Protein AF-A0A1Y2K8N9-F1 (afdb_monomer)

Secondary structure (DSSP, 8-state):
--GGG-EE-TTEEEEE--TT-SEEEEEEEEEEEEEEEEEEEEE--TT-EEEEEEEEEEEEES-TTS--EEEEEEE-TT--EEEEEEPPPPPGGG-SSEEEEEEEEEPPTT-SEEEEEEEEEEEEEEEEEEEEEEEEEEEESSSPPPPPPP----HHHHHHHT-PSP-SS--HHHHHHHHHHTTSTTHHHHHHHHHHHHHHHHHSPPPS-STT--TTGGGGGTTHHHHHHHHHHHH--HHHHHHHHHHHHHHHH-S-STTSSSHHHHHHHHHHHHHHHHTGGGS-HHHHHHHHHHHHHHHHHHHHHHHTT-SGGGG-TTSHHHHHHHHHHHHHHHHTTTTSTTHHHHHHHHHHHHHHHHHHS-TTS--TT-HHHHHHHHHHHHHHHHHHHHHH-SHHHHT-HHHHHHHHHHHHTBPTTSS-B---SS--SS-SS-SHHHHHHHHHHHT-HHHHHHHHHHHHHHHHSPPTT--SS---HHHHHH--TTS-----TTS-SEEEEGGGTEEEEES-SSTT--EEEEE-S-TT-HHHHHTT----BS--S-TT-EEEEETTEEEE---BSBSS--GGGSSSEEETTB--TT-SSSSB-HHHHHHTT---EEEEEEEETTEEEEEEE-GGGS-GGG-EEEEEEEEEEEGGGTEEEEEEEEEEEEEE-EEEEEEE-TT-EEEETTEEEEETTEEEEEEEESPEEEEEEEEEE--GGGB-TT--B--EEEEEEEEE-SEEEEEEEEEEEESS------PPPPPPPP------------------------------TTSSSSSSSSSSSSSS-----------------------

Radius of gyration: 31.59 Å; Cα contacts (8 Å, |Δi|>4): 1784; chains: 1; bounding box: 95×84×77 Å

Nearest PDB structures (foldseek):
  6hzn-assembly1_A  TM=8.379E-01  e=2.922E-31  Homo sapiens
  3a0o-assembly1_A  TM=6.855E-01  e=1.652E-31  Agrobacterium fabrum str. C58
  3afl-assembly1_A  TM=6.905E-01  e=3.369E-31  Agrobacterium fabrum str. C58
  8khv-assembly1_A  TM=7.867E-01  e=1.667E-25  Spirosoma fluviale
  8khw-assembly1_A  TM=7.413E-01  e=1.977E-22  Bacteroides intestinalis

Organism: NCBI:txid1434232

InterPro domains:
  IPR008929 Chondroitin AC/alginate lyase [G3DSA:1.50.10.100] (158-493)
  IPR008929 Chondroitin AC/alginate lyase [SSF48230] (215-419)
  IPR012480 Heparinase II/III-like, C-terminal [PF07940] (499-672)
  IPR032518 Dermatan-sulfate epimerase-like, N-terminal [PF16332] (227-460)
  IPR052447 Dermatan-Sulfate Isomerase [PTHR15532] (165-645)

Solvent-accessible surface area (backbone atoms only — not comparable to full-atom values): 43826 Å² total; per-residue (Å²): 136,59,28,88,63,38,44,46,22,74,55,38,41,54,36,69,50,54,94,91,27,44,25,32,40,36,41,50,26,70,74,41,40,53,56,25,39,56,34,86,70,41,83,38,63,50,57,36,17,34,41,41,37,29,36,39,25,53,80,43,67,74,54,82,92,48,64,75,27,48,30,36,39,26,11,28,92,86,66,48,78,71,56,73,53,56,27,51,88,63,74,70,72,61,58,83,38,80,36,68,37,44,37,76,48,66,39,52,75,64,23,44,28,25,29,32,29,36,28,37,88,59,74,46,65,39,44,39,30,36,26,36,45,78,72,46,77,45,81,34,98,49,81,74,78,76,86,80,44,75,57,92,67,56,69,72,36,54,54,43,50,57,47,74,69,28,47,66,59,42,40,59,68,52,49,57,53,49,57,74,39,39,86,36,92,68,36,35,60,37,44,52,49,30,51,54,47,17,50,59,51,43,70,51,78,76,68,98,62,44,86,87,33,50,48,73,64,41,30,74,79,25,70,34,31,48,27,15,34,48,47,21,68,61,72,66,44,67,66,34,50,54,33,37,49,55,48,53,52,46,64,49,65,35,92,53,48,46,78,41,71,47,44,15,31,15,47,33,37,31,22,52,25,49,29,49,34,58,42,47,89,77,44,53,75,69,50,45,52,50,50,50,52,41,49,50,53,49,35,52,43,39,44,44,32,44,77,67,52,73,42,84,41,48,80,33,68,81,39,56,55,28,40,34,31,36,25,12,29,23,46,32,10,51,55,31,33,88,77,40,96,59,15,48,22,34,30,26,50,26,54,56,49,50,56,52,24,69,71,48,50,44,60,62,22,55,52,62,33,19,53,44,46,35,51,59,33,50,45,27,51,48,52,36,48,48,28,46,23,79,37,72,47,55,61,76,53,71,75,28,48,28,66,70,24,32,53,59,36,56,58,64,39,36,40,61,54,40,51,34,34,56,31,48,31,52,2,36,45,54,62,87,59,38,61,33,38,58,26,22,36,50,11,51,74,68,66,34,21,45,28,32,29,51,22,54,45,29,28,54,31,15,58,77,56,53,58,92,94,50,96,34,45,34,82,52,64,54,35,63,70,35,54,43,92,87,51,56,66,33,76,69,78,91,53,78,50,56,48,76,35,69,53,48,17,34,40,30,40,27,66,48,92,48,56,72,30,40,37,42,41,38,30,22,20,21,79,53,13,55,62,21,45,77,64,76,42,68,55,49,49,38,37,58,30,42,66,53,24,51,35,32,35,40,90,78,40,59,49,27,43,60,34,30,20,53,29,54,32,40,16,86,56,32,34,30,62,28,28,72,86,36,46,31,40,23,41,79,34,70,40,28,34,33,66,54,17,61,76,59,58,40,29,29,36,63,78,42,76,48,78,58,79,71,16,40,36,38,29,24,44,39,30,42,31,37,42,77,89,49,34,59,66,38,31,40,41,35,41,40,39,34,56,95,74,31,30,37,38,42,36,35,48,35,34,34,78,50,69,36,35,43,38,41,37,44,37,25,40,71,71,37,40,67,48,48,100,51,29,31,17,37,33,64,37,17,36,34,39,59,46,56,46,62,69,62,69,47,74,45,79,44,79,50,65,61,52,77,92,38,45,38,94,84,67,51,33,48,50,59,28,24,34,41,43,39,27,43,44,76,36,41,56,44,36,40,38,40,38,37,42,45,88,47,83,34,76,46,68,92,67,83,77,75,78,80,77,83,81,89,67,82,84,77,77,73,85,74,78,82,85,84,78,87,84,84,88,84,81,89,83,86,91,84,82,93,86,70,93,80,71,76,79,75,77,73,79,76,79,83,82,82,84,85,86,86,88,85,86,88,86,81,92,79,90,82,87,88,83,90,84,86,82,88,85,85,134

Mean predicted aligned error: 10.66 Å

Foldseek 3Di:
DQQVQKAADPQWDWDQDDPVFRIKIFGKDAWDWFRIWNAAKDFDAAQWKKKWKWKKAWPDKDDPLWDKWKKKFFAAPVRDTDDIFTWDDWFCLCPNDITMTIDIDTHHNRGGIIIITTGTDHTHIMGTIMGIDDTDMDTDRDGDAFDFDFQPDDPLLLVLLVDAFPNFLDDPVLLVVLLVCCVDPPNVVLLVVLVVLLCVLLVDQQDQEQAVDALVRLLSLQQNQLSLLSNCSNPVDVSSVVSNLRSLVSLLPYPDQHVLAWLSVLSNLLSLLNSCRSCVVVDDPVSNVSSLVSSVVSLSNNLCCLRNVVDPLSPQLQDLRVLSSLLSSLSSLSSCSVPDPRSSRSNNSSVVSVVVSLQQPQLQQDRLLDDQVSLSRLVSVLSSQSRSCSSPNCVSLLPRSNLLNNLVNLLLQAAQQLQFGAQAFQRFRHYDQQCLLVLLLSCQSVVDLQSNQSSVSNQVSQQVPPDVPDPGSNRDNSCSSRHDPVRHHDHCPPPAQWDASFQQRKIKGWLDNHNQIKIKIFTFWFNSGPSNVVSVRQDKFRHALAHGAMWIDHPNGTLFGFQGNWQFGFNQRGQDKAAQNFGFFQGGGSMRPSVRCVVQVATKGFPDWDDPDSKIKTKIWHQSRTHVVSQWPTWIWIWIGDVVQQKIKIKIKTFGNFFTKMKGKTWAAAQKDDADPQKIARHQFKIKGKDKPPDFPDKDKDKFFADPVGGDPVNRTNGIGIMIITMHDRDRIMMMMMMMGGRHGDDHDDDDDDDDDDDPDDPPPDPDDDDDDDDDDDDDDDDDDDDDPPPPVPPPVPPPPPPPDDDDDDDDDDDDDDDDDDDDDDD

pLDDT: mean 86.76, std 19.82, range [20.67, 98.88]

Sequence (827 aa):
MTAESVRPGDGMTAQAGDAACPIRIRGQQSDGKELATLWRAVELQPGAHYRLQGWVKLNAYDDRRFPPRLALSARNAAGKSLKNYDTETYDMADWPGWSRLLVDFQADPAAQSGKLLLKHKKKLPIAADICLKEITLQRFDAPPPPLRLSLDVSEAVKQRLGGPRPRLFVTAQRVQALRKSLDTVPFDRFWRTVQARAHKEGSAAPPASATRYDSDAIRGLGEGLPYLALAYLMRGQDNDLAMARRWMDALASYPDWADNSDIGAALLLMDMSIAYDWLHDQWSPAERERYRAKIALQAERLYKVLINHEMWWSNDYLQNHNYTSVMGLGLAGYALYGEDPNAASWLAAAERNFTRVLRVLSPDGASHEGINYWGFGIESLLRYHLGVAPAMGLERVKSNPYMQHAAKYRLHAALPGYRDNVDYADAPRFEWHGPGYILRALARIYQDGVAQWLADSIEAARARDPAPGSDGAGLSWEDLLWYDPAVGAVEPDGLPTNALFDNLGLMMARDGWGDDAAWVFFKGGSPGGDHARKHGMYPGSHIHPDAGQVMLWADGRWLLNDDGYVLLKRAANHNVITINGVGQLGEGEKWFDWKAARNGDAHARIIRAESLGQGYLTEAELAGAYPARAGLASWRRTVRFEPEQHSMQVEDAITLSRAGTIRYLMHMDRAAAQAGEMTYCLSSNARATLEAKPALARTHFDGYAIAPKERKREDNGNYRGMRLSAESERVEKQHFVWRVTWGEPCQAAAAESPPEPEDASPALRRVGGASTDGSGDLRDVSAESGAAIRSRVRSRMEGVRAEREHKRAPRARRTRQGYSLFPSVNP

Structure (mmCIF, N/CA/C/O backbone):
data_AF-A0A1Y2K8N9-F1
#
_entry.id   AF-A0A1Y2K8N9-F1
#
loop_
_atom_site.group_PDB
_atom_site.id
_atom_site.type_symbol
_atom_site.label_atom_id
_atom_site.label_alt_id
_atom_site.label_comp_id
_atom_site.label_asym_id
_atom_site.label_entity_id
_atom_site.label_seq_id
_atom_site.pdbx_PDB_ins_code
_atom_site.Cartn_x
_atom_site.Cartn_y
_atom_site.Cartn_z
_atom_site.occupancy
_atom_site.B_iso_or_equiv
_atom_site.auth_seq_id
_atom_site.auth_comp_id
_atom_site.auth_asym_id
_atom_site.auth_atom_id
_atom_site.pdbx_PDB_model_num
ATOM 1 N N . MET A 1 1 ? 43.520 5.646 6.186 1.00 71.44 1 MET A N 1
ATOM 2 C CA . MET A 1 1 ? 43.406 6.108 7.590 1.00 71.44 1 MET A CA 1
ATOM 3 C C . MET A 1 1 ? 43.810 4.960 8.502 1.00 71.44 1 MET A C 1
ATOM 5 O O . MET A 1 1 ? 43.366 3.851 8.239 1.00 71.44 1 MET A O 1
ATOM 9 N N . THR A 1 2 ? 44.641 5.198 9.519 1.00 69.56 2 THR A N 1
ATOM 10 C CA . THR A 1 2 ? 45.027 4.195 10.534 1.00 69.56 2 THR A CA 1
ATOM 11 C C . THR A 1 2 ? 44.334 4.509 11.864 1.00 69.56 2 THR A C 1
ATOM 13 O O . THR A 1 2 ? 43.991 5.667 12.119 1.00 69.56 2 THR A O 1
ATOM 16 N N . ALA A 1 3 ? 44.108 3.515 12.728 1.00 69.56 3 ALA A N 1
ATOM 17 C CA . ALA A 1 3 ? 43.441 3.748 14.016 1.00 69.56 3 ALA A CA 1
ATOM 18 C C . ALA A 1 3 ? 44.204 4.715 14.943 1.00 69.56 3 ALA A C 1
ATOM 20 O O . ALA A 1 3 ? 43.579 5.445 15.701 1.00 69.56 3 ALA A O 1
ATOM 21 N N . GLU A 1 4 ? 45.530 4.800 14.820 1.00 72.25 4 GLU A N 1
ATOM 22 C CA . GLU A 1 4 ? 46.379 5.743 15.567 1.00 72.25 4 GLU A CA 1
ATOM 23 C C . GLU A 1 4 ? 46.050 7.216 15.272 1.00 72.25 4 GLU A C 1
ATOM 25 O O . GLU A 1 4 ? 46.288 8.097 16.096 1.00 72.25 4 GLU A O 1
ATOM 30 N N . SER A 1 5 ? 45.463 7.500 14.104 1.00 81.56 5 SER A N 1
ATOM 31 C CA . SER A 1 5 ? 45.043 8.859 13.743 1.00 81.56 5 SER A CA 1
ATOM 32 C C . SER A 1 5 ? 43.691 9.264 14.355 1.00 81.56 5 SER A C 1
ATOM 34 O O . SER A 1 5 ? 43.349 10.452 14.360 1.00 81.56 5 SER A O 1
ATOM 36 N N . VAL A 1 6 ? 42.945 8.304 14.918 1.00 90.50 6 VAL A N 1
ATOM 37 C CA . VAL A 1 6 ? 41.613 8.509 15.495 1.00 90.50 6 VAL A CA 1
ATOM 38 C C . VAL A 1 6 ? 41.727 8.980 16.942 1.00 90.50 6 VAL A C 1
ATOM 40 O O . VAL A 1 6 ? 42.330 8.325 17.786 1.00 90.50 6 VAL A O 1
ATOM 43 N N . ARG A 1 7 ? 41.093 10.113 17.259 1.00 93.12 7 ARG A N 1
ATOM 44 C CA . ARG A 1 7 ? 40.901 10.545 18.650 1.00 93.12 7 ARG A CA 1
ATOM 45 C C . ARG A 1 7 ? 39.539 10.064 19.147 1.00 93.12 7 ARG A C 1
ATOM 47 O O . ARG A 1 7 ? 38.538 10.549 18.613 1.00 93.12 7 ARG A O 1
ATOM 54 N N . PRO A 1 8 ? 39.465 9.157 20.132 1.00 92.12 8 PRO A N 1
ATOM 55 C CA . PRO A 1 8 ? 38.183 8.762 20.698 1.00 92.12 8 PRO A CA 1
ATOM 56 C C . PRO A 1 8 ? 37.515 9.944 21.414 1.00 92.12 8 PRO A C 1
ATOM 58 O O . PRO A 1 8 ? 38.195 10.848 21.902 1.00 92.12 8 PRO A O 1
ATOM 61 N N . GLY A 1 9 ? 36.182 9.954 21.428 1.00 90.75 9 GLY A N 1
ATOM 62 C CA . GLY A 1 9 ? 35.401 10.858 22.269 1.00 90.75 9 GLY A CA 1
ATOM 63 C C . GLY A 1 9 ? 35.424 10.432 23.738 1.00 90.75 9 GLY A C 1
ATOM 64 O O . GLY A 1 9 ? 35.944 9.370 24.084 1.00 90.75 9 GLY A O 1
ATOM 65 N N . ASP A 1 10 ? 34.832 11.249 24.605 1.00 91.00 10 ASP A N 1
ATOM 66 C CA . ASP A 1 10 ? 34.810 10.980 26.045 1.00 91.00 10 ASP A CA 1
ATOM 67 C C . ASP A 1 10 ? 34.139 9.631 26.346 1.00 91.00 10 ASP A C 1
ATOM 69 O O . ASP A 1 10 ? 33.035 9.355 25.863 1.00 91.00 10 ASP A O 1
ATOM 73 N N . GLY A 1 11 ? 34.830 8.788 27.122 1.00 90.75 11 GLY A N 1
ATOM 74 C CA . GLY A 1 11 ? 34.388 7.432 27.470 1.00 90.75 11 GLY A CA 1
ATOM 75 C C . GLY A 1 11 ? 34.583 6.374 26.374 1.00 90.75 11 GLY A C 1
ATOM 76 O O . GLY A 1 11 ? 34.230 5.212 26.575 1.00 90.75 11 GLY A O 1
ATOM 77 N N . MET A 1 12 ? 35.161 6.745 25.226 1.00 94.12 12 MET A N 1
ATOM 78 C CA . MET A 1 12 ? 35.453 5.842 24.110 1.00 94.12 12 MET A CA 1
ATOM 79 C C . MET A 1 12 ? 36.948 5.503 24.032 1.00 94.12 12 MET A C 1
ATOM 81 O O . MET A 1 12 ? 37.815 6.221 24.524 1.00 94.12 12 MET A O 1
ATOM 85 N N . THR A 1 13 ? 37.262 4.410 23.345 1.00 93.56 13 THR A N 1
ATOM 86 C CA . THR A 1 13 ? 38.622 3.993 22.986 1.00 93.56 13 THR A CA 1
ATOM 87 C C . THR A 1 13 ? 38.677 3.688 21.494 1.00 93.56 13 THR A C 1
ATOM 89 O O . THR A 1 13 ? 37.697 3.199 20.936 1.00 93.56 13 THR A O 1
ATOM 92 N N . ALA A 1 14 ? 39.802 3.986 20.841 1.00 92.44 14 ALA A N 1
ATOM 93 C CA . ALA A 1 14 ? 40.044 3.659 19.437 1.00 92.44 14 ALA A CA 1
ATOM 94 C C . ALA A 1 14 ? 41.234 2.697 19.336 1.00 92.44 14 ALA A C 1
ATOM 96 O O . ALA A 1 14 ? 42.259 2.918 19.978 1.00 92.44 14 ALA A O 1
ATOM 97 N N . GLN A 1 15 ? 41.091 1.622 18.564 1.00 91.25 15 GLN A N 1
ATOM 98 C CA . GLN A 1 15 ? 42.110 0.583 18.404 1.00 91.25 15 GLN A CA 1
ATOM 99 C C . GLN A 1 15 ? 42.212 0.160 16.937 1.00 91.25 15 GLN A C 1
ATOM 101 O O . GLN A 1 15 ? 41.209 0.141 16.217 1.00 91.25 15 GLN A O 1
ATOM 106 N N . ALA A 1 16 ? 43.424 -0.184 16.497 1.00 85.38 16 ALA A N 1
ATOM 107 C CA . ALA A 1 16 ? 43.612 -0.902 15.240 1.00 85.38 16 ALA A CA 1
ATOM 108 C C . ALA A 1 16 ? 43.095 -2.329 15.434 1.00 85.38 16 ALA A C 1
ATOM 110 O O . ALA A 1 16 ? 43.435 -2.966 16.431 1.00 85.38 16 ALA A O 1
ATOM 111 N N . GLY A 1 17 ? 42.246 -2.801 14.525 1.00 76.38 17 GLY A N 1
ATOM 112 C CA . GLY A 1 17 ? 41.781 -4.186 14.538 1.00 76.38 17 GLY A CA 1
ATOM 113 C C . GLY A 1 17 ? 42.329 -4.989 13.363 1.00 76.38 17 GLY A C 1
ATOM 114 O O . GLY A 1 17 ? 43.295 -4.595 12.711 1.00 76.38 17 GLY A O 1
ATOM 115 N N . ASP A 1 18 ? 41.716 -6.141 13.118 1.00 83.81 18 ASP A N 1
ATOM 116 C CA . ASP A 1 18 ? 42.045 -7.038 12.013 1.00 83.81 18 ASP A CA 1
ATOM 117 C C . ASP A 1 18 ? 41.311 -6.645 10.714 1.00 83.81 18 ASP A C 1
ATOM 119 O O . ASP A 1 18 ? 40.626 -5.621 10.632 1.00 83.81 18 ASP A O 1
ATOM 123 N N . ALA A 1 19 ? 41.417 -7.483 9.679 1.00 77.06 19 ALA A N 1
ATOM 124 C CA . ALA A 1 19 ? 40.696 -7.283 8.421 1.00 77.06 19 ALA A CA 1
ATOM 125 C C . ALA A 1 19 ? 39.162 -7.246 8.595 1.00 77.06 19 ALA A C 1
ATOM 127 O O . ALA A 1 19 ? 38.466 -6.628 7.785 1.00 77.06 19 ALA A O 1
ATOM 128 N N . ALA A 1 20 ? 38.622 -7.871 9.647 1.00 82.00 20 ALA A N 1
ATOM 129 C CA . ALA A 1 20 ? 37.192 -7.875 9.934 1.00 82.00 20 ALA A CA 1
ATOM 130 C C . ALA A 1 20 ? 36.724 -6.583 10.628 1.00 82.00 20 ALA A C 1
ATOM 132 O O . ALA A 1 20 ? 35.542 -6.240 10.528 1.00 82.00 20 ALA A O 1
ATOM 133 N N . CYS A 1 21 ? 37.623 -5.851 11.293 1.00 90.19 21 CYS A N 1
ATOM 134 C CA . CYS A 1 21 ? 37.345 -4.582 11.962 1.00 90.19 21 CYS A CA 1
ATOM 135 C C . CYS A 1 21 ? 38.561 -3.630 11.928 1.00 90.19 21 CYS A C 1
ATOM 137 O O . CYS A 1 21 ? 39.186 -3.409 12.965 1.00 90.19 21 CYS A O 1
ATOM 139 N N . PRO A 1 22 ? 38.899 -3.018 10.775 1.00 91.50 22 PRO A N 1
ATOM 140 C CA . PRO A 1 22 ? 40.162 -2.284 10.625 1.00 91.50 22 PRO A CA 1
ATOM 141 C C . PRO A 1 22 ? 40.362 -1.145 11.635 1.00 91.50 22 PRO A C 1
ATOM 143 O O . PRO A 1 22 ? 41.469 -0.914 12.123 1.00 91.50 22 PRO A O 1
ATOM 146 N N . ILE A 1 23 ? 39.284 -0.433 11.971 1.00 93.94 23 ILE A N 1
ATOM 147 C CA . ILE A 1 23 ? 39.275 0.607 13.001 1.00 93.94 23 ILE A CA 1
ATOM 148 C C . ILE A 1 23 ? 38.133 0.303 13.956 1.00 93.94 23 ILE A C 1
ATOM 150 O O . ILE A 1 23 ? 36.975 0.361 13.546 1.00 93.94 23 ILE A O 1
ATOM 154 N N . ARG A 1 24 ? 38.450 0.015 15.219 1.00 94.31 24 ARG A N 1
ATOM 155 C CA . ARG A 1 24 ? 37.459 -0.280 16.257 1.00 94.31 24 ARG A CA 1
ATOM 156 C C . ARG A 1 24 ? 37.333 0.889 17.223 1.00 94.31 24 ARG A C 1
ATOM 158 O O . ARG A 1 24 ? 38.329 1.309 17.806 1.00 94.31 24 ARG A O 1
ATOM 165 N N . ILE A 1 25 ? 36.119 1.398 17.407 1.00 94.62 25 ILE A N 1
ATOM 166 C CA . ILE A 1 25 ? 35.766 2.411 18.404 1.00 94.62 25 ILE A CA 1
ATOM 167 C C . ILE A 1 25 ? 34.817 1.756 19.400 1.00 94.62 25 ILE A C 1
ATOM 169 O O . ILE A 1 25 ? 33.734 1.326 19.009 1.00 94.62 25 ILE A O 1
ATOM 173 N N . ARG A 1 26 ? 35.214 1.667 20.671 1.00 94.88 26 ARG A N 1
ATOM 174 C CA . ARG A 1 26 ? 34.396 1.024 21.706 1.00 94.88 26 ARG A CA 1
ATOM 175 C C . ARG A 1 26 ? 34.451 1.739 23.046 1.00 94.88 26 ARG A C 1
ATOM 177 O O . ARG A 1 26 ? 35.505 2.262 23.414 1.00 94.88 26 ARG A O 1
ATOM 184 N N . GLY A 1 27 ? 33.359 1.699 23.795 1.00 93.94 27 GLY A N 1
ATOM 185 C CA . GLY A 1 27 ? 33.285 2.260 25.140 1.00 93.94 27 GLY A CA 1
ATOM 186 C C . GLY A 1 27 ? 31.878 2.700 25.512 1.00 93.94 27 GLY A C 1
ATOM 187 O O . GLY A 1 27 ? 30.910 2.336 24.843 1.00 93.94 27 GLY A O 1
ATOM 188 N N . GLN A 1 28 ? 31.784 3.486 26.580 1.00 92.81 28 GLN A N 1
ATOM 189 C CA . GLN A 1 28 ? 30.532 4.014 27.102 1.00 92.81 28 GLN A CA 1
ATOM 190 C C . GLN A 1 28 ? 30.661 5.521 27.290 1.00 92.81 28 GLN A C 1
ATOM 192 O O . GLN A 1 28 ? 31.433 6.001 28.115 1.00 92.81 28 GLN A O 1
ATOM 197 N N . GLN A 1 29 ? 29.891 6.267 26.510 1.00 88.88 29 GLN A N 1
ATOM 198 C CA . GLN A 1 29 ? 29.812 7.718 26.594 1.00 88.88 29 GLN A CA 1
ATOM 199 C C . GLN A 1 29 ? 28.625 8.091 27.483 1.00 88.88 29 GLN A C 1
ATOM 201 O O . GLN A 1 29 ? 27.557 7.504 27.348 1.00 88.88 29 GLN A O 1
ATOM 206 N N . SER A 1 30 ? 28.804 9.042 28.401 1.00 82.88 30 SER A N 1
ATOM 207 C CA . SER A 1 30 ? 27.784 9.431 29.387 1.00 82.88 30 SER A CA 1
ATOM 208 C C . SER A 1 30 ? 26.862 10.558 28.906 1.00 82.88 30 SER A C 1
ATOM 210 O O . SER A 1 30 ? 25.656 10.469 29.102 1.00 82.88 30 SER A O 1
ATOM 212 N N . ASP A 1 31 ? 27.401 11.603 28.266 1.00 78.44 31 ASP A N 1
ATOM 213 C CA . ASP A 1 31 ? 26.617 12.745 27.757 1.00 78.44 31 ASP A CA 1
ATOM 214 C C . ASP A 1 31 ? 27.332 13.479 26.601 1.00 78.44 31 ASP A C 1
ATOM 216 O O . ASP A 1 31 ? 27.753 14.635 26.702 1.00 78.44 31 ASP A O 1
ATOM 220 N N . GLY A 1 32 ? 27.515 12.789 25.472 1.00 81.31 32 GLY A N 1
ATOM 221 C CA . GLY A 1 32 ? 28.225 13.319 24.304 1.00 81.31 32 GLY A CA 1
ATOM 222 C C . GLY A 1 32 ? 27.450 13.166 22.999 1.00 81.31 32 GLY A C 1
ATOM 223 O O . GLY A 1 32 ? 26.361 12.605 22.961 1.00 81.31 32 GLY A O 1
ATOM 224 N N . LYS A 1 33 ? 27.990 13.754 21.924 1.00 86.38 33 LYS A N 1
ATOM 225 C CA . LYS A 1 33 ? 27.560 13.489 20.535 1.00 86.38 33 LYS A CA 1
ATOM 226 C C . LYS A 1 33 ? 28.675 12.870 19.702 1.00 86.38 33 LYS A C 1
ATOM 228 O O . LYS A 1 33 ? 28.389 12.152 18.749 1.00 86.38 33 LYS A O 1
ATOM 233 N N . GLU A 1 34 ? 29.925 13.240 19.980 1.00 92.19 34 GLU A N 1
ATOM 234 C CA . GLU A 1 34 ? 31.105 12.827 19.220 1.00 92.19 34 GLU A CA 1
ATOM 235 C C . GLU A 1 34 ? 31.634 11.513 19.800 1.00 92.19 34 GLU A C 1
ATOM 237 O O . GLU A 1 34 ? 32.118 11.481 20.929 1.00 92.19 34 GLU A O 1
ATOM 242 N N . LEU A 1 35 ? 31.547 10.434 19.022 1.00 93.19 35 LEU A N 1
ATOM 243 C CA . LEU A 1 35 ? 32.096 9.124 19.383 1.00 93.19 35 LEU A CA 1
ATOM 244 C C . LEU A 1 35 ? 33.596 9.065 19.081 1.00 93.19 35 LEU A C 1
ATOM 246 O O . LEU A 1 35 ? 34.360 8.449 19.819 1.00 93.19 35 LEU A O 1
ATOM 250 N N . ALA A 1 36 ? 34.022 9.724 17.999 1.00 94.88 36 ALA A N 1
ATOM 251 C CA . ALA A 1 36 ? 35.428 9.906 17.660 1.00 94.88 36 ALA A CA 1
ATOM 252 C C . ALA A 1 36 ? 35.639 11.080 16.692 1.00 94.88 36 ALA A C 1
ATOM 254 O O . ALA A 1 36 ? 34.788 11.391 15.859 1.00 94.88 36 ALA A O 1
ATOM 255 N N . THR A 1 37 ? 36.820 11.693 16.740 1.00 94.88 37 THR A N 1
ATOM 256 C CA . THR A 1 37 ? 37.350 12.537 15.662 1.00 94.88 37 THR A CA 1
ATOM 257 C C . THR A 1 37 ? 38.250 11.687 14.769 1.00 94.88 37 THR A C 1
ATOM 259 O O . THR A 1 37 ? 39.287 11.205 15.223 1.00 94.88 37 THR A O 1
ATOM 262 N N . LEU A 1 38 ? 37.860 11.531 13.502 1.00 93.81 38 LEU A N 1
ATOM 263 C CA . LEU A 1 38 ? 38.567 10.715 12.511 1.00 93.81 38 LEU A CA 1
ATOM 264 C C . LEU A 1 38 ? 39.676 11.511 11.814 1.00 93.81 38 LEU A C 1
ATOM 266 O O . LEU A 1 38 ? 40.814 11.061 11.760 1.00 93.81 38 LEU A O 1
ATOM 270 N N . TRP A 1 39 ? 39.370 12.730 11.357 1.00 91.69 39 TRP A N 1
ATOM 271 C CA . TRP A 1 39 ? 40.361 13.670 10.820 1.00 91.69 39 TRP A CA 1
ATOM 272 C C . TRP A 1 39 ? 40.237 15.019 11.517 1.00 91.69 39 TRP A C 1
ATOM 274 O O . TRP A 1 39 ? 39.153 15.602 11.581 1.00 91.69 39 TRP A O 1
ATOM 284 N N . ARG A 1 40 ? 41.352 15.529 12.048 1.00 86.38 40 ARG A N 1
ATOM 285 C CA . ARG A 1 40 ? 41.370 16.810 12.776 1.00 86.38 40 ARG A CA 1
ATOM 286 C C . ARG A 1 40 ? 41.303 18.018 11.847 1.00 86.38 40 ARG A C 1
ATOM 288 O O . ARG A 1 40 ? 40.702 19.019 12.222 1.00 86.38 40 ARG A O 1
ATOM 295 N N . ALA A 1 41 ? 41.922 17.895 10.679 1.00 86.50 41 ALA A N 1
ATOM 296 C CA . ALA A 1 41 ? 41.923 18.880 9.614 1.00 86.50 41 ALA A CA 1
ATOM 297 C C . ALA A 1 41 ? 42.002 18.146 8.270 1.00 86.50 41 ALA A C 1
ATOM 299 O O . ALA A 1 41 ? 42.796 17.220 8.116 1.00 86.50 41 ALA A O 1
ATOM 300 N N . VAL A 1 42 ? 41.168 18.558 7.327 1.00 91.38 42 VAL A N 1
ATOM 301 C CA . VAL A 1 42 ? 41.189 18.152 5.920 1.00 91.38 42 VAL A CA 1
ATOM 302 C C . VAL A 1 42 ? 41.067 19.426 5.110 1.00 91.38 42 VAL A C 1
ATOM 304 O O . VAL A 1 42 ? 40.214 20.245 5.441 1.00 91.38 42 VAL A O 1
ATOM 307 N N . GLU A 1 43 ? 41.904 19.629 4.103 1.00 94.44 43 GLU A N 1
ATOM 308 C CA . GLU A 1 43 ? 41.791 20.805 3.241 1.00 94.44 43 GLU A CA 1
ATOM 309 C C . GLU A 1 43 ? 40.525 20.713 2.384 1.00 94.44 43 GLU A C 1
ATOM 311 O O . GLU A 1 43 ? 40.187 19.643 1.873 1.00 94.44 43 GLU A O 1
ATOM 316 N N . LEU A 1 44 ? 39.811 21.830 2.255 1.00 94.56 44 LEU A N 1
ATOM 317 C CA . LEU A 1 44 ? 38.640 21.941 1.396 1.00 94.56 44 LEU A CA 1
ATOM 318 C C . LEU A 1 44 ? 38.833 23.116 0.449 1.00 94.56 44 LEU A C 1
ATOM 320 O O . LEU A 1 44 ? 39.048 24.241 0.883 1.00 94.56 44 LEU A O 1
ATOM 324 N N . GLN A 1 45 ? 38.701 22.853 -0.844 1.00 94.75 45 GLN A N 1
ATOM 325 C CA . GLN A 1 45 ? 38.588 23.896 -1.853 1.00 94.75 45 GLN A CA 1
ATOM 326 C C . GLN A 1 45 ? 37.188 24.539 -1.805 1.00 94.75 45 GLN A C 1
ATOM 328 O O . GLN A 1 45 ? 36.195 23.808 -1.926 1.00 94.75 45 GLN A O 1
ATOM 333 N N . PRO A 1 46 ? 37.098 25.877 -1.689 1.00 94.25 46 PRO A N 1
ATOM 334 C CA . PRO A 1 46 ? 35.848 26.625 -1.767 1.00 94.25 46 PRO A CA 1
ATOM 335 C C . PRO A 1 46 ? 34.978 26.248 -2.967 1.00 94.25 46 PRO A C 1
ATOM 337 O O . PRO A 1 46 ? 35.463 26.211 -4.097 1.00 94.25 46 PRO A O 1
ATOM 340 N N . GLY A 1 47 ? 33.691 25.979 -2.734 1.00 92.31 47 GLY A N 1
ATOM 341 C CA . GLY A 1 47 ? 32.707 25.731 -3.795 1.00 92.31 47 GLY A CA 1
ATOM 342 C C . GLY A 1 47 ? 32.873 24.423 -4.582 1.00 92.31 47 GLY A C 1
ATOM 343 O O . GLY A 1 47 ? 32.010 24.119 -5.404 1.00 92.31 47 GLY A O 1
ATOM 344 N N . ALA A 1 48 ? 33.928 23.639 -4.336 1.00 95.31 48 ALA A N 1
ATOM 345 C CA . ALA A 1 48 ? 34.132 22.349 -4.988 1.00 95.31 48 ALA A CA 1
ATOM 346 C C . ALA A 1 48 ? 33.160 21.285 -4.455 1.00 95.31 48 ALA A C 1
ATOM 348 O O . ALA A 1 48 ? 32.668 21.371 -3.325 1.00 95.31 48 ALA A O 1
ATOM 349 N N . HIS A 1 49 ? 32.903 20.261 -5.264 1.00 95.50 49 HIS A N 1
ATOM 350 C CA . HIS A 1 49 ? 32.035 19.152 -4.895 1.00 95.50 49 HIS A CA 1
ATOM 351 C C . HIS A 1 49 ? 32.840 18.019 -4.264 1.00 95.50 49 HIS A C 1
ATOM 353 O O . HIS A 1 49 ? 33.981 17.762 -4.643 1.00 95.50 49 HIS A O 1
ATOM 359 N N . TYR A 1 50 ? 32.248 17.327 -3.297 1.00 94.88 50 TYR A N 1
ATOM 360 C CA . TYR A 1 50 ? 32.891 16.238 -2.578 1.00 94.88 50 TYR A CA 1
ATOM 361 C C . TYR A 1 50 ? 31.937 15.072 -2.356 1.00 94.88 50 TYR A C 1
ATOM 363 O O . TYR A 1 50 ? 30.746 15.276 -2.131 1.00 94.88 50 TYR A O 1
ATOM 371 N N . ARG A 1 51 ? 32.503 13.862 -2.328 1.00 93.06 51 ARG A N 1
ATOM 372 C CA . ARG A 1 51 ? 31.876 12.660 -1.770 1.00 93.06 51 ARG A CA 1
ATOM 373 C C . ARG A 1 51 ? 32.621 12.243 -0.516 1.00 93.06 51 ARG A C 1
ATOM 375 O O . ARG A 1 51 ? 33.806 11.915 -0.584 1.00 93.06 51 ARG A O 1
ATOM 382 N N . LEU A 1 52 ? 31.921 12.224 0.613 1.00 93.31 52 LEU A N 1
ATOM 383 C CA . LEU A 1 52 ? 32.377 11.581 1.841 1.00 93.31 52 LEU A CA 1
ATOM 384 C C . LEU A 1 52 ? 31.698 10.220 1.950 1.00 93.31 52 LEU A C 1
ATOM 386 O O . LEU A 1 52 ? 30.471 10.139 1.999 1.00 93.31 52 LEU A O 1
ATOM 390 N N . GLN A 1 53 ? 32.495 9.158 2.028 1.00 91.44 53 GLN A N 1
ATOM 391 C CA . GLN A 1 53 ? 31.967 7.807 2.163 1.00 91.44 53 GLN A CA 1
ATOM 392 C C . GLN A 1 53 ? 32.825 6.917 3.052 1.00 91.44 53 GLN A C 1
ATOM 394 O O . GLN A 1 53 ? 33.990 7.211 3.315 1.00 91.44 53 GLN A O 1
ATOM 399 N N . GLY A 1 54 ? 32.237 5.812 3.488 1.00 91.69 54 GLY A N 1
ATOM 400 C CA . GLY A 1 54 ? 32.936 4.736 4.170 1.00 91.69 54 GLY A CA 1
ATOM 401 C C . GLY A 1 54 ? 31.977 3.652 4.627 1.00 91.69 54 GLY A C 1
ATOM 402 O O . GLY A 1 54 ? 30.786 3.704 4.322 1.00 91.69 54 GLY A O 1
ATOM 403 N N . TRP A 1 55 ? 32.475 2.681 5.379 1.00 90.81 55 TRP A N 1
ATOM 404 C CA . TRP A 1 55 ? 31.641 1.621 5.932 1.00 90.81 55 TRP A CA 1
ATOM 405 C C . TRP A 1 55 ? 31.680 1.622 7.447 1.00 90.81 55 TRP A C 1
ATOM 407 O O . TRP A 1 55 ? 32.716 1.892 8.057 1.00 90.81 55 TRP A O 1
ATOM 417 N N . VAL 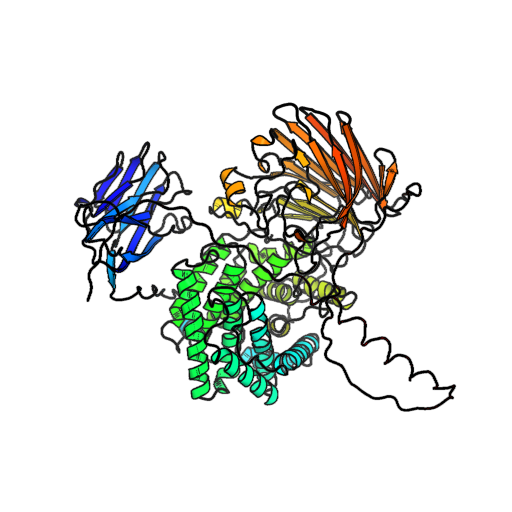A 1 56 ? 30.546 1.262 8.031 1.00 92.00 56 VAL A N 1
ATOM 418 C CA . VAL A 1 56 ? 30.365 1.064 9.460 1.00 92.00 56 VAL A CA 1
ATOM 419 C C . VAL A 1 56 ? 29.738 -0.293 9.718 1.00 92.00 56 VAL A C 1
ATOM 421 O O . VAL A 1 56 ? 28.782 -0.684 9.057 1.00 92.00 56 VAL A O 1
ATOM 424 N N . LYS A 1 57 ? 30.280 -1.029 10.677 1.00 91.56 57 LYS A N 1
ATOM 425 C CA . LYS A 1 57 ? 29.658 -2.225 11.230 1.00 91.56 57 LYS A CA 1
ATOM 426 C C . LYS A 1 57 ? 29.531 -2.005 12.719 1.00 91.56 57 LYS A C 1
ATOM 428 O O . LYS A 1 57 ? 30.515 -1.729 13.395 1.00 91.56 57 LYS A O 1
ATOM 433 N N . LEU A 1 58 ? 28.317 -2.104 13.227 1.00 90.19 58 LEU A N 1
ATOM 434 C CA . LEU A 1 58 ? 28.085 -2.072 14.660 1.00 90.19 58 LEU A CA 1
ATOM 435 C C . LEU A 1 58 ? 28.233 -3.508 15.162 1.00 90.19 58 LEU A C 1
ATOM 437 O O . LEU A 1 58 ? 27.729 -4.435 14.539 1.00 90.19 58 LEU A O 1
ATOM 441 N N . ASN A 1 59 ? 28.962 -3.725 16.244 1.00 88.69 59 ASN A N 1
ATOM 442 C CA . ASN A 1 59 ? 29.017 -5.011 16.940 1.00 88.69 59 ASN A CA 1
ATOM 443 C C . ASN A 1 59 ? 28.117 -4.969 18.183 1.00 88.69 59 ASN A C 1
ATOM 445 O O . ASN A 1 59 ? 27.453 -5.954 18.482 1.00 88.69 59 ASN A O 1
ATOM 449 N N . ALA A 1 60 ? 28.035 -3.809 18.844 1.00 87.50 60 ALA A N 1
ATOM 450 C CA . ALA A 1 60 ? 27.096 -3.496 19.921 1.00 87.50 60 ALA A CA 1
ATOM 451 C C . ALA A 1 60 ? 26.726 -2.001 19.871 1.00 87.50 60 ALA A C 1
ATOM 453 O O . ALA A 1 60 ? 27.594 -1.169 19.601 1.00 87.50 60 ALA A O 1
ATOM 454 N N . TYR A 1 61 ? 25.454 -1.650 20.087 1.00 87.00 61 TYR A N 1
ATOM 455 C CA . TYR A 1 61 ? 24.995 -0.254 20.110 1.00 87.00 61 TYR A CA 1
ATOM 456 C C . TYR A 1 61 ? 23.670 -0.115 20.873 1.00 87.00 61 TYR A C 1
ATOM 458 O O . TYR A 1 61 ? 22.681 -0.735 20.478 1.00 87.00 61 TYR A O 1
ATOM 466 N N . ASP A 1 62 ? 23.641 0.699 21.932 1.00 82.00 62 ASP A N 1
ATOM 467 C CA . ASP A 1 62 ? 22.500 0.740 22.867 1.00 82.00 62 ASP A CA 1
ATOM 468 C C . ASP A 1 62 ? 21.228 1.394 22.305 1.00 82.00 62 ASP A C 1
ATOM 470 O O . ASP A 1 62 ? 20.123 1.022 22.697 1.00 82.00 62 ASP A O 1
ATOM 474 N N . ASP A 1 63 ? 21.341 2.367 21.391 1.00 74.25 63 ASP A N 1
ATOM 475 C CA . ASP A 1 63 ? 20.178 3.123 20.908 1.00 74.25 63 ASP A CA 1
ATOM 476 C C . ASP A 1 63 ? 20.095 3.178 19.379 1.00 74.25 63 ASP A C 1
ATOM 478 O O . ASP A 1 63 ? 20.636 4.063 18.710 1.00 74.25 63 ASP A O 1
ATOM 482 N N . ARG A 1 64 ? 19.327 2.243 18.812 1.00 73.25 64 ARG A N 1
ATOM 483 C CA . ARG A 1 64 ? 19.074 2.160 17.365 1.00 73.25 64 ARG A CA 1
ATOM 484 C C . ARG A 1 64 ? 18.343 3.382 16.794 1.00 73.25 64 ARG A C 1
ATOM 486 O O . ARG A 1 64 ? 18.359 3.566 15.580 1.00 73.25 64 ARG A O 1
ATOM 493 N N . ARG A 1 65 ? 17.720 4.234 17.620 1.00 69.12 65 ARG A N 1
ATOM 494 C CA . ARG A 1 65 ? 16.991 5.430 17.151 1.00 69.12 65 ARG A CA 1
ATOM 495 C C . ARG A 1 65 ? 17.934 6.526 16.651 1.00 69.12 65 ARG A C 1
ATOM 497 O O . ARG A 1 65 ? 17.498 7.417 15.919 1.00 69.12 65 ARG A O 1
ATOM 504 N N . PHE A 1 66 ? 19.210 6.486 17.041 1.00 78.88 66 PHE A N 1
ATOM 505 C CA . PHE A 1 66 ? 20.207 7.497 16.689 1.00 78.88 66 PHE A CA 1
ATOM 506 C C . PHE A 1 66 ? 21.500 6.864 16.154 1.00 78.88 66 PHE A C 1
ATOM 508 O O . PHE A 1 66 ? 22.542 7.012 16.790 1.00 78.88 66 PHE A O 1
ATOM 515 N N . PRO A 1 67 ? 21.469 6.203 14.980 1.00 85.69 67 PRO A N 1
ATOM 516 C CA . PRO A 1 67 ? 22.643 5.526 14.441 1.00 85.69 67 PRO A CA 1
ATOM 517 C C . PRO A 1 67 ? 23.825 6.495 14.232 1.00 85.69 67 PRO A C 1
ATOM 519 O O . PRO A 1 67 ? 23.621 7.672 13.890 1.00 85.69 67 PRO A O 1
ATOM 522 N N . PRO A 1 68 ? 25.070 6.027 14.433 1.00 90.88 68 PRO A N 1
ATOM 523 C CA . PRO A 1 68 ? 26.258 6.860 14.332 1.00 90.88 68 PRO A CA 1
ATOM 524 C C . PRO A 1 68 ? 26.600 7.118 12.868 1.00 90.88 68 PRO A C 1
ATOM 526 O O . PRO A 1 68 ? 26.597 6.197 12.064 1.00 90.88 68 PRO A O 1
ATOM 529 N N . ARG A 1 69 ? 26.952 8.352 12.527 1.00 92.50 69 ARG A N 1
ATOM 530 C CA . ARG A 1 69 ? 27.190 8.826 11.155 1.00 92.50 69 ARG A CA 1
ATOM 531 C C . ARG A 1 69 ? 28.517 9.562 11.049 1.00 92.50 69 ARG A C 1
ATOM 533 O O . ARG A 1 69 ? 29.011 10.085 12.054 1.00 92.50 69 ARG A O 1
ATOM 540 N N . LEU A 1 70 ? 29.073 9.638 9.841 1.00 94.56 70 LEU A N 1
ATOM 541 C CA . LEU A 1 70 ? 30.198 10.535 9.601 1.00 94.56 70 LEU A CA 1
ATOM 542 C C . LEU A 1 70 ? 29.681 11.965 9.490 1.00 94.56 70 LEU A C 1
ATOM 544 O O . LEU A 1 70 ? 28.576 12.207 9.014 1.00 94.56 70 LEU A O 1
ATOM 548 N N . ALA A 1 71 ? 30.480 12.923 9.930 1.00 94.50 71 ALA A N 1
ATOM 549 C CA . ALA A 1 71 ? 30.152 14.329 9.818 1.00 94.50 71 ALA A CA 1
ATOM 550 C C . ALA A 1 71 ? 31.394 15.159 9.555 1.00 94.50 71 ALA A C 1
ATOM 552 O O . ALA A 1 71 ? 32.290 15.215 10.399 1.00 94.50 71 ALA A O 1
ATOM 553 N N . LEU A 1 72 ? 31.426 15.833 8.411 1.00 95.94 72 LEU A N 1
ATOM 554 C CA . LEU A 1 72 ? 32.472 16.785 8.083 1.00 95.94 72 LEU A CA 1
ATOM 555 C C . LEU A 1 72 ? 32.033 18.193 8.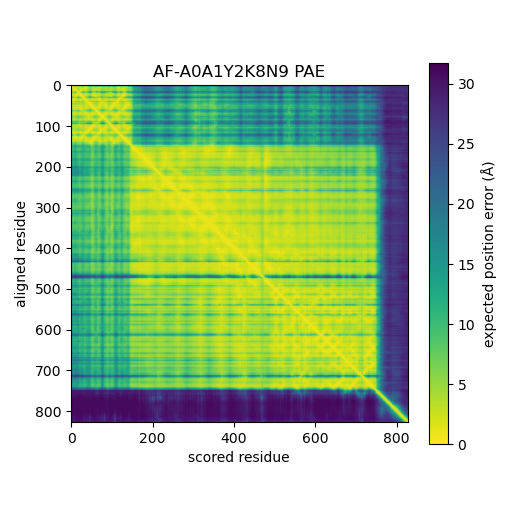486 1.00 95.94 72 LEU A C 1
ATOM 557 O O . LEU A 1 72 ? 31.143 18.781 7.879 1.00 95.94 72 LEU A O 1
ATOM 561 N N . SER A 1 73 ? 32.671 18.735 9.516 1.00 95.06 73 SER A N 1
ATOM 562 C CA . SER A 1 73 ? 32.472 20.109 9.972 1.00 95.06 73 SER A CA 1
ATOM 563 C C . SER A 1 73 ? 33.418 21.045 9.229 1.00 95.06 73 SER A C 1
ATOM 565 O O . SER A 1 73 ? 34.607 21.079 9.550 1.00 95.06 73 SER A O 1
ATOM 567 N N . ALA A 1 74 ? 32.913 21.766 8.225 1.00 95.88 74 ALA A N 1
ATOM 568 C CA . ALA A 1 74 ? 33.703 22.707 7.433 1.00 95.88 74 ALA A CA 1
ATOM 569 C C . ALA A 1 74 ? 34.013 23.989 8.213 1.00 95.88 74 ALA A C 1
ATOM 571 O O . ALA A 1 74 ? 33.226 24.436 9.050 1.00 95.88 74 ALA A O 1
ATOM 572 N N . ARG A 1 75 ? 35.175 24.581 7.940 1.00 95.38 75 ARG A N 1
ATOM 573 C CA . ARG A 1 75 ? 35.746 25.721 8.656 1.00 95.38 75 ARG A CA 1
ATOM 574 C C . ARG A 1 75 ? 36.387 26.712 7.694 1.00 95.38 75 ARG A C 1
ATOM 576 O O . ARG A 1 75 ? 36.957 26.320 6.676 1.00 95.38 75 ARG A O 1
ATOM 583 N N . ASN A 1 76 ? 36.315 27.991 8.047 1.00 94.56 76 ASN A N 1
ATOM 584 C CA . ASN A 1 76 ? 37.003 29.055 7.315 1.00 94.56 76 ASN A CA 1
ATOM 585 C C . ASN A 1 76 ? 38.486 29.178 7.716 1.00 94.56 76 ASN A C 1
ATOM 587 O O . ASN A 1 76 ? 38.961 28.452 8.592 1.00 94.56 76 ASN A O 1
ATOM 591 N N . ALA A 1 77 ? 39.193 30.138 7.111 1.00 90.62 77 ALA A N 1
ATOM 592 C CA . ALA A 1 77 ? 40.601 30.449 7.390 1.00 90.62 77 ALA A CA 1
ATOM 593 C C . ALA A 1 77 ? 40.905 30.689 8.881 1.00 90.62 77 ALA A C 1
ATOM 595 O O . ALA A 1 77 ? 41.954 30.302 9.382 1.00 90.62 77 ALA A O 1
ATOM 596 N N . ALA A 1 78 ? 39.961 31.298 9.609 1.00 91.12 78 ALA A N 1
ATOM 597 C CA . ALA A 1 78 ? 40.081 31.591 11.038 1.00 91.12 78 ALA A CA 1
ATOM 598 C C . ALA A 1 78 ? 39.717 30.390 11.939 1.00 91.12 78 ALA A C 1
ATOM 600 O O . ALA A 1 78 ? 39.608 30.533 13.155 1.00 91.12 78 ALA A O 1
ATOM 601 N N . GLY A 1 79 ? 39.456 29.212 11.361 1.00 87.38 79 GLY A N 1
ATOM 602 C CA . GLY A 1 79 ? 39.077 28.001 12.091 1.00 87.38 79 GLY A CA 1
ATOM 603 C C . GLY A 1 79 ? 37.636 27.989 12.619 1.00 87.38 79 GLY A C 1
ATOM 604 O O . GLY A 1 79 ? 37.252 27.038 13.313 1.00 87.38 79 GLY A O 1
ATOM 605 N N . LYS A 1 80 ? 36.815 28.997 12.286 1.00 92.31 80 LYS A N 1
ATOM 606 C CA . LYS A 1 80 ? 35.400 29.083 12.683 1.00 92.31 80 LYS A CA 1
ATOM 607 C C . LYS A 1 80 ? 34.576 28.064 11.898 1.00 92.31 80 LYS A C 1
ATOM 609 O O . LYS A 1 80 ? 34.703 27.975 10.680 1.00 92.31 80 LYS A O 1
ATOM 614 N N . SER A 1 81 ? 33.711 27.325 12.597 1.00 91.56 81 SER A N 1
ATOM 615 C CA . SER A 1 81 ? 32.773 26.380 11.978 1.00 91.56 81 SER A CA 1
ATOM 616 C C . SER A 1 81 ? 31.789 27.104 11.059 1.00 91.56 81 SER A C 1
ATOM 618 O O . SER A 1 81 ? 31.216 28.125 11.439 1.00 91.56 81 SER A O 1
ATOM 620 N N . LEU A 1 82 ? 31.578 26.530 9.880 1.00 93.25 82 LEU A N 1
ATOM 621 C CA . LEU A 1 82 ? 30.617 26.957 8.871 1.00 93.25 82 LEU A CA 1
ATOM 622 C C . LEU A 1 82 ? 29.435 25.977 8.878 1.00 93.25 82 LEU A C 1
ATOM 624 O O . LEU A 1 82 ? 28.600 26.011 9.782 1.00 93.25 82 LEU A O 1
ATOM 628 N N . LYS A 1 83 ? 29.409 25.050 7.917 1.00 92.69 83 LYS A N 1
ATOM 629 C CA . LYS A 1 83 ? 28.373 24.033 7.728 1.00 92.69 83 LYS A CA 1
ATOM 630 C C . LYS A 1 83 ? 28.897 22.636 8.072 1.00 92.69 83 LYS A C 1
ATOM 632 O O . LYS A 1 83 ? 30.071 22.332 7.864 1.00 92.69 83 LYS A O 1
ATOM 637 N N . ASN A 1 84 ? 28.013 21.784 8.588 1.00 91.88 84 ASN A N 1
ATOM 638 C CA . ASN A 1 84 ? 28.284 20.357 8.745 1.00 91.88 84 ASN A CA 1
ATOM 639 C C . ASN A 1 84 ? 27.661 19.583 7.582 1.00 91.88 84 ASN A C 1
ATOM 641 O O . ASN A 1 84 ? 26.489 19.789 7.266 1.00 91.88 84 ASN A O 1
ATOM 645 N N . TYR A 1 85 ? 28.433 18.667 7.011 1.00 93.50 85 TYR A N 1
ATOM 646 C CA . TYR A 1 85 ? 27.992 17.702 6.012 1.00 93.50 85 TYR A CA 1
ATOM 647 C C . TYR A 1 85 ? 27.955 16.331 6.681 1.00 93.50 85 TYR A C 1
ATOM 649 O O . TYR A 1 85 ? 28.994 15.709 6.908 1.00 93.50 85 TYR A O 1
ATOM 657 N N . ASP A 1 86 ? 26.763 15.919 7.102 1.00 91.62 86 ASP A N 1
ATOM 658 C CA . ASP A 1 86 ? 26.544 14.664 7.816 1.00 91.62 86 ASP A CA 1
ATOM 659 C C . ASP A 1 86 ? 26.163 13.573 6.804 1.00 91.62 86 ASP A C 1
ATOM 661 O O . ASP A 1 86 ? 25.320 13.822 5.945 1.00 91.62 86 ASP A O 1
ATOM 665 N N . THR A 1 87 ? 26.730 12.368 6.928 1.00 87.62 87 THR A N 1
ATOM 666 C CA . THR A 1 87 ? 26.248 11.211 6.167 1.00 87.62 87 THR A CA 1
ATOM 667 C C . THR A 1 87 ? 24.823 10.888 6.554 1.00 87.62 87 THR A C 1
ATOM 669 O O . THR A 1 87 ? 24.408 11.078 7.708 1.00 87.62 87 THR A O 1
ATOM 672 N N . GLU A 1 88 ? 24.089 10.365 5.586 1.00 73.62 88 GLU A N 1
ATOM 673 C CA . GLU A 1 88 ? 22.725 9.926 5.804 1.00 73.62 88 GLU A CA 1
ATOM 674 C C . GLU A 1 88 ? 22.671 8.782 6.814 1.00 73.62 88 GLU A C 1
ATOM 676 O O . GLU A 1 88 ? 23.657 8.086 7.092 1.00 73.62 88 GLU A O 1
ATOM 681 N N . THR A 1 89 ? 21.502 8.627 7.426 1.00 68.25 89 THR A N 1
ATOM 682 C CA . THR A 1 89 ? 21.225 7.456 8.247 1.00 68.25 89 THR A CA 1
ATOM 683 C C . THR A 1 89 ? 21.146 6.236 7.343 1.00 68.25 89 THR A C 1
ATOM 685 O O . THR A 1 89 ? 20.485 6.269 6.312 1.00 68.25 89 THR A O 1
ATOM 688 N N . TYR A 1 90 ? 21.798 5.159 7.748 1.00 69.12 90 TYR A N 1
ATOM 689 C CA . TYR A 1 90 ? 21.759 3.873 7.066 1.00 69.12 90 TYR A CA 1
ATOM 690 C C . TYR A 1 90 ? 20.813 2.932 7.797 1.00 69.12 90 TYR A C 1
ATOM 692 O O . TYR A 1 90 ? 20.470 3.131 8.965 1.00 69.12 90 TYR A O 1
ATOM 700 N N . ASP A 1 91 ? 20.405 1.895 7.078 1.00 63.19 91 ASP A N 1
ATOM 701 C CA . ASP A 1 91 ? 19.532 0.863 7.604 1.00 63.19 91 ASP A CA 1
ATOM 702 C C . ASP A 1 91 ? 20.268 0.005 8.644 1.00 63.19 91 ASP A C 1
ATOM 704 O O . ASP A 1 91 ? 21.268 -0.648 8.351 1.00 63.19 91 ASP A O 1
ATOM 708 N N . MET A 1 92 ? 19.751 0.013 9.868 1.00 67.12 92 MET A N 1
ATOM 709 C CA . MET A 1 92 ? 20.271 -0.756 10.997 1.00 67.12 92 MET A CA 1
ATOM 710 C C . MET A 1 92 ? 19.763 -2.203 11.012 1.00 67.12 92 MET A C 1
ATOM 712 O O . MET A 1 92 ? 20.184 -2.975 11.867 1.00 67.12 92 MET A O 1
ATOM 716 N N . ALA A 1 93 ? 18.860 -2.593 10.108 1.00 59.44 93 ALA A N 1
ATOM 717 C CA . ALA A 1 93 ? 18.358 -3.962 10.021 1.00 59.44 93 ALA A CA 1
ATOM 718 C C . ALA A 1 93 ? 19.363 -4.937 9.382 1.00 59.44 93 ALA A C 1
ATOM 720 O O . ALA A 1 93 ? 19.239 -6.143 9.574 1.00 59.44 93 ALA A O 1
ATOM 721 N N . ASP A 1 94 ? 20.387 -4.429 8.688 1.00 57.44 94 ASP A N 1
ATOM 722 C CA . ASP A 1 94 ? 21.507 -5.225 8.167 1.00 57.44 94 ASP A CA 1
ATOM 723 C C . ASP A 1 94 ? 22.568 -5.503 9.272 1.00 57.44 94 ASP A C 1
ATOM 725 O O . ASP A 1 94 ? 23.679 -5.944 8.990 1.00 57.44 94 ASP A O 1
ATOM 729 N N . TRP A 1 95 ? 22.241 -5.227 10.547 1.00 67.56 95 TRP A N 1
ATOM 730 C CA . TRP A 1 95 ? 23.070 -5.456 11.738 1.00 67.56 95 TRP A CA 1
ATOM 731 C C . TRP A 1 95 ? 22.864 -6.878 12.324 1.00 67.56 95 TRP A C 1
ATOM 733 O O . TRP A 1 95 ? 21.715 -7.242 12.577 1.00 67.56 95 TRP A O 1
ATOM 743 N N . PRO A 1 96 ? 23.925 -7.665 12.628 1.00 66.88 96 PRO A N 1
ATOM 744 C CA . PRO A 1 96 ? 25.346 -7.359 12.465 1.00 66.88 96 PRO A CA 1
ATOM 745 C C . PRO A 1 96 ? 25.842 -7.534 11.024 1.00 66.88 96 PRO A C 1
ATOM 747 O O . PRO A 1 96 ? 25.943 -8.640 10.507 1.00 66.88 96 PRO A O 1
ATOM 750 N N . GLY A 1 97 ? 26.258 -6.427 10.410 1.00 81.88 97 GLY A N 1
ATOM 751 C CA . GLY A 1 97 ? 26.749 -6.374 9.036 1.00 81.88 97 GLY A CA 1
ATOM 752 C C . GLY A 1 97 ? 27.306 -4.992 8.699 1.00 81.88 97 GLY A C 1
ATOM 753 O O . GLY A 1 97 ? 27.193 -4.048 9.486 1.00 81.88 97 GLY A O 1
ATOM 754 N N . TRP A 1 98 ? 27.981 -4.890 7.555 1.00 86.56 98 TRP A N 1
ATOM 755 C CA . TRP A 1 98 ? 28.557 -3.632 7.085 1.00 86.56 98 TRP A CA 1
ATOM 756 C C . TRP A 1 98 ? 27.497 -2.782 6.387 1.00 86.56 98 TRP A C 1
ATOM 758 O O . TRP A 1 98 ? 26.885 -3.200 5.409 1.00 86.56 98 TRP A O 1
ATOM 768 N N . SER A 1 99 ? 27.344 -1.551 6.855 1.00 85.00 99 SER A N 1
ATOM 769 C CA . SER A 1 99 ? 26.506 -0.521 6.257 1.00 85.00 99 SER A CA 1
ATOM 770 C C . SER A 1 99 ? 27.364 0.583 5.661 1.00 85.00 99 SER A C 1
ATOM 772 O O . SER A 1 99 ? 28.398 0.953 6.217 1.00 85.00 99 SER A O 1
ATOM 774 N N . ARG A 1 100 ? 26.944 1.118 4.515 1.00 84.56 100 ARG A N 1
ATOM 775 C CA . ARG A 1 100 ? 27.649 2.216 3.853 1.00 84.56 100 ARG A CA 1
ATOM 776 C C . ARG A 1 100 ? 27.179 3.556 4.413 1.00 84.56 100 ARG A C 1
ATOM 778 O O . ARG A 1 100 ? 25.983 3.785 4.545 1.00 84.56 100 ARG A O 1
ATOM 785 N N . LEU A 1 101 ? 28.133 4.435 4.686 1.00 88.19 101 LEU A N 1
ATOM 786 C CA . LEU A 1 101 ? 27.943 5.838 5.030 1.00 88.19 101 LEU A CA 1
ATOM 787 C C . LEU A 1 101 ? 28.238 6.679 3.794 1.00 88.19 101 LEU A C 1
ATOM 789 O O . LEU A 1 101 ? 29.267 6.460 3.153 1.00 88.19 101 LEU A O 1
ATOM 793 N N . LEU A 1 102 ? 27.354 7.622 3.468 1.00 86.94 102 LEU A N 1
ATOM 794 C CA . LEU A 1 102 ? 27.497 8.485 2.300 1.00 86.94 102 LEU A CA 1
ATOM 795 C C . LEU A 1 102 ? 26.941 9.890 2.538 1.00 86.94 102 LEU A C 1
ATOM 797 O O . LEU A 1 102 ? 25.883 10.036 3.145 1.00 86.94 102 LEU A O 1
ATOM 801 N N . VAL A 1 103 ? 27.645 10.902 2.035 1.00 88.25 103 VAL A N 1
ATOM 802 C CA . VAL A 1 103 ? 27.079 12.208 1.687 1.00 88.25 103 VAL A CA 1
ATOM 803 C C . VAL A 1 103 ? 27.859 12.814 0.528 1.00 88.25 103 VAL A C 1
ATOM 805 O O . VAL A 1 103 ? 29.093 12.863 0.556 1.00 88.25 103 VAL A O 1
ATOM 808 N N . ASP A 1 104 ? 27.123 13.321 -0.454 1.00 89.62 104 ASP A N 1
ATOM 809 C CA . ASP A 1 104 ? 27.650 14.212 -1.479 1.00 89.62 104 ASP A CA 1
ATOM 810 C C . ASP A 1 104 ? 27.320 15.657 -1.096 1.00 89.62 104 ASP A C 1
ATOM 812 O O . ASP A 1 104 ? 26.219 15.959 -0.634 1.00 89.62 104 ASP A O 1
ATOM 816 N N . PHE A 1 105 ? 28.279 16.568 -1.242 1.00 91.25 105 PHE A N 1
ATOM 817 C CA . PHE A 1 105 ? 28.069 17.968 -0.884 1.00 91.25 105 PHE A CA 1
ATOM 818 C C . PHE A 1 105 ? 28.924 18.922 -1.711 1.00 91.25 105 PHE A C 1
ATOM 820 O O . PHE A 1 105 ? 30.010 18.579 -2.169 1.00 91.25 105 PHE A O 1
ATOM 827 N N . GLN A 1 106 ? 28.445 20.155 -1.862 1.00 94.81 106 GLN A N 1
ATOM 828 C CA . GLN A 1 106 ? 29.265 21.278 -2.304 1.00 94.81 106 GLN A CA 1
ATOM 829 C C . GLN A 1 106 ? 29.849 21.973 -1.073 1.00 94.81 106 GLN A C 1
ATOM 831 O O . GLN A 1 106 ? 29.109 22.298 -0.140 1.00 94.81 106 GLN A O 1
ATOM 836 N N . ALA A 1 107 ? 31.168 22.166 -1.045 1.00 93.94 107 ALA A N 1
ATOM 837 C CA . ALA A 1 107 ? 31.835 22.871 0.040 1.00 93.94 107 ALA A CA 1
ATOM 838 C C . ALA A 1 107 ? 31.373 24.334 0.102 1.00 93.94 107 ALA A C 1
ATOM 840 O O . ALA A 1 107 ? 31.100 24.966 -0.917 1.00 93.94 107 ALA A O 1
ATOM 841 N N . ASP A 1 108 ? 31.312 24.878 1.318 1.00 94.94 108 ASP A N 1
ATOM 842 C CA . ASP A 1 108 ? 30.924 26.272 1.535 1.00 94.94 108 ASP A CA 1
ATOM 843 C C . ASP A 1 108 ? 31.940 27.191 0.821 1.00 94.94 108 ASP A C 1
ATOM 845 O O . ASP A 1 108 ? 33.138 26.895 0.877 1.00 94.94 108 ASP A O 1
ATOM 849 N N . PRO A 1 109 ? 31.526 28.284 0.154 1.00 95.31 109 PRO A N 1
ATOM 850 C CA . PRO A 1 109 ? 32.457 29.196 -0.518 1.00 95.31 109 PRO A CA 1
ATOM 851 C C . PRO A 1 109 ? 33.516 29.824 0.405 1.00 95.31 109 PRO A C 1
ATOM 853 O O . PRO A 1 109 ? 34.526 30.326 -0.076 1.00 95.31 109 PRO A O 1
ATOM 856 N N . ALA A 1 110 ? 33.313 29.807 1.725 1.00 95.38 110 ALA A N 1
ATOM 857 C CA . ALA A 1 110 ? 34.303 30.250 2.704 1.00 95.38 110 ALA A CA 1
ATOM 858 C C . ALA A 1 110 ? 35.102 29.095 3.341 1.00 95.38 110 ALA A C 1
ATOM 860 O O . ALA A 1 110 ? 35.963 29.352 4.188 1.00 95.38 110 ALA A O 1
ATOM 861 N N . ALA A 1 111 ? 34.818 27.832 2.998 1.00 94.88 111 ALA A N 1
ATOM 862 C CA . ALA A 1 111 ? 35.505 26.679 3.572 1.00 94.88 111 ALA A CA 1
ATOM 863 C C . ALA A 1 111 ? 36.931 26.554 3.029 1.00 94.88 111 ALA A C 1
ATOM 865 O O . ALA A 1 111 ? 37.136 26.506 1.824 1.00 94.88 111 ALA A O 1
ATOM 866 N N . GLN A 1 112 ? 37.899 26.450 3.940 1.00 94.75 112 GLN A N 1
ATOM 867 C CA . GLN A 1 112 ? 39.303 26.149 3.630 1.00 94.75 112 GLN A CA 1
ATOM 868 C C . GLN A 1 112 ? 39.770 24.849 4.291 1.00 94.75 112 GLN A C 1
ATOM 870 O O . GLN A 1 112 ? 40.731 24.222 3.856 1.00 94.75 112 GLN A O 1
ATOM 875 N N . SER A 1 113 ? 39.088 24.419 5.356 1.00 95.50 113 SER A N 1
ATOM 876 C CA . SER A 1 113 ? 39.380 23.154 6.024 1.00 95.50 113 SER A CA 1
ATOM 877 C C . SER A 1 113 ? 38.122 22.494 6.585 1.00 95.50 113 SER A C 1
ATOM 879 O O . SER A 1 113 ? 37.051 23.097 6.621 1.00 95.50 113 SER A O 1
ATOM 881 N N . GLY A 1 114 ? 38.229 21.251 7.044 1.00 94.44 114 GLY A N 1
ATOM 882 C CA . GLY A 1 114 ? 37.160 20.534 7.728 1.00 94.44 114 GLY A CA 1
ATOM 883 C C . GLY A 1 114 ? 37.666 19.586 8.814 1.00 94.44 114 GLY A C 1
ATOM 884 O O . GLY A 1 114 ? 38.805 19.134 8.777 1.00 94.44 114 GLY A O 1
ATOM 885 N N . LYS A 1 115 ? 36.810 19.273 9.791 1.00 94.56 115 LYS A N 1
ATOM 886 C CA . LYS A 1 115 ? 37.035 18.245 10.826 1.00 94.56 115 LYS A CA 1
ATOM 887 C C . LYS A 1 115 ? 36.068 17.086 10.583 1.00 94.56 115 LYS A C 1
ATOM 889 O O . LYS A 1 115 ? 34.860 17.316 10.604 1.00 94.56 115 LYS A O 1
ATOM 894 N N . LEU A 1 116 ? 36.569 15.867 10.375 1.00 95.44 116 LEU A N 1
ATOM 895 C CA . LEU A 1 116 ? 35.734 14.674 10.197 1.00 95.44 116 LEU A CA 1
ATOM 896 C C . LEU A 1 116 ? 35.495 13.970 11.535 1.00 95.44 116 LEU A C 1
ATOM 898 O O . LEU A 1 116 ? 36.437 13.631 12.253 1.00 95.44 116 LEU A O 1
ATOM 902 N N . LEU A 1 117 ? 34.228 13.716 11.840 1.00 95.25 117 LEU A N 1
ATOM 903 C CA . LEU A 1 117 ? 33.749 13.127 13.086 1.00 95.25 117 LEU A CA 1
ATOM 904 C C . LEU A 1 117 ? 32.952 11.852 12.810 1.00 95.25 117 LEU A C 1
ATOM 906 O O . LEU A 1 117 ? 32.230 11.794 11.820 1.00 95.25 117 LEU A O 1
ATOM 910 N N . LEU A 1 118 ? 33.000 10.891 13.730 1.00 94.50 118 LEU A N 1
ATOM 911 C CA . LEU A 1 118 ? 31.935 9.912 13.933 1.00 94.50 118 LEU A CA 1
ATOM 912 C C . LEU A 1 118 ? 31.058 10.422 15.084 1.00 94.50 118 LEU A C 1
ATOM 914 O O . LEU A 1 118 ? 31.559 10.630 16.191 1.00 94.50 118 LEU A O 1
ATOM 918 N N . LYS A 1 119 ? 29.766 10.655 14.839 1.00 92.62 119 LYS A N 1
ATOM 919 C CA . LYS A 1 119 ? 28.856 11.240 15.839 1.00 92.62 119 LYS A CA 1
ATOM 920 C C . LYS A 1 119 ? 27.430 10.705 15.725 1.00 92.62 119 LYS A C 1
ATOM 922 O O . LYS A 1 119 ? 27.037 10.237 14.662 1.00 92.62 119 LYS A O 1
ATOM 927 N N . HIS A 1 120 ? 26.620 10.866 16.766 1.00 86.81 120 HIS A N 1
ATOM 928 C CA . HIS A 1 120 ? 25.161 10.684 16.708 1.00 86.81 120 HIS A CA 1
ATOM 929 C C . HIS A 1 120 ? 24.425 12.035 16.826 1.00 86.81 120 HIS A C 1
ATOM 931 O O . HIS A 1 120 ? 25.023 13.100 17.006 1.00 86.81 120 HIS A O 1
ATOM 937 N N . LYS A 1 121 ? 23.104 12.043 16.597 1.00 81.56 121 LYS A N 1
ATOM 938 C CA . LYS A 1 121 ? 22.319 13.285 16.408 1.00 81.56 121 LYS A CA 1
ATOM 939 C C . LYS A 1 121 ? 22.012 14.039 17.713 1.00 81.56 121 LYS A C 1
ATOM 941 O O . LYS A 1 121 ? 21.934 15.273 17.717 1.00 81.56 121 LYS A O 1
ATOM 946 N N . LYS A 1 122 ? 21.819 13.318 18.813 1.00 80.06 122 LYS A N 1
ATOM 947 C CA . LYS A 1 122 ? 21.353 13.824 20.118 1.00 80.06 122 LYS A CA 1
ATOM 948 C C . LYS A 1 122 ? 22.421 13.578 21.184 1.00 80.06 122 LYS A C 1
ATOM 950 O O . LYS A 1 122 ? 23.223 12.686 20.992 1.00 80.06 122 LYS A O 1
ATOM 955 N N . LYS A 1 123 ? 22.450 14.361 22.265 1.00 84.00 123 LYS A N 1
ATOM 956 C CA . LYS A 1 123 ? 23.285 14.033 23.431 1.00 84.00 123 LYS A CA 1
ATOM 957 C C . LYS A 1 123 ? 22.568 12.965 24.254 1.00 84.00 123 LYS A C 1
ATOM 959 O O . LYS A 1 123 ? 21.404 13.187 24.584 1.00 84.00 123 LYS A O 1
ATOM 964 N N . LEU A 1 124 ? 23.193 11.814 24.470 1.00 78.00 124 LEU A N 1
ATOM 965 C CA . LEU A 1 124 ? 22.639 10.728 25.282 1.00 78.00 124 LEU A CA 1
ATOM 966 C C . LEU A 1 124 ? 23.756 9.782 25.745 1.00 78.00 124 LEU A C 1
ATOM 968 O O . LEU A 1 124 ? 24.767 9.676 25.044 1.00 78.00 124 LEU A O 1
ATOM 972 N N . PRO A 1 125 ? 23.559 9.081 26.876 1.00 84.94 125 PRO A N 1
ATOM 973 C CA . PRO A 1 125 ? 24.409 7.966 27.255 1.00 84.94 125 PRO A CA 1
ATOM 974 C C . PRO A 1 125 ? 24.347 6.865 26.195 1.00 84.94 125 PRO A C 1
ATOM 976 O O . PRO A 1 125 ? 23.255 6.519 25.739 1.00 84.94 125 PRO A O 1
ATOM 979 N N . ILE A 1 126 ? 25.495 6.318 25.796 1.00 87.81 126 ILE A N 1
ATOM 980 C CA . ILE A 1 126 ? 25.551 5.245 24.803 1.00 87.81 126 ILE A CA 1
ATOM 981 C C . ILE A 1 126 ? 26.771 4.343 24.993 1.00 87.81 126 ILE A C 1
ATOM 983 O O . ILE A 1 126 ? 27.910 4.818 24.985 1.00 87.81 126 ILE A O 1
ATOM 987 N N . ALA A 1 127 ? 26.544 3.036 25.136 1.00 91.88 127 ALA A N 1
ATOM 988 C CA . ALA A 1 127 ? 27.569 2.030 24.915 1.00 91.88 127 ALA A CA 1
ATOM 989 C C . ALA A 1 127 ? 27.603 1.641 23.434 1.00 91.88 127 ALA A C 1
ATOM 991 O O . ALA A 1 127 ? 26.574 1.471 22.770 1.00 91.88 127 ALA A O 1
ATOM 992 N N . ALA A 1 128 ? 28.816 1.547 22.899 1.00 92.50 128 ALA A N 1
ATOM 993 C CA . ALA A 1 128 ? 29.039 1.260 21.495 1.00 92.50 128 ALA A CA 1
ATOM 994 C C . ALA A 1 128 ? 30.281 0.390 21.296 1.00 92.50 128 ALA A C 1
ATOM 996 O O . ALA A 1 128 ? 31.279 0.537 21.999 1.00 92.50 128 ALA A O 1
ATOM 997 N N . ASP A 1 129 ? 30.226 -0.473 20.289 1.00 93.19 129 ASP A N 1
ATOM 998 C CA . ASP A 1 129 ? 31.356 -1.175 19.693 1.00 93.19 129 ASP A CA 1
ATOM 999 C C . ASP A 1 129 ? 31.191 -1.123 18.173 1.00 93.19 129 ASP A C 1
ATOM 1001 O O . ASP A 1 129 ? 30.262 -1.710 17.615 1.00 93.19 129 ASP A O 1
ATOM 1005 N N . ILE A 1 130 ? 32.047 -0.346 17.515 1.00 93.44 130 ILE A N 1
ATOM 1006 C CA . ILE A 1 130 ? 31.885 0.100 16.133 1.00 93.44 130 ILE A CA 1
ATOM 1007 C C . ILE A 1 130 ? 33.153 -0.209 15.353 1.00 93.44 130 ILE A C 1
ATOM 1009 O O . ILE A 1 130 ? 34.241 0.212 15.731 1.00 93.44 130 ILE A O 1
ATOM 1013 N N . CYS A 1 131 ? 32.997 -0.861 14.212 1.00 93.81 131 CYS A N 1
ATOM 1014 C CA . CYS A 1 131 ? 34.031 -1.040 13.209 1.00 93.81 131 CYS A CA 1
ATOM 1015 C C . CYS A 1 131 ? 33.844 -0.035 12.074 1.00 93.81 131 CYS A C 1
ATOM 1017 O O . CYS A 1 131 ? 32.732 0.140 11.576 1.00 93.81 131 CYS A O 1
ATOM 1019 N N . LEU A 1 132 ? 34.934 0.583 11.624 1.00 94.12 132 LEU A N 1
ATOM 1020 C CA . LEU A 1 132 ? 34.980 1.435 10.440 1.00 94.12 132 LEU A CA 1
ATOM 1021 C C . LEU A 1 132 ? 36.001 0.899 9.435 1.00 94.12 132 LEU A C 1
ATOM 1023 O O . LEU A 1 132 ? 37.059 0.399 9.823 1.00 94.12 132 LEU A O 1
ATOM 1027 N N . LYS A 1 133 ? 35.712 1.053 8.139 1.00 92.75 133 LYS A N 1
ATOM 1028 C CA . LYS A 1 133 ? 36.685 0.812 7.063 1.00 92.75 133 LYS A CA 1
ATOM 1029 C C . LYS A 1 133 ? 36.447 1.718 5.859 1.00 92.75 133 LYS A C 1
ATOM 1031 O O . LYS A 1 133 ? 35.351 2.242 5.680 1.00 92.75 133 LYS A O 1
ATOM 1036 N N . GLU A 1 134 ? 37.494 1.875 5.045 1.00 91.69 134 GLU A N 1
ATOM 1037 C CA . GLU A 1 134 ? 37.454 2.561 3.741 1.00 91.69 134 GLU A CA 1
ATOM 1038 C C . GLU A 1 134 ? 36.847 3.979 3.809 1.00 91.69 134 GLU A C 1
ATOM 1040 O O . GLU A 1 134 ? 36.088 4.390 2.938 1.00 91.69 134 GLU A O 1
ATOM 1045 N N . ILE A 1 135 ? 37.168 4.742 4.862 1.00 92.50 135 ILE A N 1
ATOM 1046 C CA . ILE A 1 135 ? 36.730 6.139 4.972 1.00 92.50 135 ILE A CA 1
ATOM 1047 C C . ILE A 1 135 ? 37.500 6.991 3.954 1.00 92.50 135 ILE A C 1
ATOM 1049 O O . ILE A 1 135 ? 38.724 7.115 4.049 1.00 92.50 135 ILE A O 1
ATOM 1053 N N . THR A 1 136 ? 36.785 7.597 3.007 1.00 93.00 136 THR A N 1
ATOM 1054 C CA . THR A 1 136 ? 37.350 8.422 1.928 1.00 93.00 136 THR A CA 1
ATOM 1055 C C . THR A 1 136 ? 36.600 9.740 1.780 1.00 93.00 136 THR A C 1
ATOM 1057 O O . THR A 1 136 ? 35.379 9.783 1.933 1.00 93.00 136 THR A O 1
ATOM 1060 N N . LEU A 1 137 ? 37.333 10.800 1.440 1.00 94.31 137 LEU A N 1
ATOM 1061 C CA . LEU A 1 137 ? 36.793 12.076 0.983 1.00 94.31 137 LEU A CA 1
ATOM 1062 C C . LEU A 1 137 ? 37.416 12.380 -0.375 1.00 94.31 137 LEU A C 1
ATOM 1064 O O . LEU A 1 137 ? 38.629 12.549 -0.471 1.00 94.31 137 LEU A O 1
ATOM 1068 N N . GLN A 1 138 ? 36.591 12.421 -1.412 1.00 94.81 138 GLN A N 1
ATOM 1069 C CA . GLN A 1 138 ? 37.031 12.631 -2.787 1.00 94.81 138 GLN A CA 1
ATOM 1070 C C . GLN A 1 138 ? 36.466 13.946 -3.316 1.00 94.81 138 GLN A C 1
ATOM 1072 O O . GLN A 1 138 ? 35.278 14.204 -3.139 1.00 94.81 138 GLN A O 1
ATOM 1077 N N . ARG A 1 139 ? 37.311 14.761 -3.961 1.00 94.69 139 ARG A N 1
ATOM 1078 C CA . ARG A 1 139 ? 36.918 16.002 -4.644 1.00 94.69 139 ARG A CA 1
ATOM 1079 C C . ARG A 1 139 ? 36.475 15.712 -6.080 1.00 94.69 139 ARG A C 1
ATOM 1081 O O . ARG A 1 139 ? 37.060 14.856 -6.740 1.00 94.69 139 ARG A O 1
ATOM 1088 N N . PHE A 1 140 ? 35.497 16.473 -6.554 1.00 91.94 140 PHE A N 1
ATOM 1089 C CA . PHE A 1 140 ? 34.967 16.467 -7.911 1.00 91.94 140 PHE A CA 1
ATOM 1090 C C . PHE A 1 140 ? 34.839 17.905 -8.427 1.00 91.94 140 PHE A C 1
ATOM 1092 O O . PHE A 1 140 ? 34.532 18.824 -7.662 1.00 91.94 140 PHE A O 1
ATOM 1099 N N . ASP A 1 141 ? 35.031 18.081 -9.733 1.00 85.00 141 ASP A N 1
ATOM 1100 C CA . ASP A 1 141 ? 34.896 19.384 -10.402 1.00 85.00 141 ASP A CA 1
ATOM 1101 C C . ASP A 1 141 ? 33.422 19.778 -10.640 1.00 85.00 141 ASP A C 1
ATOM 1103 O O . ASP A 1 141 ? 33.111 20.937 -10.896 1.00 85.00 141 ASP A O 1
ATOM 1107 N N . ALA A 1 142 ? 32.503 18.818 -10.510 1.00 87.50 142 ALA A N 1
ATOM 1108 C CA . ALA A 1 142 ? 31.051 18.951 -10.646 1.00 87.50 142 ALA A CA 1
ATOM 1109 C C . ALA A 1 142 ? 30.352 18.025 -9.620 1.00 87.50 142 ALA A C 1
ATOM 1111 O O . ALA A 1 142 ? 31.049 17.235 -8.973 1.00 87.50 142 ALA A O 1
ATOM 1112 N N . PRO A 1 143 ? 29.013 18.076 -9.437 1.00 85.06 143 PRO A N 1
ATOM 1113 C CA . PRO A 1 143 ? 28.313 17.157 -8.538 1.00 85.06 143 PRO A CA 1
ATOM 1114 C C . PRO A 1 143 ? 28.728 15.688 -8.765 1.00 85.06 143 PRO A C 1
ATOM 1116 O O . PRO A 1 143 ? 28.800 15.269 -9.926 1.00 85.06 143 PRO A O 1
ATOM 1119 N N . PRO A 1 144 ? 29.023 14.903 -7.705 1.00 84.19 144 PRO A N 1
ATOM 1120 C CA . PRO A 1 144 ? 29.570 13.559 -7.874 1.00 84.19 144 PRO A CA 1
ATOM 1121 C C . PRO A 1 144 ? 28.622 12.646 -8.673 1.00 84.19 144 PRO A C 1
ATOM 1123 O O . PRO A 1 144 ? 27.405 12.696 -8.472 1.00 84.19 144 PRO A O 1
ATOM 1126 N N . PRO A 1 145 ? 29.138 11.770 -9.557 1.00 80.12 145 PRO A N 1
ATOM 1127 C CA . PRO A 1 145 ? 28.297 10.825 -10.284 1.00 80.12 145 PRO A CA 1
ATOM 1128 C C . PRO A 1 145 ? 27.688 9.803 -9.314 1.00 80.12 145 PRO A C 1
ATOM 1130 O O . PRO A 1 145 ? 28.373 9.399 -8.367 1.00 80.12 145 PRO A O 1
ATOM 1133 N N . PRO A 1 146 ? 26.450 9.327 -9.524 1.00 76.69 146 PRO A N 1
ATOM 1134 C CA . PRO A 1 146 ? 25.799 8.394 -8.606 1.00 76.69 146 PRO A CA 1
ATOM 1135 C C . PRO A 1 146 ? 26.614 7.120 -8.436 1.00 76.69 146 PRO A C 1
ATOM 1137 O O . PRO A 1 146 ? 27.240 6.626 -9.375 1.00 76.69 146 PRO A O 1
ATOM 1140 N N . LEU A 1 147 ? 26.601 6.561 -7.231 1.00 80.44 147 LEU A N 1
ATOM 1141 C CA . LEU A 1 147 ? 27.282 5.294 -6.987 1.00 80.44 147 LEU A CA 1
ATOM 1142 C C . LEU A 1 147 ? 26.592 4.198 -7.767 1.00 80.44 147 LEU A C 1
ATOM 1144 O O . LEU A 1 147 ? 25.400 3.995 -7.575 1.00 80.44 147 LEU A O 1
ATOM 1148 N N . ARG A 1 148 ? 27.339 3.465 -8.586 1.00 87.75 148 ARG A N 1
ATOM 1149 C CA . ARG A 1 148 ? 26.832 2.309 -9.323 1.00 87.75 148 ARG A CA 1
ATOM 1150 C C . ARG A 1 148 ? 26.801 1.075 -8.433 1.00 87.75 148 ARG A C 1
ATOM 1152 O O . ARG A 1 148 ? 27.790 0.740 -7.785 1.00 87.75 148 ARG A O 1
ATOM 1159 N N . LEU A 1 149 ? 25.645 0.424 -8.378 1.00 86.56 149 LEU A N 1
ATOM 1160 C CA . LEU A 1 149 ? 25.478 -0.860 -7.712 1.00 86.56 149 LEU A CA 1
ATOM 1161 C C . LEU A 1 149 ? 25.796 -1.997 -8.683 1.00 86.56 149 LEU A C 1
ATOM 1163 O O . LEU A 1 149 ? 25.507 -1.909 -9.875 1.00 86.56 149 LEU A O 1
ATOM 1167 N N . SER A 1 150 ? 26.397 -3.063 -8.163 1.00 84.06 150 SER A N 1
ATOM 1168 C CA . SER A 1 150 ? 26.586 -4.305 -8.913 1.00 84.06 150 SER A CA 1
ATOM 1169 C C . SER A 1 150 ? 25.381 -5.213 -8.703 1.00 84.06 150 SER A C 1
ATOM 1171 O O . SER A 1 150 ? 24.903 -5.347 -7.577 1.00 84.06 150 SER A O 1
ATOM 1173 N N . LEU A 1 151 ? 24.897 -5.826 -9.783 1.00 89.44 151 LEU A N 1
ATOM 1174 C CA . LEU A 1 151 ? 23.833 -6.822 -9.719 1.00 89.44 151 LEU A CA 1
ATOM 1175 C C . LEU A 1 151 ? 24.424 -8.173 -9.307 1.00 89.44 151 LEU A C 1
ATOM 1177 O O . LEU A 1 151 ? 25.144 -8.800 -10.087 1.00 89.44 151 LEU A O 1
ATOM 1181 N N . ASP A 1 152 ? 24.119 -8.597 -8.084 1.00 87.12 152 ASP A N 1
ATOM 1182 C CA . ASP A 1 152 ? 24.607 -9.848 -7.505 1.00 87.12 152 ASP A CA 1
ATOM 1183 C C . ASP A 1 152 ? 23.643 -11.002 -7.811 1.00 87.12 152 ASP A C 1
ATOM 1185 O O . ASP A 1 152 ? 22.741 -11.323 -7.039 1.00 87.12 152 ASP A O 1
ATOM 1189 N N . VAL A 1 153 ? 23.786 -11.574 -9.007 1.00 90.50 153 VAL A N 1
ATOM 1190 C CA . VAL A 1 153 ? 23.011 -12.728 -9.482 1.00 90.50 153 VAL A CA 1
ATOM 1191 C C . VAL A 1 153 ? 23.926 -13.709 -10.213 1.00 90.50 153 VAL A C 1
ATOM 1193 O O . VAL A 1 153 ? 24.984 -13.327 -10.721 1.00 90.50 153 VAL A O 1
ATOM 1196 N N . SER A 1 154 ? 23.515 -14.976 -10.301 1.00 94.25 154 SER A N 1
ATOM 1197 C CA . SER A 1 154 ? 24.296 -16.005 -10.997 1.00 94.25 154 SER A CA 1
ATOM 1198 C C . SER A 1 154 ? 24.458 -15.700 -12.490 1.00 94.25 154 SER A C 1
ATOM 1200 O O . SER A 1 154 ? 23.611 -15.049 -13.105 1.00 94.25 154 SER A O 1
ATOM 1202 N N . GLU A 1 155 ? 25.514 -16.229 -13.112 1.00 94.44 155 GLU A N 1
ATOM 1203 C CA . GLU A 1 155 ? 25.737 -16.071 -14.558 1.00 94.44 155 GLU A CA 1
ATOM 1204 C C . GLU A 1 155 ? 24.561 -16.593 -15.398 1.00 94.44 155 GLU A C 1
ATOM 1206 O O . GLU A 1 155 ? 24.179 -15.971 -16.385 1.00 94.44 155 GLU A O 1
ATOM 1211 N N . ALA A 1 156 ? 23.900 -17.670 -14.962 1.00 96.50 156 ALA A N 1
ATOM 1212 C CA . ALA A 1 156 ? 22.695 -18.177 -15.618 1.00 96.50 156 ALA A CA 1
ATOM 1213 C C . ALA A 1 156 ? 21.521 -17.179 -15.565 1.00 96.50 156 ALA A C 1
ATOM 1215 O O . ALA A 1 156 ? 20.708 -17.117 -16.487 1.00 96.50 156 ALA A O 1
ATOM 1216 N N . VAL A 1 157 ? 21.403 -16.381 -14.497 1.00 96.62 157 VAL A N 1
ATOM 1217 C CA . VAL A 1 157 ? 20.428 -15.280 -14.442 1.00 96.62 157 VAL A CA 1
ATOM 1218 C C . VAL A 1 157 ? 20.859 -14.150 -15.375 1.00 96.62 157 VAL A C 1
ATOM 1220 O O . VAL A 1 157 ? 20.027 -13.685 -16.145 1.00 96.62 157 VAL A O 1
ATOM 1223 N N . LYS A 1 158 ? 22.139 -13.752 -15.391 1.00 95.88 158 LYS A N 1
ATOM 1224 C CA . LYS A 1 158 ? 22.643 -12.705 -16.307 1.00 95.88 158 LYS A CA 1
ATOM 1225 C C . LYS A 1 158 ? 22.410 -13.051 -17.779 1.00 95.88 158 LYS A C 1
ATOM 1227 O O . LYS A 1 158 ? 21.959 -12.202 -18.542 1.00 95.88 158 LYS A O 1
ATOM 1232 N N . GLN A 1 159 ? 22.643 -14.306 -18.164 1.00 95.69 159 GLN A N 1
ATOM 1233 C CA . GLN A 1 159 ? 22.360 -14.797 -19.515 1.00 95.69 159 GLN A CA 1
ATOM 1234 C C . GLN A 1 159 ? 20.871 -14.697 -19.860 1.00 95.69 159 GLN A C 1
ATOM 1236 O O . GLN A 1 159 ? 20.527 -14.223 -20.939 1.00 95.69 159 GLN A O 1
ATOM 1241 N N . ARG A 1 160 ? 19.977 -15.079 -18.937 1.00 96.75 160 ARG A N 1
ATOM 1242 C CA . ARG A 1 160 ? 18.526 -14.922 -19.132 1.00 96.75 160 ARG A CA 1
ATOM 1243 C C . ARG A 1 160 ? 18.097 -13.455 -19.183 1.00 96.75 160 ARG A C 1
ATOM 1245 O O . ARG A 1 160 ? 17.235 -13.120 -19.986 1.00 96.75 160 ARG A O 1
ATOM 1252 N N . LEU A 1 161 ? 18.718 -12.582 -18.385 1.00 96.81 161 LEU A N 1
ATOM 1253 C CA . LEU A 1 161 ? 18.463 -11.139 -18.417 1.00 96.81 161 LEU A CA 1
ATOM 1254 C C . LEU A 1 161 ? 18.816 -10.531 -19.783 1.00 96.81 161 LEU A C 1
ATOM 1256 O O . LEU A 1 161 ? 18.092 -9.676 -20.280 1.00 96.81 161 LEU A O 1
ATOM 1260 N N . GLY A 1 162 ? 19.902 -10.996 -20.404 1.00 94.62 162 GLY A N 1
ATOM 1261 C CA . GLY A 1 162 ? 20.295 -10.642 -21.772 1.00 94.62 162 GLY A CA 1
ATOM 1262 C C . GLY A 1 162 ? 19.574 -11.431 -22.872 1.00 94.62 162 GLY A C 1
ATOM 1263 O O . GLY A 1 162 ? 19.978 -11.348 -24.028 1.00 94.62 162 GLY A O 1
ATOM 1264 N N . GLY A 1 163 ? 18.548 -12.215 -22.527 1.00 94.00 163 GLY A N 1
ATOM 1265 C CA . GLY A 1 163 ? 17.836 -13.097 -23.449 1.00 94.00 163 GLY A CA 1
ATOM 1266 C C . GLY A 1 163 ? 16.984 -12.369 -24.501 1.00 94.00 163 GLY A C 1
ATOM 1267 O O . GLY A 1 163 ? 16.857 -11.138 -24.466 1.00 94.00 163 GLY A O 1
ATOM 1268 N N . PRO A 1 164 ? 16.387 -13.133 -25.440 1.00 95.62 164 PRO A N 1
ATOM 1269 C CA . PRO A 1 164 ? 15.569 -12.592 -26.522 1.00 95.62 164 PRO A CA 1
ATOM 1270 C C . PRO A 1 164 ? 14.291 -11.936 -25.994 1.00 95.62 164 PRO A C 1
ATOM 1272 O O . PRO A 1 164 ? 13.769 -12.328 -24.951 1.00 95.62 164 PRO A O 1
ATOM 1275 N N . ARG A 1 165 ? 13.769 -10.968 -26.751 1.00 96.38 165 ARG A N 1
ATOM 1276 C CA . ARG A 1 165 ? 12.535 -10.240 -26.435 1.00 96.38 165 ARG A CA 1
ATOM 1277 C C . ARG A 1 165 ? 11.297 -10.893 -27.087 1.00 96.38 165 ARG A C 1
ATOM 1279 O O . ARG A 1 165 ? 11.453 -11.596 -28.087 1.00 96.38 165 ARG A O 1
ATOM 1286 N N . PRO A 1 166 ? 10.075 -10.676 -26.561 1.00 97.69 166 PRO A N 1
ATOM 1287 C CA . PRO A 1 166 ? 9.781 -10.004 -25.292 1.00 97.69 166 PRO A CA 1
ATOM 1288 C C . PRO A 1 166 ? 10.348 -10.793 -24.110 1.00 97.69 166 PRO A C 1
ATOM 1290 O O . PRO A 1 166 ? 10.406 -12.026 -24.152 1.00 97.69 166 PRO A O 1
ATOM 1293 N N . ARG A 1 167 ? 10.796 -10.068 -23.083 1.00 97.19 167 ARG A N 1
ATOM 1294 C CA . ARG A 1 167 ? 11.396 -10.643 -21.870 1.00 97.19 167 ARG A CA 1
ATOM 1295 C C . ARG A 1 167 ? 10.852 -10.048 -20.571 1.00 97.19 167 ARG A C 1
ATOM 1297 O O . ARG A 1 167 ? 11.044 -10.664 -19.521 1.00 97.19 167 ARG A O 1
ATOM 1304 N N . LEU A 1 168 ? 10.163 -8.904 -20.627 1.00 98.06 168 LEU A N 1
ATOM 1305 C CA . LEU A 1 168 ? 9.358 -8.377 -19.524 1.00 98.06 168 LEU A CA 1
ATOM 1306 C C . LEU A 1 168 ? 8.001 -9.081 -19.477 1.00 98.06 168 LEU A C 1
ATOM 1308 O O . LEU A 1 168 ? 7.282 -9.088 -20.475 1.00 98.06 168 LEU A O 1
ATOM 1312 N N . PHE A 1 169 ? 7.630 -9.619 -18.310 1.00 98.00 169 PHE A N 1
ATOM 1313 C CA . PHE A 1 169 ? 6.371 -10.334 -18.003 1.00 98.00 169 PHE A CA 1
ATOM 1314 C C . PHE A 1 169 ? 6.124 -11.641 -18.774 1.00 98.00 169 PHE A C 1
ATOM 1316 O O . PHE A 1 169 ? 5.656 -12.626 -18.201 1.00 98.00 169 PHE A O 1
ATOM 1323 N N . VAL A 1 170 ? 6.416 -11.667 -20.072 1.00 97.06 170 VAL A N 1
ATOM 1324 C CA . VAL A 1 170 ? 6.152 -12.770 -20.994 1.00 97.06 170 VAL A CA 1
ATOM 1325 C C . VAL A 1 170 ? 7.382 -13.078 -21.833 1.00 97.06 170 VAL A C 1
ATOM 1327 O O . VAL A 1 170 ? 8.224 -12.222 -22.073 1.00 97.06 170 VAL A O 1
ATOM 1330 N N . THR A 1 171 ? 7.456 -14.321 -22.301 1.00 97.06 171 THR A N 1
ATOM 1331 C CA . THR A 1 171 ? 8.418 -14.774 -23.310 1.00 97.06 171 THR A CA 1
ATOM 1332 C C . THR A 1 171 ? 7.716 -14.967 -24.651 1.00 97.06 171 THR A C 1
ATOM 1334 O O . THR A 1 171 ? 6.489 -15.102 -24.700 1.00 97.06 171 THR A O 1
ATOM 1337 N N . ALA A 1 172 ? 8.475 -15.093 -25.742 1.00 96.19 172 ALA A N 1
ATOM 1338 C CA . ALA A 1 172 ? 7.921 -15.449 -27.053 1.00 96.19 172 ALA A CA 1
ATOM 1339 C C . ALA A 1 172 ? 7.058 -16.732 -27.014 1.00 96.19 172 ALA A C 1
ATOM 1341 O O . ALA A 1 172 ? 5.999 -16.795 -27.640 1.00 96.19 172 ALA A O 1
ATOM 1342 N N . GLN A 1 173 ? 7.456 -17.735 -26.222 1.00 96.50 173 GLN A N 1
ATOM 1343 C CA . GLN A 1 173 ? 6.673 -18.959 -26.029 1.00 96.50 173 GLN A CA 1
ATOM 1344 C C . GLN A 1 173 ? 5.326 -18.675 -25.350 1.00 96.50 173 GLN A C 1
ATOM 1346 O O . GLN A 1 173 ? 4.292 -19.182 -25.789 1.00 96.50 173 GLN A O 1
ATOM 1351 N N . ARG A 1 174 ? 5.311 -17.844 -24.298 1.00 96.25 174 ARG A N 1
ATOM 1352 C CA . ARG A 1 174 ? 4.065 -17.464 -23.617 1.00 96.25 174 ARG A CA 1
ATOM 1353 C C . ARG A 1 174 ? 3.153 -16.651 -24.533 1.00 96.25 174 ARG A C 1
ATOM 1355 O O . ARG A 1 174 ? 1.953 -16.893 -24.521 1.00 96.25 174 ARG A O 1
ATOM 1362 N N . VAL A 1 175 ? 3.702 -15.766 -25.366 1.00 97.81 175 VAL A N 1
ATOM 1363 C CA . VAL A 1 175 ? 2.931 -15.037 -26.389 1.00 97.81 175 VAL A CA 1
ATOM 1364 C C . VAL A 1 175 ? 2.237 -16.005 -27.347 1.00 97.81 175 VAL A C 1
ATOM 1366 O O . VAL A 1 175 ? 1.038 -15.883 -27.577 1.00 97.81 175 VAL A O 1
ATOM 1369 N N . GLN A 1 176 ? 2.952 -17.008 -27.867 1.00 97.56 176 GLN A N 1
ATOM 1370 C CA . GLN A 1 176 ? 2.350 -18.018 -28.745 1.00 97.56 176 GLN A CA 1
ATOM 1371 C C . GLN A 1 176 ? 1.250 -18.826 -28.048 1.00 97.56 176 GLN A C 1
ATOM 1373 O O . GLN A 1 176 ? 0.251 -19.156 -28.683 1.00 97.56 176 GLN A O 1
ATOM 1378 N N . ALA A 1 177 ? 1.419 -19.142 -26.761 1.00 96.69 177 ALA A N 1
ATOM 1379 C CA . ALA A 1 177 ? 0.389 -19.815 -25.978 1.00 96.69 177 ALA A CA 1
ATOM 1380 C C . ALA A 1 177 ? -0.857 -18.930 -25.809 1.00 96.69 177 ALA A C 1
ATOM 1382 O O . ALA A 1 177 ? -1.956 -19.380 -26.110 1.00 96.69 177 ALA A O 1
ATOM 1383 N N . LEU A 1 178 ? -0.683 -17.662 -25.418 1.00 97.38 178 LEU A N 1
ATOM 1384 C CA . LEU A 1 178 ? -1.789 -16.715 -25.241 1.00 97.38 178 LEU A CA 1
ATOM 1385 C C . LEU A 1 178 ? -2.577 -16.508 -26.534 1.00 97.38 178 LEU A C 1
ATOM 1387 O O . LEU A 1 178 ? -3.800 -16.587 -26.507 1.00 97.38 178 LEU A O 1
ATOM 1391 N N . ARG A 1 179 ? -1.893 -16.348 -27.676 1.00 97.88 179 ARG A N 1
ATOM 1392 C CA . ARG A 1 179 ? -2.531 -16.206 -28.998 1.00 97.88 179 ARG A CA 1
ATOM 1393 C C . ARG A 1 179 ? -3.502 -17.340 -29.330 1.00 97.88 179 ARG A C 1
ATOM 1395 O O . ARG A 1 179 ? -4.502 -17.092 -29.991 1.00 97.88 179 ARG A O 1
ATOM 1402 N N . LYS A 1 180 ? -3.211 -18.568 -28.888 1.00 97.31 180 LYS A N 1
ATOM 1403 C CA . LYS A 1 180 ? -4.076 -19.739 -29.109 1.00 97.31 180 LYS A CA 1
ATOM 1404 C C . LYS A 1 180 ? -5.305 -19.752 -28.19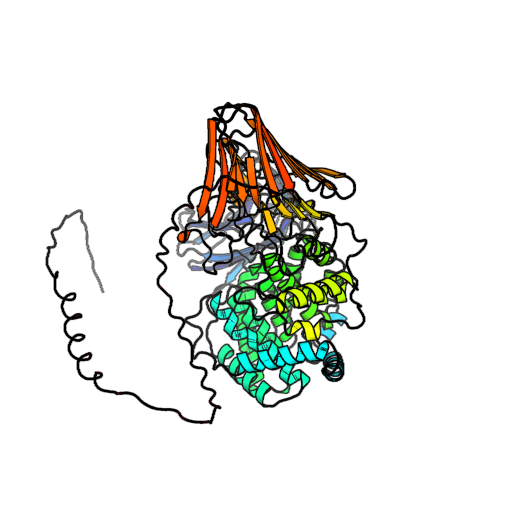8 1.00 97.31 180 LYS A C 1
ATOM 1406 O O . LYS A 1 180 ? -6.278 -20.414 -28.535 1.00 97.31 180 LYS A O 1
ATOM 1411 N N . SER A 1 181 ? -5.254 -19.043 -27.072 1.00 96.94 181 SER A N 1
ATOM 1412 C CA . SER A 1 181 ? -6.322 -19.016 -26.070 1.00 96.94 181 SER A CA 1
ATOM 1413 C C . SER A 1 181 ? -7.237 -17.798 -26.179 1.00 96.94 181 SER A C 1
ATOM 1415 O O . SER A 1 181 ? -8.263 -17.783 -25.519 1.00 96.94 181 SER A O 1
ATOM 1417 N N . LEU A 1 182 ? -6.908 -16.780 -26.985 1.00 96.62 182 LEU A N 1
ATOM 1418 C CA . LEU A 1 182 ? -7.644 -15.500 -27.002 1.00 96.62 182 LEU A CA 1
ATOM 1419 C C . LEU A 1 182 ? -9.147 -15.629 -27.261 1.00 96.62 182 LEU A C 1
ATOM 1421 O O . LEU A 1 182 ? -9.887 -14.744 -26.863 1.00 96.62 182 LEU A O 1
ATOM 1425 N N . ASP A 1 183 ? -9.585 -16.694 -27.928 1.00 96.12 183 ASP A N 1
ATOM 1426 C CA . ASP A 1 183 ? -10.987 -16.905 -28.295 1.00 96.12 183 ASP A CA 1
ATOM 1427 C C . ASP A 1 183 ? -11.694 -17.917 -27.361 1.00 96.12 183 ASP A C 1
ATOM 1429 O O . ASP A 1 183 ? -12.822 -18.329 -27.624 1.00 96.12 183 ASP A O 1
ATOM 1433 N N . THR A 1 184 ? -11.046 -18.336 -26.264 1.00 96.50 184 THR A N 1
ATOM 1434 C CA . THR A 1 184 ? -11.608 -19.261 -25.265 1.00 96.50 184 THR A CA 1
ATOM 1435 C C . THR A 1 184 ? -12.036 -18.524 -24.000 1.00 96.50 184 THR A C 1
ATOM 1437 O O . THR A 1 184 ? -11.424 -17.534 -23.617 1.00 96.50 184 THR A O 1
ATOM 1440 N N . VAL A 1 185 ? -13.017 -19.051 -23.270 1.00 93.00 185 VAL A N 1
ATOM 1441 C CA . VAL A 1 185 ? -13.405 -18.503 -21.957 1.00 93.00 185 VAL A CA 1
ATOM 1442 C C . VAL A 1 185 ? -12.315 -18.804 -20.911 1.00 93.00 185 VAL A C 1
ATOM 1444 O O . VAL A 1 185 ? -11.793 -19.920 -20.914 1.00 93.00 185 VAL A O 1
ATOM 1447 N N . PRO A 1 186 ? -11.953 -17.864 -20.011 1.00 93.50 186 PRO A N 1
ATOM 1448 C CA . PRO A 1 186 ? -12.366 -16.452 -19.945 1.00 93.50 186 PRO A CA 1
ATOM 1449 C C . PRO A 1 186 ? -11.446 -15.482 -20.721 1.00 93.50 186 PRO A C 1
ATOM 1451 O O . PRO A 1 186 ? -11.615 -14.264 -20.640 1.00 93.50 186 PRO A O 1
ATOM 1454 N N . PHE A 1 187 ? -10.452 -15.991 -21.452 1.00 96.62 187 PHE A N 1
ATOM 1455 C CA . PHE A 1 187 ? -9.483 -15.186 -22.202 1.00 96.62 187 PHE A CA 1
ATOM 1456 C C . PHE A 1 187 ? -10.123 -14.266 -23.251 1.00 96.62 187 PHE A C 1
ATOM 1458 O O . PHE A 1 187 ? -9.619 -13.164 -23.454 1.00 96.62 187 PHE A O 1
ATOM 1465 N N . ASP A 1 188 ? -11.246 -14.657 -23.855 1.00 95.69 188 ASP A N 1
ATOM 1466 C CA . ASP A 1 188 ? -12.024 -13.831 -24.788 1.00 95.69 188 ASP A CA 1
ATOM 1467 C C . ASP A 1 188 ? -12.503 -12.522 -24.148 1.00 95.69 188 ASP A C 1
ATOM 1469 O O . ASP A 1 188 ? -12.463 -11.456 -24.768 1.00 95.69 188 ASP A O 1
ATOM 1473 N N . ARG A 1 189 ? -12.922 -12.579 -22.880 1.00 92.62 189 ARG A N 1
ATOM 1474 C CA . ARG A 1 189 ? -13.360 -11.417 -22.109 1.00 92.62 189 ARG A CA 1
ATOM 1475 C C . ARG A 1 189 ? -12.181 -10.509 -21.787 1.00 92.62 189 ARG A C 1
ATOM 1477 O O . ARG A 1 189 ? -12.279 -9.304 -22.012 1.00 92.62 189 ARG A O 1
ATOM 1484 N N . PHE A 1 190 ? -11.069 -11.068 -21.306 1.00 94.81 190 PHE A N 1
ATOM 1485 C CA . PHE A 1 190 ? -9.856 -10.289 -21.028 1.00 94.81 190 PHE A CA 1
ATOM 1486 C C . PHE A 1 190 ? -9.330 -9.616 -22.295 1.00 94.81 190 PHE A C 1
ATOM 1488 O O . PHE A 1 190 ? -9.015 -8.427 -22.292 1.00 94.81 190 PHE A O 1
ATOM 1495 N N . TRP A 1 191 ? -9.306 -10.354 -23.403 1.00 96.31 191 TRP A N 1
ATOM 1496 C CA . TRP A 1 191 ? -8.853 -9.851 -24.688 1.00 96.31 191 TRP A CA 1
ATOM 1497 C C . TRP A 1 191 ? -9.736 -8.712 -25.210 1.00 96.31 191 TRP A C 1
ATOM 1499 O O . TRP A 1 191 ? -9.209 -7.668 -25.593 1.00 96.31 191 TRP A O 1
ATOM 1509 N N . ARG A 1 192 ? -11.069 -8.843 -25.142 1.00 94.31 192 ARG A N 1
ATOM 1510 C CA . ARG A 1 192 ? -11.997 -7.756 -25.507 1.00 94.31 192 ARG A CA 1
ATOM 1511 C C . ARG A 1 192 ? -11.754 -6.486 -24.692 1.00 94.31 192 ARG A C 1
ATOM 1513 O O . ARG A 1 192 ? -11.762 -5.397 -25.264 1.00 94.31 192 ARG A O 1
ATOM 1520 N N . THR A 1 193 ? -11.492 -6.609 -23.390 1.00 91.06 193 THR A N 1
ATOM 1521 C CA . THR A 1 193 ? -11.127 -5.457 -22.550 1.00 91.06 193 THR A CA 1
ATOM 1522 C C . THR A 1 193 ? -9.816 -4.827 -23.006 1.00 91.06 193 THR A C 1
ATOM 1524 O O . THR A 1 193 ? -9.752 -3.606 -23.156 1.00 91.06 193 THR A O 1
ATOM 1527 N N . VAL A 1 194 ? -8.786 -5.641 -23.271 1.00 94.62 194 VAL A N 1
ATOM 1528 C CA . VAL A 1 194 ? -7.492 -5.146 -23.761 1.00 94.62 194 VAL A CA 1
ATOM 1529 C C . VAL A 1 194 ? -7.672 -4.361 -25.057 1.00 94.62 194 VAL A C 1
ATOM 1531 O O . VAL A 1 194 ? -7.171 -3.244 -25.156 1.00 94.62 194 VAL A O 1
ATOM 1534 N N . GLN A 1 195 ? -8.441 -4.887 -26.012 1.00 94.38 195 GLN A N 1
ATOM 1535 C CA . GLN A 1 195 ? -8.728 -4.204 -27.275 1.00 94.38 195 GLN A CA 1
ATOM 1536 C C . GLN A 1 195 ? -9.494 -2.892 -27.068 1.00 94.38 195 GLN A C 1
ATOM 1538 O O . GLN A 1 195 ? -9.127 -1.867 -27.642 1.00 94.38 195 GLN A O 1
ATOM 1543 N N . ALA A 1 196 ? -10.536 -2.898 -26.233 1.00 92.69 196 ALA A N 1
ATOM 1544 C CA . ALA A 1 196 ? -11.338 -1.708 -25.963 1.00 92.69 196 ALA A CA 1
ATOM 1545 C C . ALA A 1 196 ? -10.509 -0.594 -25.303 1.00 92.69 196 ALA A C 1
ATOM 1547 O O . ALA A 1 196 ? -10.603 0.567 -25.704 1.00 92.69 196 ALA A O 1
ATOM 1548 N N . ARG A 1 197 ? -9.660 -0.942 -24.327 1.00 91.38 197 ARG A N 1
ATOM 1549 C CA . ARG A 1 197 ? -8.749 0.002 -23.665 1.00 91.38 197 ARG A CA 1
ATOM 1550 C C . ARG A 1 197 ? -7.652 0.492 -24.608 1.00 91.38 197 ARG A C 1
ATOM 1552 O O . ARG A 1 197 ? -7.462 1.699 -24.708 1.00 91.38 197 ARG A O 1
ATOM 1559 N N . ALA A 1 198 ? -7.009 -0.401 -25.363 1.00 93.50 198 ALA A N 1
ATOM 1560 C CA . ALA A 1 198 ? -6.024 -0.035 -26.382 1.00 93.50 198 ALA A CA 1
ATOM 1561 C C . ALA A 1 198 ? -6.605 0.974 -27.387 1.00 93.50 198 ALA A C 1
ATOM 1563 O O . ALA A 1 198 ? -5.998 2.011 -27.649 1.00 93.50 198 ALA A O 1
ATOM 1564 N N . HIS A 1 199 ? -7.818 0.720 -27.888 1.00 91.94 199 HIS A N 1
ATOM 1565 C CA . HIS A 1 199 ? -8.502 1.629 -28.802 1.00 91.94 199 HIS A CA 1
ATOM 1566 C C . HIS A 1 199 ? -8.842 2.973 -28.146 1.00 91.94 199 HIS A C 1
ATOM 1568 O O . HIS A 1 199 ? -8.537 4.021 -28.716 1.00 91.94 199 HIS A O 1
ATOM 1574 N N . LYS A 1 200 ? -9.447 2.959 -26.951 1.00 91.25 200 LYS A N 1
ATOM 1575 C CA . LYS A 1 200 ? -9.855 4.173 -26.230 1.00 91.25 200 LYS A CA 1
ATOM 1576 C C . LYS A 1 200 ? -8.665 5.087 -25.936 1.00 91.25 200 LYS A C 1
ATOM 1578 O O . LYS A 1 200 ? -8.702 6.262 -26.292 1.00 91.25 200 LYS A O 1
ATOM 1583 N N . GLU A 1 201 ? -7.623 4.549 -25.309 1.00 86.56 201 GLU A N 1
ATOM 1584 C CA . GLU A 1 201 ? -6.464 5.339 -24.886 1.00 86.56 201 GLU A CA 1
ATOM 1585 C C . GLU A 1 201 ? -5.571 5.702 -26.090 1.00 86.56 201 GLU A C 1
ATOM 1587 O O . GLU A 1 201 ? -5.070 6.821 -26.198 1.00 86.56 201 GLU A O 1
ATOM 1592 N N . GLY A 1 202 ? -5.428 4.799 -27.067 1.00 88.25 202 GLY A N 1
ATOM 1593 C CA . GLY A 1 202 ? -4.621 5.026 -28.269 1.00 88.25 202 GLY A CA 1
ATOM 1594 C C . GLY A 1 202 ? -5.210 6.019 -29.272 1.00 88.25 202 GLY A C 1
ATOM 1595 O O . GLY A 1 202 ? -4.456 6.669 -30.007 1.00 88.25 202 GLY A O 1
ATOM 1596 N N . SER A 1 203 ? -6.539 6.160 -29.306 1.00 88.75 203 SER A N 1
ATOM 1597 C CA . SER A 1 203 ? -7.229 7.097 -30.207 1.00 88.75 203 SER A CA 1
ATOM 1598 C C . SER A 1 203 ? -7.115 8.552 -29.753 1.00 88.75 203 SER A C 1
ATOM 1600 O O . SER A 1 203 ? -7.242 9.461 -30.574 1.00 88.75 203 SER A O 1
ATOM 1602 N N . ALA A 1 204 ? -6.845 8.795 -28.468 1.00 88.81 204 ALA A N 1
ATOM 1603 C CA . ALA A 1 204 ? -6.558 10.134 -27.980 1.00 88.81 204 ALA A CA 1
ATOM 1604 C C . ALA A 1 204 ? -5.218 10.640 -28.542 1.00 88.81 204 ALA A C 1
ATOM 1606 O O . ALA A 1 204 ? -4.234 9.904 -28.643 1.00 88.81 204 ALA A O 1
ATOM 1607 N N . ALA A 1 205 ? -5.170 11.922 -28.904 1.00 90.06 205 ALA A N 1
ATOM 1608 C CA . ALA A 1 205 ? -3.914 12.559 -29.274 1.00 90.06 205 ALA A CA 1
ATOM 1609 C C . ALA A 1 205 ? -3.100 12.870 -28.004 1.00 90.06 205 ALA A C 1
ATOM 1611 O O . ALA A 1 205 ? -3.650 13.493 -27.085 1.00 90.06 205 ALA A O 1
ATOM 1612 N N . PRO A 1 206 ? -1.802 12.508 -27.945 1.00 94.12 206 PRO A N 1
ATOM 1613 C CA . PRO A 1 206 ? -0.953 12.940 -26.848 1.00 94.12 206 PRO A CA 1
ATOM 1614 C C . PRO A 1 206 ? -0.901 14.474 -26.796 1.00 94.12 206 PRO A C 1
ATOM 1616 O O . PRO A 1 206 ? -0.919 15.136 -27.841 1.00 94.12 206 PRO A O 1
ATOM 1619 N N . PRO A 1 207 ? -0.836 15.083 -25.600 1.00 93.88 207 PRO A N 1
ATOM 1620 C CA . PRO A 1 207 ? -0.714 16.531 -25.490 1.00 93.88 207 PRO A CA 1
ATOM 1621 C C . PRO A 1 207 ? 0.584 17.021 -26.152 1.00 93.88 207 PRO A C 1
ATOM 1623 O O . PRO A 1 207 ? 1.579 16.309 -26.215 1.00 93.88 207 PRO A O 1
ATOM 1626 N N . ALA A 1 208 ? 0.635 18.274 -26.602 1.00 92.44 208 ALA A N 1
ATOM 1627 C CA . ALA A 1 208 ? 1.873 18.817 -27.177 1.00 92.44 208 ALA A CA 1
ATOM 1628 C C . ALA A 1 208 ? 3.022 18.945 -26.148 1.00 92.44 208 ALA A C 1
ATOM 1630 O O . ALA A 1 208 ? 4.180 19.076 -26.526 1.00 92.44 208 ALA A O 1
ATOM 1631 N N . SER A 1 209 ? 2.705 18.942 -24.847 1.00 90.88 209 SER A N 1
ATOM 1632 C CA . SER A 1 209 ? 3.663 19.068 -23.744 1.00 90.88 209 SER A CA 1
ATOM 1633 C C . SER A 1 209 ? 3.113 18.445 -22.456 1.00 90.88 209 SER A C 1
ATOM 1635 O O . SER A 1 209 ? 1.900 18.465 -22.221 1.00 90.88 209 SER A O 1
ATOM 1637 N N . ALA A 1 210 ? 4.017 17.978 -21.589 1.00 91.06 210 ALA A N 1
ATOM 1638 C CA . ALA A 1 210 ? 3.719 17.502 -20.238 1.00 91.06 210 ALA A CA 1
ATOM 1639 C C . ALA A 1 210 ? 3.770 18.598 -19.146 1.00 91.06 210 ALA A C 1
ATOM 1641 O O . ALA A 1 210 ? 3.438 18.330 -17.997 1.00 91.06 210 ALA A O 1
ATOM 1642 N N . THR A 1 211 ? 4.130 19.845 -19.470 1.00 87.69 211 THR A N 1
ATOM 1643 C CA . THR A 1 211 ? 4.397 20.909 -18.471 1.00 87.69 211 THR A CA 1
ATOM 1644 C C . THR A 1 211 ? 3.207 21.316 -17.594 1.00 87.69 211 THR A C 1
ATOM 1646 O O . THR A 1 211 ? 3.405 21.944 -16.559 1.00 87.69 211 THR A O 1
ATOM 1649 N N . ARG A 1 212 ? 1.971 21.003 -18.000 1.00 88.31 212 ARG A N 1
ATOM 1650 C CA . ARG A 1 212 ? 0.749 21.326 -17.240 1.00 88.31 212 ARG A CA 1
ATOM 1651 C C . ARG A 1 212 ? 0.330 20.247 -16.238 1.00 88.31 212 ARG A C 1
ATOM 1653 O O . ARG A 1 212 ? -0.640 20.460 -15.518 1.00 88.31 212 ARG A O 1
ATOM 1660 N N . TYR A 1 213 ? 0.982 19.088 -16.267 1.00 90.50 213 TYR A N 1
ATOM 1661 C CA . TYR A 1 213 ? 0.646 17.958 -15.410 1.00 90.50 213 TYR A CA 1
ATOM 1662 C C . TYR A 1 213 ? 1.546 17.981 -14.178 1.00 90.50 213 TYR A C 1
ATOM 1664 O O . TYR A 1 213 ? 2.759 18.162 -14.292 1.00 90.50 213 TYR A O 1
ATOM 1672 N N . ASP A 1 214 ? 0.943 17.812 -13.006 1.00 90.94 214 ASP A N 1
ATOM 1673 C CA . ASP A 1 214 ? 1.685 17.517 -11.786 1.00 90.94 214 ASP A CA 1
ATOM 1674 C C . ASP A 1 214 ? 2.057 16.024 -11.731 1.00 90.94 214 ASP A C 1
ATOM 1676 O O . ASP A 1 214 ? 1.760 15.248 -12.645 1.00 90.94 214 ASP A O 1
ATOM 1680 N N . SER A 1 215 ? 2.738 15.626 -10.657 1.00 85.88 215 SER A N 1
ATOM 1681 C CA . SER A 1 215 ? 3.211 14.250 -10.462 1.00 85.88 215 SER A CA 1
ATOM 1682 C C . SER A 1 215 ? 2.081 13.215 -10.393 1.00 85.88 215 SER A C 1
ATOM 1684 O O . SER A 1 215 ? 2.272 12.046 -10.727 1.00 85.88 215 SER A O 1
ATOM 1686 N N . ASP A 1 216 ? 0.876 13.630 -10.005 1.00 83.62 216 ASP A N 1
ATOM 1687 C CA . ASP A 1 216 ? -0.267 12.728 -9.908 1.00 83.62 216 ASP A CA 1
ATOM 1688 C C . ASP A 1 216 ? -0.964 12.593 -11.263 1.00 83.62 216 ASP A C 1
ATOM 1690 O O . ASP A 1 216 ? -1.188 11.485 -11.746 1.00 83.62 216 ASP A O 1
ATOM 1694 N N . ALA A 1 217 ? -1.254 13.714 -11.923 1.00 87.88 217 ALA A N 1
ATOM 1695 C CA . ALA A 1 217 ? -2.006 13.742 -13.170 1.00 87.88 217 ALA A CA 1
ATOM 1696 C C . ALA A 1 217 ? -1.213 13.224 -14.378 1.00 87.88 217 ALA A C 1
ATOM 1698 O O . ALA A 1 217 ? -1.817 12.801 -15.363 1.00 87.88 217 ALA A O 1
ATOM 1699 N N . ILE A 1 218 ? 0.124 13.272 -14.339 1.00 92.12 218 ILE A N 1
ATOM 1700 C CA . ILE A 1 218 ? 0.944 12.856 -15.482 1.00 92.12 218 ILE A CA 1
ATOM 1701 C C . ILE A 1 218 ? 0.871 11.349 -15.757 1.00 92.12 218 ILE A C 1
ATOM 1703 O O . ILE A 1 218 ? 1.040 10.947 -16.905 1.00 92.12 218 ILE A O 1
ATOM 1707 N N . ARG A 1 219 ? 0.567 10.542 -14.730 1.00 87.69 219 ARG A N 1
ATOM 1708 C CA . ARG A 1 219 ? 0.456 9.071 -14.788 1.00 87.69 219 ARG A CA 1
ATOM 1709 C C . ARG A 1 219 ? -0.414 8.609 -15.960 1.00 87.69 219 ARG A C 1
ATOM 1711 O O . ARG A 1 219 ? 0.017 7.788 -16.763 1.00 87.69 219 ARG A O 1
ATOM 1718 N N . GLY A 1 220 ? -1.565 9.259 -16.141 1.00 86.81 220 GLY A N 1
ATOM 1719 C CA . GLY A 1 220 ? -2.535 8.919 -17.183 1.00 86.81 220 GLY A CA 1
ATOM 1720 C C . GLY A 1 220 ? -2.054 9.114 -18.627 1.00 86.81 220 GLY A C 1
ATOM 1721 O O . GLY A 1 220 ? -2.748 8.703 -19.547 1.00 86.81 220 GLY A O 1
ATOM 1722 N N . LEU A 1 221 ? -0.887 9.731 -18.869 1.00 90.81 221 LEU A N 1
ATOM 1723 C CA . LEU A 1 221 ? -0.327 9.842 -20.223 1.00 90.81 221 LEU A CA 1
ATOM 1724 C C . LEU A 1 221 ? 0.310 8.535 -20.721 1.00 90.81 221 LEU A C 1
ATOM 1726 O O . LEU A 1 221 ? 0.439 8.361 -21.929 1.00 90.81 221 LEU A O 1
ATOM 1730 N N . GLY A 1 222 ? 0.760 7.659 -19.816 1.00 88.50 222 GLY A N 1
ATOM 1731 C CA . GLY A 1 222 ? 1.459 6.415 -20.162 1.00 88.50 222 GLY A CA 1
ATOM 1732 C C . GLY A 1 222 ? 0.567 5.173 -20.177 1.00 88.50 222 GLY A C 1
ATOM 1733 O O . GLY A 1 222 ? 0.827 4.257 -20.955 1.00 88.50 222 GLY A O 1
ATOM 1734 N N . GLU A 1 223 ? -0.514 5.172 -19.392 1.00 89.62 223 GLU A N 1
ATOM 1735 C CA . GLU A 1 223 ? -1.289 3.971 -19.029 1.00 89.62 223 GLU A CA 1
ATOM 1736 C C . GLU A 1 223 ? -1.848 3.177 -20.225 1.00 89.62 223 GLU A C 1
ATOM 1738 O O . GLU A 1 223 ? -2.091 1.976 -20.117 1.00 89.62 223 GLU A O 1
ATOM 1743 N N . GLY A 1 224 ? -2.036 3.814 -21.386 1.00 92.94 224 GLY A N 1
ATOM 1744 C CA . GLY A 1 224 ? -2.480 3.148 -22.614 1.00 92.94 224 GLY A CA 1
ATOM 1745 C C . GLY A 1 224 ? -1.401 2.318 -23.327 1.00 92.94 224 GLY A C 1
ATOM 1746 O O . GLY A 1 224 ? -1.735 1.429 -24.114 1.00 92.94 224 GLY A O 1
ATOM 1747 N N . LEU A 1 225 ? -0.112 2.573 -23.081 1.00 96.38 225 LEU A N 1
ATOM 1748 C CA . LEU A 1 225 ? 0.992 1.934 -23.808 1.00 96.38 225 LEU A CA 1
ATOM 1749 C C . LEU A 1 225 ? 1.071 0.414 -23.604 1.00 96.38 225 LEU A C 1
ATOM 1751 O O . LEU A 1 225 ? 1.196 -0.281 -24.617 1.00 96.38 225 LEU A O 1
ATOM 1755 N N . PRO A 1 226 ? 0.966 -0.140 -22.377 1.00 97.38 226 PRO A N 1
ATOM 1756 C CA . PRO A 1 226 ? 0.936 -1.590 -22.192 1.00 97.38 226 PRO A CA 1
ATOM 1757 C C . PRO A 1 226 ? -0.210 -2.257 -22.959 1.00 97.38 226 PRO A C 1
ATOM 1759 O O . PRO A 1 226 ? 0.003 -3.291 -23.587 1.00 97.38 226 PRO A O 1
ATOM 1762 N N . TYR A 1 227 ? -1.398 -1.643 -22.994 1.00 97.31 227 TYR A N 1
ATOM 1763 C CA . TYR A 1 227 ? -2.541 -2.156 -23.757 1.00 97.31 227 TYR A CA 1
ATOM 1764 C C . TYR A 1 227 ? -2.271 -2.172 -25.264 1.00 97.31 227 TYR A C 1
ATOM 1766 O O . TYR A 1 227 ? -2.494 -3.191 -25.913 1.00 97.31 227 TYR A O 1
ATOM 1774 N N . LEU A 1 228 ? -1.759 -1.068 -25.815 1.00 97.88 228 LEU A N 1
ATOM 1775 C CA . LEU A 1 228 ? -1.407 -0.953 -27.234 1.00 97.88 228 LEU A CA 1
ATOM 1776 C C . LEU A 1 228 ? -0.322 -1.956 -27.640 1.00 97.88 228 LEU A C 1
ATOM 1778 O O . LEU A 1 228 ? -0.445 -2.649 -28.651 1.00 97.88 228 LEU A O 1
ATOM 1782 N N . ALA A 1 229 ? 0.729 -2.065 -26.826 1.00 98.25 229 ALA A N 1
ATOM 1783 C CA . ALA A 1 229 ? 1.816 -3.001 -27.060 1.00 98.25 229 ALA A CA 1
ATOM 1784 C C . ALA A 1 229 ? 1.338 -4.454 -26.964 1.00 98.25 229 ALA A C 1
ATOM 1786 O O . ALA A 1 229 ? 1.703 -5.267 -27.814 1.00 98.25 229 ALA A O 1
ATOM 1787 N N . LEU A 1 230 ? 0.485 -4.778 -25.986 1.00 98.25 230 LEU A N 1
ATOM 1788 C CA . LEU A 1 230 ? -0.102 -6.110 -25.861 1.00 98.25 230 LEU A CA 1
ATOM 1789 C C . LEU A 1 230 ? -0.997 -6.438 -27.052 1.00 98.25 230 LEU A C 1
ATOM 1791 O O . LEU A 1 230 ? -0.928 -7.549 -27.576 1.00 98.25 230 LEU A O 1
ATOM 1795 N N . ALA A 1 231 ? -1.812 -5.478 -27.495 1.00 97.81 231 ALA A N 1
ATOM 1796 C CA . ALA A 1 231 ? -2.729 -5.669 -28.607 1.00 97.81 231 ALA A CA 1
ATOM 1797 C C . ALA A 1 231 ? -1.977 -6.033 -29.898 1.00 97.81 231 ALA A C 1
ATOM 1799 O O . ALA A 1 231 ? -2.251 -7.071 -30.519 1.00 97.81 231 ALA A O 1
ATOM 1800 N N . TYR A 1 232 ? -0.921 -5.274 -30.214 1.00 98.06 232 TYR A N 1
ATOM 1801 C CA . TYR A 1 232 ? -0.023 -5.604 -31.317 1.00 98.06 232 TYR A CA 1
ATOM 1802 C C . TYR A 1 232 ? 0.691 -6.943 -31.102 1.00 98.06 232 TYR A C 1
ATOM 1804 O O . TYR A 1 232 ? 0.737 -7.779 -32.003 1.00 98.06 232 TYR A O 1
ATOM 1812 N N . LEU A 1 233 ? 1.222 -7.199 -29.904 1.00 97.12 233 LEU A N 1
ATOM 1813 C CA . LEU A 1 233 ? 1.924 -8.447 -29.609 1.00 97.12 233 LEU A CA 1
ATOM 1814 C C . LEU A 1 233 ? 1.012 -9.672 -29.788 1.00 97.12 233 LEU A C 1
ATOM 1816 O O . LEU A 1 233 ? 1.483 -10.744 -30.170 1.00 97.12 233 LEU A O 1
ATOM 1820 N N . MET A 1 234 ? -0.294 -9.533 -29.571 1.00 97.75 234 MET A N 1
ATOM 1821 C CA . MET A 1 234 ? -1.270 -10.604 -29.759 1.00 97.75 2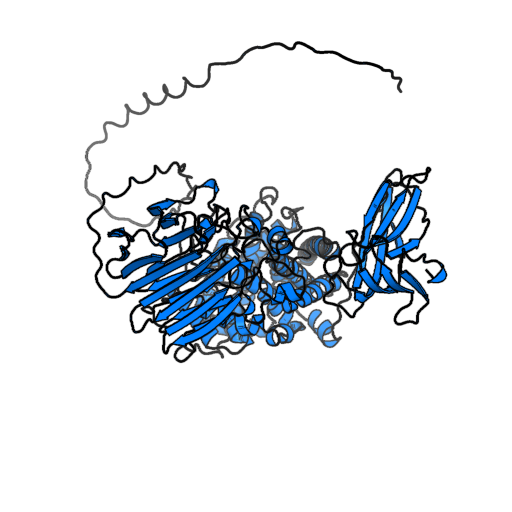34 MET A CA 1
ATOM 1822 C C . MET A 1 234 ? -1.691 -10.794 -31.222 1.00 97.75 234 MET A C 1
ATOM 1824 O O . MET A 1 234 ? -1.695 -11.933 -31.689 1.00 97.75 234 MET A O 1
ATOM 1828 N N . ARG A 1 235 ? -2.024 -9.729 -31.966 1.00 96.50 235 ARG A N 1
ATOM 1829 C CA . ARG A 1 235 ? -2.623 -9.859 -33.317 1.00 96.50 235 ARG A CA 1
ATOM 1830 C C . ARG A 1 235 ? -1.836 -9.206 -34.459 1.00 96.50 235 ARG A C 1
ATOM 1832 O O . ARG A 1 235 ? -2.145 -9.486 -35.611 1.00 96.50 235 ARG A O 1
ATOM 1839 N N . GLY A 1 236 ? -0.820 -8.396 -34.171 1.00 96.06 236 GLY A N 1
ATOM 1840 C CA . GLY A 1 236 ? 0.044 -7.764 -35.175 1.00 96.06 236 GLY A CA 1
ATOM 1841 C C . GLY A 1 236 ? -0.664 -6.716 -36.033 1.00 96.06 236 GLY A C 1
ATOM 1842 O O . GLY A 1 236 ? -0.367 -6.604 -37.215 1.00 96.06 236 GLY A O 1
ATOM 1843 N N . GLN A 1 237 ? -1.646 -5.998 -35.479 1.00 95.81 237 GLN A N 1
ATOM 1844 C CA . GLN A 1 237 ? -2.417 -5.005 -36.229 1.00 95.81 237 GLN A CA 1
ATOM 1845 C C . GLN A 1 237 ? -1.651 -3.681 -36.344 1.00 95.81 237 GLN A C 1
ATOM 1847 O O . GLN A 1 237 ? -1.340 -3.051 -35.335 1.00 95.81 237 GLN A O 1
ATOM 1852 N N . ASP A 1 238 ? -1.414 -3.210 -37.569 1.00 96.06 238 ASP A N 1
ATOM 1853 C CA . ASP A 1 238 ? -0.634 -1.988 -37.836 1.00 96.06 238 ASP A CA 1
ATOM 1854 C C . ASP A 1 238 ? -1.172 -0.740 -37.124 1.00 96.06 238 ASP A C 1
ATOM 1856 O O . ASP A 1 238 ? -0.400 0.141 -36.742 1.00 96.06 238 ASP A O 1
ATOM 1860 N N . ASN A 1 239 ? -2.490 -0.663 -36.908 1.00 95.81 239 ASN A N 1
ATOM 1861 C CA . ASN A 1 239 ? -3.096 0.448 -36.182 1.00 95.81 239 ASN A CA 1
ATOM 1862 C C . ASN A 1 239 ? -2.587 0.521 -34.732 1.00 95.81 239 ASN A C 1
ATOM 1864 O O . ASN A 1 239 ? -2.201 1.598 -34.287 1.00 95.81 239 ASN A O 1
ATOM 1868 N N . ASP A 1 240 ? -2.508 -0.605 -34.017 1.00 96.81 240 ASP A N 1
ATOM 1869 C CA . ASP A 1 240 ? -2.017 -0.642 -32.633 1.00 96.81 240 ASP A CA 1
ATOM 1870 C C . ASP A 1 240 ? -0.555 -0.188 -32.551 1.00 96.81 240 ASP A C 1
ATOM 1872 O O . ASP A 1 240 ? -0.200 0.630 -31.699 1.00 96.81 240 ASP A O 1
ATOM 1876 N N . LEU A 1 241 ? 0.279 -0.636 -33.498 1.00 97.62 241 LEU A N 1
ATOM 1877 C CA . LEU A 1 241 ? 1.675 -0.206 -33.603 1.00 97.62 241 LEU A CA 1
ATOM 1878 C C . LEU A 1 241 ? 1.789 1.290 -33.905 1.00 97.62 241 LEU A C 1
ATOM 1880 O O . LEU A 1 241 ? 2.609 1.980 -33.300 1.00 97.62 241 LEU A O 1
ATOM 1884 N N . ALA A 1 242 ? 0.974 1.808 -34.826 1.00 97.31 242 ALA A N 1
ATOM 1885 C CA . ALA A 1 242 ? 0.961 3.226 -35.160 1.00 97.31 242 ALA A CA 1
ATOM 1886 C C . ALA A 1 242 ? 0.534 4.083 -33.959 1.00 97.31 242 ALA A C 1
ATOM 1888 O O . ALA A 1 242 ? 1.137 5.124 -33.704 1.00 97.31 242 ALA A O 1
ATOM 1889 N N . MET A 1 243 ? -0.474 3.647 -33.198 1.00 97.00 243 MET A N 1
ATOM 1890 C CA . MET A 1 243 ? -0.903 4.308 -31.963 1.00 97.00 243 MET A CA 1
ATOM 1891 C C . MET A 1 243 ? 0.197 4.276 -30.895 1.00 97.00 243 MET A C 1
ATOM 1893 O O . MET A 1 243 ? 0.525 5.326 -30.339 1.00 97.00 243 MET A O 1
ATOM 1897 N N . ALA A 1 244 ? 0.819 3.114 -30.666 1.00 97.81 244 ALA A N 1
ATOM 1898 C CA . ALA A 1 244 ? 1.934 2.972 -29.730 1.00 97.81 244 ALA A CA 1
ATOM 1899 C C . ALA A 1 244 ? 3.100 3.897 -30.105 1.00 97.81 244 ALA A C 1
ATOM 1901 O O . ALA A 1 244 ? 3.610 4.622 -29.256 1.00 97.81 244 ALA A O 1
ATOM 1902 N N . ARG A 1 245 ? 3.475 3.942 -31.390 1.00 98.12 245 ARG A N 1
ATOM 1903 C CA . ARG A 1 245 ? 4.551 4.800 -31.908 1.00 98.12 245 ARG A CA 1
ATOM 1904 C C . ARG A 1 245 ? 4.289 6.283 -31.646 1.00 98.12 245 ARG A C 1
ATOM 1906 O O . ARG A 1 245 ? 5.179 6.970 -31.155 1.00 98.12 245 ARG A O 1
ATOM 1913 N N . ARG A 1 246 ? 3.062 6.770 -31.886 1.00 97.44 246 ARG A N 1
ATOM 1914 C CA . ARG A 1 246 ? 2.690 8.172 -31.601 1.00 97.44 246 ARG A CA 1
ATOM 1915 C C . ARG A 1 246 ? 2.869 8.535 -30.126 1.00 97.44 246 ARG A C 1
ATOM 1917 O O . ARG A 1 246 ? 3.393 9.604 -29.824 1.00 97.44 246 ARG A O 1
ATOM 1924 N N . TRP A 1 247 ? 2.440 7.660 -29.219 1.00 97.69 247 TRP A N 1
ATOM 1925 C CA . TRP A 1 247 ? 2.578 7.885 -27.780 1.00 97.69 247 TRP A CA 1
ATOM 1926 C C . TRP A 1 247 ? 4.033 7.769 -27.310 1.00 97.69 247 TRP A C 1
ATOM 1928 O O . TRP A 1 247 ? 4.498 8.636 -26.571 1.00 97.69 247 TRP A O 1
ATOM 1938 N N . MET A 1 248 ? 4.782 6.775 -27.799 1.00 98.31 248 MET A N 1
ATOM 1939 C CA . MET A 1 248 ? 6.216 6.632 -27.522 1.00 98.31 248 MET A CA 1
ATOM 1940 C C . MET A 1 248 ? 7.013 7.857 -27.995 1.00 98.31 248 MET A C 1
ATOM 1942 O O . MET A 1 248 ? 7.846 8.368 -27.247 1.00 98.31 248 MET A O 1
ATOM 1946 N N . ASP A 1 249 ? 6.734 8.377 -29.196 1.00 98.25 249 ASP A N 1
ATOM 1947 C CA . ASP A 1 249 ? 7.366 9.595 -29.717 1.00 98.25 249 ASP A CA 1
ATOM 1948 C C . ASP A 1 249 ? 7.027 10.827 -28.867 1.00 98.25 249 ASP A C 1
ATOM 1950 O O . ASP A 1 249 ? 7.922 11.608 -28.536 1.00 98.25 249 ASP A O 1
ATOM 1954 N N . ALA A 1 250 ? 5.765 10.989 -28.458 1.00 97.44 250 ALA A N 1
ATOM 1955 C CA . ALA A 1 250 ? 5.355 12.108 -27.615 1.00 97.44 250 ALA A CA 1
ATOM 1956 C C . ALA A 1 250 ? 6.038 12.076 -26.238 1.00 97.44 250 ALA A C 1
ATOM 1958 O O . ALA A 1 250 ? 6.678 13.057 -25.852 1.00 97.44 250 ALA A O 1
ATOM 1959 N N . LEU A 1 251 ? 5.991 10.942 -25.533 1.00 97.38 251 LEU A N 1
ATOM 1960 C CA . LEU A 1 251 ? 6.628 10.789 -24.220 1.00 97.38 251 LEU A CA 1
ATOM 1961 C C . LEU A 1 251 ? 8.153 10.945 -24.291 1.00 97.38 251 LEU A C 1
ATOM 1963 O O . LEU A 1 251 ? 8.750 11.524 -23.376 1.00 97.38 251 LEU A O 1
ATOM 1967 N N . ALA A 1 252 ? 8.774 10.485 -25.384 1.00 98.12 252 ALA A N 1
ATOM 1968 C CA . ALA A 1 252 ? 10.195 10.690 -25.651 1.00 98.12 252 ALA A CA 1
ATOM 1969 C C . ALA A 1 252 ? 10.551 12.157 -25.936 1.00 98.12 252 ALA A C 1
ATOM 1971 O O . ALA A 1 252 ? 11.647 12.589 -25.583 1.00 98.12 252 ALA A O 1
ATOM 1972 N N . SER A 1 253 ? 9.633 12.922 -26.536 1.00 97.31 253 SER A N 1
ATOM 1973 C CA . SER A 1 253 ? 9.836 14.339 -26.862 1.00 97.31 253 SER A CA 1
ATOM 1974 C C . SER A 1 253 ? 9.742 15.270 -25.652 1.00 97.31 253 SER A C 1
ATOM 1976 O O . SER A 1 253 ? 10.356 16.337 -25.654 1.00 97.31 253 SER A O 1
ATOM 1978 N N . TYR A 1 254 ? 8.995 14.890 -24.610 1.00 96.94 254 TYR A N 1
ATOM 1979 C CA . TYR A 1 254 ? 8.842 15.732 -23.428 1.00 96.94 254 TYR A CA 1
ATOM 1980 C C . TYR A 1 254 ? 10.169 15.822 -22.667 1.00 96.94 254 TYR A C 1
ATOM 1982 O O . TYR A 1 254 ? 10.697 14.783 -22.259 1.00 96.94 254 TYR A O 1
ATOM 1990 N N . PRO A 1 255 ? 10.710 17.029 -22.417 1.00 93.06 255 PRO A N 1
ATOM 1991 C CA . PRO A 1 255 ? 11.949 17.177 -21.652 1.00 93.06 255 PRO A CA 1
ATOM 1992 C C . PRO A 1 255 ? 11.825 16.566 -20.251 1.00 93.06 255 PRO A C 1
ATOM 1994 O O . PRO A 1 255 ? 12.667 15.774 -19.816 1.00 93.06 255 PRO A O 1
ATOM 1997 N N . ASP A 1 256 ? 10.698 16.849 -19.601 1.00 93.00 256 ASP A N 1
ATOM 1998 C CA . ASP A 1 256 ? 10.405 16.454 -18.232 1.00 93.00 256 ASP A CA 1
ATOM 1999 C C . ASP A 1 256 ? 9.048 15.760 -18.126 1.00 93.00 256 ASP A C 1
ATOM 2001 O O . ASP A 1 256 ? 8.112 16.045 -18.877 1.00 93.00 256 ASP A O 1
ATOM 2005 N N . TRP A 1 257 ? 8.962 14.834 -17.176 1.00 94.69 257 TRP A N 1
ATOM 2006 C CA . TRP A 1 257 ? 7.742 14.168 -16.752 1.00 94.69 257 TRP A CA 1
ATOM 2007 C C . TRP A 1 257 ? 7.380 14.680 -15.358 1.00 94.69 257 TRP A C 1
ATOM 2009 O O . TRP A 1 257 ? 7.732 14.064 -14.353 1.00 94.69 257 TRP A O 1
ATOM 2019 N N . ALA A 1 258 ? 6.718 15.840 -15.317 1.00 90.56 258 ALA A N 1
ATOM 2020 C CA . ALA A 1 258 ? 6.437 16.578 -14.088 1.00 90.56 258 ALA A CA 1
ATOM 2021 C C . ALA A 1 258 ? 7.734 16.828 -13.290 1.00 90.56 258 ALA A C 1
ATOM 2023 O O . ALA A 1 258 ? 8.643 17.480 -13.802 1.00 90.56 258 ALA A O 1
ATOM 2024 N N . ASP A 1 259 ? 7.847 16.306 -12.067 1.00 87.44 259 ASP A N 1
ATOM 2025 C CA . ASP A 1 259 ? 9.049 16.442 -11.232 1.00 87.44 259 ASP A CA 1
ATOM 2026 C C . ASP A 1 259 ? 10.168 15.423 -11.556 1.00 87.44 259 ASP A C 1
ATOM 2028 O O . ASP A 1 259 ? 11.283 15.562 -11.057 1.00 87.44 259 ASP A O 1
ATOM 2032 N N . ASN A 1 260 ? 9.913 14.436 -12.429 1.00 91.62 260 ASN A N 1
ATOM 2033 C CA . ASN A 1 260 ? 10.811 13.324 -12.797 1.00 91.62 260 ASN A CA 1
ATOM 2034 C C . ASN A 1 260 ? 11.281 12.415 -11.642 1.00 91.62 260 ASN A C 1
ATOM 2036 O O . ASN A 1 260 ? 12.192 11.605 -11.828 1.00 91.62 260 ASN A O 1
ATOM 2040 N N . SER A 1 261 ? 10.720 12.577 -10.452 1.00 91.38 261 SER A N 1
ATOM 2041 C CA . SER A 1 261 ? 11.297 12.097 -9.195 1.00 91.38 261 SER A CA 1
ATOM 2042 C C . SER A 1 261 ? 10.325 11.288 -8.350 1.00 91.38 261 SER A C 1
ATOM 2044 O O . SER A 1 261 ? 10.706 10.806 -7.290 1.00 91.38 261 SER A O 1
ATOM 2046 N N . ASP A 1 262 ? 9.079 11.149 -8.788 1.00 93.75 262 ASP A N 1
ATOM 2047 C CA . ASP A 1 262 ? 8.049 10.442 -8.045 1.00 93.75 262 ASP A CA 1
ATOM 2048 C C . ASP A 1 262 ? 7.225 9.526 -8.966 1.00 93.75 262 ASP A C 1
ATOM 2050 O O . ASP A 1 262 ? 7.491 9.349 -10.161 1.00 93.75 262 ASP A O 1
ATOM 2054 N N . ILE A 1 263 ? 6.209 8.929 -8.372 1.00 92.25 263 ILE A N 1
ATOM 2055 C CA . ILE A 1 263 ? 5.302 7.925 -8.900 1.00 92.25 263 ILE A CA 1
ATOM 2056 C C . ILE A 1 263 ? 4.737 8.228 -10.297 1.00 92.25 263 ILE A C 1
ATOM 2058 O O . ILE A 1 263 ? 4.611 7.310 -11.107 1.00 92.25 263 ILE A O 1
ATOM 2062 N N . GLY A 1 264 ? 4.487 9.502 -10.622 1.00 93.88 264 GLY A N 1
ATOM 2063 C CA . GLY A 1 264 ? 4.114 9.959 -11.962 1.00 93.88 264 GLY A CA 1
ATOM 2064 C C . GLY A 1 264 ? 5.097 9.541 -13.041 1.00 93.88 264 GLY A C 1
ATOM 2065 O O . GLY A 1 264 ? 4.751 8.863 -14.008 1.00 93.88 264 GLY A O 1
ATOM 2066 N N . ALA A 1 265 ? 6.351 9.932 -12.848 1.00 95.56 265 ALA A N 1
ATOM 2067 C CA . ALA A 1 265 ? 7.428 9.625 -13.773 1.00 95.56 265 ALA A CA 1
ATOM 2068 C C . ALA A 1 265 ? 7.759 8.126 -13.788 1.00 95.56 265 ALA A C 1
ATOM 2070 O O . ALA A 1 265 ? 8.137 7.593 -14.830 1.00 95.56 265 ALA A O 1
ATOM 2071 N N . ALA A 1 266 ? 7.605 7.442 -12.654 1.00 97.44 266 ALA A N 1
ATOM 2072 C CA . ALA A 1 266 ? 7.885 6.016 -12.548 1.00 97.44 266 ALA A CA 1
ATOM 2073 C C . ALA A 1 266 ? 6.887 5.126 -13.296 1.00 97.44 266 ALA A C 1
ATOM 2075 O O . ALA A 1 266 ? 7.304 4.141 -13.906 1.00 97.44 266 ALA A O 1
ATOM 2076 N N . LEU A 1 267 ? 5.596 5.471 -13.285 1.00 96.69 267 LEU A N 1
ATOM 2077 C CA . LEU A 1 267 ? 4.584 4.750 -14.062 1.00 96.69 267 LEU A CA 1
ATOM 2078 C C . LEU A 1 267 ? 4.815 4.935 -15.566 1.00 96.69 267 LEU A C 1
ATOM 2080 O O . LEU A 1 267 ? 4.910 3.949 -16.287 1.00 96.69 267 LEU A O 1
ATOM 2084 N N . LEU A 1 268 ? 5.096 6.162 -16.018 1.00 97.69 268 LEU A N 1
ATOM 2085 C CA . LEU A 1 268 ? 5.497 6.414 -17.411 1.00 97.69 268 LEU A CA 1
ATOM 2086 C C . LEU A 1 268 ? 6.764 5.639 -17.803 1.00 97.69 268 LEU A C 1
ATOM 2088 O O . LEU A 1 268 ? 6.871 5.139 -18.925 1.00 97.69 268 LEU A O 1
ATOM 2092 N N . LEU A 1 269 ? 7.729 5.525 -16.884 1.00 98.69 269 LEU A N 1
ATOM 2093 C CA . LEU A 1 269 ? 8.943 4.745 -17.108 1.00 98.69 269 LEU A CA 1
ATOM 2094 C C . LEU A 1 269 ? 8.632 3.254 -17.276 1.00 98.69 269 LEU A C 1
ATOM 2096 O O . LEU A 1 269 ? 9.191 2.624 -18.176 1.00 98.69 269 LEU A O 1
ATOM 2100 N N . MET A 1 270 ? 7.745 2.695 -16.448 1.00 98.56 270 MET A N 1
ATOM 2101 C CA . MET A 1 270 ? 7.252 1.326 -16.605 1.00 98.56 270 MET A CA 1
ATOM 2102 C C . MET A 1 270 ? 6.581 1.145 -17.971 1.00 98.56 270 MET A C 1
ATOM 2104 O O . MET A 1 270 ? 6.968 0.247 -18.718 1.00 98.56 270 MET A O 1
ATOM 2108 N N . ASP A 1 271 ? 5.626 2.009 -18.309 1.00 98.31 271 ASP A N 1
ATOM 2109 C CA . ASP A 1 271 ? 4.812 1.909 -19.522 1.00 98.31 271 ASP A CA 1
ATOM 2110 C C . ASP A 1 271 ? 5.670 1.941 -20.794 1.00 98.31 271 ASP A C 1
ATOM 2112 O O . ASP A 1 271 ? 5.548 1.075 -21.667 1.00 98.31 271 ASP A O 1
ATOM 2116 N N . MET A 1 272 ? 6.616 2.886 -20.871 1.00 98.69 272 MET A N 1
ATOM 2117 C CA . MET A 1 272 ? 7.574 2.949 -21.977 1.00 98.69 272 MET A CA 1
ATOM 2118 C C . MET A 1 272 ? 8.517 1.746 -22.006 1.00 98.69 272 MET A C 1
ATOM 2120 O O . MET A 1 272 ? 8.868 1.286 -23.090 1.00 98.69 272 MET A O 1
ATOM 2124 N N . SER A 1 273 ? 8.931 1.223 -20.849 1.00 98.88 273 SER A N 1
ATOM 2125 C CA . SER A 1 273 ? 9.815 0.052 -20.777 1.00 98.88 273 SER A CA 1
ATOM 2126 C C . SER A 1 273 ? 9.124 -1.215 -21.284 1.00 98.88 273 SER A C 1
ATOM 2128 O O . SER A 1 273 ? 9.738 -1.984 -22.024 1.00 98.88 273 SER A O 1
ATOM 2130 N N . ILE A 1 274 ? 7.843 -1.403 -20.947 1.00 98.81 274 ILE A N 1
ATOM 2131 C CA . ILE A 1 274 ? 7.011 -2.506 -21.451 1.00 98.81 274 ILE A CA 1
ATOM 2132 C C . ILE A 1 274 ? 6.858 -2.399 -22.971 1.00 98.81 274 ILE A C 1
ATOM 2134 O O . ILE A 1 274 ? 7.169 -3.351 -23.686 1.00 98.81 274 ILE A O 1
ATOM 2138 N N . ALA A 1 275 ? 6.443 -1.236 -23.482 1.00 98.62 275 ALA A N 1
ATOM 2139 C CA . ALA A 1 275 ? 6.260 -1.037 -24.918 1.00 98.62 275 ALA A CA 1
ATOM 2140 C C . ALA A 1 275 ? 7.579 -1.169 -25.701 1.00 98.62 275 ALA A C 1
ATOM 2142 O O . ALA A 1 275 ? 7.603 -1.785 -26.768 1.00 98.62 275 ALA A O 1
ATOM 2143 N N . TYR A 1 276 ? 8.687 -0.641 -25.166 1.00 98.81 276 TYR A N 1
ATOM 2144 C CA . TYR A 1 276 ? 10.015 -0.791 -25.760 1.00 98.81 276 TYR A CA 1
ATOM 2145 C C . TYR A 1 276 ? 10.412 -2.262 -25.890 1.00 98.81 276 TYR A C 1
ATOM 2147 O O . TYR A 1 276 ? 10.852 -2.670 -26.961 1.00 98.81 276 TYR A O 1
ATOM 2155 N N . ASP A 1 277 ? 10.221 -3.053 -24.829 1.00 98.81 277 ASP A N 1
ATOM 2156 C CA . ASP A 1 277 ? 10.558 -4.475 -24.809 1.00 98.81 277 ASP A CA 1
ATOM 2157 C C . ASP A 1 277 ? 9.690 -5.304 -25.761 1.00 98.81 277 ASP A C 1
ATOM 2159 O O . ASP A 1 277 ? 10.210 -6.066 -26.576 1.00 98.81 277 ASP A O 1
ATOM 2163 N N . TRP A 1 278 ? 8.369 -5.149 -25.678 1.00 98.75 278 TRP A N 1
ATOM 2164 C CA . TRP A 1 278 ? 7.426 -5.990 -26.415 1.00 98.75 278 TRP A CA 1
ATOM 2165 C C . TRP A 1 278 ? 7.402 -5.720 -27.915 1.00 98.75 278 TRP A C 1
ATOM 2167 O O . TRP A 1 278 ? 7.166 -6.638 -28.699 1.00 98.75 278 TRP A O 1
ATOM 2177 N N . LEU A 1 279 ? 7.660 -4.478 -28.322 1.00 98.56 279 LEU A N 1
ATOM 2178 C CA . LEU A 1 279 ? 7.635 -4.051 -29.722 1.00 98.56 279 LEU A CA 1
ATOM 2179 C C . LEU A 1 279 ? 9.038 -3.795 -30.286 1.00 98.56 279 LEU A C 1
ATOM 2181 O O . LEU A 1 279 ? 9.171 -3.206 -31.357 1.00 98.56 279 LEU A O 1
ATOM 2185 N N . HIS A 1 280 ? 10.083 -4.246 -29.590 1.00 98.12 280 HIS A N 1
ATOM 2186 C CA . HIS A 1 280 ? 11.482 -3.943 -29.896 1.00 98.12 280 HIS A CA 1
ATOM 2187 C C . HIS A 1 280 ? 11.871 -4.135 -31.373 1.00 98.12 280 HIS A C 1
ATOM 2189 O O . HIS A 1 280 ? 12.562 -3.300 -31.970 1.00 98.12 280 HIS A O 1
ATOM 2195 N N . ASP A 1 281 ? 11.394 -5.222 -31.980 1.00 96.94 281 ASP A N 1
ATOM 2196 C CA . ASP A 1 281 ? 11.715 -5.588 -33.363 1.00 96.94 281 ASP A CA 1
ATOM 2197 C C . ASP A 1 281 ? 10.949 -4.754 -34.404 1.00 96.94 281 ASP A C 1
ATOM 2199 O O . ASP A 1 281 ? 11.306 -4.749 -35.578 1.00 96.94 281 ASP A O 1
ATOM 2203 N N . GLN A 1 282 ? 9.921 -4.016 -33.976 1.00 98.31 282 GLN A N 1
ATOM 2204 C CA . GLN A 1 282 ? 9.081 -3.152 -34.819 1.00 98.31 282 GLN A CA 1
ATOM 2205 C C . GLN A 1 282 ? 9.562 -1.699 -34.845 1.00 98.31 282 GLN A C 1
ATOM 2207 O O . GLN A 1 282 ? 9.099 -0.875 -35.642 1.00 98.31 282 GLN A O 1
ATOM 2212 N N . TRP A 1 283 ? 10.477 -1.357 -33.946 1.00 98.12 283 TRP A N 1
ATOM 2213 C CA . TRP A 1 283 ? 11.131 -0.063 -33.910 1.00 98.12 283 TRP A CA 1
ATOM 2214 C C . TRP A 1 283 ? 12.257 -0.023 -34.944 1.00 98.12 283 TRP A C 1
ATOM 2216 O O . TRP A 1 283 ? 13.081 -0.936 -35.035 1.00 98.12 283 TRP A O 1
ATOM 2226 N N . SER A 1 284 ? 12.339 1.058 -35.714 1.00 98.44 284 SER A N 1
ATOM 2227 C CA . SER A 1 284 ? 13.533 1.345 -36.507 1.00 98.44 284 SER A CA 1
ATOM 2228 C C . SER A 1 284 ? 14.740 1.577 -35.584 1.00 98.44 284 SER A C 1
ATOM 2230 O O . SER A 1 284 ? 14.570 1.904 -34.405 1.00 98.44 284 SER A O 1
ATOM 2232 N N . PRO A 1 285 ? 15.981 1.478 -36.092 1.00 98.38 285 PRO A N 1
ATOM 2233 C CA . PRO A 1 285 ? 17.166 1.790 -35.294 1.00 98.38 285 PRO A CA 1
ATOM 2234 C C . PRO A 1 285 ? 17.128 3.187 -34.649 1.00 98.38 285 PRO A C 1
ATOM 2236 O O . PRO A 1 285 ? 17.528 3.337 -33.498 1.00 98.38 285 PRO A O 1
ATOM 2239 N N . ALA A 1 286 ? 16.601 4.193 -35.357 1.00 98.38 286 ALA A N 1
ATOM 2240 C CA . ALA A 1 286 ? 16.486 5.559 -34.845 1.00 98.38 286 ALA A CA 1
ATOM 2241 C C . ALA A 1 286 ? 15.451 5.681 -33.715 1.00 98.38 286 ALA A C 1
ATOM 2243 O O . ALA A 1 286 ? 15.658 6.419 -32.753 1.00 98.38 286 ALA A O 1
ATOM 2244 N N . GLU A 1 287 ? 14.342 4.949 -33.815 1.00 98.69 287 GLU A N 1
ATOM 2245 C CA . GLU A 1 287 ? 13.318 4.910 -32.769 1.00 98.69 287 GLU A CA 1
ATOM 2246 C C . GLU A 1 287 ? 13.807 4.154 -31.543 1.00 98.69 287 GLU A C 1
ATOM 2248 O O . GLU A 1 287 ? 13.646 4.657 -30.434 1.00 98.69 287 GLU A O 1
ATOM 2253 N N . ARG A 1 288 ? 14.482 3.009 -31.734 1.00 98.62 288 ARG A N 1
ATOM 2254 C CA . ARG A 1 288 ? 15.113 2.284 -30.626 1.00 98.62 288 ARG A CA 1
ATOM 2255 C C . ARG A 1 288 ? 16.060 3.187 -29.857 1.00 98.62 288 ARG A C 1
ATOM 2257 O O . ARG A 1 288 ? 15.935 3.286 -28.644 1.00 98.62 288 ARG A O 1
ATOM 2264 N N . GLU A 1 289 ? 16.942 3.897 -30.556 1.00 98.50 289 GLU A N 1
ATOM 2265 C CA . GLU A 1 289 ? 17.882 4.804 -29.903 1.00 98.50 289 GLU A CA 1
ATOM 2266 C C . GLU A 1 289 ? 17.172 5.928 -29.142 1.00 98.50 289 GLU A C 1
ATOM 2268 O O . GLU A 1 289 ? 17.481 6.183 -27.979 1.00 98.50 289 GLU A O 1
ATOM 2273 N N . ARG A 1 290 ? 16.171 6.564 -29.760 1.00 98.56 290 ARG A N 1
ATOM 2274 C CA . ARG A 1 290 ? 15.400 7.642 -29.132 1.00 98.56 290 ARG A CA 1
ATOM 2275 C C . ARG A 1 290 ? 14.664 7.172 -27.874 1.00 98.56 290 ARG A C 1
ATOM 2277 O O . ARG A 1 290 ? 14.726 7.843 -26.843 1.00 98.56 290 ARG A O 1
ATOM 2284 N N . TYR A 1 291 ? 13.977 6.033 -27.940 1.00 98.75 291 TYR A N 1
ATOM 2285 C CA . TYR A 1 291 ? 13.219 5.494 -26.809 1.00 98.75 291 TYR A CA 1
ATOM 2286 C C . TYR A 1 291 ? 14.149 4.987 -25.704 1.00 98.75 291 TYR A C 1
ATOM 2288 O O . TYR A 1 291 ? 13.944 5.333 -24.540 1.00 98.75 291 TYR A O 1
ATOM 2296 N N . ARG A 1 292 ? 15.222 4.268 -26.064 1.00 98.69 292 ARG A N 1
ATOM 2297 C CA . ARG A 1 292 ? 16.284 3.839 -25.144 1.00 98.69 292 ARG A CA 1
ATOM 2298 C C . ARG A 1 292 ? 16.876 5.027 -24.394 1.00 98.69 292 ARG A C 1
ATOM 2300 O O . ARG A 1 292 ? 16.943 4.989 -23.170 1.00 98.69 292 ARG A O 1
ATOM 2307 N N . ALA A 1 293 ? 17.238 6.101 -25.098 1.00 98.69 293 ALA A N 1
ATOM 2308 C CA . ALA A 1 293 ? 17.808 7.300 -24.490 1.00 98.69 293 ALA A CA 1
ATOM 2309 C C . ALA A 1 293 ? 16.846 7.967 -23.493 1.00 98.69 293 ALA A C 1
ATOM 2311 O O . ALA A 1 293 ? 17.272 8.376 -22.410 1.00 98.69 293 ALA A O 1
ATOM 2312 N N . LYS A 1 294 ? 15.543 8.043 -23.809 1.00 98.56 294 LYS A N 1
ATOM 2313 C CA . LYS A 1 294 ? 14.550 8.591 -22.873 1.00 98.56 294 LYS A CA 1
ATOM 2314 C C . LYS A 1 294 ? 14.378 7.710 -21.634 1.00 98.56 294 LYS A C 1
ATOM 2316 O O . LYS A 1 294 ? 14.391 8.238 -20.521 1.00 98.56 294 LYS A O 1
ATOM 2321 N N . ILE A 1 295 ? 14.223 6.398 -21.818 1.00 98.88 295 ILE A N 1
ATOM 2322 C CA . ILE A 1 295 ? 14.082 5.432 -20.718 1.00 98.88 295 ILE A CA 1
ATOM 2323 C C . ILE A 1 295 ? 15.319 5.499 -19.817 1.00 98.88 295 ILE A C 1
ATOM 2325 O O . ILE A 1 295 ? 15.181 5.639 -18.605 1.00 98.88 295 ILE A O 1
ATOM 2329 N N . ALA A 1 296 ? 16.520 5.501 -20.401 1.00 98.75 296 ALA A N 1
ATOM 2330 C CA . ALA A 1 296 ? 17.779 5.610 -19.671 1.00 98.75 296 ALA A CA 1
ATOM 2331 C C . ALA A 1 296 ? 17.891 6.919 -18.874 1.00 98.75 296 ALA A C 1
ATOM 2333 O O . ALA A 1 296 ? 18.271 6.900 -17.704 1.00 98.75 296 ALA A O 1
ATOM 2334 N N . LEU A 1 297 ? 17.513 8.056 -19.469 1.00 98.19 297 LEU A N 1
ATOM 2335 C CA . LEU A 1 297 ? 17.505 9.352 -18.786 1.00 98.19 297 LEU A CA 1
ATOM 2336 C C . LEU A 1 297 ? 16.608 9.337 -17.540 1.00 98.19 297 LEU A C 1
ATOM 2338 O O . LEU A 1 297 ? 17.008 9.830 -16.484 1.00 98.19 297 LEU A O 1
ATOM 2342 N N . GLN A 1 298 ? 15.397 8.794 -17.661 1.00 98.25 298 GLN A N 1
ATOM 2343 C CA . GLN A 1 298 ? 14.426 8.796 -16.566 1.00 98.25 298 GLN A CA 1
ATOM 2344 C C . GLN A 1 298 ? 14.752 7.739 -15.506 1.00 98.25 298 GLN A C 1
ATOM 2346 O O . GLN A 1 298 ? 14.660 8.030 -14.313 1.00 98.25 298 GLN A O 1
ATOM 2351 N N . ALA A 1 299 ? 15.240 6.563 -15.911 1.00 98.56 299 ALA A N 1
ATOM 2352 C CA . ALA A 1 299 ? 15.781 5.570 -14.989 1.00 98.56 299 ALA A CA 1
ATOM 2353 C C . ALA A 1 299 ? 16.959 6.142 -14.187 1.00 98.56 299 ALA A C 1
ATOM 2355 O O . ALA A 1 299 ? 17.015 5.986 -12.972 1.00 98.56 299 ALA A O 1
ATOM 2356 N N . GLU A 1 300 ? 17.860 6.890 -14.827 1.00 96.94 300 GLU A N 1
ATOM 2357 C CA . GLU A 1 300 ? 18.983 7.526 -14.140 1.00 96.94 300 GLU A CA 1
ATOM 2358 C C . GLU A 1 300 ? 18.545 8.603 -13.137 1.00 96.94 300 GLU A C 1
ATOM 2360 O O . GLU A 1 300 ? 19.156 8.743 -12.075 1.00 96.94 300 GLU A O 1
ATOM 2365 N N . ARG A 1 301 ? 17.485 9.359 -13.446 1.00 95.50 301 ARG A N 1
ATOM 2366 C CA . ARG A 1 301 ? 16.894 10.340 -12.521 1.00 95.50 301 ARG A CA 1
ATOM 2367 C C . ARG A 1 301 ? 16.294 9.649 -11.294 1.00 95.50 301 ARG A C 1
ATOM 2369 O O . ARG A 1 301 ? 16.672 9.994 -10.179 1.00 95.50 301 ARG A O 1
ATOM 2376 N N . LEU A 1 302 ? 15.463 8.621 -11.472 1.00 96.56 302 LEU A N 1
ATOM 2377 C CA . LEU A 1 302 ? 14.908 7.860 -10.342 1.00 96.56 302 LEU A CA 1
ATOM 2378 C C . LEU A 1 302 ? 15.984 7.105 -9.550 1.00 96.56 302 LEU A C 1
ATOM 2380 O O . LEU A 1 302 ? 15.912 7.025 -8.325 1.00 96.56 302 LEU A O 1
ATOM 2384 N N . TYR A 1 303 ? 17.018 6.597 -10.223 1.00 96.06 303 TYR A N 1
ATOM 2385 C CA . TYR A 1 303 ? 18.164 5.968 -9.571 1.00 96.06 303 TYR A CA 1
ATOM 2386 C C . TYR A 1 303 ? 18.886 6.931 -8.627 1.00 96.06 303 TYR A C 1
ATOM 2388 O O . TYR A 1 303 ? 19.201 6.560 -7.498 1.00 96.06 303 TYR A O 1
ATOM 2396 N N . LYS A 1 304 ? 19.129 8.171 -9.073 1.00 89.25 304 LYS A N 1
ATOM 2397 C CA . LYS A 1 304 ? 19.706 9.236 -8.238 1.00 89.25 304 LYS A CA 1
ATOM 2398 C C . LYS A 1 304 ? 18.850 9.492 -7.012 1.00 89.25 304 LYS A C 1
ATOM 2400 O O . LYS A 1 304 ? 19.367 9.410 -5.902 1.00 89.25 304 LYS A O 1
ATOM 2405 N N . VAL A 1 305 ? 17.547 9.678 -7.219 1.00 90.25 305 VAL A N 1
ATOM 2406 C CA . VAL A 1 305 ? 16.600 9.931 -6.132 1.00 90.25 305 VAL A CA 1
ATOM 2407 C C . VAL A 1 305 ? 16.641 8.821 -5.083 1.00 90.25 305 VAL A C 1
ATOM 2409 O O . VAL A 1 305 ? 16.711 9.103 -3.887 1.00 90.25 305 VAL A O 1
ATOM 2412 N N . LEU A 1 306 ? 16.651 7.560 -5.522 1.00 90.50 306 LEU A N 1
ATOM 2413 C CA . LEU A 1 306 ? 16.685 6.401 -4.636 1.00 90.50 306 LEU A CA 1
ATOM 2414 C C . LEU A 1 306 ? 18.022 6.262 -3.890 1.00 90.50 306 LEU A C 1
ATOM 2416 O O . LEU A 1 306 ? 18.028 6.037 -2.684 1.00 90.50 306 LEU A O 1
ATOM 2420 N N . ILE A 1 307 ? 19.155 6.361 -4.593 1.00 83.00 307 ILE A N 1
ATOM 2421 C CA . ILE A 1 307 ? 20.486 6.078 -4.026 1.00 83.00 307 ILE A CA 1
ATOM 2422 C C . ILE A 1 307 ? 21.013 7.215 -3.150 1.00 83.00 307 ILE A C 1
ATOM 2424 O O . ILE A 1 307 ? 21.750 6.944 -2.201 1.00 83.00 307 ILE A O 1
ATOM 2428 N N . ASN A 1 308 ? 20.649 8.456 -3.468 1.00 76.12 308 ASN A N 1
ATOM 2429 C CA . ASN A 1 308 ? 21.037 9.651 -2.719 1.00 76.12 308 ASN A CA 1
ATOM 2430 C C . ASN A 1 308 ? 19.960 10.098 -1.719 1.00 76.12 308 ASN A C 1
ATOM 2432 O O . ASN A 1 308 ? 20.067 11.185 -1.165 1.00 76.12 308 ASN A O 1
ATOM 2436 N N . HIS A 1 309 ? 18.894 9.310 -1.569 1.00 77.75 309 HIS A N 1
ATOM 2437 C CA . HIS A 1 309 ? 17.754 9.600 -0.710 1.00 77.75 309 HIS A CA 1
ATOM 2438 C C . HIS A 1 309 ? 17.155 11.017 -0.870 1.00 77.75 309 HIS A C 1
ATOM 2440 O O . HIS A 1 309 ? 16.733 11.654 0.097 1.00 77.75 309 HIS A O 1
ATOM 2446 N N . GLU A 1 310 ? 17.080 11.514 -2.112 1.00 80.62 310 GLU A N 1
ATOM 2447 C CA . GLU A 1 310 ? 16.682 12.901 -2.421 1.00 80.62 310 GLU A CA 1
ATOM 2448 C C . GLU A 1 310 ? 15.181 13.160 -2.200 1.00 80.62 310 GLU A C 1
ATOM 2450 O O . GLU A 1 310 ? 14.762 14.312 -2.084 1.00 80.62 310 GLU A O 1
ATOM 2455 N N . MET A 1 311 ? 14.375 12.097 -2.101 1.00 86.69 311 MET A N 1
ATOM 2456 C CA . MET A 1 311 ? 12.936 12.159 -1.837 1.00 86.69 311 MET A CA 1
ATOM 2457 C C . MET A 1 311 ? 12.553 11.372 -0.590 1.00 86.69 311 MET A C 1
ATOM 2459 O O . MET A 1 311 ? 13.154 10.350 -0.263 1.00 86.69 311 MET A O 1
ATOM 2463 N N . TRP A 1 312 ? 11.496 11.824 0.083 1.00 86.62 312 TRP A N 1
ATOM 2464 C CA . TRP A 1 312 ? 10.993 11.232 1.325 1.00 86.62 312 TRP A CA 1
ATOM 2465 C C . TRP A 1 312 ? 10.627 9.742 1.189 1.00 86.62 312 TRP A C 1
ATOM 2467 O O . TRP A 1 312 ? 10.803 8.998 2.145 1.00 86.62 312 TRP A O 1
ATOM 2477 N N . TRP A 1 313 ? 10.174 9.291 0.012 1.00 91.38 313 TRP A N 1
ATOM 2478 C CA . TRP A 1 313 ? 9.792 7.894 -0.231 1.00 91.38 313 TRP A CA 1
ATOM 2479 C C . TRP A 1 313 ? 11.003 6.961 -0.403 1.00 91.38 313 TRP A C 1
ATOM 2481 O O . TRP A 1 313 ? 10.890 5.745 -0.262 1.00 91.38 313 TRP A O 1
ATOM 2491 N N . SER A 1 314 ? 12.192 7.496 -0.694 1.00 89.19 314 SER A N 1
ATOM 2492 C CA . SER A 1 314 ? 13.388 6.699 -1.027 1.00 89.19 314 SER A CA 1
ATOM 2493 C C . SER A 1 314 ? 13.909 5.833 0.128 1.00 89.19 314 SER A C 1
ATOM 2495 O O . SER A 1 314 ? 14.668 4.891 -0.097 1.00 89.19 314 SER A O 1
ATOM 2497 N N . ASN A 1 315 ? 13.527 6.151 1.367 1.00 84.00 315 ASN A N 1
ATOM 2498 C CA . ASN A 1 315 ? 13.864 5.394 2.571 1.00 84.00 315 ASN A CA 1
ATOM 2499 C C . ASN A 1 315 ? 12.630 4.988 3.395 1.00 84.00 315 ASN A C 1
ATOM 2501 O O . ASN A 1 315 ? 12.794 4.457 4.494 1.00 84.00 315 ASN A O 1
ATOM 2505 N N . ASP A 1 316 ? 11.425 5.193 2.857 1.00 87.88 316 ASP A N 1
ATOM 2506 C CA . ASP A 1 316 ? 10.171 4.744 3.456 1.00 87.88 316 ASP A CA 1
ATOM 2507 C C . ASP A 1 316 ? 9.701 3.446 2.780 1.00 87.88 316 ASP A C 1
ATOM 2509 O O . ASP A 1 316 ? 8.931 3.433 1.821 1.00 87.88 316 ASP A O 1
ATOM 2513 N N . TYR A 1 317 ? 10.234 2.318 3.256 1.00 92.44 317 TYR A N 1
ATOM 2514 C CA . TYR A 1 317 ? 10.015 0.986 2.670 1.00 92.44 317 TYR A CA 1
ATOM 2515 C C . TYR A 1 317 ? 8.618 0.408 2.929 1.00 92.44 317 TYR A C 1
ATOM 2517 O O . TYR A 1 317 ? 8.358 -0.742 2.571 1.00 92.44 317 TYR A O 1
ATOM 2525 N N . LEU A 1 318 ? 7.739 1.153 3.597 1.00 92.88 318 LEU A N 1
ATOM 2526 C CA . LEU A 1 318 ? 6.357 0.757 3.838 1.00 92.88 318 LEU A CA 1
ATOM 2527 C C . LEU A 1 318 ? 5.351 1.615 3.068 1.00 92.88 318 LEU A C 1
ATOM 2529 O O . LEU A 1 318 ? 4.176 1.612 3.398 1.00 92.88 318 LEU A O 1
ATOM 2533 N N . GLN A 1 319 ? 5.813 2.316 2.031 1.00 91.25 319 GLN A N 1
ATOM 2534 C CA . GLN A 1 319 ? 5.034 3.355 1.379 1.00 91.25 319 GLN A CA 1
ATOM 2535 C C . GLN A 1 319 ? 4.882 3.113 -0.132 1.00 91.25 319 GLN A C 1
ATOM 2537 O O . GLN A 1 319 ? 5.834 2.763 -0.833 1.00 91.25 319 GLN A O 1
ATOM 2542 N N . ASN A 1 320 ? 3.673 3.308 -0.658 1.00 92.00 320 ASN A N 1
ATOM 2543 C CA . ASN A 1 320 ? 3.341 3.023 -2.056 1.00 92.00 320 ASN A CA 1
ATOM 2544 C C . ASN A 1 320 ? 4.154 3.810 -3.118 1.00 92.00 320 ASN A C 1
ATOM 2546 O O . ASN A 1 320 ? 4.427 3.270 -4.195 1.00 92.00 320 ASN A O 1
ATOM 2550 N N . HIS A 1 321 ? 4.584 5.045 -2.843 1.00 94.75 321 HIS A N 1
ATOM 2551 C CA . HIS A 1 321 ? 5.492 5.828 -3.688 1.00 94.75 321 HIS A CA 1
ATOM 2552 C C . HIS A 1 321 ? 6.855 5.145 -3.812 1.00 94.75 321 HIS A C 1
ATOM 2554 O O . HIS A 1 321 ? 7.433 5.153 -4.900 1.00 94.75 321 HIS A O 1
ATOM 2560 N N . ASN A 1 322 ? 7.348 4.488 -2.754 1.00 96.75 322 ASN A N 1
ATOM 2561 C CA . ASN A 1 322 ? 8.566 3.684 -2.835 1.00 96.75 322 ASN A CA 1
ATOM 2562 C C . ASN A 1 322 ? 8.364 2.502 -3.786 1.00 96.75 322 ASN A C 1
ATOM 2564 O O . ASN A 1 322 ? 9.134 2.332 -4.729 1.00 96.75 322 ASN A O 1
ATOM 2568 N N . TYR A 1 323 ? 7.304 1.718 -3.578 1.00 97.31 323 TYR A N 1
ATOM 2569 C CA . TYR A 1 323 ? 7.064 0.495 -4.351 1.00 97.31 323 TYR A CA 1
ATOM 2570 C C . TYR A 1 323 ? 6.947 0.797 -5.837 1.00 97.31 323 TYR A C 1
ATOM 2572 O O . TYR A 1 323 ? 7.604 0.163 -6.661 1.00 97.31 323 TYR A O 1
ATOM 2580 N N . THR A 1 324 ? 6.160 1.817 -6.165 1.00 96.75 324 THR A N 1
ATOM 2581 C CA . THR A 1 324 ? 5.866 2.185 -7.547 1.00 96.75 324 THR A CA 1
ATOM 2582 C C . THR A 1 324 ? 7.078 2.825 -8.226 1.00 96.75 324 THR A C 1
ATOM 2584 O O . THR A 1 324 ? 7.411 2.469 -9.358 1.00 96.75 324 THR A O 1
ATOM 2587 N N . SER A 1 325 ? 7.806 3.700 -7.521 1.00 97.88 325 SER A N 1
ATOM 2588 C CA . SER A 1 325 ? 9.014 4.338 -8.064 1.00 97.88 325 SER A CA 1
ATOM 2589 C C . SER A 1 325 ? 10.120 3.332 -8.363 1.00 97.88 325 SER A C 1
ATOM 2591 O O . SER A 1 325 ? 10.759 3.366 -9.418 1.00 97.88 325 SER A O 1
ATOM 2593 N N . VAL A 1 326 ? 10.312 2.384 -7.450 1.00 98.50 326 VAL A N 1
ATOM 2594 C CA . VAL A 1 326 ? 11.338 1.348 -7.563 1.00 98.50 326 VAL A CA 1
ATOM 2595 C C . VAL A 1 326 ? 10.946 0.284 -8.592 1.00 98.50 326 VAL A C 1
ATOM 2597 O O . VAL A 1 326 ? 11.818 -0.205 -9.312 1.00 98.50 326 VAL A O 1
ATOM 2600 N N . MET A 1 327 ? 9.654 -0.035 -8.727 1.00 98.62 327 MET A N 1
ATOM 2601 C CA . MET A 1 327 ? 9.136 -0.893 -9.797 1.00 98.62 327 MET A CA 1
ATOM 2602 C C . MET A 1 327 ? 9.491 -0.317 -11.174 1.00 98.62 327 MET A C 1
ATOM 2604 O O . MET A 1 327 ? 10.094 -1.024 -11.982 1.00 98.62 327 MET A O 1
ATOM 2608 N N . GLY A 1 328 ? 9.174 0.959 -11.431 1.00 98.44 328 GLY A N 1
ATOM 2609 C CA . GLY A 1 328 ? 9.489 1.613 -12.706 1.00 98.44 328 GLY A CA 1
ATOM 2610 C C . GLY A 1 328 ? 10.988 1.584 -13.024 1.00 98.44 328 GLY A C 1
ATOM 2611 O O . GLY A 1 328 ? 11.387 1.200 -14.124 1.00 98.44 328 GLY A O 1
ATOM 2612 N N . LEU A 1 329 ? 11.830 1.897 -12.032 1.00 98.75 329 LEU A N 1
ATOM 2613 C CA . LEU A 1 329 ? 13.291 1.827 -12.151 1.00 98.75 329 LEU A CA 1
ATOM 2614 C C . LEU A 1 329 ? 13.789 0.411 -12.489 1.00 98.75 329 LEU A C 1
ATOM 2616 O O . LEU A 1 329 ? 14.628 0.233 -13.373 1.00 98.75 329 LEU A O 1
ATOM 2620 N N . GLY A 1 330 ? 13.288 -0.597 -11.776 1.00 98.69 330 GLY A N 1
ATOM 2621 C CA . GLY A 1 330 ? 13.698 -1.986 -11.946 1.00 98.69 330 GLY A CA 1
ATOM 2622 C C . GLY A 1 330 ? 13.301 -2.557 -13.307 1.00 98.69 330 GLY A C 1
ATOM 2623 O O . GLY A 1 330 ? 14.126 -3.184 -13.975 1.00 98.69 330 GLY A O 1
ATOM 2624 N N . LEU A 1 331 ? 12.072 -2.286 -13.757 1.00 98.88 331 LEU A N 1
ATOM 2625 C CA . LEU A 1 331 ? 11.591 -2.723 -15.069 1.00 98.88 331 LEU A CA 1
ATOM 2626 C C . LEU A 1 331 ? 12.351 -2.034 -16.209 1.00 98.88 331 LEU A C 1
ATOM 2628 O O . LEU A 1 331 ? 12.685 -2.706 -17.182 1.00 98.88 331 LEU A O 1
ATOM 2632 N N . ALA A 1 332 ? 12.728 -0.759 -16.067 1.00 98.88 332 ALA A N 1
ATOM 2633 C CA . ALA A 1 332 ? 13.623 -0.088 -17.015 1.00 98.88 332 ALA A CA 1
ATOM 2634 C C . ALA A 1 332 ? 15.032 -0.702 -17.034 1.00 98.88 332 ALA A C 1
ATOM 2636 O O . ALA A 1 332 ? 15.601 -0.932 -18.103 1.00 98.88 332 ALA A O 1
ATOM 2637 N N . GLY A 1 333 ? 15.585 -1.025 -15.860 1.00 98.69 333 GLY A N 1
ATOM 2638 C CA . GLY A 1 333 ? 16.865 -1.726 -15.734 1.00 98.69 333 GLY A CA 1
ATOM 2639 C C . GLY A 1 333 ? 16.869 -3.086 -16.431 1.00 98.69 333 GLY A C 1
ATOM 2640 O O . GLY A 1 333 ? 17.836 -3.433 -17.105 1.00 98.69 333 GLY A O 1
ATOM 2641 N N . TYR A 1 334 ? 15.779 -3.847 -16.340 1.00 98.69 334 TYR A N 1
ATOM 2642 C CA . TYR A 1 334 ? 15.666 -5.106 -17.073 1.00 98.69 334 TYR A CA 1
ATOM 2643 C C . TYR A 1 334 ? 15.389 -4.883 -18.570 1.00 98.69 334 TYR A C 1
ATOM 2645 O O . TYR A 1 334 ? 16.037 -5.500 -19.421 1.00 98.69 334 TYR A O 1
ATOM 2653 N N . ALA A 1 335 ? 14.512 -3.939 -18.923 1.00 98.69 335 ALA A N 1
ATOM 2654 C CA . ALA A 1 335 ? 14.247 -3.576 -20.310 1.00 98.69 335 ALA A CA 1
ATOM 2655 C C . ALA A 1 335 ? 15.529 -3.188 -21.046 1.00 98.69 335 ALA A C 1
ATOM 2657 O O . ALA A 1 335 ? 15.695 -3.624 -22.173 1.00 98.69 335 ALA A O 1
ATOM 2658 N N . LEU A 1 336 ? 16.461 -2.462 -20.424 1.00 98.75 336 LEU A N 1
ATOM 2659 C CA . LEU A 1 336 ? 17.703 -2.004 -21.063 1.00 98.75 336 LEU A CA 1
ATOM 2660 C C . LEU A 1 336 ? 18.943 -2.845 -20.720 1.00 98.75 336 LEU A C 1
ATOM 2662 O O . LEU A 1 336 ? 20.062 -2.474 -21.079 1.00 98.75 336 LEU A O 1
ATOM 2666 N N . TYR A 1 337 ? 18.777 -3.991 -20.052 1.00 98.31 337 TYR A N 1
ATOM 2667 C CA . TYR A 1 337 ? 19.897 -4.873 -19.722 1.00 98.31 337 TYR A CA 1
ATOM 2668 C C . TYR A 1 337 ? 20.639 -5.323 -20.992 1.00 98.31 337 TYR A C 1
ATOM 2670 O O . TYR A 1 337 ? 20.030 -5.894 -21.900 1.00 98.31 337 TYR A O 1
ATOM 2678 N N . GLY A 1 338 ? 21.947 -5.052 -21.049 1.00 95.75 338 GLY A N 1
ATOM 2679 C CA . GLY A 1 338 ? 22.802 -5.311 -22.215 1.00 95.75 338 GLY A CA 1
ATOM 2680 C C . GLY A 1 338 ? 22.822 -4.200 -23.276 1.00 95.75 338 GLY A C 1
ATOM 2681 O O . GLY A 1 338 ? 23.678 -4.240 -24.153 1.00 95.75 338 GLY A O 1
ATOM 2682 N N . GLU A 1 339 ? 21.942 -3.197 -23.184 1.00 96.62 339 GLU A N 1
ATOM 2683 C CA . GLU A 1 339 ? 21.845 -2.072 -24.134 1.00 96.62 339 GLU A CA 1
ATOM 2684 C C . GLU A 1 339 ? 22.227 -0.716 -23.523 1.00 96.62 339 GLU A C 1
ATOM 2686 O O . GLU A 1 339 ? 22.627 0.199 -24.245 1.00 96.62 339 GLU A O 1
ATOM 2691 N N . ASP A 1 340 ? 22.117 -0.568 -22.201 1.00 97.75 340 ASP A N 1
ATOM 2692 C CA . ASP A 1 340 ? 22.653 0.575 -21.459 1.00 97.75 340 ASP A CA 1
ATOM 2693 C C . ASP A 1 340 ? 23.663 0.096 -20.400 1.00 97.75 340 ASP A C 1
ATOM 2695 O O . ASP A 1 340 ? 23.370 -0.846 -19.653 1.00 97.75 340 ASP A O 1
ATOM 2699 N N . PRO A 1 341 ? 24.850 0.725 -20.289 1.00 95.19 341 PRO A N 1
ATOM 2700 C CA . PRO A 1 341 ? 25.867 0.320 -19.317 1.00 95.19 341 PRO A CA 1
ATOM 2701 C C . PRO A 1 341 ? 25.423 0.449 -17.849 1.00 95.19 341 PRO A C 1
ATOM 2703 O O . PRO A 1 341 ? 25.997 -0.209 -16.983 1.00 95.19 341 PRO A O 1
ATOM 2706 N N . ASN A 1 342 ? 24.412 1.270 -17.545 1.00 96.75 342 ASN A N 1
ATOM 2707 C CA . ASN A 1 342 ? 23.921 1.499 -16.183 1.00 96.75 342 ASN A CA 1
ATOM 2708 C C . ASN A 1 342 ? 22.710 0.626 -15.819 1.00 96.75 342 ASN A C 1
ATOM 2710 O O . ASN A 1 342 ? 22.343 0.560 -14.643 1.00 96.75 342 ASN A O 1
ATOM 2714 N N . ALA A 1 343 ? 22.117 -0.078 -16.788 1.00 98.19 343 ALA A N 1
ATOM 2715 C CA . ALA A 1 343 ? 20.902 -0.872 -16.608 1.00 98.19 343 ALA A CA 1
ATOM 2716 C C . ALA A 1 343 ? 21.014 -1.903 -15.472 1.00 98.19 343 ALA A C 1
ATOM 2718 O O . ALA A 1 343 ? 20.111 -2.037 -14.642 1.00 98.19 343 ALA A O 1
ATOM 2719 N N . ALA A 1 344 ? 22.167 -2.572 -15.369 1.00 97.00 344 ALA A N 1
ATOM 2720 C CA . ALA A 1 344 ? 22.441 -3.522 -14.294 1.00 97.00 344 ALA A CA 1
ATOM 2721 C C . ALA A 1 344 ? 22.425 -2.861 -12.903 1.00 97.00 344 ALA A C 1
ATOM 2723 O O . ALA A 1 344 ? 21.963 -3.472 -11.941 1.00 97.00 344 ALA A O 1
ATOM 2724 N N . SER A 1 345 ? 22.884 -1.611 -12.784 1.00 96.19 345 SER A N 1
ATOM 2725 C CA . SER A 1 345 ? 22.854 -0.876 -11.516 1.00 96.19 345 SER A CA 1
ATOM 2726 C C . SER A 1 345 ? 21.444 -0.466 -11.113 1.00 96.19 345 SER A C 1
ATOM 2728 O O . SER A 1 345 ? 21.110 -0.569 -9.934 1.00 96.19 345 SER A O 1
ATOM 2730 N N . TRP A 1 346 ? 20.610 -0.036 -12.063 1.00 98.50 346 TRP A N 1
ATOM 2731 C CA . TRP A 1 346 ? 19.207 0.296 -11.797 1.00 98.50 346 TRP A CA 1
ATOM 2732 C C . TRP A 1 346 ? 18.439 -0.921 -11.277 1.00 98.50 346 TRP A C 1
ATOM 2734 O O . TRP A 1 346 ? 17.779 -0.849 -10.241 1.00 98.50 346 TRP A O 1
ATOM 2744 N N . LEU A 1 347 ? 18.624 -2.068 -11.934 1.00 98.00 347 LEU A N 1
ATOM 2745 C CA . LEU A 1 347 ? 18.036 -3.335 -11.513 1.00 98.00 347 LEU A CA 1
ATOM 2746 C C . LEU A 1 347 ? 18.565 -3.788 -10.141 1.00 98.00 347 LEU A C 1
ATOM 2748 O O . LEU A 1 347 ? 17.788 -4.205 -9.288 1.00 98.00 347 LEU A O 1
ATOM 2752 N N . ALA A 1 348 ? 19.866 -3.632 -9.877 1.00 95.19 348 ALA A N 1
ATOM 2753 C CA . ALA A 1 348 ? 20.449 -3.932 -8.568 1.00 95.19 348 ALA A CA 1
ATOM 2754 C C . ALA A 1 348 ? 19.885 -3.047 -7.442 1.00 95.19 348 ALA A C 1
ATOM 2756 O O . ALA A 1 348 ? 19.680 -3.521 -6.322 1.00 95.19 348 ALA A O 1
ATOM 2757 N N . ALA A 1 349 ? 19.616 -1.766 -7.719 1.00 94.94 349 ALA A N 1
ATOM 2758 C CA . ALA A 1 349 ? 18.969 -0.879 -6.754 1.00 94.94 349 ALA A CA 1
ATOM 2759 C C . ALA A 1 349 ? 17.542 -1.326 -6.440 1.00 94.94 349 ALA A C 1
ATOM 2761 O O . ALA A 1 349 ? 17.170 -1.364 -5.264 1.00 94.94 349 ALA A O 1
ATOM 2762 N N . ALA A 1 350 ? 16.780 -1.720 -7.464 1.00 97.75 350 ALA A N 1
ATOM 2763 C CA . ALA A 1 350 ? 15.440 -2.256 -7.279 1.00 97.75 350 ALA A CA 1
ATOM 2764 C C . ALA A 1 350 ? 15.451 -3.543 -6.445 1.00 97.75 350 ALA A C 1
ATOM 2766 O O . ALA A 1 350 ? 14.742 -3.630 -5.441 1.00 97.75 350 ALA A O 1
ATOM 2767 N N . GLU A 1 351 ? 16.335 -4.491 -6.768 1.00 94.38 351 GLU A N 1
ATOM 2768 C CA . GLU A 1 351 ? 16.481 -5.740 -6.015 1.00 94.38 351 GLU A CA 1
ATOM 2769 C C . GLU A 1 351 ? 16.815 -5.498 -4.539 1.00 94.38 351 GLU A C 1
ATOM 2771 O O . GLU A 1 351 ? 16.194 -6.090 -3.644 1.00 94.38 351 GLU A O 1
ATOM 2776 N N . ARG A 1 352 ? 17.750 -4.580 -4.265 1.00 91.56 352 ARG A N 1
ATOM 2777 C CA . ARG A 1 352 ? 18.129 -4.210 -2.898 1.00 91.56 352 ARG A CA 1
ATOM 2778 C C . ARG A 1 352 ? 16.976 -3.554 -2.144 1.00 91.56 352 ARG A C 1
ATOM 2780 O O . ARG A 1 352 ? 16.744 -3.898 -0.986 1.00 91.56 352 ARG A O 1
ATOM 2787 N N . ASN A 1 353 ? 16.256 -2.629 -2.775 1.00 94.38 353 ASN A N 1
ATOM 2788 C CA . ASN A 1 353 ? 15.123 -1.962 -2.145 1.00 94.38 353 ASN A CA 1
ATOM 2789 C C . ASN A 1 353 ? 13.998 -2.959 -1.838 1.00 94.38 353 ASN A C 1
ATOM 2791 O O . ASN A 1 353 ? 13.576 -3.061 -0.688 1.00 94.38 353 ASN A O 1
ATOM 2795 N N . PHE A 1 354 ? 13.578 -3.773 -2.812 1.00 96.56 354 PHE A N 1
ATOM 2796 C CA . PHE A 1 354 ? 12.520 -4.759 -2.587 1.00 96.56 354 PHE A CA 1
ATOM 2797 C C . PHE A 1 354 ? 12.918 -5.851 -1.592 1.00 96.56 354 PHE A C 1
ATOM 2799 O O . PHE A 1 354 ? 12.057 -6.412 -0.925 1.00 96.56 354 PHE A O 1
ATOM 2806 N N . THR A 1 355 ? 14.213 -6.130 -1.411 1.00 91.62 355 THR A N 1
ATOM 2807 C CA . THR A 1 355 ? 14.673 -7.010 -0.321 1.00 91.62 355 THR A CA 1
ATOM 2808 C C . THR A 1 355 ? 14.317 -6.423 1.045 1.00 91.62 355 THR A C 1
ATOM 2810 O O . THR A 1 355 ? 13.875 -7.146 1.935 1.00 91.62 355 THR A O 1
ATOM 2813 N N . ARG A 1 356 ? 14.452 -5.102 1.207 1.00 90.69 356 ARG A N 1
ATOM 2814 C CA . ARG A 1 356 ? 14.081 -4.404 2.443 1.00 90.69 356 ARG A CA 1
ATOM 2815 C C . ARG A 1 356 ? 12.574 -4.327 2.614 1.00 90.69 356 ARG A C 1
ATOM 2817 O O . ARG A 1 356 ? 12.103 -4.655 3.696 1.00 90.69 356 ARG A O 1
ATOM 2824 N N . VAL A 1 357 ? 11.844 -3.964 1.558 1.00 95.75 357 VAL A N 1
ATOM 2825 C CA . VAL A 1 357 ? 10.373 -3.909 1.558 1.00 95.75 357 VAL A CA 1
ATOM 2826 C C . VAL A 1 357 ? 9.786 -5.252 1.992 1.00 95.75 357 VAL A C 1
ATOM 2828 O O . VAL A 1 357 ? 9.099 -5.323 3.006 1.00 95.75 357 VAL A O 1
ATOM 2831 N N . LEU A 1 358 ? 10.141 -6.342 1.302 1.00 95.62 358 LEU A N 1
ATOM 2832 C CA . LEU A 1 358 ? 9.626 -7.683 1.600 1.00 95.62 358 LEU A CA 1
ATOM 2833 C C . LEU A 1 358 ? 9.944 -8.152 3.030 1.00 95.62 358 LEU A C 1
ATOM 2835 O O . LEU A 1 358 ? 9.191 -8.946 3.589 1.00 95.62 358 LEU A O 1
ATOM 2839 N N . ARG A 1 359 ? 11.036 -7.664 3.634 1.00 92.94 359 ARG A N 1
ATOM 2840 C CA . ARG A 1 359 ? 11.417 -7.975 5.021 1.00 92.94 359 ARG A CA 1
ATOM 2841 C C . ARG A 1 359 ? 10.527 -7.276 6.054 1.00 92.94 359 ARG A C 1
ATOM 2843 O O . ARG A 1 359 ? 10.324 -7.834 7.128 1.00 92.94 359 ARG A O 1
ATOM 2850 N N . VAL A 1 360 ? 10.040 -6.066 5.768 1.00 93.31 360 VAL A N 1
ATOM 2851 C CA . VAL A 1 360 ? 9.315 -5.227 6.745 1.00 93.31 360 VAL A CA 1
ATOM 2852 C C . VAL A 1 360 ? 7.797 -5.214 6.561 1.00 93.31 360 VAL A C 1
ATOM 2854 O O . VAL A 1 360 ? 7.099 -4.725 7.447 1.00 93.31 360 VAL A O 1
ATOM 2857 N N . LEU A 1 361 ? 7.283 -5.748 5.449 1.00 95.94 361 LEU A N 1
ATOM 2858 C CA . LEU A 1 361 ? 5.846 -5.944 5.227 1.00 95.94 361 LEU A CA 1
ATOM 2859 C C . LEU A 1 361 ? 5.209 -6.837 6.304 1.00 95.94 361 LEU A C 1
ATOM 2861 O O . LEU A 1 361 ? 5.876 -7.678 6.907 1.00 95.94 361 LEU A O 1
ATOM 2865 N N . SER A 1 362 ? 3.903 -6.659 6.525 1.00 96.06 362 SER A N 1
ATOM 2866 C CA . SER A 1 362 ? 3.152 -7.408 7.539 1.00 96.06 362 SER A CA 1
ATOM 2867 C C . SER A 1 362 ? 3.165 -8.911 7.235 1.00 96.06 362 SER A C 1
ATOM 2869 O O . SER A 1 362 ? 2.641 -9.319 6.200 1.00 96.06 362 SER A O 1
ATOM 2871 N N . PRO A 1 363 ? 3.718 -9.776 8.099 1.00 96.94 363 PRO A N 1
ATOM 2872 C CA . PRO A 1 363 ? 3.855 -11.197 7.776 1.00 96.94 363 PRO A CA 1
ATOM 2873 C C . PRO A 1 363 ? 2.513 -11.940 7.647 1.00 96.94 363 PRO A C 1
ATOM 2875 O O . PRO A 1 363 ? 2.465 -13.008 7.043 1.00 96.94 363 PRO A O 1
ATOM 2878 N N . ASP A 1 364 ? 1.431 -11.377 8.185 1.00 97.06 364 ASP A N 1
ATOM 2879 C CA . ASP A 1 364 ? 0.059 -11.893 8.097 1.00 97.06 364 ASP A CA 1
ATOM 2880 C C . ASP A 1 364 ? -0.724 -11.375 6.871 1.00 97.06 364 ASP A C 1
ATOM 2882 O O . ASP A 1 364 ? -1.904 -11.682 6.725 1.00 97.06 364 ASP A O 1
ATOM 2886 N N . GLY A 1 365 ? -0.084 -10.607 5.979 1.00 96.81 365 GLY A N 1
ATOM 2887 C CA . GLY A 1 365 ? -0.675 -10.113 4.728 1.00 96.81 365 GLY A CA 1
ATOM 2888 C C . GLY A 1 365 ? -1.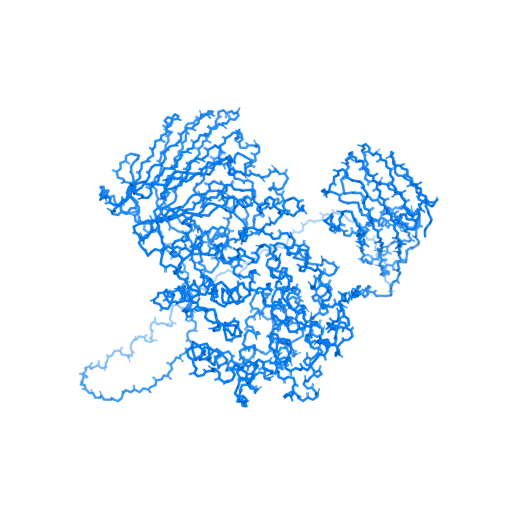499 -8.828 4.855 1.00 96.81 365 GLY A C 1
ATOM 2889 O O . GLY A 1 365 ? -1.867 -8.244 3.835 1.00 96.81 365 GLY A O 1
ATOM 2890 N N . ALA A 1 366 ? -1.765 -8.352 6.075 1.00 96.69 366 ALA A N 1
ATOM 2891 C CA . ALA A 1 366 ? -2.562 -7.150 6.287 1.00 96.69 366 ALA A CA 1
ATOM 2892 C C . ALA A 1 366 ? -1.812 -5.859 5.920 1.00 96.69 366 ALA A C 1
ATOM 2894 O O . ALA A 1 366 ? -0.589 -5.754 6.049 1.00 96.69 366 ALA A O 1
ATOM 2895 N N . SER A 1 367 ? -2.554 -4.843 5.475 1.00 95.69 367 SER A N 1
ATOM 2896 C CA . SER A 1 367 ? -1.994 -3.534 5.121 1.00 95.69 367 SER A CA 1
ATOM 2897 C C . SER A 1 367 ? -2.294 -2.492 6.188 1.00 95.69 367 SER A C 1
ATOM 2899 O O . SER A 1 367 ? -3.424 -2.342 6.641 1.00 95.69 367 SER A O 1
ATOM 2901 N N . HIS A 1 368 ? -1.293 -1.712 6.575 1.00 94.25 368 HIS A N 1
ATOM 2902 C CA . HIS A 1 368 ? -1.500 -0.608 7.510 1.00 94.25 368 HIS A CA 1
ATOM 2903 C C . HIS A 1 368 ? -2.201 0.595 6.854 1.00 94.25 368 HIS A C 1
ATOM 2905 O O . HIS A 1 368 ? -2.748 1.427 7.570 1.00 94.25 368 HIS A O 1
ATOM 2911 N N . GLU A 1 369 ? -2.216 0.666 5.520 1.00 93.81 369 GLU A N 1
ATOM 2912 C CA . GLU A 1 369 ? -2.802 1.767 4.742 1.00 93.81 369 GLU A CA 1
ATOM 2913 C C . GLU A 1 369 ? -4.256 1.501 4.299 1.00 93.81 369 GLU A C 1
ATOM 2915 O O . GLU A 1 369 ? -4.831 2.308 3.575 1.00 93.81 369 GLU A O 1
ATOM 2920 N N . GLY A 1 370 ? -4.862 0.383 4.718 1.00 93.50 370 GLY A N 1
ATOM 2921 C CA . GLY A 1 370 ? -6.216 -0.005 4.304 1.00 93.50 370 GLY A CA 1
ATOM 2922 C C . GLY A 1 370 ? -6.248 -0.797 2.995 1.00 93.50 370 GLY A C 1
ATOM 2923 O O . GLY A 1 370 ? -5.209 -1.224 2.480 1.00 93.50 370 GLY A O 1
ATOM 2924 N N . ILE A 1 371 ? -7.452 -1.051 2.476 1.00 93.75 371 ILE A N 1
ATOM 2925 C CA . ILE A 1 371 ? -7.676 -1.961 1.337 1.00 93.75 371 ILE A CA 1
ATOM 2926 C C . ILE A 1 371 ? -7.227 -1.356 0.006 1.00 93.75 371 ILE A C 1
ATOM 2928 O O . ILE A 1 371 ? -6.478 -1.993 -0.727 1.00 93.75 371 ILE A O 1
ATOM 2932 N N . ASN A 1 372 ? -7.548 -0.094 -0.262 1.00 90.62 372 ASN A N 1
ATOM 2933 C CA . ASN A 1 372 ? -7.168 0.534 -1.529 1.00 90.62 372 ASN A CA 1
ATOM 2934 C C . ASN A 1 372 ? -5.658 0.681 -1.703 1.00 90.62 372 ASN A C 1
ATOM 2936 O O . ASN A 1 372 ? -5.116 0.434 -2.782 1.00 90.62 372 ASN A O 1
ATOM 2940 N N . TYR A 1 373 ? -4.952 1.019 -0.627 1.00 93.44 373 TYR A N 1
ATOM 2941 C CA . TYR A 1 373 ? -3.495 1.077 -0.647 1.00 93.44 373 TYR A CA 1
ATOM 2942 C C . TYR A 1 373 ? -2.835 -0.300 -0.493 1.00 93.44 373 TYR A C 1
ATOM 2944 O O . TYR A 1 373 ? -1.707 -0.472 -0.953 1.00 93.44 373 TYR A O 1
ATOM 2952 N N . TRP A 1 374 ? -3.537 -1.314 0.037 1.00 95.25 374 TRP A N 1
ATOM 2953 C CA . TRP A 1 374 ? -3.138 -2.712 -0.166 1.00 95.25 374 TRP A CA 1
ATOM 2954 C C . TRP A 1 374 ? -3.120 -3.046 -1.658 1.00 95.25 374 TRP A C 1
ATOM 2956 O O . TRP A 1 374 ? -2.080 -3.477 -2.147 1.00 95.25 374 TRP A O 1
ATOM 2966 N N . GLY A 1 375 ? -4.216 -2.785 -2.382 1.00 94.25 375 GLY A N 1
ATOM 2967 C CA . GLY A 1 375 ? -4.331 -3.065 -3.814 1.00 94.25 375 GLY A CA 1
ATOM 2968 C C . GLY A 1 375 ? -3.270 -2.327 -4.629 1.00 94.25 375 GLY A C 1
ATOM 2969 O O . GLY A 1 375 ? -2.522 -2.937 -5.390 1.00 94.25 375 GLY A O 1
ATOM 2970 N N . PHE A 1 376 ? -3.128 -1.023 -4.395 1.00 92.12 376 PHE A N 1
ATOM 2971 C CA . PHE A 1 376 ? -2.135 -0.193 -5.077 1.00 92.12 376 PHE A CA 1
ATOM 2972 C C . PHE A 1 376 ? -0.684 -0.586 -4.737 1.00 92.12 376 PHE A C 1
ATOM 2974 O O . PHE A 1 376 ? 0.197 -0.576 -5.597 1.00 92.12 376 PHE A O 1
ATOM 2981 N N . GLY A 1 377 ? -0.414 -0.970 -3.486 1.00 94.75 377 GLY A N 1
ATOM 2982 C CA . GLY A 1 377 ? 0.910 -1.409 -3.058 1.00 94.75 377 GLY A CA 1
ATOM 2983 C C . GLY A 1 377 ? 1.294 -2.779 -3.620 1.00 94.75 377 GLY A C 1
ATOM 2984 O O . GLY A 1 377 ? 2.364 -2.925 -4.217 1.00 94.75 377 GLY A O 1
ATOM 2985 N N . ILE A 1 378 ? 0.425 -3.782 -3.458 1.00 96.00 378 ILE A N 1
ATOM 2986 C CA . ILE A 1 378 ? 0.694 -5.153 -3.905 1.00 96.00 378 ILE A CA 1
ATOM 2987 C C . ILE A 1 378 ? 0.750 -5.258 -5.429 1.00 96.00 378 ILE A C 1
ATOM 2989 O O . ILE A 1 378 ? 1.559 -6.027 -5.944 1.00 96.00 378 ILE A O 1
ATOM 2993 N N . GLU A 1 379 ? -0.024 -4.445 -6.153 1.00 95.69 379 GLU A N 1
ATOM 2994 C CA . GLU A 1 379 ? 0.092 -4.299 -7.603 1.00 95.69 379 GLU A CA 1
ATOM 2995 C C . GLU A 1 379 ? 1.530 -3.965 -8.011 1.00 95.69 379 GLU A C 1
ATOM 2997 O O . GLU A 1 379 ? 2.105 -4.671 -8.836 1.00 95.69 379 GLU A O 1
ATOM 3002 N N . SER A 1 380 ? 2.136 -2.932 -7.419 1.00 97.00 380 SER A N 1
ATOM 3003 C CA . SER A 1 380 ? 3.507 -2.521 -7.750 1.00 97.00 380 SER A CA 1
ATOM 3004 C C . SER A 1 380 ? 4.533 -3.616 -7.449 1.00 97.00 380 SER A C 1
ATOM 3006 O O . SER A 1 380 ? 5.465 -3.843 -8.228 1.00 97.00 380 SER A O 1
ATOM 3008 N N . LEU A 1 381 ? 4.344 -4.350 -6.348 1.00 98.00 381 LEU A N 1
ATOM 3009 C CA . LEU A 1 381 ? 5.203 -5.481 -5.996 1.00 98.00 381 LEU A CA 1
ATOM 3010 C C . LEU A 1 381 ? 5.057 -6.640 -6.996 1.00 98.00 381 LEU A C 1
ATOM 3012 O O . LEU A 1 381 ? 6.061 -7.185 -7.462 1.00 98.00 381 LEU A O 1
ATOM 3016 N N . LEU A 1 382 ? 3.823 -7.004 -7.356 1.00 98.19 382 LEU A N 1
ATOM 3017 C CA . LEU A 1 382 ? 3.539 -8.061 -8.327 1.00 98.19 382 LEU A CA 1
ATOM 3018 C C . LEU A 1 382 ? 4.018 -7.676 -9.724 1.00 98.19 382 LEU A C 1
ATOM 3020 O O . LEU A 1 382 ? 4.665 -8.491 -10.376 1.00 98.19 382 LEU A O 1
ATOM 3024 N N . ARG A 1 383 ? 3.784 -6.438 -10.169 1.00 98.12 383 ARG A N 1
ATOM 3025 C CA . ARG A 1 383 ? 4.263 -5.936 -11.461 1.00 98.12 383 ARG A CA 1
ATOM 3026 C C . ARG A 1 383 ? 5.777 -6.027 -11.572 1.00 98.12 383 ARG A C 1
ATOM 3028 O O . ARG A 1 383 ? 6.278 -6.533 -12.573 1.00 98.12 383 ARG A O 1
ATOM 3035 N N . TYR A 1 384 ? 6.512 -5.613 -10.540 1.00 98.69 384 TYR A N 1
ATOM 3036 C CA . TYR A 1 384 ? 7.961 -5.779 -10.536 1.00 98.69 384 TYR A CA 1
ATOM 3037 C C . TYR A 1 384 ? 8.354 -7.259 -10.628 1.00 98.69 384 TYR A C 1
ATOM 3039 O O . TYR A 1 384 ? 9.048 -7.663 -11.564 1.00 98.69 384 TYR A O 1
ATOM 3047 N N . H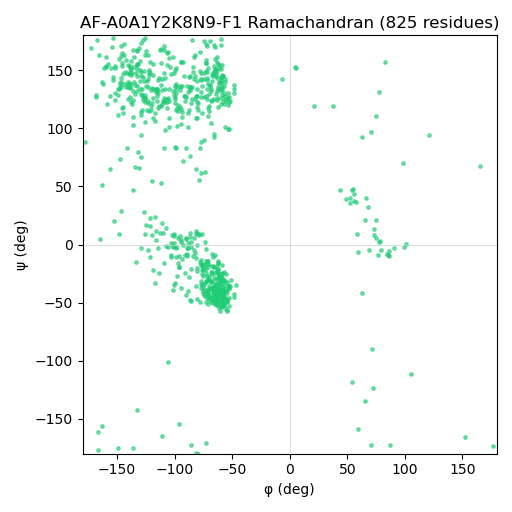IS A 1 385 ? 7.888 -8.082 -9.684 1.00 98.44 385 HIS A N 1
ATOM 3048 C CA . HIS A 1 385 ? 8.354 -9.461 -9.561 1.00 98.44 385 HIS A CA 1
ATOM 3049 C C . HIS A 1 385 ? 7.908 -10.364 -10.717 1.00 98.44 385 HIS A C 1
ATOM 3051 O O . HIS A 1 385 ? 8.707 -11.172 -11.184 1.00 98.44 385 HIS A O 1
ATOM 3057 N N . LEU A 1 386 ? 6.682 -10.216 -11.226 1.00 98.44 386 LEU A N 1
ATOM 3058 C CA . LEU A 1 386 ? 6.213 -10.926 -12.422 1.00 98.44 386 LEU A CA 1
ATOM 3059 C C . LEU A 1 386 ? 6.857 -10.372 -13.696 1.00 98.44 386 LEU A C 1
ATOM 3061 O O . LEU A 1 386 ? 7.123 -11.142 -14.617 1.00 98.44 386 LEU A O 1
ATOM 3065 N N . GLY A 1 387 ? 7.171 -9.074 -13.736 1.00 98.38 387 GLY A N 1
ATOM 3066 C CA . GLY A 1 387 ? 7.887 -8.444 -14.843 1.00 98.38 387 GLY A CA 1
ATOM 3067 C C . GLY A 1 387 ? 9.291 -9.013 -15.040 1.00 98.38 387 GLY A C 1
ATOM 3068 O O . GLY A 1 387 ? 9.676 -9.307 -16.171 1.00 98.38 387 GLY A O 1
ATOM 3069 N N . VAL A 1 388 ? 10.030 -9.245 -13.949 1.00 98.31 388 VAL A N 1
ATOM 3070 C CA . VAL A 1 388 ? 11.389 -9.827 -13.982 1.00 98.31 388 VAL A CA 1
ATOM 3071 C C . VAL A 1 388 ? 11.416 -11.361 -13.909 1.00 98.31 388 VAL A C 1
ATOM 3073 O O . VAL A 1 388 ? 12.462 -11.973 -14.147 1.00 98.31 388 VAL A O 1
ATOM 3076 N N . ALA A 1 389 ? 10.281 -12.007 -13.616 1.00 97.88 389 ALA A N 1
ATOM 3077 C CA . ALA A 1 389 ? 10.180 -13.453 -13.408 1.00 97.88 389 ALA A CA 1
ATOM 3078 C C . ALA A 1 389 ? 10.755 -14.326 -14.540 1.00 97.88 389 ALA A C 1
ATOM 3080 O O . ALA A 1 389 ? 11.369 -15.344 -14.207 1.00 97.88 389 ALA A O 1
ATOM 3081 N N . PRO A 1 390 ? 10.634 -13.982 -15.844 1.00 97.19 390 PRO A N 1
ATOM 3082 C CA . PRO A 1 390 ? 11.231 -14.794 -16.907 1.00 97.19 390 PRO A CA 1
ATOM 3083 C C . PRO A 1 390 ? 12.739 -15.042 -16.729 1.00 97.19 390 PRO A C 1
ATOM 3085 O O . PRO A 1 390 ? 13.231 -16.121 -17.065 1.00 97.19 390 PRO A O 1
ATOM 3088 N N . ALA A 1 391 ? 13.467 -14.084 -16.142 1.00 97.19 391 ALA A N 1
ATOM 3089 C CA . ALA A 1 391 ? 14.896 -14.213 -15.863 1.00 97.19 391 ALA A CA 1
ATOM 3090 C C . ALA A 1 391 ? 15.208 -14.549 -14.396 1.00 97.19 391 ALA A C 1
ATOM 3092 O O . ALA A 1 391 ? 16.115 -15.343 -14.132 1.00 97.19 391 ALA A O 1
ATOM 3093 N N . MET A 1 392 ? 14.476 -13.965 -13.445 1.00 95.94 392 MET A N 1
ATOM 3094 C CA . MET A 1 392 ? 14.786 -14.058 -12.010 1.00 95.94 392 MET A CA 1
ATOM 3095 C C . MET A 1 392 ? 13.998 -15.137 -11.259 1.00 95.94 392 MET A C 1
ATOM 3097 O O . MET A 1 392 ? 14.391 -15.530 -10.163 1.00 95.94 392 MET A O 1
ATOM 3101 N N . GLY A 1 393 ? 12.918 -15.659 -11.841 1.00 96.31 393 GLY A N 1
ATOM 3102 C CA . GLY A 1 393 ? 11.986 -16.546 -11.147 1.00 96.31 393 GLY A CA 1
ATOM 3103 C C . GLY A 1 393 ? 11.144 -15.823 -10.089 1.00 96.31 393 GLY A C 1
ATOM 3104 O O . GLY A 1 393 ? 11.158 -14.599 -9.984 1.00 96.31 393 GLY A O 1
ATOM 3105 N N . LEU A 1 394 ? 10.382 -16.599 -9.313 1.00 96.44 394 LEU A N 1
ATOM 3106 C CA . LEU A 1 394 ? 9.398 -16.091 -8.343 1.00 96.44 394 LEU A CA 1
ATOM 3107 C C . LEU A 1 394 ? 9.676 -16.515 -6.897 1.00 96.44 394 LEU A C 1
ATOM 3109 O O . LEU A 1 394 ? 8.852 -16.260 -6.023 1.00 96.44 394 LEU A O 1
ATOM 3113 N N . GLU A 1 395 ? 10.824 -17.135 -6.621 1.00 94.62 395 GLU A N 1
ATOM 3114 C CA . GLU A 1 395 ? 11.115 -17.709 -5.299 1.00 94.62 395 GLU A CA 1
ATOM 3115 C C . GLU A 1 395 ? 11.021 -16.674 -4.173 1.00 94.62 395 GLU A C 1
ATOM 3117 O O . GLU A 1 395 ? 10.429 -16.953 -3.137 1.00 94.62 395 GLU A O 1
ATOM 3122 N N . ARG A 1 396 ? 11.482 -15.438 -4.412 1.00 91.31 396 ARG A N 1
ATOM 3123 C CA . ARG A 1 396 ? 11.378 -14.337 -3.438 1.00 91.31 396 ARG A CA 1
ATOM 3124 C C . ARG A 1 396 ? 9.939 -13.988 -3.060 1.00 91.31 396 ARG A C 1
ATOM 3126 O O . ARG A 1 396 ? 9.701 -13.601 -1.922 1.00 91.31 396 ARG A O 1
ATOM 3133 N N . VAL A 1 397 ? 9.002 -14.096 -4.002 1.00 95.50 397 VAL A N 1
ATOM 3134 C CA . VAL A 1 397 ? 7.573 -13.858 -3.751 1.00 95.50 397 VAL A CA 1
ATOM 3135 C C . VAL A 1 397 ? 6.977 -15.077 -3.062 1.00 95.50 397 VAL A C 1
ATOM 3137 O O . VAL A 1 397 ? 6.377 -14.949 -1.999 1.00 95.50 397 VAL A O 1
ATOM 3140 N N . LYS A 1 398 ? 7.220 -16.276 -3.605 1.00 97.12 398 LYS A N 1
ATOM 3141 C CA . LYS A 1 398 ? 6.703 -17.538 -3.058 1.00 97.12 398 LYS A CA 1
ATOM 3142 C C . LYS A 1 398 ? 7.083 -17.756 -1.597 1.00 97.12 398 LYS A C 1
ATOM 3144 O O . LYS A 1 398 ? 6.263 -18.263 -0.840 1.00 97.12 398 LYS A O 1
ATOM 3149 N N . SER A 1 399 ? 8.293 -17.366 -1.198 1.00 95.38 399 SER A N 1
ATOM 3150 C CA . SER A 1 399 ? 8.789 -17.526 0.171 1.00 95.38 399 SER A CA 1
ATOM 3151 C C . SER A 1 399 ? 8.409 -16.383 1.117 1.00 95.38 399 SER A C 1
ATOM 3153 O O . SER A 1 399 ? 8.815 -16.409 2.277 1.00 95.38 399 SER A O 1
ATOM 3155 N N . ASN A 1 400 ? 7.721 -15.339 0.644 1.00 97.56 400 ASN A N 1
ATOM 3156 C CA . ASN A 1 400 ? 7.416 -14.171 1.459 1.00 97.56 400 ASN A CA 1
ATOM 3157 C C . ASN A 1 400 ? 6.054 -14.314 2.176 1.00 97.56 400 ASN A C 1
ATOM 3159 O O . ASN A 1 400 ? 5.038 -14.453 1.494 1.00 97.56 400 ASN A O 1
ATOM 3163 N N . PRO A 1 401 ? 5.997 -14.213 3.521 1.00 97.69 401 PRO A N 1
ATOM 3164 C CA . PRO A 1 401 ? 4.751 -14.400 4.270 1.00 97.69 401 PRO A CA 1
ATOM 3165 C C . PRO A 1 401 ? 3.651 -13.379 3.952 1.00 97.69 401 PRO A C 1
ATOM 3167 O O . PRO A 1 401 ? 2.484 -13.751 3.889 1.00 97.69 401 PRO A O 1
ATOM 3170 N N . TYR A 1 402 ? 4.000 -12.110 3.701 1.00 98.06 402 TYR A N 1
ATOM 3171 C CA . TYR A 1 402 ? 3.005 -11.102 3.312 1.00 98.06 402 TYR A CA 1
ATOM 3172 C C . TYR A 1 402 ? 2.294 -11.516 2.018 1.00 98.06 402 TYR A C 1
ATOM 3174 O O . TYR A 1 402 ? 1.069 -11.488 1.946 1.00 98.06 402 TYR A O 1
ATOM 3182 N N . MET A 1 403 ? 3.060 -11.967 1.021 1.00 98.00 403 MET A N 1
ATOM 3183 C CA . MET A 1 403 ? 2.520 -12.397 -0.271 1.00 98.00 403 MET A CA 1
ATOM 3184 C C . MET A 1 403 ? 1.665 -13.665 -0.155 1.00 98.00 403 MET A C 1
ATOM 3186 O O . MET A 1 403 ? 0.603 -13.736 -0.769 1.00 98.00 403 MET A O 1
ATOM 3190 N N . GLN A 1 404 ? 2.078 -14.625 0.680 1.00 98.31 404 GLN A N 1
ATOM 3191 C CA . GLN A 1 404 ? 1.323 -15.857 0.950 1.00 98.31 404 GLN A CA 1
ATOM 3192 C C . GLN A 1 404 ? -0.049 -15.587 1.584 1.00 98.31 404 GLN A C 1
ATOM 3194 O O . GLN A 1 404 ? -1.009 -16.296 1.301 1.00 98.31 404 GLN A O 1
ATOM 3199 N N . HIS A 1 405 ? -0.156 -14.564 2.437 1.00 98.50 405 HIS A N 1
ATOM 3200 C CA . HIS A 1 405 ? -1.384 -14.267 3.181 1.00 98.50 405 HIS A CA 1
ATOM 3201 C C . HIS A 1 405 ? -2.211 -13.111 2.595 1.00 98.50 405 HIS A C 1
ATOM 3203 O O . HIS A 1 405 ? -3.293 -12.811 3.102 1.00 98.50 405 HIS A O 1
ATOM 3209 N N . ALA A 1 406 ? -1.750 -12.471 1.518 1.00 98.06 406 ALA A N 1
ATOM 3210 C CA . ALA A 1 406 ? -2.413 -11.308 0.932 1.00 98.06 406 ALA A CA 1
ATOM 3211 C C . ALA A 1 406 ? -3.848 -11.603 0.453 1.00 98.06 406 ALA A C 1
ATOM 3213 O O . ALA A 1 406 ? -4.752 -10.803 0.701 1.00 98.06 406 ALA A O 1
ATOM 3214 N N . ALA A 1 407 ? -4.080 -12.759 -0.182 1.00 98.19 407 ALA A N 1
ATOM 3215 C CA . ALA A 1 407 ? -5.417 -13.157 -0.630 1.00 98.19 407 ALA A CA 1
ATOM 3216 C C . ALA A 1 407 ? -6.361 -13.416 0.556 1.00 98.19 407 ALA A C 1
ATOM 3218 O O . ALA A 1 407 ? -7.494 -12.938 0.553 1.00 98.19 407 ALA A O 1
ATOM 3219 N N . LYS A 1 408 ? -5.868 -14.076 1.617 1.00 98.31 408 LYS A N 1
ATOM 3220 C CA . LYS A 1 408 ? -6.612 -14.269 2.872 1.00 98.31 408 LYS A CA 1
ATOM 3221 C C . LYS A 1 408 ? -7.037 -12.930 3.475 1.00 98.31 408 LYS A C 1
ATOM 3223 O O . LYS A 1 408 ? -8.193 -12.764 3.852 1.00 98.31 408 LYS A O 1
ATOM 3228 N N . TYR A 1 409 ? -6.121 -11.967 3.553 1.00 98.38 409 TYR A N 1
ATOM 3229 C CA . TYR A 1 409 ? -6.440 -10.628 4.044 1.00 98.38 409 TYR A CA 1
ATOM 3230 C C . TYR A 1 409 ? -7.557 -9.967 3.224 1.00 98.38 409 TYR A C 1
ATOM 3232 O O . TYR A 1 409 ? -8.559 -9.534 3.798 1.00 98.38 409 TYR A O 1
ATOM 3240 N N . ARG A 1 410 ? -7.450 -9.967 1.887 1.00 97.38 410 ARG A N 1
ATOM 3241 C CA . ARG A 1 410 ? -8.483 -9.379 1.022 1.00 97.38 410 ARG A CA 1
ATOM 3242 C C . ARG A 1 410 ? -9.831 -10.103 1.108 1.00 97.38 410 ARG A C 1
ATOM 3244 O O . ARG A 1 410 ? -10.858 -9.431 1.006 1.00 97.38 410 ARG A O 1
ATOM 3251 N N . LEU A 1 411 ? -9.837 -11.424 1.301 1.00 98.00 411 LEU A N 1
ATOM 3252 C CA . LEU A 1 411 ? -11.049 -12.230 1.479 1.00 98.00 411 LEU A CA 1
ATOM 3253 C C . LEU A 1 411 ? -11.829 -11.796 2.727 1.00 98.00 411 LEU A C 1
ATOM 3255 O O . LEU A 1 411 ? -13.000 -11.442 2.626 1.00 98.00 411 LEU A O 1
ATOM 3259 N N . HIS A 1 412 ? -11.176 -11.764 3.892 1.00 97.94 412 HIS A N 1
ATOM 3260 C CA . HIS A 1 412 ? -11.838 -11.401 5.154 1.00 97.94 412 HIS A CA 1
ATOM 3261 C C . HIS A 1 412 ? -12.258 -9.927 5.228 1.00 97.94 412 HIS A C 1
ATOM 3263 O O . HIS A 1 412 ? -13.180 -9.591 5.974 1.00 97.94 412 HIS A O 1
ATOM 3269 N N . ALA A 1 413 ? -11.589 -9.072 4.455 1.00 96.88 413 ALA A N 1
ATOM 3270 C CA . ALA A 1 413 ? -11.881 -7.651 4.340 1.00 96.88 413 ALA A CA 1
ATOM 3271 C C . ALA A 1 413 ? -12.997 -7.303 3.339 1.00 96.88 413 ALA A C 1
ATOM 3273 O O . ALA A 1 413 ? -13.420 -6.147 3.286 1.00 96.88 413 ALA A O 1
ATOM 3274 N N . ALA A 1 414 ? -13.458 -8.259 2.524 1.00 96.06 414 ALA A N 1
ATOM 3275 C CA . ALA A 1 414 ? -14.646 -8.072 1.692 1.00 96.06 414 ALA A CA 1
ATOM 3276 C C . ALA A 1 414 ? -15.881 -7.927 2.587 1.00 96.06 414 ALA A C 1
ATOM 3278 O O . ALA A 1 414 ? -15.935 -8.566 3.627 1.00 96.06 414 ALA A O 1
ATOM 3279 N N . LEU A 1 415 ? -16.895 -7.165 2.197 1.00 95.56 415 LEU A N 1
ATOM 3280 C CA . LEU A 1 415 ? -18.215 -7.256 2.832 1.00 95.56 415 LEU A CA 1
ATOM 3281 C C . LEU A 1 415 ? -19.012 -8.429 2.230 1.00 95.56 415 LEU A C 1
ATOM 3283 O O . LEU A 1 415 ? -18.640 -8.928 1.160 1.00 95.56 415 LEU A O 1
ATOM 3287 N N . PRO A 1 416 ? -20.082 -8.903 2.894 1.00 95.94 416 PRO A N 1
ATOM 3288 C CA . PRO A 1 416 ? -21.064 -9.790 2.266 1.00 95.94 416 PRO A CA 1
ATOM 3289 C C . PRO A 1 416 ? -21.513 -9.235 0.903 1.00 95.94 416 PRO A C 1
ATOM 3291 O O . PRO A 1 416 ? -21.661 -8.022 0.740 1.00 95.94 416 PRO A O 1
ATOM 3294 N N . GLY A 1 417 ? -21.633 -10.096 -0.110 1.00 93.56 417 GLY A N 1
ATOM 3295 C CA . GLY A 1 417 ? -21.881 -9.683 -1.498 1.00 93.56 417 GLY A CA 1
ATOM 3296 C C . GLY A 1 417 ? -20.635 -9.320 -2.316 1.00 93.56 417 GLY A C 1
ATOM 3297 O O . GLY A 1 417 ? -20.749 -9.135 -3.528 1.00 93.56 417 GLY A O 1
ATOM 3298 N N . TYR A 1 418 ? -19.449 -9.222 -1.700 1.00 93.69 418 TYR A N 1
ATOM 3299 C CA . TYR A 1 418 ? -18.121 -9.056 -2.331 1.00 93.69 418 TYR A CA 1
ATOM 3300 C C . TYR A 1 418 ? -17.911 -7.815 -3.214 1.00 93.69 418 TYR A C 1
ATOM 3302 O O . TYR A 1 418 ? -16.786 -7.551 -3.642 1.00 93.69 418 TYR A O 1
ATOM 3310 N N . ARG A 1 419 ? -18.960 -7.028 -3.467 1.00 90.06 419 ARG A N 1
ATOM 3311 C CA . ARG A 1 419 ? -18.899 -5.747 -4.178 1.00 90.06 419 ARG A CA 1
ATOM 3312 C C . ARG A 1 419 ? -17.980 -4.765 -3.448 1.00 90.06 419 ARG A C 1
ATOM 3314 O O . ARG A 1 419 ? -17.125 -4.139 -4.076 1.00 90.06 419 ARG A O 1
ATOM 3321 N N . ASP A 1 420 ? -18.168 -4.678 -2.135 1.00 90.69 420 ASP A N 1
ATOM 3322 C CA . ASP A 1 420 ? -17.553 -3.685 -1.267 1.00 90.69 420 ASP A CA 1
ATOM 3323 C C . ASP A 1 420 ? -16.549 -4.329 -0.289 1.00 90.69 420 ASP A C 1
ATOM 3325 O O . ASP A 1 420 ? -16.466 -5.553 -0.129 1.00 90.69 420 ASP A O 1
ATOM 3329 N N . ASN A 1 421 ? -15.755 -3.491 0.366 1.00 92.94 421 ASN A N 1
ATOM 3330 C CA . ASN A 1 421 ? -14.759 -3.843 1.368 1.00 92.94 421 ASN A CA 1
ATOM 3331 C C . ASN A 1 421 ? -14.871 -2.937 2.598 1.00 92.94 421 ASN A C 1
ATOM 3333 O O . ASN A 1 421 ? -15.495 -1.878 2.561 1.00 92.94 421 ASN A O 1
ATOM 3337 N N . VAL A 1 422 ? -14.210 -3.344 3.680 1.00 93.88 422 VAL A N 1
ATOM 3338 C CA . VAL A 1 422 ? -13.995 -2.490 4.853 1.00 93.88 422 VAL A CA 1
ATOM 3339 C C . VAL A 1 422 ? -13.286 -1.185 4.474 1.00 93.88 422 VAL A C 1
ATOM 3341 O O . VAL A 1 422 ? -12.350 -1.193 3.672 1.00 93.88 422 VAL A O 1
ATOM 3344 N N . ASP A 1 423 ? -13.706 -0.077 5.078 1.00 91.50 423 ASP A N 1
ATOM 3345 C CA . ASP A 1 423 ? -13.250 1.292 4.824 1.00 91.50 423 ASP A CA 1
ATOM 3346 C C . ASP A 1 423 ? -12.466 1.875 6.016 1.00 91.50 423 ASP A C 1
ATOM 3348 O O . ASP A 1 423 ? -12.771 2.954 6.513 1.00 91.50 423 ASP A O 1
ATOM 3352 N N . TYR A 1 424 ? -11.437 1.161 6.490 1.00 93.19 424 TYR A N 1
ATOM 3353 C CA . TYR A 1 424 ? -10.498 1.693 7.493 1.00 93.19 424 TYR A CA 1
ATOM 3354 C C . TYR A 1 424 ? -9.252 2.295 6.833 1.00 93.19 424 TYR A C 1
ATOM 3356 O O . TYR A 1 424 ? -8.867 1.874 5.738 1.00 93.19 424 TYR A O 1
ATOM 3364 N N . ALA A 1 425 ? -8.571 3.204 7.545 1.00 93.25 425 ALA A N 1
ATOM 3365 C CA . ALA A 1 425 ? -7.479 4.013 6.993 1.00 93.25 425 ALA A CA 1
ATOM 3366 C C . ALA A 1 425 ? -7.963 4.860 5.785 1.00 93.25 425 ALA A C 1
ATOM 3368 O O . ALA A 1 425 ? -9.159 5.119 5.651 1.00 93.25 425 ALA A O 1
ATOM 3369 N N . ASP A 1 426 ? -7.068 5.318 4.904 1.00 91.44 426 ASP A N 1
ATOM 3370 C CA . ASP A 1 426 ? -7.451 6.043 3.678 1.00 91.44 426 ASP A CA 1
ATOM 3371 C C . ASP A 1 426 ? -8.048 5.080 2.614 1.00 91.44 426 ASP A C 1
ATOM 3373 O O . ASP A 1 426 ? -7.499 4.917 1.521 1.00 91.44 426 ASP A O 1
ATOM 3377 N N . ALA A 1 427 ? -9.176 4.432 2.921 1.00 89.69 427 ALA A N 1
ATOM 3378 C CA . ALA A 1 427 ? -9.864 3.492 2.036 1.00 89.69 427 ALA A CA 1
ATOM 3379 C C . ALA A 1 427 ? -11.353 3.857 1.855 1.00 89.69 427 ALA A C 1
ATOM 3381 O O . ALA A 1 427 ? -12.077 3.969 2.845 1.00 89.69 427 ALA A O 1
ATOM 3382 N N . PRO A 1 428 ? -11.855 4.042 0.618 1.00 88.06 428 PRO A N 1
ATOM 3383 C CA . PRO A 1 428 ? -13.283 3.895 0.327 1.00 88.06 428 PRO A CA 1
ATOM 3384 C C . PRO A 1 428 ? -13.762 2.444 0.509 1.00 88.06 428 PRO A C 1
ATOM 3386 O O . PRO A 1 428 ? -12.980 1.501 0.612 1.00 88.06 428 PRO A O 1
ATOM 3389 N N . ARG A 1 429 ? -15.083 2.252 0.427 1.00 87.38 429 ARG A N 1
ATOM 3390 C CA . ARG A 1 429 ? -15.738 0.929 0.456 1.00 87.38 429 ARG A CA 1
ATOM 3391 C C . ARG A 1 429 ? -15.562 0.102 -0.816 1.00 87.38 429 ARG A C 1
ATOM 3393 O O . ARG A 1 429 ? -16.051 -1.015 -0.872 1.00 87.38 429 ARG A O 1
ATOM 3400 N N . PHE A 1 430 ? -14.919 0.636 -1.848 1.00 84.88 430 PHE A N 1
ATOM 3401 C CA . PHE A 1 430 ? -14.743 -0.045 -3.127 1.00 84.88 430 PHE A CA 1
ATOM 3402 C C . PHE A 1 430 ? -13.316 0.112 -3.633 1.00 84.88 430 PHE A C 1
ATOM 3404 O O . PHE A 1 430 ? -12.659 1.123 -3.392 1.00 84.88 430 PHE A O 1
ATOM 3411 N N . GLU A 1 431 ? -12.862 -0.849 -4.432 1.00 83.06 431 GLU A N 1
ATOM 3412 C CA . GLU A 1 431 ? -11.524 -0.792 -5.013 1.00 83.06 431 GLU A CA 1
ATOM 3413 C C . GLU A 1 431 ? -11.433 0.105 -6.250 1.00 83.06 431 GLU A C 1
ATOM 3415 O O . GLU A 1 431 ? -12.314 0.089 -7.114 1.00 83.06 431 GLU A O 1
ATOM 3420 N N . TRP A 1 432 ? -10.333 0.856 -6.376 1.00 79.62 432 TRP A N 1
ATOM 3421 C CA . TRP A 1 432 ? -10.140 1.803 -7.485 1.00 79.62 432 TRP A CA 1
ATOM 3422 C C . TRP A 1 432 ? -9.966 1.099 -8.830 1.00 79.62 432 TRP A C 1
ATOM 3424 O O . TRP A 1 432 ? -10.664 1.421 -9.790 1.00 79.62 432 TRP A O 1
ATOM 3434 N N . HIS A 1 433 ? -9.078 0.107 -8.884 1.00 75.88 433 HIS A N 1
ATOM 3435 C CA . HIS A 1 433 ? -8.716 -0.586 -10.125 1.00 75.88 433 HIS A CA 1
ATOM 3436 C C . HIS A 1 433 ? -9.365 -1.968 -10.254 1.00 75.88 433 HIS A C 1
ATOM 3438 O O . HIS A 1 433 ? -9.351 -2.536 -11.333 1.00 75.88 433 HIS A O 1
ATOM 3444 N N . GLY A 1 434 ? -10.012 -2.463 -9.190 1.00 78.62 434 GLY A N 1
ATOM 3445 C CA . GLY A 1 434 ? -10.477 -3.849 -9.086 1.00 78.62 434 GLY A CA 1
ATOM 3446 C C . GLY A 1 434 ? -9.316 -4.800 -8.760 1.00 78.62 434 GLY A C 1
ATOM 3447 O O . GLY A 1 434 ? -8.285 -4.739 -9.412 1.00 78.62 434 GLY A O 1
ATOM 3448 N N . PRO A 1 435 ? -9.427 -5.699 -7.769 1.00 90.88 435 PRO A N 1
ATOM 3449 C CA . PRO A 1 435 ? -8.305 -6.552 -7.377 1.00 90.88 435 PRO A CA 1
ATOM 3450 C C . PRO A 1 435 ? -8.207 -7.846 -8.206 1.00 90.88 435 PRO A C 1
ATOM 3452 O O . PRO A 1 435 ? -7.450 -8.739 -7.835 1.00 90.88 435 PRO A O 1
ATOM 3455 N N . GLY A 1 436 ? -8.979 -7.989 -9.292 1.00 94.31 436 GLY A N 1
ATOM 3456 C CA . GLY A 1 436 ? -9.112 -9.243 -10.043 1.00 94.31 436 GLY A CA 1
ATOM 3457 C C . GLY A 1 436 ? -7.770 -9.794 -10.529 1.00 94.31 436 GLY A C 1
ATOM 3458 O O . GLY A 1 436 ? -7.392 -10.909 -10.170 1.00 94.31 436 GLY A O 1
ATOM 3459 N N . TYR A 1 437 ? -6.993 -8.988 -11.255 1.00 95.50 437 TYR A N 1
ATOM 3460 C CA . TYR A 1 437 ? -5.669 -9.383 -11.751 1.00 95.50 437 TYR A CA 1
ATOM 3461 C C . TYR A 1 437 ? -4.680 -9.674 -10.614 1.00 95.50 437 TYR A C 1
ATOM 3463 O O . TYR A 1 437 ? -3.920 -10.638 -10.704 1.00 95.50 437 TYR A O 1
ATOM 3471 N N . ILE A 1 438 ? -4.715 -8.905 -9.519 1.00 97.25 438 ILE A N 1
ATOM 3472 C CA . ILE A 1 438 ? -3.897 -9.150 -8.317 1.00 97.25 438 ILE A CA 1
ATOM 3473 C C . ILE A 1 438 ? -4.207 -10.539 -7.754 1.00 97.25 438 ILE A C 1
ATOM 3475 O O . ILE A 1 438 ? -3.304 -11.347 -7.542 1.00 97.25 438 ILE A O 1
ATOM 3479 N N . LEU A 1 439 ? -5.490 -10.832 -7.543 1.00 98.19 439 LEU A N 1
ATOM 3480 C CA . LEU A 1 439 ? -5.951 -12.100 -6.993 1.00 98.19 439 LEU A CA 1
ATOM 3481 C C . LEU A 1 439 ? -5.650 -13.272 -7.933 1.00 98.19 439 LEU A C 1
ATOM 3483 O O . LEU A 1 439 ? -5.211 -14.312 -7.456 1.00 98.19 439 LEU A O 1
ATOM 3487 N N . ARG A 1 440 ? -5.767 -13.101 -9.256 1.00 97.88 440 ARG A N 1
ATOM 3488 C CA . ARG A 1 440 ? -5.364 -14.119 -10.245 1.00 97.88 440 ARG A CA 1
ATOM 3489 C C . ARG A 1 440 ? -3.856 -14.358 -10.269 1.00 97.88 440 ARG A C 1
ATOM 3491 O O . ARG A 1 440 ? -3.420 -15.499 -10.405 1.00 97.88 440 ARG A O 1
ATOM 3498 N N . ALA A 1 441 ? -3.042 -13.318 -10.086 1.00 98.31 441 ALA A N 1
ATOM 3499 C CA . ALA A 1 441 ? -1.603 -13.491 -9.906 1.00 98.31 441 ALA A CA 1
ATOM 3500 C C . ALA A 1 441 ? -1.283 -14.293 -8.642 1.00 98.31 441 ALA A C 1
ATOM 3502 O O . ALA A 1 441 ? -0.479 -15.223 -8.707 1.00 98.31 441 ALA A O 1
ATOM 3503 N N . LEU A 1 442 ? -1.920 -13.977 -7.512 1.00 98.62 442 LEU A N 1
ATOM 3504 C CA . LEU A 1 442 ? -1.751 -14.734 -6.270 1.00 98.62 442 LEU A CA 1
ATOM 3505 C C . LEU A 1 442 ? -2.235 -16.184 -6.433 1.00 98.62 442 LEU A C 1
ATOM 3507 O O . LEU A 1 442 ? -1.495 -17.105 -6.090 1.00 98.62 442 LEU A O 1
ATOM 3511 N N . ALA A 1 443 ? -3.399 -16.389 -7.056 1.00 98.62 443 ALA A N 1
ATOM 3512 C CA . ALA A 1 443 ? -3.942 -17.702 -7.394 1.00 98.62 443 ALA A CA 1
ATOM 3513 C C . ALA A 1 443 ? -2.942 -18.530 -8.204 1.00 98.62 443 ALA A C 1
ATOM 3515 O O . ALA A 1 443 ? -2.625 -19.654 -7.833 1.00 98.62 443 ALA A O 1
ATOM 3516 N N . ARG A 1 444 ? -2.349 -17.953 -9.253 1.00 98.06 444 ARG A N 1
ATOM 3517 C CA . ARG A 1 444 ? -1.311 -18.607 -10.058 1.00 98.06 444 ARG A CA 1
ATOM 3518 C C . ARG A 1 444 ? -0.047 -18.923 -9.254 1.00 98.06 444 ARG A C 1
ATOM 3520 O O . ARG A 1 444 ? 0.506 -20.015 -9.381 1.00 98.06 444 ARG A O 1
ATOM 3527 N N . ILE A 1 445 ? 0.456 -17.970 -8.469 1.00 98.31 445 ILE A N 1
ATOM 3528 C CA . ILE A 1 445 ? 1.723 -18.115 -7.732 1.00 98.31 445 ILE A CA 1
ATOM 3529 C C . ILE A 1 445 ? 1.618 -19.210 -6.665 1.00 98.31 445 ILE A C 1
ATOM 3531 O O . ILE A 1 445 ? 2.566 -19.985 -6.505 1.00 98.31 445 ILE A O 1
ATOM 3535 N N . TYR A 1 446 ? 0.481 -19.268 -5.968 1.00 98.31 446 TYR A N 1
ATOM 3536 C CA . TYR A 1 446 ? 0.254 -20.142 -4.815 1.00 98.31 446 TYR A CA 1
ATOM 3537 C C . TYR A 1 446 ? -0.655 -21.340 -5.100 1.00 98.31 446 TYR A C 1
ATOM 3539 O O . TYR A 1 446 ? -0.831 -22.171 -4.217 1.00 98.31 446 TYR A O 1
ATOM 3547 N N . GLN A 1 447 ? -1.178 -21.460 -6.325 1.00 98.06 447 GLN A N 1
ATOM 3548 C CA . GLN A 1 447 ? -2.186 -22.457 -6.708 1.00 98.06 447 GLN A CA 1
ATOM 3549 C C . GLN A 1 447 ? -3.432 -22.376 -5.806 1.00 98.06 447 GLN A C 1
ATOM 3551 O O . GLN A 1 447 ? -3.957 -23.384 -5.338 1.00 98.06 447 GLN A O 1
ATOM 3556 N N . ASP A 1 448 ? -3.876 -21.145 -5.543 1.00 98.38 448 ASP A N 1
ATOM 3557 C CA . ASP A 1 448 ? -4.967 -20.820 -4.624 1.00 98.38 448 ASP A CA 1
ATOM 3558 C C . ASP A 1 448 ? -6.287 -20.617 -5.389 1.00 98.38 448 ASP A C 1
ATOM 3560 O O . ASP A 1 448 ? -6.530 -19.568 -5.994 1.00 98.38 448 ASP A O 1
ATOM 3564 N N . GLY A 1 449 ? -7.148 -21.637 -5.353 1.00 98.62 449 GLY A N 1
ATOM 3565 C CA . GLY A 1 449 ? -8.472 -21.595 -5.977 1.00 98.62 449 GLY A CA 1
ATOM 3566 C C . GLY A 1 449 ? -9.447 -20.616 -5.316 1.00 98.62 449 GLY A C 1
ATOM 3567 O O . GLY A 1 449 ? -10.359 -20.126 -5.981 1.00 98.62 449 GLY A O 1
ATOM 3568 N N . VAL A 1 450 ? -9.239 -20.267 -4.044 1.00 98.69 450 VAL A N 1
ATOM 3569 C CA . VAL A 1 450 ? -10.076 -19.300 -3.319 1.00 98.69 450 VAL A CA 1
ATOM 3570 C C . VAL A 1 450 ? -9.748 -17.885 -3.771 1.00 98.69 450 VAL A C 1
ATOM 3572 O O . VAL A 1 450 ? -10.652 -17.085 -4.003 1.00 98.69 450 VAL A O 1
ATOM 3575 N N . ALA A 1 451 ? -8.467 -17.577 -3.986 1.00 98.62 451 ALA A N 1
ATOM 3576 C CA . ALA A 1 451 ? -8.064 -16.315 -4.602 1.00 98.62 451 ALA A CA 1
ATOM 3577 C C . ALA A 1 451 ? -8.660 -16.160 -6.014 1.00 98.62 451 ALA A C 1
ATOM 3579 O O . ALA A 1 451 ? -9.163 -15.087 -6.354 1.00 98.62 451 ALA A O 1
ATOM 3580 N N . GLN A 1 452 ? -8.665 -17.237 -6.811 1.00 98.50 452 GLN A N 1
ATOM 3581 C CA . GLN A 1 452 ? -9.299 -17.252 -8.133 1.00 98.50 452 GLN A CA 1
ATOM 3582 C C . GLN A 1 452 ? -10.811 -16.992 -8.036 1.00 98.50 452 GLN A C 1
ATOM 3584 O O . GLN A 1 452 ? -11.327 -16.109 -8.719 1.00 98.50 452 GLN A O 1
ATOM 3589 N N . TRP A 1 453 ? -11.508 -17.704 -7.147 1.00 98.38 453 TRP A N 1
ATOM 3590 C CA . TRP A 1 453 ? -12.940 -17.510 -6.913 1.00 98.38 453 TRP A CA 1
ATOM 3591 C C . TRP A 1 453 ? -13.271 -16.094 -6.434 1.00 98.38 453 TRP A C 1
ATOM 3593 O O . TRP A 1 453 ? -14.248 -15.497 -6.890 1.00 98.38 453 TRP A O 1
ATOM 3603 N N . LEU A 1 454 ? -12.449 -15.523 -5.551 1.00 98.00 454 LEU A N 1
ATOM 3604 C CA . LEU A 1 454 ? -12.656 -14.175 -5.032 1.00 98.00 454 LEU A CA 1
ATOM 3605 C C . LEU A 1 454 ? -12.519 -13.127 -6.142 1.00 98.00 454 LEU A C 1
ATOM 3607 O O . LEU A 1 454 ? -13.310 -12.184 -6.186 1.00 98.00 454 LEU A O 1
ATOM 3611 N N . ALA A 1 455 ? -11.557 -13.299 -7.055 1.00 96.62 455 ALA A N 1
ATOM 3612 C CA . ALA A 1 455 ? -11.414 -12.437 -8.228 1.00 96.62 455 ALA A CA 1
ATOM 3613 C C . ALA A 1 455 ? -12.701 -12.433 -9.067 1.00 96.62 455 ALA A C 1
ATOM 3615 O O . ALA A 1 455 ? -13.240 -11.372 -9.387 1.00 96.62 455 ALA A O 1
ATOM 3616 N N . ASP A 1 456 ? -13.215 -13.626 -9.371 1.00 95.12 456 ASP A N 1
ATOM 3617 C CA . ASP A 1 456 ? -14.402 -13.804 -10.205 1.00 95.12 456 ASP A CA 1
ATOM 3618 C C . ASP A 1 456 ? -15.674 -13.283 -9.503 1.00 95.12 456 ASP A C 1
ATOM 3620 O O . ASP A 1 456 ? -16.513 -12.635 -10.135 1.00 95.12 456 ASP A O 1
ATOM 3624 N N . SER A 1 457 ? -15.777 -13.467 -8.184 1.00 95.31 457 SER A N 1
ATOM 3625 C CA . SER A 1 457 ? -16.907 -13.007 -7.364 1.00 95.31 457 SER A CA 1
ATOM 3626 C C . SER A 1 457 ? -16.975 -11.485 -7.251 1.00 95.31 457 SER A C 1
ATOM 3628 O O . SER A 1 457 ? -18.039 -10.899 -7.468 1.00 95.31 457 SER A O 1
ATOM 3630 N N . ILE A 1 458 ? -15.842 -10.823 -6.981 1.00 93.75 458 ILE A N 1
ATOM 3631 C CA . ILE A 1 458 ? -15.768 -9.353 -6.919 1.00 93.75 458 ILE A CA 1
ATOM 3632 C C . ILE A 1 458 ? -16.142 -8.751 -8.275 1.00 93.75 458 ILE A C 1
ATOM 3634 O O . ILE A 1 458 ? -16.925 -7.803 -8.349 1.00 93.75 458 ILE A O 1
ATOM 3638 N N . GLU A 1 459 ? -15.615 -9.299 -9.368 1.00 91.44 459 GLU A N 1
ATOM 3639 C CA . GLU A 1 459 ? -15.944 -8.810 -10.705 1.00 91.44 459 GLU A CA 1
ATOM 3640 C C . GLU A 1 459 ? -17.413 -8.984 -11.059 1.00 91.44 459 GLU A C 1
ATOM 3642 O O . GLU A 1 459 ? -18.017 -8.059 -11.602 1.00 91.44 459 GLU A O 1
ATOM 3647 N N . ALA A 1 460 ? -17.989 -10.151 -10.764 1.00 91.56 460 ALA A N 1
ATOM 3648 C CA . ALA A 1 460 ? -19.398 -10.409 -11.017 1.00 91.56 460 ALA A CA 1
ATOM 3649 C C . ALA A 1 460 ? -20.284 -9.445 -10.216 1.00 91.56 460 ALA A C 1
ATOM 3651 O O . ALA A 1 460 ? -21.237 -8.889 -10.764 1.00 91.56 460 ALA A O 1
ATOM 3652 N N . ALA A 1 461 ? -19.947 -9.197 -8.947 1.00 91.38 461 ALA A N 1
ATOM 3653 C CA . ALA A 1 461 ? -20.657 -8.247 -8.101 1.00 91.38 461 ALA A CA 1
ATOM 3654 C C . ALA A 1 461 ? -20.580 -6.814 -8.656 1.00 91.38 461 ALA A C 1
ATOM 3656 O O . ALA A 1 461 ? -21.610 -6.164 -8.832 1.00 91.38 461 ALA A O 1
ATOM 3657 N N . ARG A 1 462 ? -19.385 -6.343 -9.035 1.00 87.31 462 ARG A N 1
ATOM 3658 C CA . ARG A 1 462 ? -19.188 -4.993 -9.600 1.00 87.31 462 ARG A CA 1
ATOM 3659 C C . ARG A 1 462 ? -19.762 -4.823 -11.004 1.00 87.31 462 ARG A C 1
ATOM 3661 O O . ARG A 1 462 ? -20.103 -3.710 -11.388 1.00 87.31 462 ARG A O 1
ATOM 3668 N N . ALA A 1 463 ? -19.867 -5.897 -11.784 1.00 86.56 463 ALA A N 1
ATOM 3669 C CA . ALA A 1 463 ? -20.538 -5.860 -13.079 1.00 86.56 463 ALA A CA 1
ATOM 3670 C C . ALA A 1 463 ? -22.059 -5.697 -12.927 1.00 86.56 463 ALA A C 1
ATOM 3672 O O . ALA A 1 463 ? -22.674 -5.009 -13.739 1.00 86.56 463 ALA A O 1
ATOM 3673 N N . ARG A 1 464 ? -22.659 -6.306 -11.892 1.00 89.19 464 ARG A N 1
ATOM 3674 C CA . ARG A 1 464 ? -24.083 -6.121 -11.564 1.00 89.19 464 ARG A CA 1
ATOM 3675 C C . ARG A 1 464 ? -24.362 -4.738 -10.992 1.00 89.19 464 ARG A C 1
ATOM 3677 O O . ARG A 1 464 ? -25.393 -4.154 -11.310 1.00 89.19 464 ARG A O 1
ATOM 3684 N N . ASP A 1 465 ? -23.455 -4.238 -10.159 1.00 85.00 465 ASP A N 1
ATOM 3685 C CA . ASP A 1 465 ? -23.649 -2.995 -9.423 1.00 85.00 465 ASP A CA 1
ATOM 3686 C C . ASP A 1 465 ? -22.344 -2.173 -9.348 1.00 85.00 465 ASP A C 1
ATOM 3688 O O . ASP A 1 465 ? -21.572 -2.273 -8.385 1.00 85.00 465 ASP A O 1
ATOM 3692 N N . PRO A 1 466 ? -22.042 -1.392 -10.404 1.00 81.06 466 PRO A N 1
ATOM 3693 C CA . PRO A 1 466 ? -20.795 -0.643 -10.504 1.00 81.06 466 PRO A CA 1
ATOM 3694 C C . PRO A 1 466 ? -20.643 0.419 -9.410 1.00 81.06 466 PRO A C 1
ATOM 3696 O O . PRO A 1 466 ? -21.587 1.115 -9.033 1.00 81.06 466 PRO A O 1
ATOM 3699 N N . ALA A 1 467 ? -19.413 0.604 -8.926 1.00 70.25 467 ALA A N 1
ATOM 3700 C CA . ALA A 1 467 ? -19.085 1.747 -8.075 1.00 70.25 467 ALA A CA 1
ATOM 3701 C C . ALA A 1 467 ? -19.187 3.070 -8.862 1.00 70.25 467 ALA A C 1
ATOM 3703 O O . ALA A 1 467 ? -18.875 3.090 -10.059 1.00 70.25 467 ALA A O 1
ATOM 3704 N N . PRO A 1 468 ? -19.572 4.190 -8.219 1.00 66.81 468 PRO A N 1
ATOM 3705 C CA . PRO A 1 468 ? -19.583 5.497 -8.867 1.00 66.81 468 PRO A CA 1
ATOM 3706 C C . PRO A 1 468 ? -18.232 5.814 -9.525 1.00 66.81 468 PRO A C 1
ATOM 3708 O O . PRO A 1 468 ? -17.191 5.789 -8.878 1.00 66.81 468 PRO A O 1
ATOM 3711 N N . GLY A 1 469 ? -18.243 6.103 -10.828 1.00 60.06 469 GLY A N 1
ATOM 3712 C CA . GLY A 1 469 ? -17.029 6.435 -11.583 1.00 60.06 469 GLY A CA 1
ATOM 3713 C C . GLY A 1 469 ? -16.143 5.246 -11.986 1.00 60.06 469 GLY A C 1
ATOM 3714 O O . GLY A 1 469 ? -15.104 5.475 -12.601 1.00 60.06 469 GLY A O 1
ATOM 3715 N N . SER A 1 470 ? -16.546 4.005 -11.695 1.00 63.94 470 SER A N 1
ATOM 3716 C CA . SER A 1 470 ? -15.894 2.789 -12.197 1.00 63.94 470 SER A CA 1
ATOM 3717 C C . SER A 1 470 ? -16.410 2.416 -13.592 1.00 63.94 470 SER A C 1
ATOM 3719 O O . SER A 1 470 ? -17.573 2.643 -13.919 1.00 63.94 470 SER A O 1
ATOM 3721 N N . ASP A 1 471 ? -15.558 1.803 -14.415 1.00 59.72 471 ASP A N 1
ATOM 3722 C CA . ASP A 1 471 ? -15.940 1.163 -15.679 1.00 59.72 471 ASP A CA 1
ATOM 3723 C C . ASP A 1 471 ? -16.544 -0.248 -15.490 1.00 59.72 471 ASP A C 1
ATOM 3725 O O . ASP A 1 471 ? -16.747 -0.970 -16.466 1.00 59.72 471 ASP A O 1
ATOM 3729 N N . GLY A 1 472 ? -16.841 -0.648 -14.245 1.00 64.88 472 GLY A N 1
ATOM 3730 C CA . GLY A 1 472 ? -17.462 -1.923 -13.887 1.00 64.88 472 GLY A CA 1
ATOM 3731 C C . GLY A 1 472 ? -16.464 -2.905 -13.272 1.00 64.88 472 GLY A C 1
ATOM 3732 O O . GLY A 1 472 ? -16.002 -2.716 -12.148 1.00 64.88 472 GLY A O 1
ATOM 3733 N N . ALA A 1 473 ? -16.150 -3.986 -13.994 1.00 63.41 473 ALA A N 1
ATOM 3734 C CA . ALA A 1 473 ? -15.369 -5.110 -13.466 1.00 63.41 473 ALA A CA 1
ATOM 3735 C C . ALA A 1 473 ? -13.929 -4.745 -13.043 1.00 63.41 473 ALA A C 1
ATOM 3737 O O . ALA A 1 473 ? -13.366 -5.438 -12.201 1.00 63.41 473 ALA A O 1
ATOM 3738 N N . GLY A 1 474 ? -13.341 -3.660 -13.566 1.00 76.31 474 GLY A N 1
ATOM 3739 C CA . GLY A 1 474 ? -11.947 -3.297 -13.270 1.00 76.31 474 GLY A CA 1
ATOM 3740 C C . GLY A 1 474 ? -10.940 -4.307 -13.832 1.00 76.31 474 GLY A C 1
ATOM 3741 O O . GLY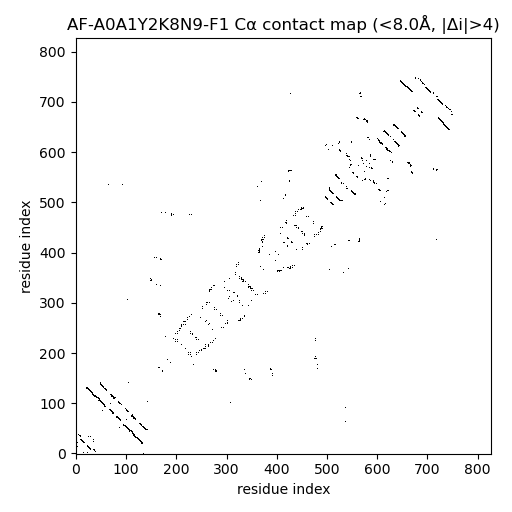 A 1 474 ? -9.992 -4.688 -13.159 1.00 76.31 474 GLY A O 1
ATOM 3742 N N . LEU A 1 475 ? -11.190 -4.798 -15.048 1.00 86.50 475 LEU A N 1
ATOM 3743 C CA . LEU A 1 475 ? -10.264 -5.693 -15.742 1.00 86.50 475 LEU A CA 1
ATOM 3744 C C . LEU A 1 475 ? -9.061 -4.913 -16.274 1.00 86.50 475 LEU A C 1
ATOM 3746 O O . LEU A 1 475 ? -9.219 -3.811 -16.806 1.00 86.50 475 LEU A O 1
ATOM 3750 N N . SER A 1 476 ? -7.887 -5.532 -16.208 1.00 90.50 476 SER A N 1
ATOM 3751 C CA . SER A 1 476 ? -6.624 -4.954 -16.654 1.00 90.50 476 SER A CA 1
ATOM 3752 C C . SER A 1 476 ? -5.906 -5.836 -17.682 1.00 90.50 476 SER A C 1
ATOM 3754 O O . SER A 1 476 ? -6.243 -7.005 -17.878 1.00 90.50 476 SER A O 1
ATOM 3756 N N . TRP A 1 477 ? -4.896 -5.298 -18.372 1.00 94.25 477 TRP A N 1
ATOM 3757 C CA . TRP A 1 477 ? -4.081 -6.079 -19.317 1.00 94.25 477 TRP A CA 1
ATOM 3758 C C . TRP A 1 477 ? -3.348 -7.241 -18.634 1.00 94.25 477 TRP A C 1
ATOM 3760 O O . TRP A 1 477 ? -3.071 -8.262 -19.266 1.00 94.25 477 TRP A O 1
ATOM 3770 N N . GLU A 1 478 ? -3.076 -7.110 -17.338 1.00 96.69 478 GLU A N 1
ATOM 3771 C CA . GLU A 1 478 ? -2.480 -8.141 -16.502 1.00 96.69 478 GLU A CA 1
ATOM 3772 C C . GLU A 1 478 ? -3.370 -9.379 -16.361 1.00 96.69 478 GLU A C 1
ATOM 3774 O O . GLU A 1 478 ? -2.825 -10.477 -16.271 1.00 96.69 478 GLU A O 1
ATOM 3779 N N . ASP A 1 479 ? -4.702 -9.258 -16.421 1.00 95.44 479 ASP A N 1
ATOM 3780 C CA . ASP A 1 479 ? -5.609 -10.415 -16.351 1.00 95.44 479 ASP A CA 1
ATOM 3781 C C . ASP A 1 479 ? -5.313 -11.430 -17.454 1.00 95.44 479 ASP A C 1
ATOM 3783 O O . ASP A 1 479 ? -5.220 -12.634 -17.203 1.00 95.44 479 ASP A O 1
ATOM 3787 N N . LEU A 1 480 ? -5.059 -10.932 -18.669 1.00 96.19 480 LEU A N 1
ATOM 3788 C CA . LEU A 1 480 ? -4.685 -11.757 -19.814 1.00 96.19 480 LEU A CA 1
ATOM 3789 C C . LEU A 1 480 ? -3.372 -12.516 -19.567 1.00 96.19 480 LEU A C 1
ATOM 3791 O O . LEU A 1 480 ? -3.191 -13.635 -20.049 1.00 96.19 480 LEU A O 1
ATOM 3795 N N . LEU A 1 481 ? -2.436 -11.925 -18.823 1.00 96.94 481 LEU A N 1
ATOM 3796 C CA . LEU A 1 481 ? -1.118 -12.511 -18.597 1.00 96.94 481 LEU A CA 1
ATOM 3797 C C . LEU A 1 481 ? -1.076 -13.445 -17.388 1.00 96.94 481 LEU A C 1
ATOM 3799 O O . LEU A 1 481 ? -0.370 -14.463 -17.423 1.00 96.94 481 LEU A O 1
ATOM 3803 N N . TRP A 1 482 ? -1.762 -13.060 -16.314 1.00 97.00 482 TRP A N 1
ATOM 3804 C CA . TRP A 1 482 ? -1.602 -13.620 -14.976 1.00 97.00 482 TRP A CA 1
ATOM 3805 C C . TRP A 1 482 ? -2.622 -14.701 -14.650 1.00 97.00 482 TRP A C 1
ATOM 3807 O O . TRP A 1 482 ? -2.318 -15.531 -13.796 1.00 97.00 482 TRP A O 1
ATOM 3817 N N . TYR A 1 483 ? -3.746 -14.763 -15.369 1.00 97.25 483 TYR A N 1
ATOM 3818 C CA . TYR A 1 483 ? -4.674 -15.882 -15.261 1.00 97.25 483 TYR A CA 1
ATOM 3819 C C . TYR A 1 483 ? -3.998 -17.216 -15.621 1.00 97.25 483 TYR A C 1
ATOM 3821 O O . TYR A 1 483 ? -3.306 -17.349 -16.645 1.00 97.25 483 TYR A O 1
ATOM 3829 N N . ASP A 1 484 ? -4.212 -18.207 -14.759 1.00 97.06 484 ASP A N 1
ATOM 3830 C CA . ASP A 1 484 ? -3.748 -19.578 -14.925 1.00 97.06 484 ASP A CA 1
ATOM 3831 C C . ASP A 1 484 ? -4.958 -20.519 -15.023 1.00 97.06 484 ASP A C 1
ATOM 3833 O O . ASP A 1 484 ? -5.605 -20.778 -14.010 1.00 97.06 484 ASP A O 1
ATOM 3837 N N . PRO A 1 485 ? -5.277 -21.053 -16.218 1.00 95.94 485 PRO A N 1
ATOM 3838 C CA . PRO A 1 485 ? -6.441 -21.918 -16.402 1.00 95.94 485 PRO A CA 1
ATOM 3839 C C . PRO A 1 485 ? -6.330 -23.260 -15.663 1.00 95.94 485 PRO A C 1
ATOM 3841 O O . PRO A 1 485 ? -7.313 -23.995 -15.607 1.00 95.94 485 PRO A O 1
ATOM 3844 N N . ALA A 1 486 ? -5.157 -23.611 -15.121 1.00 97.06 486 ALA A N 1
ATOM 3845 C CA . ALA A 1 486 ? -4.998 -24.797 -14.284 1.00 97.06 486 ALA A CA 1
ATOM 3846 C C . ALA A 1 486 ? -5.542 -24.604 -12.856 1.00 97.06 486 ALA A C 1
ATOM 3848 O O . ALA A 1 486 ? -5.777 -25.593 -12.162 1.00 97.06 486 ALA A O 1
ATOM 3849 N N . VAL A 1 487 ? -5.755 -23.358 -12.417 1.00 98.38 487 VAL A N 1
ATOM 3850 C CA . VAL A 1 487 ? -6.291 -23.046 -11.088 1.00 98.38 487 VAL A CA 1
ATOM 3851 C C . VAL A 1 487 ? -7.804 -22.874 -11.194 1.00 98.38 487 VAL A C 1
ATOM 3853 O O . VAL A 1 487 ? -8.302 -21.862 -11.685 1.00 98.38 487 VAL A O 1
ATOM 3856 N N . GLY A 1 488 ? -8.548 -23.887 -10.753 1.00 96.94 488 GLY A N 1
ATOM 3857 C CA . GLY A 1 488 ? -10.006 -23.813 -10.661 1.00 96.94 488 GLY A CA 1
ATOM 3858 C C . GLY A 1 488 ? -10.453 -22.906 -9.514 1.00 96.94 488 GLY A C 1
ATOM 3859 O O . GLY A 1 488 ? -9.844 -22.919 -8.446 1.00 96.94 488 GLY A O 1
ATOM 3860 N N . ALA A 1 489 ? -11.525 -22.141 -9.727 1.00 98.00 489 ALA A N 1
ATOM 3861 C CA . ALA A 1 489 ? -12.174 -21.378 -8.665 1.00 98.00 489 ALA A CA 1
ATOM 3862 C C . ALA A 1 489 ? -12.749 -22.327 -7.596 1.00 98.00 489 ALA A C 1
ATOM 3864 O O . ALA A 1 489 ? -13.428 -23.299 -7.928 1.00 98.00 489 ALA A O 1
ATOM 3865 N N . VAL A 1 490 ? -12.478 -22.035 -6.324 1.00 98.31 490 VAL A N 1
ATOM 3866 C CA . VAL A 1 490 ? -12.966 -22.777 -5.156 1.00 98.31 490 VAL A CA 1
ATOM 3867 C C . VAL A 1 490 ? -13.655 -21.799 -4.214 1.00 98.31 490 VAL A C 1
ATOM 3869 O O . VAL A 1 490 ? -13.041 -20.827 -3.781 1.00 98.31 490 VAL A O 1
ATOM 3872 N N . GLU A 1 491 ? -14.925 -22.045 -3.905 1.00 97.00 491 GLU A N 1
ATOM 3873 C CA . GLU A 1 491 ? -15.681 -21.211 -2.967 1.00 97.00 491 GLU A CA 1
ATOM 3874 C C . GLU A 1 491 ? -15.064 -21.286 -1.556 1.00 97.00 491 GLU A C 1
ATOM 3876 O O . GLU A 1 491 ? -14.480 -22.310 -1.194 1.00 97.00 491 GLU A O 1
ATOM 3881 N N . PRO A 1 492 ? -15.178 -20.232 -0.731 1.00 96.69 492 PRO A N 1
ATOM 3882 C CA . PRO A 1 492 ? -14.593 -20.195 0.608 1.00 96.69 492 PRO A CA 1
ATOM 3883 C C . PRO A 1 492 ? -15.384 -21.024 1.635 1.00 96.69 492 PRO A C 1
ATOM 3885 O O . PRO A 1 492 ? -15.100 -20.953 2.833 1.00 96.69 492 PRO A O 1
ATOM 3888 N N . ASP A 1 493 ? -16.370 -21.808 1.201 1.00 92.62 493 ASP A N 1
ATOM 3889 C CA . ASP A 1 493 ? -17.154 -22.688 2.059 1.00 92.62 493 ASP A CA 1
ATOM 3890 C C . ASP A 1 493 ? -16.252 -23.622 2.877 1.00 92.62 493 ASP A C 1
ATOM 3892 O O . ASP A 1 493 ? -15.332 -24.267 2.374 1.00 92.62 493 ASP A O 1
ATOM 3896 N N . GLY A 1 494 ? -16.501 -23.671 4.187 1.00 88.56 494 GLY A N 1
ATOM 3897 C CA . GLY A 1 494 ? -15.685 -24.436 5.132 1.00 88.56 494 GLY A CA 1
ATOM 3898 C C . GLY A 1 494 ? -14.366 -23.769 5.546 1.00 88.56 494 GLY A C 1
ATOM 3899 O O . GLY A 1 494 ? -13.695 -24.291 6.440 1.00 88.56 494 GLY A O 1
ATOM 3900 N N . LEU A 1 495 ? -13.993 -22.613 4.980 1.00 95.56 495 LEU A N 1
ATOM 3901 C CA . LEU A 1 495 ? -12.906 -21.800 5.531 1.00 95.56 495 LEU A CA 1
ATOM 3902 C C . LEU A 1 495 ? -13.332 -21.135 6.846 1.00 95.56 495 LEU A C 1
ATOM 3904 O O . LEU A 1 495 ? -14.514 -20.819 7.016 1.00 95.56 495 LEU A O 1
ATOM 3908 N N . PRO A 1 496 ? -12.381 -20.850 7.760 1.00 95.06 496 PRO A N 1
ATOM 3909 C CA . PRO A 1 496 ? -12.674 -20.096 8.971 1.00 95.06 496 PRO A CA 1
ATOM 3910 C C . PRO A 1 496 ? -13.376 -18.784 8.632 1.00 95.06 496 PRO A C 1
ATOM 3912 O O . PRO A 1 496 ? -12.860 -17.992 7.853 1.00 95.06 496 PRO A O 1
ATOM 3915 N N . THR A 1 497 ? -14.521 -18.514 9.251 1.00 95.75 497 THR A N 1
ATOM 3916 C CA . THR A 1 497 ? -15.269 -17.265 9.046 1.00 95.75 497 THR A CA 1
ATOM 3917 C C . THR A 1 497 ? -14.682 -16.090 9.828 1.00 95.75 497 THR A C 1
ATOM 3919 O O . THR A 1 497 ? -15.256 -15.006 9.883 1.00 95.75 497 THR A O 1
ATOM 3922 N N . ASN A 1 498 ? -13.516 -16.279 10.440 1.00 95.12 498 ASN A N 1
ATOM 3923 C CA . ASN A 1 498 ? -12.835 -15.275 11.230 1.00 95.12 498 ASN A CA 1
ATOM 3924 C C . ASN A 1 498 ? -11.328 -15.260 10.954 1.00 95.12 498 ASN A C 1
ATOM 3926 O O . ASN A 1 498 ? -10.733 -16.276 10.591 1.00 95.12 498 ASN A O 1
ATOM 3930 N N . ALA A 1 499 ? -10.714 -14.091 11.117 1.00 95.94 499 ALA A N 1
ATOM 3931 C CA . ALA A 1 499 ? -9.276 -13.924 11.023 1.00 95.94 499 ALA A CA 1
ATOM 3932 C C . ALA A 1 499 ? -8.783 -12.799 11.933 1.00 95.94 499 ALA A C 1
ATOM 3934 O O . ALA A 1 499 ? -9.254 -11.662 11.860 1.00 95.94 499 ALA A O 1
ATOM 3935 N N . LEU A 1 500 ? -7.772 -13.140 12.733 1.00 96.44 500 LEU A N 1
ATOM 3936 C CA . LEU A 1 500 ? -6.948 -12.202 13.480 1.00 96.44 500 LEU A CA 1
ATOM 3937 C C . LEU A 1 500 ? -5.646 -11.941 12.708 1.00 96.44 500 LEU A C 1
ATOM 3939 O O . LEU A 1 500 ? -4.841 -12.852 12.507 1.00 96.44 500 LEU A O 1
ATOM 3943 N N . PHE A 1 501 ? -5.436 -10.690 12.309 1.00 97.62 501 PHE A N 1
ATOM 3944 C CA . PHE A 1 501 ? -4.183 -10.167 11.766 1.00 97.62 501 PHE A CA 1
ATOM 3945 C C . PHE A 1 501 ? -3.446 -9.454 12.897 1.00 97.62 501 PHE A C 1
ATOM 3947 O O . PHE A 1 501 ? -3.594 -8.246 13.113 1.00 97.62 501 PHE A O 1
ATOM 3954 N N . ASP A 1 502 ? -2.731 -10.255 13.686 1.00 94.50 502 ASP A N 1
ATOM 3955 C CA . ASP A 1 502 ? -2.153 -9.857 14.971 1.00 94.50 502 ASP A CA 1
ATOM 3956 C C . ASP A 1 502 ? -1.163 -8.694 14.836 1.00 94.50 502 ASP A C 1
ATOM 3958 O O . ASP A 1 502 ? -1.116 -7.822 15.701 1.00 94.50 502 ASP A O 1
ATOM 3962 N N . ASN A 1 503 ? -0.434 -8.598 13.715 1.00 95.31 503 ASN A N 1
ATOM 3963 C CA . ASN A 1 503 ? 0.573 -7.552 13.544 1.00 95.31 503 ASN A CA 1
ATOM 3964 C C . ASN A 1 503 ? -0.024 -6.138 13.622 1.00 95.31 503 ASN A C 1
ATOM 3966 O O . ASN A 1 503 ? 0.589 -5.242 14.201 1.00 95.31 503 ASN A O 1
ATOM 3970 N N . LEU A 1 504 ? -1.209 -5.943 13.035 1.00 95.56 504 LEU A N 1
ATOM 3971 C CA . LEU A 1 504 ? -1.949 -4.675 13.035 1.00 95.56 504 LEU A CA 1
ATOM 3972 C C . LEU A 1 504 ? -3.125 -4.673 14.021 1.00 95.56 504 LEU A C 1
ATOM 3974 O O . LEU A 1 504 ? -3.852 -3.677 14.099 1.00 95.56 504 LEU A O 1
ATOM 3978 N N . GLY A 1 505 ? -3.307 -5.775 14.756 1.00 96.62 505 GLY A N 1
ATOM 3979 C CA . GLY A 1 505 ? -4.429 -6.016 15.652 1.00 96.62 505 GLY A CA 1
ATOM 3980 C C . GLY A 1 505 ? -5.778 -5.864 14.956 1.00 96.62 505 GLY A C 1
ATOM 3981 O O . GLY A 1 505 ? -6.632 -5.148 15.472 1.00 96.62 505 GLY A O 1
ATOM 3982 N N . LEU A 1 506 ? -5.955 -6.469 13.777 1.00 97.94 506 LEU A N 1
ATOM 3983 C CA . LEU A 1 506 ? -7.236 -6.464 13.062 1.00 97.94 506 LEU A CA 1
ATOM 3984 C C . LEU A 1 506 ? -7.957 -7.782 13.299 1.00 97.94 506 LEU A C 1
ATOM 3986 O O . LEU A 1 506 ? -7.400 -8.843 13.028 1.00 97.94 506 LEU A O 1
ATOM 3990 N N . MET A 1 507 ? -9.199 -7.714 13.747 1.00 97.38 507 MET A N 1
ATOM 3991 C CA . MET A 1 507 ? -10.089 -8.856 13.851 1.00 97.38 507 MET A CA 1
ATOM 3992 C C . MET A 1 507 ? -11.258 -8.660 12.892 1.00 97.38 507 MET A C 1
ATOM 3994 O O . MET A 1 507 ? -11.966 -7.659 12.973 1.00 97.38 507 MET A O 1
ATOM 3998 N N . MET A 1 508 ? -11.462 -9.621 11.998 1.00 97.75 508 MET A N 1
ATOM 3999 C CA . MET A 1 508 ? -12.598 -9.654 11.077 1.00 97.75 508 MET A CA 1
ATOM 4000 C C . MET A 1 508 ? -13.319 -10.984 11.237 1.00 97.75 508 MET A C 1
ATOM 4002 O O . MET A 1 508 ? -12.672 -12.030 11.191 1.00 97.75 508 MET A O 1
ATOM 4006 N N . ALA A 1 509 ? -14.6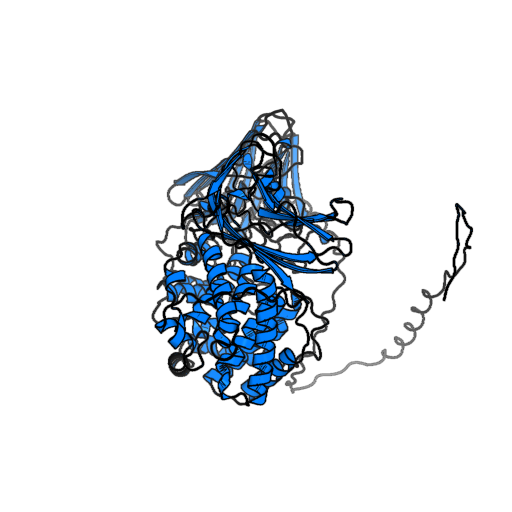35 -10.958 11.431 1.00 96.94 509 ALA A N 1
ATOM 4007 C CA . ALA A 1 509 ? -15.451 -12.162 11.578 1.00 96.94 509 ALA A CA 1
ATOM 4008 C C . ALA A 1 509 ? -16.797 -12.029 10.859 1.00 96.94 509 ALA A C 1
ATOM 4010 O O . ALA A 1 509 ? -17.286 -10.922 10.655 1.00 96.94 509 ALA A O 1
ATOM 4011 N N . ARG A 1 510 ? -17.376 -13.166 10.473 1.00 96.12 510 ARG A N 1
ATOM 4012 C CA . ARG A 1 510 ? -18.718 -13.315 9.894 1.00 96.12 510 ARG A CA 1
ATOM 4013 C C . ARG A 1 510 ? -19.359 -14.629 10.334 1.00 96.12 510 ARG A C 1
ATOM 4015 O O . ARG A 1 510 ? -18.658 -15.512 10.825 1.00 96.12 510 ARG A O 1
ATOM 4022 N N . ASP A 1 511 ? -20.664 -14.761 10.153 1.00 94.88 511 ASP A N 1
ATOM 4023 C CA . ASP A 1 511 ? -21.409 -16.012 10.382 1.00 94.88 511 ASP A CA 1
ATOM 4024 C C . ASP A 1 511 ? -21.415 -16.962 9.178 1.00 94.88 511 ASP A C 1
ATOM 4026 O O . ASP A 1 511 ? -21.565 -18.169 9.348 1.00 94.88 511 ASP A O 1
ATOM 4030 N N . GLY A 1 512 ? -21.164 -16.456 7.972 1.00 94.81 512 GLY A N 1
ATOM 4031 C CA . GLY A 1 512 ? -21.042 -17.268 6.764 1.00 94.81 512 GLY A CA 1
ATOM 4032 C C . GLY A 1 512 ? -20.458 -16.489 5.592 1.00 94.81 512 GLY A C 1
ATOM 4033 O O . GLY A 1 512 ? -20.204 -15.295 5.696 1.00 94.81 512 GLY A O 1
ATOM 4034 N N . TRP A 1 513 ? -20.226 -17.162 4.465 1.00 95.75 513 TRP A N 1
ATOM 4035 C CA . TRP A 1 513 ? -19.692 -16.546 3.240 1.00 95.75 513 TRP A CA 1
ATOM 4036 C C . TRP A 1 513 ? -20.779 -16.102 2.244 1.00 95.75 513 TRP A C 1
ATOM 4038 O O . TRP A 1 513 ? -20.448 -15.594 1.172 1.00 95.75 513 TRP A O 1
ATOM 4048 N N . GLY A 1 514 ? -22.056 -16.267 2.598 1.00 93.88 514 GLY A N 1
ATOM 4049 C CA . GLY A 1 514 ? -23.198 -15.822 1.799 1.00 93.88 514 GLY A CA 1
ATOM 4050 C C . GLY A 1 514 ? -23.390 -14.302 1.783 1.00 93.88 514 GLY A C 1
ATOM 4051 O O . GLY A 1 514 ? -22.756 -13.557 2.535 1.00 93.88 514 GLY A O 1
ATOM 4052 N N . ASP A 1 515 ? -24.291 -13.842 0.916 1.00 93.06 515 ASP A N 1
ATOM 4053 C CA . ASP A 1 515 ? -24.601 -12.418 0.726 1.00 93.06 515 ASP A CA 1
ATOM 4054 C C . ASP A 1 515 ? -25.410 -11.811 1.890 1.00 93.06 515 ASP A C 1
ATOM 4056 O O . ASP A 1 515 ? -25.407 -10.595 2.082 1.00 93.06 515 ASP A O 1
ATOM 4060 N N . ASP A 1 516 ? -26.087 -12.648 2.676 1.00 92.69 516 ASP A N 1
ATOM 4061 C CA . ASP A 1 516 ? -26.919 -12.288 3.829 1.00 92.69 516 ASP A CA 1
ATOM 4062 C C . ASP A 1 516 ? -26.171 -12.320 5.172 1.00 92.69 516 ASP A C 1
ATOM 4064 O O . ASP A 1 516 ? -26.755 -11.993 6.206 1.00 92.69 516 ASP A O 1
ATOM 4068 N N . ALA A 1 517 ? -24.881 -12.665 5.155 1.00 95.69 517 ALA A N 1
ATOM 4069 C CA . ALA A 1 517 ? -24.057 -12.796 6.348 1.00 95.69 517 ALA A CA 1
ATOM 4070 C C . ALA A 1 517 ? -23.991 -11.504 7.185 1.00 95.69 517 ALA A C 1
ATOM 4072 O O . ALA A 1 517 ? -23.919 -10.387 6.656 1.00 95.69 517 ALA A O 1
ATOM 4073 N N . ALA A 1 518 ? -23.924 -11.650 8.507 1.00 97.25 518 ALA A N 1
ATOM 4074 C CA . ALA A 1 518 ? -23.465 -10.586 9.388 1.00 97.25 518 ALA A CA 1
ATOM 4075 C C . ALA A 1 518 ? -21.930 -10.585 9.436 1.00 97.25 518 ALA A C 1
ATOM 4077 O O . ALA A 1 518 ? -21.283 -11.631 9.446 1.00 97.25 518 ALA A O 1
ATOM 4078 N N . TRP A 1 519 ? -21.325 -9.402 9.489 1.00 97.94 519 TRP A N 1
ATOM 4079 C CA . TRP A 1 519 ? -19.877 -9.217 9.495 1.00 97.94 519 TRP A CA 1
ATOM 4080 C C . TRP A 1 519 ? -19.462 -8.114 10.467 1.00 97.94 519 TRP A C 1
ATOM 4082 O O . TRP A 1 519 ? -20.084 -7.054 10.535 1.00 97.94 519 TRP A O 1
ATOM 4092 N N . VAL A 1 520 ? -18.376 -8.348 11.199 1.00 98.06 520 VAL A N 1
ATOM 4093 C CA . VAL A 1 520 ? -17.817 -7.422 12.187 1.00 98.06 520 VAL A CA 1
ATOM 4094 C C . VAL A 1 520 ? -16.337 -7.171 11.918 1.00 98.06 520 VAL A C 1
ATOM 4096 O O . VAL A 1 520 ? -15.584 -8.081 11.554 1.00 98.06 520 VAL A O 1
ATOM 4099 N N . PHE A 1 521 ? -15.914 -5.935 12.169 1.00 98.19 521 PHE A N 1
ATOM 4100 C CA . PHE A 1 521 ? -14.514 -5.529 12.183 1.00 98.19 521 PHE A CA 1
ATOM 4101 C C . PHE A 1 521 ? -14.151 -4.884 13.508 1.00 98.19 521 PHE A C 1
ATOM 4103 O O . PHE A 1 521 ? -14.910 -4.082 14.051 1.00 98.19 521 PHE A O 1
ATOM 4110 N N . PHE A 1 522 ? -12.953 -5.197 13.989 1.00 98.31 522 PHE A N 1
ATOM 4111 C CA . PHE A 1 522 ? -12.335 -4.544 15.126 1.00 98.31 522 PHE A CA 1
ATOM 4112 C C . PHE A 1 522 ? -10.851 -4.276 14.862 1.00 98.31 522 PHE A C 1
ATOM 4114 O O . PHE A 1 522 ? -10.134 -5.141 14.359 1.00 98.31 522 PHE A O 1
ATOM 4121 N N . LYS A 1 523 ? -10.372 -3.091 15.248 1.00 97.75 523 LYS A N 1
ATOM 4122 C CA . LYS A 1 523 ? -8.962 -2.699 15.167 1.00 97.75 523 LYS A CA 1
ATOM 4123 C C . LYS A 1 523 ? -8.453 -2.292 16.539 1.00 97.75 523 LYS A C 1
ATOM 4125 O O . LYS A 1 523 ? -8.952 -1.344 17.126 1.00 97.75 523 LYS A O 1
ATOM 4130 N N . GLY A 1 524 ? -7.417 -2.961 17.032 1.00 95.94 524 GLY A N 1
ATOM 4131 C CA . GLY A 1 524 ? -6.843 -2.733 18.361 1.00 95.94 524 GLY A CA 1
ATOM 4132 C C . GLY A 1 524 ? -5.331 -2.940 18.429 1.00 95.94 524 GLY A C 1
ATOM 4133 O O . GLY A 1 524 ? -4.836 -3.343 19.476 1.00 95.94 524 GLY A O 1
ATOM 4134 N N . GLY A 1 525 ? -4.604 -2.724 17.328 1.00 93.94 525 GLY A N 1
ATOM 4135 C CA . GLY A 1 525 ? -3.144 -2.873 17.261 1.00 93.94 525 GLY A CA 1
ATOM 4136 C C . GLY A 1 525 ? -2.379 -1.561 17.073 1.00 93.94 525 GLY A C 1
ATOM 4137 O O . GLY A 1 525 ? -2.956 -0.517 16.761 1.00 93.94 525 GLY A O 1
ATOM 4138 N N . SER A 1 526 ? -1.058 -1.626 17.251 1.00 93.12 526 SER A N 1
ATOM 4139 C CA . SER A 1 526 ? -0.135 -0.497 17.083 1.00 93.12 526 SER A CA 1
ATOM 4140 C C . SER A 1 526 ? -0.227 0.146 15.683 1.00 93.12 526 SER A C 1
ATOM 4142 O O . SER A 1 526 ? -0.316 -0.576 14.683 1.00 93.12 526 SER A O 1
ATOM 4144 N N . PRO A 1 527 ? -0.115 1.487 15.560 1.00 92.31 527 PRO A N 1
ATOM 4145 C CA . PRO A 1 527 ? -0.009 2.151 14.260 1.00 92.31 527 PRO A CA 1
ATOM 4146 C C . PRO A 1 527 ? 1.166 1.595 13.442 1.00 92.31 527 PRO A C 1
ATOM 4148 O O . PRO A 1 527 ? 2.296 1.549 13.926 1.00 92.31 527 PRO A O 1
ATOM 4151 N N . GLY A 1 528 ? 0.906 1.142 12.212 1.00 90.81 528 GLY A N 1
ATOM 4152 C CA . GLY A 1 528 ? 1.928 0.540 11.340 1.00 90.81 528 GLY A CA 1
ATOM 4153 C C . GLY A 1 528 ? 2.333 -0.899 11.687 1.00 90.81 528 GLY A C 1
ATOM 4154 O O . GLY A 1 528 ? 3.015 -1.548 10.895 1.00 90.81 528 GLY A O 1
ATOM 4155 N N . GLY A 1 529 ? 1.879 -1.410 12.831 1.00 93.75 529 GLY A N 1
ATOM 4156 C CA . GLY A 1 529 ? 2.093 -2.774 13.294 1.00 93.75 529 GLY A CA 1
ATOM 4157 C C . GLY A 1 529 ? 3.434 -3.024 13.982 1.00 93.75 529 GLY A C 1
ATOM 4158 O O . GLY A 1 529 ? 4.430 -2.318 13.794 1.00 93.75 529 GLY A O 1
ATOM 4159 N N . ASP A 1 530 ? 3.463 -4.069 14.803 1.00 92.50 530 ASP A N 1
ATOM 4160 C CA . ASP A 1 530 ? 4.607 -4.380 15.663 1.00 92.50 530 ASP A CA 1
ATOM 4161 C C . ASP A 1 530 ? 5.834 -4.875 14.881 1.00 92.50 530 ASP A C 1
ATOM 4163 O O . ASP A 1 530 ? 6.972 -4.650 15.298 1.00 92.50 530 ASP A O 1
ATOM 4167 N N . HIS A 1 531 ? 5.633 -5.534 13.740 1.00 93.38 531 HIS A N 1
ATOM 4168 C CA . HIS A 1 531 ? 6.696 -6.043 12.871 1.00 93.38 531 HIS A CA 1
ATOM 4169 C C . HIS A 1 531 ? 7.542 -4.904 12.300 1.00 93.38 531 HIS A C 1
ATOM 4171 O O . HIS A 1 531 ? 8.759 -4.882 12.488 1.00 93.38 531 HIS A O 1
ATOM 4177 N N . ALA A 1 532 ? 6.901 -3.894 11.705 1.00 90.94 532 ALA A N 1
ATOM 4178 C CA . ALA A 1 532 ? 7.577 -2.696 11.210 1.00 90.94 532 ALA A CA 1
ATOM 4179 C C . ALA A 1 532 ? 8.364 -1.996 12.331 1.00 90.94 532 ALA A C 1
ATOM 4181 O O . ALA A 1 532 ? 9.557 -1.704 12.182 1.00 90.94 532 ALA A O 1
ATOM 4182 N N . ARG A 1 533 ? 7.731 -1.829 13.500 1.00 88.38 533 ARG A N 1
ATOM 4183 C CA . ARG A 1 533 ? 8.339 -1.207 14.684 1.00 88.38 533 ARG A CA 1
ATOM 4184 C C . ARG A 1 533 ? 9.567 -1.970 15.188 1.00 88.38 533 ARG A C 1
ATOM 4186 O O . ARG A 1 533 ? 10.576 -1.338 15.507 1.00 88.38 533 ARG A O 1
ATOM 4193 N N . LYS A 1 534 ? 9.537 -3.309 15.212 1.00 86.19 534 LYS A N 1
ATOM 4194 C CA . LYS A 1 534 ? 10.697 -4.163 15.562 1.00 86.19 534 LYS A CA 1
ATOM 4195 C C . LYS A 1 534 ? 11.880 -3.953 14.611 1.00 86.19 534 LYS A C 1
ATOM 4197 O O . LYS A 1 534 ? 13.034 -4.046 15.035 1.00 86.19 534 LYS A O 1
ATOM 4202 N N . HIS A 1 535 ? 11.601 -3.603 13.357 1.00 81.06 535 HIS A N 1
ATOM 4203 C CA . HIS A 1 535 ? 12.597 -3.217 12.356 1.00 81.06 535 HIS A CA 1
ATOM 4204 C C . HIS A 1 535 ? 12.964 -1.721 12.380 1.00 81.06 535 HIS A C 1
ATOM 4206 O O . HIS A 1 535 ? 13.740 -1.268 11.543 1.00 81.06 535 HIS A O 1
ATOM 4212 N N . GLY A 1 536 ? 12.464 -0.949 13.352 1.00 78.69 536 GLY A N 1
ATOM 4213 C CA . GLY A 1 536 ? 12.733 0.485 13.473 1.00 78.69 536 GLY A CA 1
ATOM 4214 C C . GLY A 1 536 ? 12.003 1.348 12.440 1.00 78.69 536 GLY A C 1
ATOM 4215 O O . GLY A 1 536 ? 12.342 2.525 12.303 1.00 78.69 536 GLY A O 1
ATOM 4216 N N . MET A 1 537 ? 11.016 0.783 11.741 1.00 84.38 537 MET A N 1
ATOM 4217 C CA . MET A 1 537 ? 10.183 1.472 10.759 1.00 84.38 537 MET A CA 1
ATOM 4218 C C . MET A 1 537 ? 8.890 1.951 11.417 1.00 84.38 537 MET A C 1
ATOM 4220 O O . MET A 1 537 ? 8.264 1.227 12.187 1.00 84.38 537 MET A O 1
ATOM 4224 N N . TYR A 1 538 ? 8.502 3.183 11.107 1.00 88.12 538 TYR A N 1
ATOM 4225 C CA . TYR A 1 538 ? 7.302 3.826 11.637 1.00 88.12 538 TYR A CA 1
ATOM 4226 C C . TYR A 1 538 ? 6.546 4.436 10.459 1.00 88.12 538 TYR A C 1
ATOM 4228 O O . TYR A 1 538 ? 6.728 5.629 10.197 1.00 88.12 538 TYR A O 1
ATOM 4236 N N . PRO A 1 539 ? 5.785 3.623 9.702 1.00 85.94 539 PRO A N 1
ATOM 4237 C CA . PRO A 1 539 ? 5.038 4.139 8.567 1.00 85.94 539 PRO A CA 1
ATOM 4238 C C . PRO A 1 539 ? 4.013 5.177 9.035 1.00 85.94 539 PRO A C 1
ATOM 4240 O O . PRO A 1 539 ? 3.544 5.155 10.177 1.00 85.94 539 PRO A O 1
ATOM 4243 N N . GLY A 1 540 ? 3.691 6.109 8.146 1.00 79.56 540 GLY A N 1
ATOM 4244 C CA . GLY A 1 540 ? 2.701 7.158 8.375 1.00 79.56 540 GLY A CA 1
ATOM 4245 C C . GLY A 1 540 ? 1.747 7.282 7.195 1.00 79.56 540 GLY A C 1
ATOM 4246 O O . GLY A 1 540 ? 1.391 6.292 6.572 1.00 79.56 540 GLY A O 1
ATOM 4247 N N . SER A 1 541 ? 1.355 8.513 6.865 1.00 83.88 541 SER A N 1
ATOM 4248 C CA . SER A 1 541 ? 0.506 8.829 5.706 1.00 83.88 541 SER A CA 1
ATOM 4249 C C . SER A 1 541 ? -0.955 8.397 5.860 1.00 83.88 541 SER A C 1
ATOM 4251 O O . SER A 1 541 ? -1.769 9.188 6.354 1.00 83.88 541 SER A O 1
ATOM 4253 N N . HIS A 1 542 ? -1.274 7.173 5.445 1.00 92.62 542 HIS A N 1
ATOM 4254 C CA . HIS A 1 542 ? -2.636 6.700 5.191 1.00 92.62 542 HIS A CA 1
ATOM 4255 C C . HIS A 1 542 ? -3.296 6.047 6.412 1.00 92.62 542 HIS A C 1
ATOM 4257 O O . HIS A 1 542 ? -4.496 5.815 6.399 1.00 92.62 542 HIS A O 1
ATOM 4263 N N . ILE A 1 543 ? -2.540 5.809 7.487 1.00 94.31 543 ILE A N 1
ATOM 4264 C CA . ILE A 1 543 ? -3.035 5.291 8.775 1.00 94.31 543 ILE A CA 1
ATOM 4265 C C . ILE A 1 543 ? -3.990 6.300 9.432 1.00 94.31 543 ILE A C 1
ATOM 4267 O O . ILE A 1 543 ? -3.830 7.504 9.252 1.00 94.31 543 ILE A O 1
ATOM 4271 N N . HIS A 1 544 ? -4.954 5.840 10.227 1.00 94.94 544 HIS A N 1
ATOM 4272 C CA . HIS A 1 544 ? -5.830 6.702 11.022 1.00 94.94 544 HIS A CA 1
ATOM 4273 C C . HIS A 1 544 ? -5.577 6.562 12.538 1.00 94.94 544 HIS A C 1
ATOM 4275 O O . HIS A 1 544 ? -5.042 5.551 12.991 1.00 94.94 544 HIS A O 1
ATOM 4281 N N . PRO A 1 545 ? -5.918 7.586 13.344 1.00 95.81 545 PRO A N 1
ATOM 4282 C CA . PRO A 1 545 ? -5.931 7.529 14.810 1.00 95.81 545 PRO A CA 1
ATOM 4283 C C . PRO A 1 545 ? -7.174 6.771 15.326 1.00 95.81 545 PRO A C 1
ATOM 4285 O O . PRO A 1 545 ? -8.034 7.349 15.993 1.00 95.81 545 PRO A O 1
ATOM 4288 N N . ASP A 1 546 ? -7.286 5.493 14.966 1.00 96.25 546 ASP A N 1
ATOM 4289 C CA . ASP A 1 546 ? -8.498 4.666 15.049 1.00 96.25 546 ASP A CA 1
ATOM 4290 C C . ASP A 1 546 ? -8.330 3.403 15.925 1.00 96.25 546 ASP A C 1
ATOM 4292 O O . ASP A 1 546 ? -9.070 2.428 15.789 1.00 96.25 546 ASP A O 1
ATOM 4296 N N . ALA A 1 547 ? -7.369 3.386 16.856 1.00 97.19 547 ALA A N 1
ATOM 4297 C CA . ALA A 1 547 ? -7.199 2.251 17.761 1.00 97.19 547 ALA A CA 1
ATOM 4298 C C . ALA A 1 547 ? -8.438 2.087 18.660 1.00 97.19 547 ALA A C 1
ATOM 4300 O O . ALA A 1 547 ? -8.840 3.007 19.371 1.00 97.19 547 ALA A O 1
ATOM 4301 N N . GLY A 1 548 ? -9.041 0.905 18.633 1.00 97.75 548 GLY A N 1
ATOM 4302 C CA . GLY A 1 548 ? -10.324 0.593 19.254 1.00 97.75 548 GLY A CA 1
ATOM 4303 C C . GLY A 1 548 ? -11.507 0.615 18.292 1.00 97.75 548 GLY A C 1
ATOM 4304 O O . GLY A 1 548 ? -12.617 0.335 18.742 1.00 97.75 548 GLY A O 1
ATOM 4305 N N . GLN A 1 549 ? -11.306 0.948 17.013 1.00 97.62 549 GLN A N 1
ATOM 4306 C CA . GLN A 1 549 ? -12.395 1.073 16.052 1.00 97.62 549 GLN A CA 1
ATOM 4307 C C . GLN A 1 549 ? -13.169 -0.237 15.888 1.00 97.62 549 GLN A C 1
ATOM 4309 O O . GLN A 1 549 ? -12.584 -1.320 15.855 1.00 97.62 549 GLN A O 1
ATOM 4314 N N . VAL A 1 550 ? -14.492 -0.121 15.783 1.00 98.06 550 VAL A N 1
ATOM 4315 C CA . VAL A 1 550 ? -15.429 -1.231 15.592 1.00 98.06 550 VAL A CA 1
ATOM 4316 C C . VAL A 1 550 ? -16.451 -0.864 14.521 1.00 98.06 550 VAL A C 1
ATOM 4318 O O . VAL A 1 550 ? -16.914 0.275 14.473 1.00 98.06 550 VAL A O 1
ATOM 4321 N N . MET A 1 551 ? -16.790 -1.818 13.657 1.00 98.00 551 MET A N 1
ATOM 4322 C CA . MET A 1 551 ? -17.803 -1.666 12.608 1.00 98.00 551 MET A CA 1
ATOM 4323 C C . MET A 1 551 ? -18.653 -2.933 12.505 1.00 98.00 551 MET A C 1
ATOM 4325 O O . MET A 1 551 ? -18.170 -4.023 12.817 1.00 98.00 551 MET A O 1
ATOM 4329 N N . LEU A 1 552 ? -19.902 -2.790 12.059 1.00 97.94 552 LEU A N 1
ATOM 4330 C CA . LEU A 1 552 ? -20.867 -3.883 11.943 1.00 97.94 552 LEU A CA 1
ATOM 4331 C C . LEU A 1 552 ? -21.701 -3.739 10.669 1.00 97.94 552 LEU A C 1
ATOM 4333 O O . LEU A 1 552 ? -22.388 -2.731 10.470 1.00 97.94 552 LEU A O 1
ATOM 4337 N N . TRP A 1 553 ? -21.688 -4.797 9.866 1.00 97.38 553 TRP A N 1
ATOM 4338 C CA . TRP A 1 553 ? -22.596 -5.031 8.753 1.00 97.38 553 TRP A CA 1
ATOM 4339 C C . TRP A 1 553 ? -23.547 -6.172 9.114 1.00 97.38 553 TRP A C 1
ATOM 4341 O O . TRP A 1 553 ? -23.099 -7.252 9.486 1.00 97.38 553 TRP A O 1
ATOM 4351 N N . ALA A 1 554 ? -24.851 -5.947 9.009 1.00 95.56 554 ALA A N 1
ATOM 4352 C CA . ALA A 1 554 ? -25.878 -6.973 9.180 1.00 95.56 554 ALA A CA 1
ATOM 4353 C C . ALA A 1 554 ? -27.176 -6.500 8.511 1.00 95.56 554 ALA A C 1
ATOM 4355 O O . ALA A 1 554 ? -27.336 -5.305 8.256 1.00 95.56 554 ALA A O 1
ATOM 4356 N N . ASP A 1 555 ? -28.105 -7.416 8.216 1.00 91.06 555 ASP A N 1
ATOM 4357 C CA . ASP A 1 555 ? -29.371 -7.081 7.531 1.00 91.06 555 ASP A CA 1
ATOM 4358 C C . ASP A 1 555 ? -29.131 -6.370 6.174 1.00 91.06 555 ASP A C 1
ATOM 4360 O O . ASP A 1 555 ? -29.809 -5.409 5.796 1.00 91.06 555 ASP A O 1
ATOM 4364 N N . GLY A 1 556 ? -28.080 -6.804 5.462 1.00 91.69 556 GLY A N 1
ATOM 4365 C CA . GLY A 1 556 ? -27.692 -6.283 4.147 1.00 91.69 556 GLY A CA 1
ATOM 4366 C C . GLY A 1 556 ? -27.238 -4.818 4.134 1.00 91.69 556 GLY A C 1
ATOM 4367 O O . GLY A 1 556 ? -27.317 -4.173 3.088 1.00 91.69 556 GLY A O 1
ATOM 4368 N N . ARG A 1 557 ? -26.819 -4.259 5.278 1.00 92.56 557 ARG A N 1
ATOM 4369 C CA . ARG A 1 557 ? -26.386 -2.858 5.391 1.00 92.56 557 ARG A CA 1
ATOM 4370 C C . ARG A 1 557 ? -25.411 -2.619 6.539 1.00 92.56 557 ARG A C 1
ATOM 4372 O O . ARG A 1 557 ? -25.234 -3.444 7.431 1.00 92.56 557 ARG A O 1
ATOM 4379 N N . TRP A 1 558 ? -24.837 -1.422 6.560 1.00 94.12 558 TRP A N 1
ATOM 4380 C CA . TRP A 1 558 ? -24.095 -0.924 7.711 1.00 94.12 558 TRP A CA 1
ATOM 4381 C C . TRP A 1 558 ? -25.037 -0.576 8.865 1.00 94.12 558 TRP A C 1
ATOM 4383 O O . TRP A 1 558 ? -25.947 0.237 8.711 1.00 94.12 558 TRP A O 1
ATOM 4393 N N . LEU A 1 559 ? -24.781 -1.157 10.036 1.00 95.88 559 LEU A N 1
ATOM 4394 C CA . LEU A 1 559 ? -25.407 -0.754 11.299 1.00 95.88 559 LEU A CA 1
ATOM 4395 C C . LEU A 1 559 ? -24.478 0.151 12.115 1.00 95.88 559 LEU A C 1
ATOM 4397 O O . LEU A 1 559 ? -24.939 1.057 12.804 1.00 95.88 559 LEU A O 1
ATOM 4401 N N . LEU A 1 560 ? -23.168 -0.078 12.005 1.00 96.00 560 LEU A N 1
ATOM 4402 C CA . LEU A 1 560 ? -22.124 0.768 12.571 1.00 96.00 560 LEU A CA 1
ATOM 4403 C C . LEU A 1 560 ? -21.002 0.915 11.537 1.00 96.00 560 LEU A C 1
ATOM 4405 O O . LEU A 1 560 ? -20.454 -0.097 11.103 1.00 96.00 560 LEU A O 1
ATOM 4409 N N . ASN A 1 561 ? -20.666 2.143 11.145 1.00 92.44 561 ASN A N 1
ATOM 4410 C CA . ASN A 1 561 ? -19.718 2.424 10.061 1.00 92.44 561 ASN A CA 1
ATOM 4411 C C . ASN A 1 561 ? -18.591 3.381 10.477 1.00 92.44 561 ASN A C 1
ATOM 4413 O O . ASN A 1 561 ? -18.572 3.893 11.595 1.00 92.44 561 ASN A O 1
ATOM 4417 N N . ASP A 1 562 ? -17.655 3.609 9.556 1.00 90.88 562 ASP A N 1
ATOM 4418 C CA . ASP A 1 562 ? -16.613 4.636 9.632 1.00 90.88 562 ASP A CA 1
ATOM 4419 C C . ASP A 1 562 ? -16.902 5.798 8.663 1.00 90.88 562 ASP A C 1
ATOM 4421 O O . ASP A 1 562 ? -17.707 5.665 7.728 1.00 90.88 562 ASP A O 1
ATOM 4425 N N . ASP A 1 563 ? -16.218 6.925 8.861 1.00 85.19 563 ASP A N 1
ATOM 4426 C CA . ASP A 1 563 ? -16.167 8.034 7.903 1.00 85.19 563 ASP A CA 1
ATOM 4427 C C . ASP A 1 563 ? -15.341 7.689 6.646 1.00 85.19 563 ASP A C 1
ATOM 4429 O O . ASP A 1 563 ? -15.457 8.365 5.617 1.00 85.19 563 ASP A O 1
ATOM 4433 N N . GLY A 1 564 ? -14.521 6.636 6.699 1.00 84.12 564 GLY A N 1
ATOM 4434 C CA . GLY A 1 564 ? -13.688 6.153 5.604 1.00 84.12 564 GLY A CA 1
ATOM 4435 C C . GLY A 1 564 ? -12.605 7.157 5.220 1.00 84.12 564 GLY A C 1
ATOM 4436 O O . GLY A 1 564 ? -11.941 7.761 6.067 1.00 84.12 564 GLY A O 1
ATOM 4437 N N . TYR A 1 565 ? -12.433 7.385 3.915 1.00 86.31 565 TYR A N 1
ATOM 4438 C CA . TYR A 1 565 ? -11.366 8.246 3.407 1.00 86.31 565 TYR A CA 1
ATOM 4439 C C . TYR A 1 565 ? -11.639 9.751 3.620 1.00 86.31 565 TYR A C 1
ATOM 4441 O O . TYR A 1 565 ? -12.168 10.460 2.753 1.00 86.31 565 TYR A O 1
ATOM 4449 N N . VAL A 1 566 ? -11.194 10.273 4.764 1.00 87.88 566 VAL A N 1
ATOM 4450 C CA . VAL A 1 566 ? -11.200 11.703 5.112 1.00 87.88 566 VAL A CA 1
ATOM 4451 C C . VAL A 1 566 ? -9.841 12.365 4.887 1.00 87.88 566 VAL A C 1
ATOM 4453 O O . VAL A 1 566 ? -8.793 11.734 4.970 1.00 87.88 566 VAL A O 1
ATOM 4456 N N . LEU A 1 567 ? -9.835 13.675 4.612 1.00 88.25 567 LEU A N 1
ATOM 4457 C CA . LEU A 1 567 ? -8.579 14.413 4.494 1.00 88.25 567 LEU A CA 1
ATOM 4458 C C . LEU A 1 567 ? -7.951 14.612 5.870 1.00 88.25 567 LEU A C 1
ATOM 4460 O O . LEU A 1 567 ? -6.766 14.366 6.024 1.00 88.25 567 LEU A O 1
ATOM 4464 N N . LEU A 1 568 ? -8.726 15.093 6.846 1.00 91.19 568 LEU A N 1
ATOM 4465 C CA . LEU A 1 568 ? -8.225 15.409 8.179 1.00 91.19 568 LEU A CA 1
ATOM 4466 C C . LEU A 1 568 ? -8.489 14.252 9.139 1.00 91.19 568 LEU A C 1
ATOM 4468 O O . LEU A 1 568 ? -9.637 13.957 9.462 1.00 91.19 568 LEU A O 1
ATOM 4472 N N . LYS A 1 569 ? -7.413 13.635 9.620 1.00 92.56 569 LYS A N 1
ATOM 4473 C CA . LYS A 1 569 ? -7.472 12.412 10.419 1.00 92.56 569 LYS A CA 1
ATOM 4474 C C . LYS A 1 569 ? -7.635 12.750 11.898 1.00 92.56 569 LYS A C 1
ATOM 4476 O O . LYS A 1 569 ? -6.749 13.371 12.489 1.00 92.56 569 LYS A O 1
ATOM 4481 N N . ARG A 1 570 ? -8.759 12.368 12.508 1.00 94.25 570 ARG A N 1
ATOM 4482 C CA . ARG A 1 570 ? -9.045 12.607 13.934 1.00 94.25 570 ARG A CA 1
ATOM 4483 C C . ARG A 1 570 ? -9.665 11.379 14.569 1.00 94.25 570 ARG A C 1
ATOM 4485 O O . ARG A 1 570 ? -10.470 10.715 13.931 1.00 94.25 570 ARG A O 1
ATOM 4492 N N . ALA A 1 571 ? -9.383 11.148 15.851 1.00 95.94 571 ALA A N 1
ATOM 4493 C CA . ALA A 1 571 ? -10.058 10.080 16.592 1.00 95.94 571 ALA A CA 1
ATOM 4494 C C . ALA A 1 571 ? -11.588 10.272 16.589 1.00 95.94 571 ALA A C 1
ATOM 4496 O O . ALA A 1 571 ? -12.346 9.314 16.588 1.00 95.94 571 ALA A O 1
ATOM 4497 N N . ALA A 1 572 ? -12.052 11.522 16.513 1.00 93.94 572 ALA A N 1
ATOM 4498 C CA . ALA A 1 572 ? -13.473 11.857 16.477 1.00 93.94 572 ALA A CA 1
ATOM 4499 C C . ALA A 1 572 ? -14.225 11.422 15.200 1.00 93.94 572 ALA A C 1
ATOM 4501 O O . ALA A 1 572 ? -15.446 11.550 15.178 1.00 93.94 572 ALA A O 1
ATOM 4502 N N . ASN A 1 573 ? -13.519 10.937 14.176 1.00 93.12 573 ASN A N 1
ATOM 4503 C CA . ASN A 1 573 ? -14.096 10.391 12.942 1.00 93.12 573 ASN A CA 1
ATOM 4504 C C . ASN A 1 573 ? -14.392 8.882 13.052 1.00 93.12 573 ASN A C 1
ATOM 4506 O O . ASN A 1 573 ? -14.891 8.263 12.118 1.00 93.12 573 ASN A O 1
ATOM 4510 N N . HIS A 1 574 ? -14.033 8.279 14.187 1.00 96.00 574 HIS A N 1
ATOM 4511 C CA . HIS A 1 574 ? -14.063 6.839 14.413 1.00 96.00 574 HIS A CA 1
ATOM 4512 C C . HIS A 1 574 ? -14.941 6.512 15.624 1.00 96.00 574 HIS A C 1
ATOM 4514 O O . HIS A 1 574 ? -15.221 7.374 16.464 1.00 96.00 574 HIS A O 1
ATOM 4520 N N . ASN A 1 575 ? -15.355 5.253 15.762 1.00 97.44 575 ASN A N 1
ATOM 4521 C CA . ASN A 1 575 ? -16.160 4.771 16.889 1.00 97.44 575 ASN A CA 1
ATOM 4522 C C . ASN A 1 575 ? -15.280 4.530 18.118 1.00 97.44 575 ASN A C 1
ATOM 4524 O O . ASN A 1 575 ? -15.228 3.431 18.659 1.00 97.44 575 ASN A O 1
ATOM 4528 N N . VAL A 1 576 ? -14.535 5.549 18.542 1.00 97.81 576 VAL A N 1
ATOM 4529 C CA . VAL A 1 576 ? -13.574 5.523 19.655 1.00 97.81 576 VAL A CA 1
ATOM 4530 C C . VAL A 1 576 ? -13.895 6.634 20.661 1.00 97.81 576 VAL A C 1
ATOM 4532 O O . VAL A 1 576 ? -14.828 7.416 20.479 1.00 97.81 576 VAL A O 1
ATOM 4535 N N . ILE A 1 577 ? -13.134 6.711 21.754 1.00 98.31 577 ILE A N 1
ATOM 4536 C CA . ILE A 1 577 ? -13.327 7.746 22.777 1.00 98.31 577 ILE A CA 1
ATOM 4537 C C . ILE A 1 577 ? -12.415 8.960 22.567 1.00 98.31 577 ILE A C 1
ATOM 4539 O O . ILE A 1 577 ? -11.328 8.866 21.995 1.00 98.31 577 ILE A O 1
ATOM 4543 N N . THR A 1 578 ? -12.806 10.107 23.116 1.00 98.25 578 THR A N 1
ATOM 4544 C CA . THR A 1 578 ? -11.878 11.216 23.395 1.00 98.25 578 THR A CA 1
ATOM 4545 C C . THR A 1 578 ? -11.908 11.552 24.882 1.00 98.25 578 THR A C 1
ATOM 4547 O O . THR A 1 578 ? -12.941 11.405 25.538 1.00 98.25 578 THR A O 1
ATOM 4550 N N . ILE A 1 579 ? -10.773 11.990 25.433 1.00 98.06 579 ILE A N 1
ATOM 4551 C CA . ILE A 1 579 ? -10.622 12.281 26.864 1.00 98.06 579 ILE A CA 1
ATOM 4552 C C . ILE A 1 579 ? -10.232 13.742 27.025 1.00 98.06 579 ILE A C 1
ATOM 4554 O O . ILE A 1 579 ? -9.193 14.173 26.530 1.00 98.06 579 ILE A O 1
ATOM 4558 N N . ASN A 1 580 ? -11.060 14.526 27.716 1.00 95.75 580 ASN A N 1
ATOM 4559 C CA . ASN A 1 580 ? -10.882 15.975 27.857 1.00 95.75 580 ASN A CA 1
ATOM 4560 C C . ASN A 1 580 ? -10.703 16.694 26.502 1.00 95.75 580 ASN A C 1
ATOM 4562 O O . ASN A 1 580 ? -9.911 17.629 26.387 1.00 95.75 580 ASN A O 1
ATOM 4566 N N . GLY A 1 581 ? -11.402 16.220 25.466 1.00 95.19 581 GLY A N 1
ATOM 4567 C CA . GLY A 1 581 ? -11.279 16.730 24.097 1.00 95.19 581 GLY A CA 1
ATOM 4568 C C . GLY A 1 581 ? -9.986 16.335 23.369 1.00 95.19 581 GLY A C 1
ATOM 4569 O O . GLY A 1 581 ? -9.728 16.860 22.291 1.00 95.19 581 GLY A O 1
ATOM 4570 N N . VAL A 1 582 ? -9.172 15.441 23.938 1.00 97.06 582 VAL A N 1
ATOM 4571 C CA . VAL A 1 582 ? -7.936 14.921 23.334 1.00 97.06 582 VAL A CA 1
ATOM 4572 C C . VAL A 1 582 ? -8.205 13.538 22.734 1.00 97.06 582 VAL A C 1
ATOM 4574 O O . VAL A 1 582 ? -8.744 12.667 23.424 1.00 97.06 582 VAL A O 1
ATOM 4577 N N . GLY A 1 583 ? -7.839 13.336 21.469 1.00 97.69 583 GLY A N 1
ATOM 4578 C CA . GLY A 1 583 ? -7.860 12.041 20.794 1.00 97.69 583 GLY A CA 1
ATOM 4579 C C . GLY A 1 583 ? -6.497 11.343 20.826 1.00 97.69 583 GLY A C 1
ATOM 4580 O O . GLY A 1 583 ? -5.691 11.542 21.743 1.00 97.69 583 GLY A O 1
ATOM 4581 N N . GLN A 1 584 ? -6.263 10.471 19.849 1.00 97.94 584 GLN A N 1
ATOM 4582 C CA . GLN A 1 584 ? -5.099 9.583 19.818 1.00 97.94 584 GLN A CA 1
ATOM 4583 C C . GLN A 1 584 ? -3.853 10.271 19.243 1.00 97.94 584 GLN A C 1
ATOM 4585 O O . GLN A 1 584 ? -3.915 11.293 18.559 1.00 97.94 584 GLN A O 1
ATOM 4590 N N . LEU A 1 585 ? -2.683 9.700 19.521 1.00 97.31 585 LEU A N 1
ATOM 4591 C CA . LEU A 1 585 ? -1.420 10.122 18.925 1.00 97.31 585 LEU A CA 1
ATOM 4592 C C . LEU A 1 585 ? -1.464 9.981 17.394 1.00 97.31 585 LEU A C 1
ATOM 4594 O O . LEU A 1 585 ? -1.945 8.984 16.868 1.00 97.31 585 LEU A O 1
ATOM 4598 N N . GLY A 1 586 ? -0.907 10.966 16.688 1.00 94.88 586 GLY A N 1
ATOM 4599 C CA . GLY A 1 586 ? -0.864 10.988 15.221 1.00 94.88 586 GLY A CA 1
ATOM 4600 C C . GLY A 1 586 ? -2.056 11.679 14.549 1.00 94.88 586 GLY A C 1
ATOM 4601 O O . GLY A 1 586 ? -2.051 11.821 13.328 1.00 94.88 586 GLY A O 1
ATOM 4602 N N . GLU A 1 587 ? -3.044 12.140 15.323 1.00 95.25 587 GLU A N 1
ATOM 4603 C CA . GLU A 1 587 ? -4.196 12.891 14.815 1.00 95.25 587 GLU A CA 1
ATOM 4604 C C . GLU A 1 587 ? -3.900 14.369 14.500 1.00 95.25 587 GLU A C 1
ATOM 4606 O O . GLU A 1 587 ? -2.925 14.949 14.983 1.00 95.25 587 GLU A O 1
ATOM 4611 N N . GLY A 1 588 ? -4.821 15.010 13.774 1.00 91.06 588 GLY A N 1
ATOM 4612 C CA . GLY A 1 588 ? -4.905 16.468 13.635 1.00 91.06 588 GLY A CA 1
ATOM 4613 C C . GLY A 1 588 ? -4.343 17.033 12.333 1.00 91.06 588 GLY A C 1
ATOM 4614 O O . GLY A 1 588 ? -4.416 18.241 12.130 1.00 91.06 588 GLY A O 1
ATOM 4615 N N . GLU A 1 589 ? -3.842 16.177 11.445 1.00 91.69 589 GLU A N 1
ATOM 4616 C CA . GLU A 1 589 ? -3.222 16.557 10.175 1.00 91.69 589 GLU A CA 1
ATOM 4617 C C . GLU A 1 589 ? -3.782 15.745 9.001 1.00 91.69 589 GLU A C 1
ATOM 4619 O O . GLU A 1 589 ? -4.503 14.757 9.177 1.00 91.69 589 GLU A O 1
ATOM 4624 N N . LYS A 1 590 ? -3.443 16.174 7.777 1.00 91.06 590 LYS A N 1
ATOM 4625 C CA . LYS A 1 590 ? -3.819 15.457 6.546 1.00 91.06 590 LYS A CA 1
ATOM 4626 C C . LYS A 1 590 ? -3.291 14.016 6.527 1.00 91.06 590 LYS A C 1
ATOM 4628 O O . LYS A 1 590 ? -3.924 13.083 6.037 1.00 91.06 590 LYS A O 1
ATOM 4633 N N . TRP A 1 591 ? -2.068 13.873 7.012 1.00 92.44 591 TRP A N 1
ATOM 4634 C CA . TRP A 1 591 ? -1.329 12.626 7.070 1.00 92.44 591 TRP A CA 1
ATOM 4635 C C . TRP A 1 591 ? -1.136 12.255 8.527 1.00 92.44 591 TRP A C 1
ATOM 4637 O O . TRP A 1 591 ? -0.896 13.139 9.348 1.00 92.44 591 TRP A O 1
ATOM 4647 N N . PHE A 1 592 ? -1.196 10.963 8.836 1.00 94.56 592 PHE A N 1
ATOM 4648 C CA . PHE A 1 592 ? -0.911 10.491 10.185 1.00 94.56 592 PHE A CA 1
ATOM 4649 C C . PHE A 1 592 ? 0.475 10.953 10.641 1.00 94.56 592 PHE A C 1
ATOM 4651 O O . PHE A 1 592 ? 1.480 10.657 9.978 1.00 94.56 592 PHE A O 1
ATOM 4658 N N . ASP A 1 593 ? 0.548 11.661 11.772 1.00 94.81 593 ASP A N 1
ATOM 4659 C CA . ASP A 1 593 ? 1.826 12.110 12.327 1.00 94.81 593 ASP A CA 1
ATOM 4660 C C . ASP A 1 593 ? 2.536 10.953 13.040 1.00 94.81 593 ASP A C 1
ATOM 4662 O O . ASP A 1 593 ? 2.523 10.802 14.267 1.00 94.81 593 ASP A O 1
ATOM 4666 N N . TRP A 1 594 ? 3.225 10.144 12.237 1.00 91.81 594 TRP A N 1
ATOM 4667 C CA . TRP A 1 594 ? 4.036 9.028 12.710 1.00 91.81 594 TRP A CA 1
ATOM 4668 C C . TRP A 1 594 ? 5.142 9.467 13.681 1.00 91.81 594 TRP A C 1
ATOM 4670 O O . TRP A 1 594 ? 5.587 8.671 14.509 1.00 91.81 594 TRP A O 1
ATOM 4680 N N . LYS A 1 595 ? 5.603 10.729 13.632 1.00 90.88 595 LYS A N 1
ATOM 4681 C CA . LYS A 1 595 ? 6.631 11.227 14.560 1.00 90.88 595 LYS A CA 1
ATOM 4682 C C . LYS A 1 595 ? 6.029 11.446 15.935 1.00 90.88 595 LYS A C 1
ATOM 4684 O O . LYS A 1 595 ? 6.670 11.073 16.917 1.00 90.88 595 LYS A O 1
ATOM 4689 N N . ALA A 1 596 ? 4.838 12.040 16.013 1.00 92.69 596 ALA A N 1
ATOM 4690 C CA . ALA A 1 596 ? 4.102 12.164 17.266 1.00 92.69 596 ALA A CA 1
ATOM 4691 C C . ALA A 1 596 ? 3.790 10.782 17.848 1.00 92.69 596 ALA A C 1
ATOM 4693 O O . ALA A 1 596 ? 4.100 10.546 19.016 1.00 92.69 596 ALA A O 1
ATOM 4694 N N . ALA A 1 597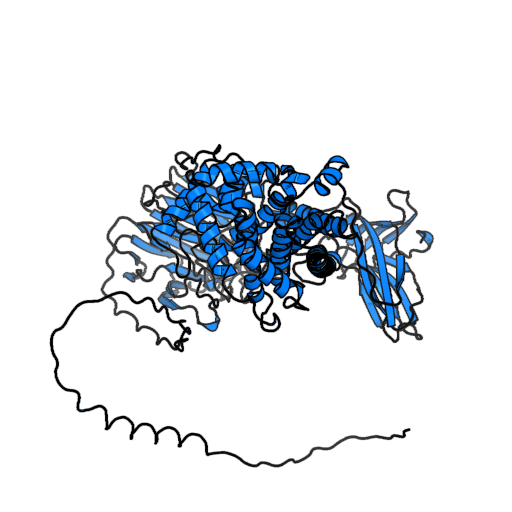 ? 3.292 9.858 17.021 1.00 93.56 597 ALA A N 1
ATOM 4695 C CA . ALA A 1 597 ? 3.034 8.476 17.417 1.00 93.56 597 ALA A CA 1
ATOM 4696 C C . ALA A 1 597 ? 4.294 7.785 17.960 1.00 93.56 597 ALA A C 1
ATOM 4698 O O . ALA A 1 597 ? 4.301 7.319 19.094 1.00 93.56 597 ALA A O 1
ATOM 4699 N N . ARG A 1 598 ? 5.409 7.815 17.222 1.00 92.12 598 ARG A N 1
ATOM 4700 C CA . ARG A 1 598 ? 6.682 7.233 17.671 1.00 92.12 598 ARG A CA 1
ATOM 4701 C C . ARG A 1 598 ? 7.207 7.872 18.957 1.00 92.12 598 ARG A C 1
ATOM 4703 O O . ARG A 1 598 ? 7.683 7.171 19.842 1.00 92.12 598 ARG A O 1
ATOM 4710 N N . ASN A 1 599 ? 7.200 9.202 19.048 1.00 91.44 599 ASN A N 1
ATOM 4711 C CA . ASN A 1 599 ? 7.769 9.906 20.201 1.00 91.44 599 ASN A CA 1
ATOM 4712 C C . ASN A 1 599 ? 6.912 9.733 21.465 1.00 91.44 599 ASN A C 1
ATOM 4714 O O . ASN A 1 599 ? 7.456 9.783 22.564 1.00 91.44 599 ASN A O 1
ATOM 4718 N N . GLY A 1 600 ? 5.597 9.569 21.299 1.00 91.38 600 GLY A N 1
ATOM 4719 C CA . GLY A 1 600 ? 4.653 9.262 22.372 1.00 91.38 600 GLY A CA 1
ATOM 4720 C C . GLY A 1 600 ? 4.527 7.771 22.682 1.00 91.38 600 GLY A C 1
ATOM 4721 O O . GLY A 1 600 ? 3.732 7.425 23.545 1.00 91.38 600 GLY A O 1
ATOM 4722 N N . ASP A 1 601 ? 5.295 6.922 21.994 1.00 91.88 601 ASP A N 1
ATOM 4723 C CA . ASP A 1 601 ? 5.231 5.463 22.076 1.00 91.88 601 ASP A CA 1
ATOM 4724 C C . ASP A 1 601 ? 3.825 4.894 21.833 1.00 91.88 601 ASP A C 1
ATOM 4726 O O . ASP A 1 601 ? 3.354 4.053 22.588 1.00 91.88 601 ASP A O 1
ATOM 4730 N N . ALA A 1 602 ? 3.141 5.364 20.785 1.00 94.81 602 ALA A N 1
ATOM 4731 C CA . ALA A 1 602 ? 1.791 4.925 20.449 1.00 94.81 602 ALA A CA 1
ATOM 4732 C C . ALA A 1 602 ? 1.730 3.404 20.242 1.00 94.81 602 ALA A C 1
ATOM 4734 O O . ALA A 1 602 ? 2.408 2.866 19.362 1.00 94.81 602 ALA A O 1
ATOM 4735 N N . HIS A 1 603 ? 0.899 2.723 21.026 1.00 94.69 603 HIS A N 1
ATOM 4736 C CA . HIS A 1 603 ? 0.676 1.285 20.914 1.00 94.69 603 HIS A CA 1
ATOM 4737 C C . HIS A 1 603 ? -0.721 0.894 21.394 1.00 94.69 603 HIS A C 1
ATOM 4739 O O . HIS A 1 603 ? -1.307 1.527 22.267 1.00 94.69 603 HIS A O 1
ATOM 4745 N N . ALA A 1 604 ? -1.235 -0.190 20.836 1.00 96.62 604 ALA A N 1
ATOM 4746 C CA . ALA A 1 604 ? -2.458 -0.845 21.267 1.00 96.62 604 ALA A CA 1
ATOM 4747 C C . ALA A 1 604 ? -2.273 -2.344 21.057 1.00 96.62 604 ALA A C 1
ATOM 4749 O O . ALA A 1 604 ? -1.457 -2.754 20.223 1.00 96.62 604 ALA A O 1
ATOM 4750 N N . ARG A 1 605 ? -2.981 -3.165 21.831 1.00 96.00 605 ARG A N 1
ATOM 4751 C CA . ARG A 1 605 ? -2.852 -4.614 21.705 1.00 96.00 605 ARG A CA 1
ATOM 4752 C C . ARG A 1 605 ? -4.162 -5.329 21.982 1.00 96.00 605 ARG A C 1
ATOM 4754 O O . ARG A 1 605 ? -4.794 -5.090 23.009 1.00 96.00 605 ARG A O 1
ATOM 4761 N N . ILE A 1 606 ? -4.481 -6.296 21.127 1.00 97.44 606 ILE A N 1
ATOM 4762 C CA . ILE A 1 606 ? -5.468 -7.334 21.423 1.00 97.44 606 ILE A CA 1
ATOM 4763 C C . ILE A 1 606 ? -4.880 -8.256 22.497 1.00 97.44 606 ILE A C 1
ATOM 4765 O O . ILE A 1 606 ? -3.859 -8.913 22.293 1.00 97.44 606 ILE A O 1
ATOM 4769 N N . ILE A 1 607 ? -5.503 -8.260 23.672 1.00 96.94 607 ILE A N 1
ATOM 4770 C CA . ILE A 1 607 ? -5.084 -9.056 24.831 1.00 96.94 607 ILE A CA 1
ATOM 4771 C C . ILE A 1 607 ? -5.857 -10.372 24.938 1.00 96.94 607 ILE A C 1
ATOM 4773 O O . ILE A 1 607 ? -5.372 -11.302 25.581 1.00 96.94 607 ILE A O 1
ATOM 4777 N N . ARG A 1 608 ? -7.023 -10.471 24.286 1.00 96.25 608 ARG A N 1
ATOM 4778 C CA . ARG A 1 608 ? -7.839 -11.688 24.233 1.00 96.25 608 ARG A CA 1
ATOM 4779 C C . ARG A 1 608 ? -8.574 -11.788 22.902 1.00 96.25 608 ARG A C 1
ATOM 4781 O O . ARG A 1 608 ? -9.144 -10.802 22.448 1.00 96.25 608 ARG A O 1
ATOM 4788 N N . ALA A 1 609 ? -8.584 -12.972 22.302 1.00 95.25 609 ALA A N 1
ATOM 4789 C CA . ALA A 1 609 ? -9.331 -13.281 21.087 1.00 95.25 609 ALA A CA 1
ATOM 4790 C C . ALA A 1 609 ? -9.808 -14.737 21.171 1.00 95.25 609 ALA A C 1
ATOM 4792 O O . ALA A 1 609 ? -8.983 -15.642 21.279 1.00 95.25 609 ALA A O 1
ATOM 4793 N N . GLU A 1 610 ? -11.120 -14.961 21.183 1.00 94.62 610 GLU A N 1
ATOM 4794 C CA . GLU A 1 610 ? -11.732 -16.270 21.446 1.00 94.62 610 GLU A CA 1
ATOM 4795 C C . GLU A 1 610 ? -12.937 -16.497 20.523 1.00 94.62 610 GLU A C 1
ATOM 4797 O O . GLU A 1 610 ? -13.735 -15.588 20.306 1.00 94.62 610 GLU A O 1
ATOM 4802 N N . SER A 1 611 ? -13.101 -17.719 20.012 1.00 91.12 611 SER A N 1
ATOM 4803 C CA . SER A 1 611 ? -14.320 -18.124 19.300 1.00 91.12 611 SER A CA 1
ATOM 4804 C C . SER A 1 611 ? -15.453 -18.402 20.294 1.00 91.12 611 SER A C 1
ATOM 4806 O O . SER A 1 611 ? -15.232 -18.971 21.363 1.00 91.12 611 SER A O 1
ATOM 4808 N N . LEU A 1 612 ? -16.671 -18.013 19.919 1.00 89.56 612 LEU A N 1
ATOM 4809 C CA . LEU A 1 612 ? -17.917 -18.249 20.649 1.00 89.56 612 LEU A CA 1
ATOM 4810 C C . LEU A 1 612 ? -18.882 -19.067 19.772 1.00 89.56 612 LEU A C 1
ATOM 4812 O O . LEU A 1 612 ? -19.982 -18.618 19.463 1.00 89.56 612 LEU A O 1
ATOM 4816 N N . GLY A 1 613 ? -18.442 -20.229 19.280 1.00 84.50 613 GLY A N 1
ATOM 4817 C CA . GLY A 1 613 ? -19.163 -20.942 18.217 1.00 84.50 613 GLY A CA 1
ATOM 4818 C C . GLY A 1 613 ? -19.004 -20.205 16.886 1.00 84.50 613 GLY A C 1
ATOM 4819 O O . GLY A 1 613 ? -17.872 -19.942 16.476 1.00 84.50 613 GLY A O 1
ATOM 4820 N N . GLN A 1 614 ? -20.111 -19.827 16.237 1.00 82.00 614 GLN A N 1
ATOM 4821 C CA . GLN A 1 614 ? -20.072 -18.923 15.075 1.00 82.00 614 GLN A CA 1
ATOM 4822 C C . GLN A 1 614 ? -19.750 -17.466 15.452 1.00 82.00 614 GLN A C 1
ATOM 4824 O O . GLN A 1 614 ? -19.413 -16.658 14.589 1.00 82.00 614 GLN A O 1
ATOM 4829 N N . GLY A 1 615 ? -19.829 -17.126 16.741 1.00 91.00 615 GLY A N 1
ATOM 4830 C CA . GLY A 1 615 ? -19.458 -15.817 17.259 1.00 91.00 615 GLY A CA 1
ATOM 4831 C C . GLY A 1 615 ? -17.971 -15.654 17.560 1.00 91.00 615 GLY A C 1
ATOM 4832 O O . GLY A 1 615 ? -17.169 -16.592 17.491 1.00 91.00 615 GLY A O 1
ATOM 4833 N N . TYR A 1 616 ? -17.601 -14.439 17.955 1.00 95.06 616 TYR A N 1
ATOM 4834 C CA . TYR A 1 616 ? -16.234 -14.103 18.330 1.00 95.06 616 TYR A CA 1
ATOM 4835 C C . TYR A 1 616 ? -16.179 -13.056 19.440 1.00 95.06 616 TYR A C 1
ATOM 4837 O O . TYR A 1 616 ? -16.966 -12.110 19.470 1.00 95.06 616 TYR A O 1
ATOM 4845 N N . LEU A 1 617 ? -15.212 -13.206 20.338 1.00 97.31 617 LEU A N 1
ATOM 4846 C CA . LEU A 1 617 ? -14.884 -12.233 21.366 1.00 97.31 617 LEU A CA 1
ATOM 4847 C C . LEU A 1 617 ? -13.488 -11.678 21.126 1.00 97.31 617 LEU A C 1
ATOM 4849 O O . LEU A 1 617 ? -12.540 -12.427 20.905 1.00 97.31 617 LEU A O 1
ATOM 4853 N N . THR A 1 618 ? -13.336 -10.362 21.211 1.00 97.75 618 THR A N 1
ATOM 4854 C CA . THR A 1 618 ? -12.033 -9.692 21.170 1.00 97.75 618 THR A CA 1
ATOM 4855 C C . THR A 1 618 ? -11.951 -8.649 22.267 1.00 97.75 618 THR A C 1
ATOM 4857 O O . THR A 1 618 ? -12.843 -7.823 22.389 1.00 97.75 618 THR A O 1
ATOM 4860 N N . GLU A 1 619 ? -10.883 -8.677 23.057 1.00 98.44 619 GLU A N 1
ATOM 4861 C CA . GLU A 1 619 ? -10.575 -7.664 24.064 1.00 98.44 619 GLU A CA 1
ATOM 4862 C C . GLU A 1 619 ? -9.224 -7.020 23.750 1.00 98.44 619 GLU A C 1
ATOM 4864 O O . GLU A 1 619 ? -8.245 -7.722 23.474 1.00 98.44 619 GLU A O 1
ATOM 4869 N N . ALA A 1 620 ? -9.151 -5.692 23.820 1.00 98.62 620 ALA A N 1
ATOM 4870 C CA . ALA A 1 620 ? -7.916 -4.938 23.630 1.00 98.62 620 ALA A CA 1
ATOM 4871 C C . ALA A 1 620 ? -7.674 -3.928 24.751 1.00 98.62 620 ALA A C 1
ATOM 4873 O O . ALA A 1 620 ? -8.620 -3.368 25.301 1.00 98.62 620 ALA A O 1
ATOM 4874 N N . GLU A 1 621 ? -6.397 -3.662 25.033 1.00 98.50 621 GLU A N 1
ATOM 4875 C CA . GLU A 1 621 ? -5.947 -2.508 25.816 1.00 98.50 621 GLU A CA 1
ATOM 4876 C C . GLU A 1 621 ? -5.459 -1.414 24.860 1.00 98.50 621 GLU A C 1
ATOM 4878 O O . GLU A 1 621 ? -4.609 -1.649 23.994 1.00 98.50 621 GLU A O 1
ATOM 4883 N N . LEU A 1 622 ? -6.027 -0.221 25.016 1.00 98.62 622 LEU A N 1
ATOM 4884 C CA . LEU A 1 622 ? -5.971 0.854 24.029 1.00 98.62 622 LEU A CA 1
ATOM 4885 C C . LEU A 1 622 ? -5.383 2.157 24.590 1.00 98.62 622 LEU A C 1
ATOM 4887 O O . LEU A 1 622 ? -5.177 3.109 23.836 1.00 98.62 622 LEU A O 1
ATOM 4891 N N . ALA A 1 623 ? -5.082 2.233 25.893 1.00 98.19 623 ALA A N 1
ATOM 4892 C CA . ALA A 1 623 ? -4.586 3.463 26.513 1.00 98.19 623 ALA A CA 1
ATOM 4893 C C . ALA A 1 623 ? -3.283 3.979 25.888 1.00 98.19 623 ALA A C 1
ATOM 4895 O O . ALA A 1 623 ? -3.103 5.191 25.759 1.00 98.19 623 ALA A O 1
ATOM 4896 N N . GLY A 1 624 ? -2.415 3.068 25.436 1.00 97.50 624 GLY A N 1
ATOM 4897 C CA . GLY A 1 624 ? -1.154 3.401 24.773 1.00 97.50 624 GLY A CA 1
ATOM 4898 C C . GLY A 1 624 ? -1.315 4.169 23.456 1.00 97.50 624 GLY A C 1
ATOM 4899 O O . GLY A 1 624 ? -0.344 4.752 22.982 1.00 97.50 624 GLY A O 1
ATOM 4900 N N . ALA A 1 625 ? -2.514 4.227 22.865 1.00 97.69 625 ALA A N 1
ATOM 4901 C CA . ALA A 1 625 ? -2.775 5.022 21.667 1.00 97.69 625 ALA A CA 1
ATOM 4902 C C . ALA A 1 625 ? -2.915 6.525 21.972 1.00 97.69 625 ALA A C 1
ATOM 4904 O O . ALA A 1 625 ? -2.824 7.350 21.063 1.00 97.69 625 ALA A O 1
ATOM 4905 N N . TYR A 1 626 ? -3.123 6.909 23.236 1.00 98.19 626 TYR A N 1
ATOM 4906 C CA . TYR A 1 626 ? -3.388 8.291 23.636 1.00 98.19 626 TYR A CA 1
ATOM 4907 C C . TYR A 1 626 ? -2.137 8.974 24.199 1.00 98.19 626 TYR A C 1
ATOM 4909 O O . TYR A 1 626 ? -1.313 8.350 24.868 1.00 98.19 626 TYR A O 1
ATOM 4917 N N . PRO A 1 627 ? -1.980 10.294 23.995 1.00 97.19 627 PRO A N 1
ATOM 4918 C CA . PRO A 1 627 ? -0.891 11.028 24.621 1.00 97.19 627 PRO A CA 1
ATOM 4919 C C . PRO A 1 627 ? -1.092 11.079 26.141 1.00 97.19 627 PRO A C 1
ATOM 4921 O O . PRO A 1 627 ? -2.207 11.283 26.616 1.00 97.19 627 PRO A O 1
ATOM 4924 N N . ALA A 1 628 ? -0.003 11.056 26.917 1.00 95.75 628 ALA A N 1
ATOM 4925 C CA . ALA A 1 628 ? -0.056 11.110 28.386 1.00 95.75 628 ALA A CA 1
ATOM 4926 C C . ALA A 1 628 ? -0.908 12.271 28.950 1.00 95.75 628 ALA A C 1
ATOM 4928 O O . ALA A 1 628 ? -1.542 12.137 29.996 1.00 95.75 628 ALA A O 1
ATOM 4929 N N . ARG A 1 629 ? -0.980 13.409 28.237 1.00 95.56 629 ARG A N 1
ATOM 4930 C CA . ARG A 1 629 ? -1.809 14.570 28.621 1.00 95.56 629 ARG A CA 1
ATOM 4931 C C . ARG A 1 629 ? -3.316 14.284 28.649 1.00 95.56 629 ARG A C 1
ATOM 4933 O O . ARG A 1 629 ? -4.034 15.011 29.331 1.00 95.56 629 ARG A O 1
ATOM 4940 N N . ALA A 1 630 ? -3.781 13.261 27.928 1.00 96.44 630 ALA A N 1
ATOM 4941 C CA . ALA A 1 630 ? -5.165 12.800 27.979 1.00 96.44 630 ALA A CA 1
ATOM 4942 C C . ALA A 1 630 ? -5.521 12.275 29.381 1.00 96.44 630 ALA A C 1
ATOM 4944 O O . ALA A 1 630 ? -6.657 12.421 29.821 1.00 96.44 630 ALA A O 1
ATOM 4945 N N . GLY A 1 631 ? -4.535 11.746 30.120 1.00 96.62 631 GLY A N 1
ATOM 4946 C CA . GLY A 1 631 ? -4.734 11.183 31.455 1.00 96.62 631 GLY A CA 1
ATOM 4947 C C . GLY A 1 631 ? -5.415 9.815 31.444 1.00 96.62 631 GLY A C 1
ATOM 4948 O O . GLY A 1 631 ? -5.990 9.430 32.455 1.00 96.62 631 GLY A O 1
ATOM 4949 N N . LEU A 1 632 ? -5.378 9.094 30.322 1.00 98.19 632 LEU A N 1
ATOM 4950 C CA . LEU A 1 632 ? -5.928 7.747 30.199 1.00 98.19 632 LEU A CA 1
ATOM 4951 C C . LEU A 1 632 ? -4.939 6.726 30.777 1.00 98.19 632 LEU A C 1
ATOM 4953 O O . LEU A 1 632 ? -3.809 6.633 30.306 1.00 98.19 632 LEU A O 1
ATOM 4957 N N . ALA A 1 633 ? -5.348 5.998 31.816 1.00 98.25 633 ALA A N 1
ATOM 4958 C CA . ALA A 1 633 ? -4.519 4.984 32.469 1.00 98.25 633 ALA A CA 1
ATOM 4959 C C . ALA A 1 633 ? -4.774 3.577 31.910 1.00 98.25 633 ALA A C 1
ATOM 4961 O O . ALA A 1 633 ? -3.841 2.795 31.774 1.00 98.25 633 ALA A O 1
ATOM 4962 N N . SER A 1 634 ? -6.030 3.261 31.592 1.00 98.50 634 SER A N 1
ATOM 4963 C CA . SER A 1 634 ? -6.426 2.018 30.924 1.00 98.50 634 SER A CA 1
ATOM 4964 C C . SER A 1 634 ? -7.717 2.253 30.152 1.00 98.50 634 SER A C 1
ATOM 4966 O O . SER A 1 634 ? -8.613 2.961 30.625 1.00 98.50 634 SER A O 1
ATOM 4968 N N . TRP A 1 635 ? -7.808 1.650 28.975 1.00 98.69 635 TRP A N 1
ATOM 4969 C CA . TRP A 1 635 ? -9.047 1.496 28.237 1.00 98.69 635 TRP A CA 1
ATOM 4970 C C . TRP A 1 635 ? -9.101 0.073 27.704 1.00 98.69 635 TRP A C 1
ATOM 4972 O O . TRP A 1 635 ? -8.439 -0.259 26.720 1.00 98.69 635 TRP A O 1
ATOM 4982 N N . ARG A 1 636 ? -9.907 -0.759 28.369 1.00 98.75 636 ARG A N 1
ATOM 4983 C CA . ARG A 1 636 ? -10.226 -2.100 27.889 1.00 98.75 636 ARG A CA 1
ATOM 4984 C C . ARG A 1 636 ? -11.531 -2.075 27.124 1.00 98.75 636 ARG A C 1
ATOM 4986 O O . ARG A 1 636 ? -12.566 -1.757 27.706 1.00 98.75 636 ARG A O 1
ATOM 4993 N N . ARG A 1 637 ? -11.467 -2.422 25.843 1.00 98.81 637 ARG A N 1
ATOM 4994 C CA . ARG A 1 637 ? -12.638 -2.608 24.985 1.00 98.81 637 ARG A CA 1
ATOM 4995 C C . ARG A 1 637 ? -12.809 -4.087 24.687 1.00 98.81 637 ARG A C 1
ATOM 4997 O O . ARG A 1 637 ? -11.894 -4.686 24.130 1.00 98.81 637 ARG A O 1
ATOM 5004 N N . THR A 1 638 ? -13.973 -4.640 25.012 1.00 98.69 638 THR A N 1
ATOM 5005 C CA . THR A 1 638 ? -14.396 -5.987 24.622 1.00 98.69 638 THR A CA 1
ATOM 5006 C C . THR A 1 638 ? -15.496 -5.897 23.574 1.00 98.69 638 THR A C 1
ATOM 5008 O O . THR A 1 638 ? -16.543 -5.313 23.829 1.00 98.69 638 THR A O 1
ATOM 5011 N N . VAL A 1 639 ? -15.286 -6.509 22.413 1.00 98.62 639 VAL A N 1
ATOM 5012 C CA . VAL A 1 639 ? -16.308 -6.725 21.386 1.00 98.62 639 VAL A CA 1
ATOM 5013 C C . VAL A 1 639 ? -16.715 -8.191 21.427 1.00 98.62 639 VAL A C 1
ATOM 5015 O O . VAL A 1 639 ? -15.868 -9.073 21.304 1.00 98.62 639 VAL A O 1
ATOM 5018 N N . ARG A 1 640 ? -18.006 -8.450 21.611 1.00 98.50 640 ARG A N 1
ATOM 5019 C CA . ARG A 1 640 ? -18.624 -9.774 21.561 1.00 98.50 640 ARG A CA 1
ATOM 5020 C C . ARG A 1 640 ? -19.615 -9.783 20.406 1.00 98.50 640 ARG A C 1
ATOM 5022 O O . ARG A 1 640 ? -20.601 -9.060 20.447 1.00 98.50 640 ARG A O 1
ATOM 5029 N N . PHE A 1 641 ? -19.327 -10.561 19.376 1.00 98.38 641 PHE A N 1
ATOM 5030 C CA . PHE A 1 641 ? -20.172 -10.746 18.203 1.00 98.38 641 PHE A CA 1
ATOM 5031 C C . PHE A 1 641 ? -20.804 -12.134 18.279 1.00 98.38 641 PHE A C 1
ATOM 5033 O O . PHE A 1 641 ? -20.083 -13.128 18.310 1.00 98.38 641 PHE A O 1
ATOM 5040 N N . GLU A 1 642 ? -22.129 -12.201 18.354 1.00 97.44 642 GLU A N 1
ATOM 5041 C CA . GLU A 1 642 ? -22.911 -13.431 18.516 1.00 97.44 642 GLU A CA 1
ATOM 5042 C C . GLU A 1 642 ? -24.004 -13.460 17.439 1.00 97.44 642 GLU A C 1
ATOM 5044 O O . GLU A 1 642 ? -25.174 -13.179 17.717 1.00 97.44 642 GLU A O 1
ATOM 5049 N N . PRO A 1 643 ? -23.631 -13.758 16.184 1.00 95.06 643 PRO A N 1
ATOM 5050 C CA . PRO A 1 643 ? -24.547 -13.661 15.059 1.00 95.06 643 PRO A CA 1
ATOM 5051 C C . PRO A 1 643 ? -25.700 -14.664 15.130 1.00 95.06 643 PRO A C 1
ATOM 5053 O O . PRO A 1 643 ? -26.796 -14.324 14.715 1.00 95.06 643 PRO A O 1
ATOM 5056 N N . GLU A 1 644 ? -25.531 -15.833 15.755 1.00 93.25 644 GLU A N 1
ATOM 5057 C CA . GLU A 1 644 ? -26.642 -16.774 16.008 1.00 93.25 644 GLU A CA 1
ATOM 5058 C C . GLU A 1 644 ? -27.745 -16.174 16.897 1.00 93.25 644 GLU A C 1
ATOM 5060 O O . GLU A 1 644 ? -28.905 -16.571 16.823 1.00 93.25 644 GLU A O 1
ATOM 5065 N N . GLN A 1 645 ? -27.386 -15.205 17.743 1.00 95.12 645 GLN A N 1
ATOM 5066 C CA . GLN A 1 645 ? -28.320 -14.446 18.579 1.00 95.12 645 GLN A CA 1
ATOM 5067 C C . GLN A 1 645 ? -28.727 -13.121 17.917 1.00 95.12 645 GLN A C 1
ATOM 5069 O O . GLN A 1 645 ? -29.336 -12.273 18.567 1.00 95.12 645 GLN A O 1
ATOM 5074 N N . HIS A 1 646 ? -28.324 -12.912 16.660 1.00 96.62 646 HIS A N 1
ATOM 5075 C CA . HIS A 1 646 ? -28.400 -11.648 15.942 1.00 96.62 646 HIS A CA 1
ATOM 5076 C C . HIS A 1 646 ? -27.950 -10.456 16.797 1.00 96.62 646 HIS A C 1
ATOM 5078 O O . HIS A 1 646 ? -28.658 -9.448 16.890 1.00 96.62 646 HIS A O 1
ATOM 5084 N N . SER A 1 647 ? -26.809 -10.584 17.488 1.00 97.44 647 SER A N 1
ATOM 5085 C CA . SER A 1 647 ? -26.358 -9.555 18.423 1.00 97.44 647 SER A CA 1
ATOM 5086 C C . SER A 1 647 ? -24.859 -9.254 18.387 1.00 97.44 647 SER A C 1
ATOM 5088 O O . SER A 1 647 ? -24.015 -10.077 18.027 1.00 97.44 647 SER A O 1
ATOM 5090 N N . MET A 1 648 ? -24.526 -8.022 18.775 1.00 98.38 648 MET A N 1
ATOM 5091 C CA . MET A 1 648 ? -23.166 -7.573 19.050 1.00 98.38 648 MET A CA 1
ATOM 5092 C C . MET A 1 648 ? -23.160 -6.685 20.295 1.00 98.38 648 MET A C 1
ATOM 5094 O O . MET A 1 648 ? -23.965 -5.763 20.410 1.00 98.38 648 MET A O 1
ATOM 5098 N N . GLN A 1 649 ? -22.214 -6.904 21.203 1.00 98.62 649 GLN A N 1
ATOM 5099 C CA . GLN A 1 649 ? -21.969 -6.048 22.359 1.00 98.62 649 GLN A CA 1
ATOM 5100 C C . GLN A 1 649 ? -20.557 -5.455 22.303 1.00 98.62 649 GLN A C 1
ATOM 5102 O O . GLN A 1 649 ? -19.583 -6.176 22.101 1.00 98.62 649 GLN A O 1
ATOM 5107 N N . VAL A 1 650 ? -20.444 -4.150 22.548 1.00 98.81 650 VAL A N 1
ATOM 5108 C CA . VAL A 1 650 ? -19.183 -3.445 22.797 1.00 98.81 650 VAL A CA 1
ATOM 5109 C C . VAL A 1 650 ? -19.194 -2.965 24.241 1.00 98.81 650 VAL A C 1
ATOM 5111 O O . VAL A 1 650 ? -20.068 -2.203 24.648 1.00 98.81 650 VAL A O 1
ATOM 5114 N N . GLU A 1 651 ? -18.239 -3.435 25.027 1.00 98.75 651 GLU A N 1
ATOM 5115 C CA . GLU A 1 651 ? -18.074 -3.090 26.432 1.00 98.75 651 GLU A CA 1
ATOM 5116 C C . GLU A 1 651 ? -16.759 -2.345 26.634 1.00 98.75 651 GLU A C 1
ATOM 5118 O O . GLU A 1 651 ? -15.700 -2.820 26.233 1.00 98.75 651 GLU A O 1
ATOM 5123 N N . ASP A 1 652 ? -16.824 -1.185 27.276 1.00 98.81 652 ASP A N 1
ATOM 5124 C CA . ASP A 1 652 ? -15.683 -0.306 27.490 1.00 98.81 652 ASP A CA 1
ATOM 5125 C C . ASP A 1 652 ? -15.477 -0.055 28.979 1.00 98.81 652 ASP A C 1
ATOM 5127 O O . ASP A 1 652 ? -16.299 0.592 29.622 1.00 98.81 652 ASP A O 1
ATOM 5131 N N . ALA A 1 653 ? -14.357 -0.528 29.524 1.00 98.75 653 ALA A N 1
ATOM 5132 C CA . ALA A 1 653 ? -13.907 -0.235 30.878 1.00 98.75 653 ALA A CA 1
ATOM 5133 C C . ALA A 1 653 ? -12.746 0.765 30.829 1.00 98.75 653 ALA A C 1
ATOM 5135 O O . ALA A 1 653 ? -11.630 0.432 30.422 1.00 98.75 653 ALA A O 1
ATOM 5136 N N . ILE A 1 654 ? -13.013 2.001 31.250 1.00 98.81 654 ILE A N 1
ATOM 5137 C CA . ILE A 1 654 ? -12.089 3.130 31.126 1.00 98.81 654 ILE A CA 1
ATOM 5138 C C . ILE A 1 654 ? -11.673 3.599 32.516 1.00 98.81 654 ILE A C 1
ATOM 5140 O O . ILE A 1 654 ? -12.515 3.816 33.387 1.00 98.81 654 ILE A O 1
ATOM 5144 N N . THR A 1 655 ? -10.369 3.780 32.717 1.00 98.81 655 THR A N 1
ATOM 5145 C CA . THR A 1 655 ? -9.789 4.356 33.934 1.00 98.81 655 THR A CA 1
ATOM 5146 C C . THR A 1 655 ? -8.884 5.525 33.569 1.00 98.81 655 THR A C 1
ATOM 5148 O O . THR A 1 655 ? -7.957 5.385 32.771 1.00 98.81 655 THR A O 1
ATOM 5151 N N . LEU A 1 656 ? -9.130 6.679 34.181 1.00 98.69 656 LEU A N 1
ATOM 5152 C CA . LEU A 1 656 ? -8.304 7.873 34.080 1.00 98.69 656 LEU A CA 1
ATOM 5153 C C . LEU A 1 656 ? -7.401 7.997 35.310 1.00 98.69 656 LEU A C 1
ATOM 5155 O O . LEU A 1 656 ? -7.766 7.597 36.411 1.00 98.69 656 LEU A O 1
ATOM 5159 N N . SER A 1 657 ? -6.230 8.607 35.141 1.00 97.69 657 SER A N 1
ATOM 5160 C CA . SER A 1 657 ? -5.302 8.900 36.242 1.00 97.69 657 SER A CA 1
ATOM 5161 C C . SER A 1 657 ? -5.783 10.022 37.168 1.00 97.69 657 SER A C 1
ATOM 5163 O O . SER A 1 657 ? -5.223 10.224 38.242 1.00 97.69 657 SER A O 1
ATOM 5165 N N . ARG A 1 658 ? -6.795 10.778 36.734 1.00 96.38 658 ARG A N 1
ATOM 5166 C CA . ARG A 1 658 ? -7.489 11.827 37.486 1.00 96.38 658 ARG A CA 1
ATOM 5167 C C . ARG A 1 658 ? -8.871 12.050 36.887 1.00 96.38 658 ARG A C 1
ATOM 5169 O O . ARG A 1 658 ? -9.048 11.848 35.685 1.00 96.38 658 ARG A O 1
ATOM 5176 N N . ALA A 1 659 ? -9.809 12.551 37.690 1.00 97.69 659 ALA A N 1
ATOM 5177 C CA . ALA A 1 659 ? -11.164 12.829 37.226 1.00 97.69 659 ALA A CA 1
ATOM 5178 C C . ALA A 1 659 ? -11.169 13.737 35.981 1.00 97.69 659 ALA A C 1
ATOM 5180 O O . ALA A 1 659 ? -10.596 14.834 35.997 1.00 97.69 659 ALA A O 1
ATOM 5181 N N . GLY A 1 660 ? -11.836 13.297 34.917 1.00 97.62 660 GLY A N 1
ATOM 5182 C CA . GLY A 1 660 ? -11.896 13.967 33.619 1.00 97.62 660 GLY A CA 1
ATOM 5183 C C . GLY A 1 660 ? -13.172 13.619 32.859 1.00 97.62 660 GLY A C 1
ATOM 5184 O O . GLY A 1 660 ? -13.999 12.857 33.343 1.00 97.62 660 GLY A O 1
ATOM 5185 N N . THR A 1 661 ? -13.339 14.212 31.683 1.00 98.00 661 THR A N 1
ATOM 5186 C CA . THR A 1 661 ? -14.501 13.958 30.814 1.00 98.00 661 THR A CA 1
ATOM 5187 C C . THR A 1 661 ? -14.134 12.961 29.727 1.00 98.00 661 THR A C 1
ATOM 5189 O O . THR A 1 661 ? -13.051 13.054 29.143 1.00 98.00 661 THR A O 1
ATOM 5192 N N . ILE A 1 662 ? -15.033 12.023 29.453 1.00 98.56 662 ILE A N 1
ATOM 5193 C CA . ILE A 1 662 ? -14.912 11.031 28.390 1.00 98.56 662 ILE A CA 1
ATOM 5194 C C . ILE A 1 662 ? -16.071 11.255 27.431 1.00 98.56 662 ILE A C 1
ATOM 5196 O O . ILE A 1 662 ? -17.228 11.266 27.850 1.00 98.56 662 ILE A O 1
ATOM 5200 N N . ARG A 1 663 ? -15.762 11.420 26.147 1.00 98.44 663 ARG A N 1
ATOM 5201 C CA . ARG A 1 663 ? -16.759 11.434 25.078 1.00 98.44 663 ARG A CA 1
ATOM 5202 C C . ARG A 1 663 ? -16.671 10.131 24.298 1.00 98.44 663 ARG A C 1
ATOM 5204 O O . ARG A 1 663 ? -15.615 9.816 23.756 1.00 98.44 663 ARG A O 1
ATOM 5211 N N . TYR A 1 664 ? -17.786 9.420 24.250 1.00 98.12 664 TYR A N 1
ATOM 5212 C CA . TYR A 1 664 ? -18.011 8.169 23.543 1.00 98.12 664 TYR A CA 1
ATOM 5213 C C . TYR A 1 664 ? -18.701 8.436 22.208 1.00 98.12 664 TYR A C 1
ATOM 5215 O O . TYR A 1 664 ? -19.696 9.165 22.187 1.00 98.12 664 TYR A O 1
ATOM 5223 N N . LEU A 1 665 ? -18.178 7.874 21.118 1.00 97.25 665 LEU A N 1
ATOM 5224 C CA . LEU A 1 665 ? -18.662 8.125 19.762 1.00 97.25 665 LEU A CA 1
ATOM 5225 C C . LEU A 1 665 ? -19.058 6.819 19.071 1.00 97.25 665 LEU A C 1
ATOM 5227 O O . LEU A 1 665 ? -18.316 5.840 19.131 1.00 97.25 665 LEU A O 1
ATOM 5231 N N . MET A 1 666 ? -20.210 6.835 18.400 1.00 97.50 666 MET A N 1
ATOM 5232 C CA . MET A 1 666 ? -20.676 5.768 17.509 1.00 97.50 666 MET A CA 1
ATOM 5233 C C . MET A 1 666 ? -21.303 6.393 16.256 1.00 97.50 666 MET A C 1
ATOM 5235 O O . MET A 1 666 ? -22.191 7.237 16.380 1.00 97.50 666 MET A O 1
ATOM 5239 N N . HIS A 1 667 ? -20.853 5.981 15.074 1.00 96.31 667 HIS A N 1
ATOM 5240 C CA . HIS A 1 667 ? -21.275 6.466 13.760 1.00 96.31 667 HIS A CA 1
ATOM 5241 C C . HIS A 1 667 ? -22.118 5.404 13.054 1.00 96.31 667 HIS A C 1
ATOM 5243 O O . HIS A 1 667 ? -21.781 4.218 13.049 1.00 96.31 667 HIS A O 1
ATOM 5249 N N . MET A 1 668 ? -23.239 5.839 12.493 1.00 95.12 668 MET A N 1
ATOM 5250 C CA . MET A 1 668 ? -24.277 4.988 11.919 1.00 95.12 668 MET A CA 1
ATOM 5251 C C . MET A 1 668 ? -24.733 5.551 10.572 1.00 95.12 668 MET A C 1
ATOM 5253 O O . MET A 1 668 ? -24.560 6.739 10.271 1.00 95.12 668 MET A O 1
ATOM 5257 N N . ASP A 1 669 ? -25.376 4.702 9.773 1.00 90.44 669 ASP A N 1
ATOM 5258 C CA . ASP A 1 669 ? -25.990 5.133 8.523 1.00 90.44 669 ASP A CA 1
ATOM 5259 C C . ASP A 1 669 ? -27.157 6.108 8.785 1.00 90.44 669 ASP A C 1
ATOM 5261 O O . ASP A 1 669 ? -27.744 6.161 9.868 1.00 90.44 669 ASP A O 1
ATOM 5265 N N . ARG A 1 670 ? -27.531 6.887 7.770 1.00 89.44 670 ARG A N 1
ATOM 5266 C CA . ARG A 1 670 ? -28.586 7.913 7.819 1.00 89.44 670 ARG A CA 1
ATOM 5267 C C . ARG A 1 670 ? -29.974 7.371 8.122 1.00 89.44 670 ARG A C 1
ATOM 5269 O O . ARG A 1 670 ? -30.861 8.149 8.447 1.00 89.44 670 ARG A O 1
ATOM 5276 N N . ALA A 1 671 ? -30.168 6.063 7.986 1.00 87.69 671 ALA A N 1
ATOM 5277 C CA . ALA A 1 671 ? -31.407 5.404 8.368 1.00 87.69 671 ALA A CA 1
ATOM 5278 C C . ALA A 1 671 ? -31.599 5.337 9.894 1.00 87.69 671 ALA A C 1
ATOM 5280 O O . ALA A 1 671 ? -32.704 5.032 10.342 1.00 87.69 671 ALA A O 1
ATOM 5281 N N . ALA A 1 672 ? -30.553 5.597 10.686 1.00 94.44 672 ALA A N 1
ATOM 5282 C CA . ALA A 1 672 ? -30.636 5.502 12.131 1.00 94.44 672 ALA A CA 1
ATOM 5283 C C . ALA A 1 672 ? -31.466 6.644 12.747 1.00 94.44 672 ALA A C 1
ATOM 5285 O O . ALA A 1 672 ? -31.404 7.797 12.324 1.00 94.44 672 ALA A O 1
ATOM 5286 N N . ALA A 1 673 ? -32.223 6.329 13.793 1.00 94.88 673 ALA A N 1
ATOM 5287 C CA . ALA A 1 673 ? -33.104 7.256 14.491 1.00 94.88 673 ALA A CA 1
ATOM 5288 C C . ALA A 1 673 ? -33.102 6.984 16.002 1.00 94.88 673 ALA A C 1
ATOM 5290 O O . ALA A 1 673 ? -32.976 5.841 16.442 1.00 94.88 673 ALA A O 1
ATOM 5291 N N . GLN A 1 674 ? -33.288 8.023 16.817 1.00 94.69 674 GLN A N 1
ATOM 5292 C CA . GLN A 1 674 ? -33.455 7.850 18.259 1.00 94.69 674 GLN A CA 1
ATOM 5293 C C . GLN A 1 674 ? -34.874 7.350 18.564 1.00 94.69 674 GLN A C 1
ATOM 5295 O O . GLN A 1 674 ? -35.855 7.952 18.137 1.00 94.69 674 GLN A O 1
ATOM 5300 N N . ALA A 1 675 ? -34.984 6.247 19.307 1.00 92.75 675 ALA A N 1
ATOM 5301 C CA . ALA A 1 675 ? -36.258 5.611 19.664 1.00 92.75 675 ALA A CA 1
ATOM 5302 C C . ALA A 1 675 ? -36.615 5.761 21.155 1.00 92.75 675 ALA A C 1
ATOM 5304 O O . ALA A 1 675 ? -37.761 5.561 21.545 1.00 92.75 675 ALA A O 1
ATOM 5305 N N . GLY A 1 676 ? -35.642 6.123 21.992 1.00 91.19 676 GLY A N 1
ATOM 5306 C CA . GLY A 1 676 ? -35.805 6.418 23.413 1.00 91.19 676 GLY A CA 1
ATOM 5307 C C . GLY A 1 676 ? -34.565 7.117 23.970 1.00 91.19 676 GLY A C 1
ATOM 5308 O O . GLY A 1 676 ? -33.621 7.388 23.228 1.00 91.19 676 GLY A O 1
ATOM 5309 N N . GLU A 1 677 ? -34.536 7.387 25.277 1.00 90.06 677 GLU A N 1
ATOM 5310 C CA . GLU A 1 677 ? -33.435 8.131 25.919 1.00 90.06 677 GLU A CA 1
ATOM 5311 C C . GLU A 1 677 ? -32.058 7.522 25.606 1.00 90.06 677 GLU A C 1
ATOM 5313 O O . GLU A 1 677 ? -31.145 8.225 25.182 1.00 90.06 677 GLU A O 1
ATOM 5318 N N . MET A 1 678 ? -31.946 6.197 25.725 1.00 95.19 678 MET A N 1
ATOM 5319 C CA . MET A 1 678 ? -30.719 5.436 25.469 1.00 95.19 678 MET A CA 1
ATOM 5320 C C . MET A 1 678 ? -30.948 4.290 24.478 1.00 95.19 678 MET A C 1
ATOM 5322 O O . MET A 1 678 ? -30.291 3.252 24.547 1.00 95.19 678 MET A O 1
ATOM 5326 N N . THR A 1 679 ? -31.932 4.442 23.589 1.00 96.06 679 THR A N 1
ATOM 5327 C CA . THR A 1 679 ? -32.338 3.426 22.610 1.00 96.06 679 THR A CA 1
ATOM 5328 C C . THR A 1 679 ? -32.423 4.043 21.223 1.00 96.06 679 THR A C 1
ATOM 5330 O O . THR A 1 679 ? -33.021 5.103 21.043 1.00 96.06 679 THR A O 1
ATOM 5333 N N . TYR A 1 680 ? -31.862 3.354 20.237 1.00 96.31 680 TYR A N 1
ATOM 5334 C CA . TYR A 1 680 ? -31.713 3.838 18.868 1.00 96.31 680 TYR A CA 1
ATOM 5335 C C . TYR A 1 680 ? -32.169 2.745 17.903 1.00 96.31 680 TYR A C 1
ATOM 5337 O O . TYR A 1 680 ? -31.822 1.583 18.094 1.00 96.31 680 TYR A O 1
ATOM 5345 N N . CYS A 1 681 ? -32.935 3.089 16.875 1.00 96.56 681 CYS A N 1
ATOM 5346 C CA . CYS A 1 681 ? -33.138 2.211 15.728 1.00 96.56 681 CYS A CA 1
ATOM 5347 C C . CYS A 1 681 ? -31.994 2.461 14.749 1.00 96.56 681 CYS A C 1
ATOM 5349 O O . CYS A 1 681 ? -31.805 3.596 14.328 1.00 96.56 681 CYS A O 1
ATOM 5351 N N . LEU A 1 682 ? -31.218 1.433 14.411 1.00 95.38 682 LEU A N 1
ATOM 5352 C CA . LEU A 1 682 ? -30.136 1.533 13.421 1.00 95.38 682 LEU A CA 1
ATOM 5353 C C . LEU A 1 682 ? -30.656 1.271 12.000 1.00 95.38 682 LEU A C 1
ATOM 5355 O O . LEU A 1 682 ? -30.136 1.801 11.022 1.00 95.38 682 LEU A O 1
ATOM 5359 N N . SER A 1 683 ? -31.717 0.472 11.900 1.00 93.25 683 SER A N 1
ATOM 5360 C CA . SER A 1 683 ? -32.517 0.247 10.699 1.00 93.25 683 SER A CA 1
ATOM 5361 C C . SER A 1 683 ? -33.965 -0.053 11.108 1.00 93.25 683 SER A C 1
ATOM 5363 O O . SER A 1 683 ? -34.300 -0.030 12.295 1.00 93.25 683 SER A O 1
ATOM 5365 N N . SER A 1 684 ? -34.827 -0.380 10.142 1.00 91.12 684 SER A N 1
ATOM 5366 C CA . SER A 1 684 ? -36.177 -0.878 10.432 1.00 91.12 684 SER A CA 1
ATOM 5367 C C . SER A 1 684 ? -36.188 -2.205 11.197 1.00 91.12 684 SER A C 1
ATOM 5369 O O . SER A 1 684 ? -37.189 -2.496 11.842 1.00 91.12 684 SER A O 1
ATOM 5371 N N . ASN A 1 685 ? -35.100 -2.985 11.146 1.00 93.81 685 ASN A N 1
ATOM 5372 C CA . ASN A 1 685 ? -34.980 -4.316 11.757 1.00 93.81 685 ASN A CA 1
ATOM 5373 C C . ASN A 1 685 ? -33.774 -4.433 12.702 1.00 93.81 685 ASN A C 1
ATOM 5375 O O . ASN A 1 685 ? -33.317 -5.538 12.994 1.00 93.81 685 ASN A O 1
ATOM 5379 N N . ALA A 1 686 ? -33.199 -3.309 13.127 1.00 96.25 686 ALA A N 1
ATOM 5380 C CA . ALA A 1 686 ? -32.044 -3.306 14.008 1.00 96.25 686 ALA A CA 1
ATOM 5381 C C . ALA A 1 686 ? -32.155 -2.198 15.043 1.00 96.25 686 ALA A C 1
ATOM 5383 O O . ALA A 1 686 ? -32.524 -1.061 14.734 1.00 96.25 686 ALA A O 1
ATOM 5384 N N . ARG A 1 687 ? -31.782 -2.521 16.279 1.00 96.50 687 ARG A N 1
ATOM 5385 C CA . ARG A 1 687 ? -31.811 -1.594 17.406 1.00 96.50 687 ARG A CA 1
ATOM 5386 C C . ARG A 1 687 ? -30.505 -1.626 18.174 1.00 96.50 687 ARG A C 1
ATOM 5388 O O . ARG A 1 687 ? -29.809 -2.635 18.197 1.00 96.50 687 ARG A O 1
ATOM 5395 N N . ALA A 1 688 ? -30.220 -0.531 18.858 1.00 97.56 688 ALA A N 1
ATOM 5396 C CA . ALA A 1 688 ? -29.130 -0.441 19.800 1.00 97.56 688 ALA A CA 1
ATOM 5397 C C . ALA A 1 688 ? -29.549 0.198 21.120 1.00 97.56 688 ALA A C 1
ATOM 5399 O O . ALA A 1 688 ? -30.447 1.043 21.167 1.00 97.56 688 ALA A O 1
ATOM 5400 N N . THR A 1 689 ? -28.864 -0.188 22.191 1.00 97.75 689 THR A N 1
ATOM 5401 C CA . THR A 1 689 ? -29.007 0.401 23.525 1.00 97.75 689 THR A CA 1
ATOM 5402 C C . THR A 1 689 ? -27.648 0.771 24.093 1.00 97.75 689 THR A C 1
ATOM 5404 O O . THR A 1 689 ? -26.702 -0.008 23.963 1.00 97.75 689 THR A O 1
ATOM 5407 N N . LEU A 1 690 ? -27.573 1.915 24.774 1.00 98.44 690 LEU A N 1
ATOM 5408 C CA . LEU A 1 690 ? -26.385 2.339 25.511 1.00 98.44 690 LEU A CA 1
ATOM 5409 C C . LEU A 1 690 ? -26.646 2.289 27.020 1.00 98.44 690 LEU A C 1
ATOM 5411 O O . LEU A 1 690 ? -27.534 2.963 27.529 1.00 98.44 690 LEU A O 1
ATOM 5415 N N . GLU A 1 691 ? -25.822 1.551 27.750 1.00 98.38 691 GLU A N 1
ATOM 5416 C CA . GLU A 1 691 ? -25.740 1.629 29.208 1.00 98.38 691 GLU A CA 1
ATOM 5417 C C . GLU A 1 691 ? -24.433 2.307 29.612 1.00 98.38 691 GLU A C 1
ATOM 5419 O O . GLU A 1 691 ? -23.395 2.101 28.983 1.00 98.38 691 GLU A O 1
ATOM 5424 N N . ALA A 1 692 ? -24.473 3.108 30.676 1.00 98.06 692 ALA A N 1
ATOM 5425 C CA . ALA A 1 692 ? -23.305 3.812 31.185 1.00 98.06 692 ALA A CA 1
ATOM 5426 C C . ALA A 1 692 ? -23.298 3.859 32.716 1.00 98.06 692 ALA A C 1
ATOM 5428 O O . ALA A 1 692 ? -24.321 4.143 33.345 1.00 98.06 692 ALA A O 1
ATOM 5429 N N . LYS A 1 693 ? -22.136 3.585 33.319 1.00 97.31 693 LYS A N 1
ATOM 5430 C CA . LYS A 1 693 ? -21.908 3.679 34.768 1.00 97.31 693 LYS A CA 1
ATOM 5431 C C . LYS A 1 693 ? -20.553 4.341 35.056 1.00 97.31 693 LYS A C 1
ATOM 5433 O O . LYS A 1 693 ? -19.533 3.777 34.664 1.00 97.31 693 LYS A O 1
ATOM 5438 N N . PRO A 1 694 ? -20.497 5.473 35.784 1.00 97.56 694 PRO A N 1
ATOM 5439 C CA . PRO A 1 694 ? -21.612 6.296 36.272 1.00 97.56 694 PRO A CA 1
ATOM 5440 C C . PRO A 1 694 ? -22.513 6.854 35.157 1.00 97.56 694 PRO A C 1
ATOM 5442 O O . PRO A 1 694 ? -22.203 6.714 33.972 1.00 97.56 694 PRO A O 1
ATOM 5445 N N . ALA A 1 695 ? -23.637 7.462 35.548 1.00 95.50 695 ALA A N 1
ATOM 5446 C CA . ALA A 1 695 ? -24.569 8.090 34.614 1.00 95.50 695 ALA A CA 1
ATOM 5447 C C . ALA A 1 695 ? -23.895 9.213 33.806 1.00 95.50 695 ALA A C 1
ATOM 5449 O O . ALA A 1 695 ? -22.946 9.855 34.264 1.00 95.50 695 ALA A O 1
ATOM 5450 N N . LEU A 1 696 ? -24.391 9.427 32.590 1.00 96.88 696 LEU A N 1
ATOM 5451 C CA . LEU A 1 696 ? -23.851 10.413 31.660 1.00 96.88 696 LEU A CA 1
ATOM 5452 C C . LEU A 1 696 ? -24.309 11.821 32.021 1.00 96.88 696 LEU A C 1
ATOM 5454 O O . LEU A 1 696 ? -25.423 12.012 32.499 1.00 96.88 696 LEU A O 1
ATOM 5458 N N . ALA A 1 697 ? -23.463 12.802 31.717 1.00 96.06 697 ALA A N 1
ATOM 5459 C CA . ALA A 1 697 ? -23.827 14.209 31.818 1.00 96.06 697 ALA A CA 1
ATOM 5460 C C . ALA A 1 697 ? -24.783 14.609 30.685 1.00 96.06 697 ALA A C 1
ATOM 5462 O O . ALA A 1 697 ? -25.693 15.413 30.877 1.00 96.06 697 ALA A O 1
ATOM 5463 N N . ARG A 1 698 ? -24.546 14.081 29.474 1.00 95.25 698 ARG A N 1
ATOM 5464 C CA . ARG A 1 698 ? -25.355 14.365 28.280 1.00 95.25 698 ARG A CA 1
ATOM 5465 C C . ARG A 1 698 ? -25.165 13.324 27.182 1.00 95.25 698 ARG A C 1
ATOM 5467 O O . ARG A 1 698 ? -24.075 12.778 27.015 1.00 95.25 698 ARG A O 1
ATOM 5474 N N . THR A 1 699 ? -26.198 13.146 26.368 1.00 96.56 699 THR A N 1
ATOM 5475 C CA . THR A 1 699 ? -26.175 12.381 25.116 1.00 96.56 699 THR A CA 1
ATOM 5476 C C . THR A 1 699 ? -26.708 13.246 23.980 1.00 96.56 699 THR A C 1
ATOM 5478 O O . THR A 1 699 ? -27.611 14.053 24.176 1.00 96.56 699 THR A O 1
ATOM 5481 N N . HIS A 1 700 ? -26.086 13.145 22.808 1.00 95.75 700 HIS A N 1
ATOM 5482 C CA . HIS A 1 700 ? -26.511 13.821 21.583 1.00 95.75 700 HIS A CA 1
ATOM 5483 C C . HIS A 1 700 ? -26.585 12.778 20.477 1.00 95.75 700 HIS A C 1
ATOM 5485 O O . HIS A 1 700 ? -25.627 12.028 20.289 1.00 95.75 700 HIS A O 1
ATOM 5491 N N . PHE A 1 701 ? -27.709 12.732 19.770 1.00 96.00 701 PHE A N 1
ATOM 5492 C CA . PHE A 1 701 ? -27.897 11.886 18.602 1.00 96.00 701 PHE A CA 1
ATOM 5493 C C . PHE A 1 701 ? -28.358 12.760 17.442 1.00 96.00 701 PHE A C 1
ATOM 5495 O O . PHE A 1 701 ? -29.490 13.242 17.431 1.00 96.00 701 PHE A O 1
ATOM 5502 N N . ASP A 1 702 ? -27.455 13.020 16.504 1.00 95.00 702 ASP A N 1
ATOM 5503 C CA . ASP A 1 702 ? -27.667 13.989 15.439 1.00 95.00 702 ASP A CA 1
ATOM 5504 C C . ASP A 1 702 ? -27.068 13.536 14.107 1.00 95.00 702 ASP A C 1
ATOM 5506 O O . ASP A 1 702 ? -26.183 12.678 14.032 1.00 95.00 702 ASP A O 1
ATOM 5510 N N . GLY A 1 703 ? -27.588 14.118 13.027 1.00 94.00 703 GLY A N 1
ATOM 5511 C CA . GLY A 1 703 ? -26.962 14.010 11.720 1.00 94.00 703 GLY A CA 1
ATOM 5512 C C . GLY A 1 703 ? -25.657 14.797 11.710 1.00 94.00 703 GLY A C 1
ATOM 5513 O O . GLY A 1 703 ? -25.605 15.932 12.183 1.00 94.00 703 GLY A O 1
ATOM 5514 N N . TYR A 1 704 ? -24.604 14.222 11.139 1.00 91.69 704 TYR A N 1
ATOM 5515 C CA . TYR A 1 704 ? -23.325 14.904 10.967 1.00 91.69 704 TYR A CA 1
ATOM 5516 C C . TYR A 1 704 ? -22.934 14.968 9.495 1.00 91.69 704 TYR A C 1
ATOM 5518 O O . TYR A 1 704 ? -23.361 14.155 8.673 1.00 91.69 704 TYR A O 1
ATOM 5526 N N . ALA A 1 705 ? -22.080 15.937 9.170 1.00 91.44 705 ALA A N 1
ATOM 5527 C CA . ALA A 1 705 ? -21.405 15.996 7.889 1.00 91.44 705 ALA A CA 1
ATOM 5528 C C . ALA A 1 705 ? -19.959 16.464 8.066 1.00 91.44 705 ALA A C 1
ATOM 5530 O O . ALA A 1 705 ? -19.692 17.450 8.757 1.00 91.44 705 ALA A O 1
ATOM 5531 N N . ILE A 1 706 ? -19.024 15.794 7.397 1.00 88.56 706 ILE A N 1
ATOM 5532 C CA . ILE A 1 706 ? -17.632 16.235 7.316 1.00 88.56 706 ILE A CA 1
ATOM 5533 C C . ILE A 1 706 ? -17.582 17.514 6.487 1.00 88.56 706 ILE A C 1
ATOM 5535 O O . ILE A 1 706 ? -18.175 17.601 5.405 1.00 88.56 706 ILE A O 1
ATOM 5539 N N . ALA A 1 707 ? -16.888 18.531 6.995 1.00 87.56 707 ALA A N 1
ATOM 5540 C CA . ALA A 1 707 ? -16.787 19.817 6.320 1.00 87.56 707 ALA A CA 1
ATOM 5541 C C . ALA A 1 707 ? -16.102 19.648 4.950 1.00 87.56 707 ALA A C 1
ATOM 5543 O O . ALA A 1 707 ? -15.099 18.941 4.881 1.00 87.56 707 ALA A O 1
ATOM 5544 N N . PRO A 1 708 ? -16.538 20.330 3.872 1.00 87.31 708 PRO A N 1
ATOM 5545 C CA . PRO A 1 708 ? -15.952 20.166 2.534 1.00 87.31 708 PRO A CA 1
ATOM 5546 C C . PRO A 1 708 ? -14.423 20.308 2.476 1.00 87.31 708 PRO A C 1
ATOM 5548 O O . PRO A 1 708 ? -13.758 19.575 1.755 1.00 87.31 708 PRO A O 1
ATOM 5551 N N . LYS A 1 709 ? -13.843 21.201 3.290 1.00 86.19 709 LYS A N 1
ATOM 5552 C CA . LYS A 1 709 ? -12.383 21.396 3.403 1.00 86.19 709 LYS A CA 1
ATOM 5553 C C . LYS A 1 709 ? -11.634 20.218 4.050 1.00 86.19 709 LYS A C 1
ATOM 5555 O O . LYS A 1 709 ? -10.416 20.147 3.947 1.00 86.19 709 LYS A O 1
ATOM 5560 N N . GLU A 1 710 ? -12.351 19.359 4.771 1.00 85.81 710 GLU A N 1
ATOM 5561 C CA . GLU A 1 710 ? -11.849 18.160 5.451 1.00 85.81 710 GLU A CA 1
ATOM 5562 C C . GLU A 1 710 ? -12.175 16.880 4.651 1.00 85.81 710 GLU A C 1
ATOM 5564 O O . GLU A 1 710 ? -11.750 15.792 5.039 1.00 85.81 710 GLU A O 1
ATOM 5569 N N . ARG A 1 711 ? -12.884 16.995 3.516 1.00 85.38 711 ARG A N 1
ATOM 5570 C CA . ARG A 1 711 ? -13.143 15.888 2.585 1.00 85.38 711 ARG A CA 1
ATOM 5571 C C . ARG A 1 711 ? -11.981 15.708 1.618 1.00 85.38 711 ARG A C 1
ATOM 5573 O O . ARG A 1 711 ? -11.276 16.660 1.271 1.00 85.38 711 ARG A O 1
ATOM 5580 N N . LYS A 1 712 ? -11.800 14.481 1.136 1.00 77.75 712 LYS A N 1
ATOM 5581 C CA . LYS A 1 712 ? -10.887 14.210 0.028 1.00 77.75 712 LYS A CA 1
ATOM 5582 C C . LYS A 1 712 ? -11.551 14.647 -1.285 1.00 77.75 712 LYS A C 1
ATOM 5584 O O . LYS A 1 712 ? -12.755 14.502 -1.465 1.00 77.75 712 LYS A O 1
ATOM 5589 N N . ARG A 1 713 ? -10.760 15.198 -2.212 1.00 61.31 713 ARG A N 1
ATOM 5590 C CA . ARG A 1 713 ? -11.243 15.808 -3.468 1.00 61.31 713 ARG A CA 1
ATOM 5591 C C . ARG A 1 713 ? -12.028 14.843 -4.366 1.00 61.31 713 ARG A C 1
ATOM 5593 O O . ARG A 1 713 ? -12.876 15.302 -5.121 1.00 61.31 713 ARG A O 1
ATOM 5600 N N . GLU A 1 714 ? -11.731 13.548 -4.300 1.00 64.44 714 GLU A N 1
ATOM 5601 C CA . GLU A 1 714 ? -12.392 12.521 -5.116 1.00 64.44 714 GLU A CA 1
ATOM 5602 C C . GLU A 1 714 ? -13.768 12.081 -4.574 1.00 64.44 714 GLU A C 1
ATOM 5604 O O . GLU A 1 714 ? -14.418 11.258 -5.201 1.00 64.44 714 GLU A O 1
ATOM 5609 N N . ASP A 1 715 ? -14.224 12.649 -3.451 1.00 64.44 715 ASP A N 1
ATOM 5610 C CA . ASP A 1 715 ? -15.481 12.311 -2.764 1.00 64.44 715 ASP A CA 1
ATOM 5611 C C . ASP A 1 715 ? -15.599 10.821 -2.354 1.00 64.44 715 ASP A C 1
ATOM 5613 O O . ASP A 1 715 ? -16.662 10.212 -2.405 1.00 64.44 715 ASP A O 1
ATOM 5617 N N . ASN A 1 716 ? -14.472 10.225 -1.951 1.00 70.25 716 ASN A N 1
ATOM 5618 C CA . ASN A 1 716 ? -14.321 8.784 -1.702 1.00 70.25 716 ASN A CA 1
ATOM 5619 C C . ASN A 1 716 ? -14.671 8.332 -0.264 1.00 70.25 716 ASN A C 1
ATOM 5621 O O . ASN A 1 716 ? -14.498 7.164 0.066 1.00 70.25 716 ASN A O 1
ATOM 5625 N N . GLY A 1 717 ? -15.101 9.229 0.623 1.00 75.25 717 GLY A N 1
ATOM 5626 C CA . GLY A 1 717 ? -15.413 8.912 2.023 1.00 75.25 717 GLY A CA 1
ATOM 5627 C C . GLY A 1 717 ? -16.908 8.964 2.341 1.00 75.25 717 GLY A C 1
ATOM 5628 O O . GLY A 1 717 ? -17.713 9.514 1.589 1.00 75.25 717 GLY A O 1
ATOM 5629 N N . ASN A 1 718 ? -17.284 8.447 3.509 1.00 83.75 718 ASN A N 1
ATOM 5630 C CA . ASN A 1 718 ? -18.646 8.522 4.033 1.00 83.75 718 ASN A CA 1
ATOM 5631 C C . ASN A 1 718 ? -18.835 9.830 4.805 1.00 83.75 718 ASN A C 1
ATOM 5633 O O . ASN A 1 718 ? -18.856 9.874 6.029 1.00 83.75 718 ASN A O 1
ATOM 5637 N N . TYR A 1 719 ? -18.980 10.939 4.087 1.00 86.25 719 TYR A N 1
ATOM 5638 C CA . TYR A 1 719 ? -18.926 12.267 4.708 1.00 86.25 719 TYR A CA 1
ATOM 5639 C C . TYR A 1 719 ? -20.191 12.721 5.435 1.00 86.25 719 TYR A C 1
ATOM 5641 O O . TYR A 1 719 ? -20.285 13.904 5.763 1.00 86.25 719 TYR A O 1
ATOM 5649 N N . ARG A 1 720 ? -21.187 11.855 5.627 1.00 89.94 720 ARG A N 1
ATOM 5650 C CA . ARG A 1 720 ? -22.422 12.184 6.351 1.00 89.94 720 ARG A CA 1
ATOM 5651 C C . ARG A 1 720 ? -23.174 10.932 6.788 1.00 89.94 720 ARG A C 1
ATOM 5653 O O . ARG A 1 720 ? -23.376 10.025 5.979 1.00 89.94 720 ARG A O 1
ATOM 5660 N N . GLY A 1 721 ? -23.683 10.962 8.010 1.00 92.88 721 GLY A N 1
ATOM 5661 C CA . GLY A 1 721 ? -24.387 9.863 8.667 1.00 92.88 721 GLY A CA 1
ATOM 5662 C C . GLY A 1 721 ? -25.119 10.356 9.913 1.00 92.88 721 GLY A C 1
ATOM 5663 O O . GLY A 1 721 ? -25.319 11.562 10.080 1.00 92.88 721 GLY A O 1
ATOM 5664 N N . MET A 1 722 ? -25.472 9.429 10.795 1.00 95.62 722 MET A N 1
ATOM 5665 C CA . MET A 1 722 ? -25.928 9.724 12.154 1.00 95.62 722 MET A CA 1
ATOM 5666 C C . MET A 1 722 ? -24.805 9.442 13.142 1.00 95.62 722 MET A C 1
ATOM 5668 O O . MET A 1 722 ? -24.008 8.526 12.938 1.00 95.62 722 MET A O 1
ATOM 5672 N N . ARG A 1 723 ? -24.728 10.213 14.224 1.00 95.94 723 ARG A N 1
ATOM 5673 C CA . ARG A 1 723 ? -23.717 10.011 15.259 1.00 95.94 723 ARG A CA 1
ATOM 5674 C C . ARG A 1 723 ? -24.326 10.116 16.643 1.00 95.94 723 ARG A C 1
ATOM 5676 O O . ARG A 1 723 ? -24.993 11.090 16.971 1.00 95.94 723 ARG A O 1
ATOM 5683 N N . LEU A 1 724 ? -24.003 9.143 17.485 1.00 97.00 724 LEU A N 1
ATOM 5684 C CA . LEU A 1 724 ? -24.170 9.250 18.925 1.00 97.00 724 LEU A CA 1
ATOM 5685 C C . LEU A 1 724 ? -22.900 9.833 19.547 1.00 97.00 724 LEU A C 1
ATOM 5687 O O . LEU A 1 724 ? -21.809 9.297 19.364 1.00 97.00 724 LEU A O 1
ATOM 5691 N N . SER A 1 725 ? -23.059 10.901 20.324 1.00 96.81 725 SER A N 1
ATOM 5692 C CA . SER A 1 725 ? -22.041 11.455 21.217 1.00 96.81 725 SER A CA 1
ATOM 5693 C C . SER A 1 725 ? -22.535 11.403 22.661 1.00 96.81 725 SER A C 1
ATOM 5695 O O . SER A 1 725 ? -23.422 12.162 23.051 1.00 96.81 725 SER A O 1
ATOM 5697 N N . ALA A 1 726 ? -21.957 10.517 23.468 1.00 97.75 726 ALA A N 1
ATOM 5698 C CA . ALA A 1 726 ? -22.281 10.363 24.885 1.00 97.75 726 ALA A CA 1
ATOM 5699 C C . ALA A 1 726 ? -21.129 10.886 25.749 1.00 97.75 726 ALA A C 1
ATOM 5701 O O . ALA A 1 726 ? -19.990 10.451 25.598 1.00 97.75 726 ALA A O 1
ATOM 5702 N N . GLU A 1 727 ? -21.404 11.828 26.647 1.00 97.88 727 GLU A N 1
ATOM 5703 C CA . GLU A 1 727 ? -20.384 12.453 27.487 1.00 97.88 727 GLU A CA 1
ATOM 5704 C C . GLU A 1 727 ? -20.585 12.129 28.962 1.00 97.88 727 GLU A C 1
ATOM 5706 O O . GLU A 1 727 ? -21.672 12.305 29.517 1.00 97.88 727 GLU A O 1
ATOM 5711 N N . SER A 1 728 ? -19.510 11.683 29.607 1.00 98.19 728 SER A N 1
ATOM 5712 C CA . SER A 1 728 ? -19.487 11.464 31.047 1.00 98.19 728 SER A CA 1
ATOM 5713 C C . SER A 1 728 ? -19.467 12.787 31.814 1.00 98.19 728 SER A C 1
ATOM 5715 O O . SER A 1 728 ? -18.977 13.813 31.331 1.00 98.19 728 SER A O 1
ATOM 5717 N N . GLU A 1 729 ? -19.886 12.728 33.075 1.00 97.06 729 GLU A N 1
ATOM 5718 C CA . GLU A 1 729 ? -19.441 13.691 34.081 1.00 97.06 729 GLU A CA 1
ATOM 5719 C C . GLU A 1 729 ? -17.912 13.651 34.246 1.00 97.06 729 GLU A C 1
ATOM 5721 O O . GLU A 1 729 ? -17.207 12.828 33.648 1.00 97.06 729 GLU A O 1
ATOM 5726 N N . ARG A 1 730 ? -17.365 14.526 35.095 1.00 97.75 730 ARG A N 1
ATOM 5727 C CA . ARG A 1 730 ? -15.967 14.385 35.518 1.00 97.75 730 ARG A CA 1
ATOM 5728 C C . ARG A 1 730 ? -15.804 13.141 36.393 1.00 97.75 730 ARG A C 1
ATOM 5730 O O . ARG A 1 730 ? -16.153 13.167 37.569 1.00 97.75 730 ARG A O 1
ATOM 5737 N N . VAL A 1 731 ? -15.222 12.082 35.838 1.00 98.31 731 VAL A N 1
ATOM 5738 C CA . VAL A 1 731 ? -15.076 10.774 36.494 1.00 98.31 731 VAL A CA 1
ATOM 5739 C C . VAL A 1 731 ? -13.657 10.233 36.362 1.00 98.31 731 VAL A C 1
ATOM 5741 O O . VAL A 1 731 ? -12.919 10.597 35.450 1.00 98.31 731 VAL A O 1
ATOM 5744 N N . GLU A 1 732 ? -13.256 9.361 37.286 1.00 98.31 732 GLU A N 1
ATOM 5745 C CA . GLU A 1 732 ? -12.008 8.585 37.177 1.00 98.31 732 GLU A CA 1
ATOM 5746 C C . GLU A 1 732 ? -12.221 7.239 36.493 1.00 98.31 732 GLU A C 1
ATOM 5748 O O . GLU A 1 732 ? -11.288 6.673 35.932 1.00 98.31 732 GLU A O 1
ATOM 5753 N N . LYS A 1 733 ? -13.445 6.713 36.546 1.00 98.62 733 LYS A N 1
ATOM 5754 C CA . LYS A 1 733 ? -13.819 5.447 35.929 1.00 98.62 733 LYS A CA 1
ATOM 5755 C C . LYS A 1 733 ? -15.134 5.616 35.202 1.00 98.62 733 LYS A C 1
ATOM 5757 O O . LYS A 1 733 ? -16.056 6.220 35.745 1.00 98.62 733 LYS A O 1
ATOM 5762 N N . GLN A 1 734 ? -15.207 5.047 34.012 1.00 98.50 734 GLN A N 1
ATOM 5763 C CA . GLN A 1 734 ? -16.427 4.989 33.227 1.00 98.50 734 GLN A CA 1
ATOM 5764 C C . GLN A 1 734 ? -16.533 3.608 32.598 1.00 98.50 734 GLN A C 1
ATOM 5766 O O . GLN A 1 734 ? -15.557 3.071 32.073 1.00 98.50 734 GLN A O 1
ATOM 5771 N N . HIS A 1 735 ? -17.730 3.050 32.669 1.00 98.69 735 HIS A N 1
ATOM 5772 C CA . HIS A 1 735 ? -18.114 1.826 31.997 1.00 98.69 735 HIS A CA 1
ATOM 5773 C C . HIS A 1 735 ? -19.207 2.152 30.986 1.00 98.69 735 HIS A C 1
ATOM 5775 O O . HIS A 1 735 ? -20.156 2.862 31.335 1.00 98.69 735 HIS A O 1
ATOM 5781 N N . PHE A 1 736 ? -19.058 1.678 29.752 1.00 98.69 736 PHE A N 1
ATOM 5782 C CA . PHE A 1 736 ? -20.097 1.739 28.725 1.00 98.69 736 PHE A CA 1
ATOM 5783 C C . PHE A 1 736 ? -20.403 0.335 28.217 1.00 98.69 736 PHE A C 1
ATOM 5785 O O . PHE A 1 736 ? -19.489 -0.470 28.043 1.00 98.69 736 PHE A O 1
ATOM 5792 N N . VAL A 1 737 ? -21.675 0.066 27.932 1.00 98.75 737 VAL A N 1
ATOM 5793 C CA . VAL A 1 737 ? -22.106 -1.132 27.209 1.00 98.75 737 VAL A CA 1
ATOM 5794 C C . VAL A 1 737 ? -23.022 -0.704 26.074 1.00 98.75 737 VAL A C 1
ATOM 5796 O O . VAL A 1 737 ? -24.136 -0.238 26.304 1.00 98.75 737 VAL A O 1
ATOM 5799 N N . TRP A 1 738 ? -22.546 -0.859 24.846 1.00 98.50 738 TRP A N 1
ATOM 5800 C CA . TRP A 1 738 ? -23.323 -0.679 23.629 1.00 98.50 738 TRP A CA 1
ATOM 5801 C C . TRP A 1 738 ? -23.766 -2.050 23.126 1.00 98.50 738 TRP A C 1
ATOM 5803 O O . TRP A 1 738 ? -22.923 -2.873 22.778 1.00 98.50 738 TRP A O 1
ATOM 5813 N N . ARG A 1 739 ? -25.073 -2.320 23.100 1.00 98.50 739 ARG A N 1
ATOM 5814 C CA . ARG A 1 739 ? -25.620 -3.565 22.535 1.00 98.50 739 ARG A CA 1
ATOM 5815 C C . ARG A 1 739 ? -26.377 -3.253 21.265 1.00 98.50 739 ARG A C 1
ATOM 5817 O O . ARG A 1 739 ? -27.192 -2.339 21.274 1.00 98.50 739 ARG A O 1
ATOM 5824 N N . VAL A 1 740 ? -26.124 -4.023 20.219 1.00 98.19 740 VAL A N 1
ATOM 5825 C CA . VAL A 1 740 ? -26.852 -4.014 18.952 1.00 98.19 740 VAL A CA 1
ATOM 5826 C C . VAL A 1 740 ? -27.540 -5.361 18.797 1.00 98.19 740 VAL A C 1
ATOM 5828 O O . VAL A 1 740 ? -26.900 -6.390 19.004 1.00 98.19 740 VAL A O 1
ATOM 5831 N N . THR A 1 741 ? -28.812 -5.356 18.413 1.00 97.75 741 THR A N 1
ATOM 5832 C CA . THR A 1 741 ? -29.526 -6.550 17.948 1.00 97.75 741 THR A CA 1
ATOM 5833 C C . THR A 1 741 ? -30.166 -6.286 16.590 1.00 97.75 741 THR A C 1
ATOM 5835 O O . THR A 1 741 ? -30.535 -5.147 16.287 1.00 97.75 741 THR A O 1
ATOM 5838 N N . TRP A 1 742 ? -30.284 -7.322 15.762 1.00 96.31 742 TRP A N 1
ATOM 5839 C CA . TRP A 1 742 ? -30.940 -7.256 14.454 1.00 96.31 742 TRP A CA 1
ATOM 5840 C C . TRP A 1 742 ? -31.929 -8.409 14.244 1.00 96.31 742 TRP A C 1
ATOM 5842 O O . TRP A 1 742 ? -31.997 -9.349 15.029 1.00 96.31 742 TRP A O 1
ATOM 5852 N N . GLY A 1 743 ? -32.760 -8.300 13.208 1.00 92.50 743 GLY A N 1
ATOM 5853 C CA . GLY A 1 743 ? -33.830 -9.255 12.904 1.00 92.50 743 GLY A CA 1
ATOM 5854 C C . GLY A 1 743 ? -35.156 -8.980 13.624 1.00 92.50 743 GLY A C 1
ATOM 5855 O O . GLY A 1 743 ? -36.153 -9.627 13.317 1.00 92.50 743 GLY A O 1
ATOM 5856 N N . GLU A 1 744 ? -35.205 -7.994 14.525 1.00 87.56 744 GLU A N 1
ATOM 5857 C CA . GLU A 1 744 ? -36.436 -7.549 15.183 1.00 87.56 744 GLU A CA 1
ATOM 5858 C C . GLU A 1 744 ? -36.825 -6.131 14.737 1.00 87.56 744 GLU A C 1
ATOM 5860 O O . GLU A 1 744 ? -35.961 -5.249 14.691 1.00 87.56 744 GLU A O 1
ATOM 5865 N N . PRO A 1 745 ? -38.116 -5.863 14.459 1.00 90.00 745 PRO A N 1
ATOM 5866 C CA . PRO A 1 745 ? -38.567 -4.533 14.073 1.00 90.00 745 PRO A CA 1
ATOM 5867 C C . PRO A 1 745 ? -38.227 -3.457 15.111 1.00 90.00 745 PRO A C 1
ATOM 5869 O O . PRO A 1 745 ? -38.468 -3.622 16.309 1.00 90.00 745 PRO A O 1
ATOM 5872 N N . CYS A 1 746 ? -37.752 -2.307 14.639 1.00 89.88 746 CYS A N 1
ATOM 5873 C CA . CYS A 1 746 ? -37.538 -1.113 15.446 1.00 89.88 746 CYS A CA 1
ATOM 5874 C C . CYS A 1 746 ? -38.262 0.076 14.815 1.00 89.88 746 CYS A C 1
ATOM 5876 O O . CYS A 1 746 ? -38.076 0.388 13.640 1.00 89.88 746 CYS A O 1
ATOM 5878 N N . GLN A 1 747 ? -39.096 0.751 15.604 1.00 81.56 747 GLN A N 1
ATOM 5879 C CA . GLN A 1 747 ? -39.789 1.967 15.192 1.00 81.56 747 GLN A CA 1
ATOM 5880 C C . GLN A 1 747 ? -39.385 3.108 16.120 1.00 81.56 747 GLN A C 1
ATOM 5882 O O . GLN A 1 747 ? -39.575 3.029 17.333 1.00 81.56 747 GLN A O 1
ATOM 5887 N N . ALA A 1 748 ? -38.830 4.172 15.545 1.00 75.81 748 ALA A N 1
ATOM 5888 C CA . ALA A 1 748 ? -38.679 5.442 16.238 1.00 75.81 748 ALA A CA 1
ATOM 5889 C C . ALA A 1 748 ? -39.999 6.221 16.147 1.00 75.81 748 ALA A C 1
ATOM 5891 O O . ALA A 1 748 ? -40.693 6.162 15.128 1.00 75.81 748 ALA A O 1
ATOM 5892 N N . ALA A 1 749 ? -40.349 6.973 17.193 1.00 58.59 749 ALA A N 1
ATOM 5893 C CA . ALA A 1 749 ? -41.385 7.993 17.064 1.00 58.59 749 ALA A CA 1
ATOM 5894 C C . ALA A 1 749 ? -40.944 8.982 15.973 1.00 58.59 749 ALA A C 1
ATOM 5896 O O . ALA A 1 749 ? -39.770 9.346 15.932 1.00 58.59 749 ALA A O 1
ATOM 5897 N N . ALA A 1 750 ? -41.847 9.376 15.071 1.00 44.59 750 ALA A N 1
ATOM 5898 C CA . ALA A 1 750 ? -41.522 10.273 13.964 1.00 44.59 750 ALA A CA 1
ATOM 5899 C C . ALA A 1 750 ? -40.911 11.583 14.496 1.00 44.59 750 ALA A C 1
ATOM 5901 O O . ALA A 1 750 ? -41.626 12.450 14.992 1.00 44.59 750 ALA A O 1
ATOM 5902 N N . ALA A 1 751 ? -39.587 11.707 14.427 1.00 45.59 751 ALA A N 1
ATOM 5903 C CA . ALA A 1 751 ? -38.880 12.949 14.688 1.00 45.59 751 ALA A CA 1
ATOM 5904 C C . ALA A 1 751 ? -38.858 13.769 13.394 1.00 45.59 751 ALA A C 1
ATOM 5906 O O . ALA A 1 751 ? -38.616 13.221 12.315 1.00 45.59 751 ALA A O 1
ATOM 5907 N N . GLU A 1 752 ? -39.129 15.072 13.495 1.00 38.78 752 GLU A N 1
ATOM 5908 C CA . GLU A 1 752 ? -38.988 16.009 12.379 1.00 38.78 752 GLU A CA 1
ATOM 5909 C C . GLU A 1 752 ? -37.580 15.879 11.789 1.00 38.78 752 GLU A C 1
ATOM 5911 O O . GLU A 1 752 ? -36.579 15.989 12.500 1.00 38.78 752 GLU A O 1
ATOM 5916 N N . SER A 1 753 ? -37.499 15.585 10.490 1.00 37.56 753 SER A N 1
ATOM 5917 C CA . SER A 1 753 ? -36.219 15.464 9.803 1.00 37.56 753 SER A CA 1
ATOM 5918 C C . SER A 1 753 ? -35.439 16.776 9.958 1.00 37.56 753 SER A C 1
ATOM 5920 O O . SER A 1 753 ? -36.009 17.841 9.701 1.00 37.56 753 SER A O 1
ATOM 5922 N N . PRO A 1 754 ? -34.158 16.743 10.367 1.00 39.53 754 PRO A N 1
ATOM 5923 C CA . PRO A 1 754 ? -33.360 17.956 10.417 1.00 39.53 754 PRO A CA 1
ATOM 5924 C C . PRO A 1 754 ? -33.271 18.566 9.008 1.00 39.53 754 PRO A C 1
ATOM 5926 O O . PRO A 1 754 ? -33.212 17.819 8.025 1.00 39.53 754 PRO A O 1
ATOM 5929 N N . PRO A 1 755 ? -33.274 19.904 8.883 1.00 34.94 755 PRO A N 1
ATOM 5930 C CA . PRO A 1 755 ? -33.176 20.560 7.588 1.00 34.94 755 PRO A CA 1
ATOM 5931 C C . PRO A 1 755 ? -31.880 20.143 6.892 1.00 34.94 755 PRO A C 1
ATOM 5933 O O . PRO A 1 755 ? -30.808 20.141 7.505 1.00 34.94 755 PRO A O 1
ATOM 5936 N N . GLU A 1 756 ? -31.977 19.792 5.608 1.00 38.84 756 GLU A N 1
ATOM 5937 C CA . GLU A 1 756 ? -30.793 19.571 4.784 1.00 38.84 756 GLU A CA 1
ATOM 5938 C C . GLU A 1 756 ? -29.922 20.841 4.812 1.00 38.84 756 GLU A C 1
ATOM 5940 O O . GLU A 1 756 ? -30.431 21.936 4.556 1.00 38.84 756 GLU A O 1
ATOM 5945 N N . PRO A 1 757 ? -28.620 20.747 5.134 1.00 35.72 757 PRO A N 1
ATOM 5946 C CA . PRO A 1 757 ? -27.734 21.893 5.003 1.00 35.72 757 PRO A CA 1
ATOM 5947 C C . PRO A 1 757 ? -27.634 22.292 3.524 1.00 35.72 757 PRO A C 1
ATOM 5949 O O . PRO A 1 757 ? -27.367 21.443 2.675 1.00 35.72 757 PRO A O 1
ATOM 5952 N N . GLU A 1 758 ? -27.841 23.581 3.225 1.00 36.47 758 GLU A N 1
ATOM 5953 C CA . GLU A 1 758 ? -27.758 24.126 1.865 1.00 36.47 758 GLU A CA 1
ATOM 5954 C C . GLU A 1 758 ? -26.413 23.783 1.208 1.00 36.47 758 GLU A C 1
ATOM 5956 O O . GLU A 1 758 ? -25.333 24.160 1.677 1.00 36.47 758 GLU A O 1
ATOM 5961 N N . ASP A 1 759 ? -26.493 23.067 0.091 1.00 34.44 759 ASP A N 1
ATOM 5962 C CA . ASP A 1 759 ? -25.351 22.611 -0.685 1.00 34.44 759 ASP A CA 1
ATOM 5963 C C . ASP A 1 759 ? -24.786 23.775 -1.518 1.00 34.44 759 ASP A C 1
ATOM 5965 O O . ASP A 1 759 ? -25.174 24.022 -2.660 1.00 34.44 759 ASP A O 1
ATOM 5969 N N . ALA A 1 760 ? -23.860 24.540 -0.942 1.00 33.44 760 ALA A N 1
ATOM 5970 C CA . ALA A 1 760 ? -23.089 25.534 -1.683 1.00 33.44 760 ALA A CA 1
ATOM 5971 C C . ALA A 1 760 ? -21.916 24.866 -2.429 1.00 33.44 760 ALA A C 1
ATOM 5973 O O . ALA A 1 760 ? -20.750 25.137 -2.142 1.00 33.44 760 ALA A O 1
ATOM 5974 N N . SER A 1 761 ? -22.214 24.003 -3.405 1.00 30.47 761 SER A N 1
ATOM 5975 C CA . SER A 1 761 ? -21.237 23.569 -4.413 1.00 30.47 761 SER A CA 1
ATOM 5976 C C . SER A 1 761 ? -21.531 24.236 -5.760 1.00 30.47 761 SER A C 1
ATOM 5978 O O . SER A 1 761 ? -22.643 24.118 -6.278 1.00 30.47 761 SER A O 1
ATOM 5980 N N . PRO A 1 762 ? -20.558 24.921 -6.393 1.00 31.58 762 PRO A N 1
ATOM 5981 C CA . PRO A 1 762 ? -20.732 25.382 -7.758 1.00 31.58 762 PRO A CA 1
ATOM 5982 C C . PRO A 1 762 ? -20.791 24.156 -8.669 1.00 31.58 762 PRO A C 1
ATOM 5984 O O . PRO A 1 762 ? -19.865 23.346 -8.688 1.00 31.58 762 PRO A O 1
ATOM 5987 N N . ALA A 1 763 ? -21.870 24.036 -9.442 1.00 27.56 763 ALA A N 1
ATOM 5988 C CA . ALA A 1 763 ? -21.983 23.062 -10.516 1.00 27.56 763 ALA A CA 1
ATOM 5989 C C . ALA A 1 763 ? -20.770 23.189 -11.455 1.00 27.56 763 ALA A C 1
ATOM 5991 O O . ALA A 1 763 ? -20.715 24.059 -12.330 1.00 27.56 763 ALA A O 1
ATOM 5992 N N . LEU A 1 764 ? -19.780 22.314 -11.275 1.00 29.16 764 LEU A N 1
ATOM 5993 C CA . LEU A 1 764 ? -18.730 22.082 -12.251 1.00 29.16 764 LEU A CA 1
ATOM 5994 C C . LEU A 1 764 ? -19.407 21.458 -13.468 1.00 29.16 764 LEU A C 1
ATOM 5996 O O . LEU A 1 764 ? -19.621 20.249 -13.537 1.00 29.16 764 LEU A O 1
ATOM 6000 N N . ARG A 1 765 ? -19.759 22.308 -14.439 1.00 25.69 765 ARG A N 1
ATOM 6001 C CA . ARG A 1 765 ? -20.041 21.881 -15.808 1.00 25.69 765 ARG A CA 1
ATOM 6002 C C . ARG A 1 765 ? -18.836 21.080 -16.295 1.00 25.69 765 ARG A C 1
ATOM 6004 O O . ARG A 1 765 ? -17.834 21.653 -16.718 1.00 25.69 765 ARG A O 1
ATOM 6011 N N . ARG A 1 766 ? -18.940 19.751 -16.241 1.00 28.69 766 ARG A N 1
ATOM 6012 C CA . ARG A 1 766 ? -18.121 18.872 -17.070 1.00 28.69 766 ARG A CA 1
ATOM 6013 C C . ARG A 1 766 ? -18.442 19.235 -18.514 1.00 28.69 766 ARG A C 1
ATOM 6015 O O . ARG A 1 766 ? -19.599 19.205 -18.929 1.00 28.69 766 ARG A O 1
ATOM 6022 N N . VAL A 1 767 ? -17.416 19.636 -19.254 1.00 25.77 767 VAL A N 1
ATOM 6023 C CA . VAL A 1 767 ? -17.478 19.754 -20.708 1.00 25.77 767 VAL A CA 1
ATOM 6024 C C . VAL A 1 767 ? -17.653 18.332 -21.236 1.00 25.77 767 VAL A C 1
ATOM 6026 O O . VAL A 1 767 ? -16.690 17.587 -21.370 1.00 25.77 767 VAL A O 1
ATOM 6029 N N . GLY A 1 768 ? -18.909 17.931 -21.428 1.00 25.34 768 GLY A N 1
ATOM 6030 C CA . GLY A 1 768 ? -19.267 16.734 -22.170 1.00 25.34 768 GLY A CA 1
ATOM 6031 C C . GLY A 1 768 ? -18.995 16.990 -23.646 1.00 25.34 768 GLY A C 1
ATOM 6032 O O . GLY A 1 768 ? -19.666 17.816 -24.264 1.00 25.34 768 GLY A O 1
ATOM 6033 N N . GLY A 1 769 ? -17.978 16.320 -24.185 1.00 23.78 769 GLY A N 1
ATOM 6034 C CA . GLY A 1 769 ? -17.812 16.162 -25.624 1.00 23.78 769 GLY A CA 1
ATOM 6035 C C . GLY A 1 769 ? -19.005 15.381 -26.164 1.00 23.78 769 GLY A C 1
ATOM 6036 O O . GLY A 1 769 ? -19.352 14.331 -25.630 1.00 23.78 769 GLY A O 1
ATOM 6037 N N . ALA A 1 770 ? -19.661 15.956 -27.165 1.00 24.16 770 ALA A N 1
ATOM 6038 C CA . ALA A 1 770 ? -20.866 15.438 -27.782 1.00 24.16 770 ALA A CA 1
ATOM 6039 C C . ALA A 1 770 ? -20.644 14.037 -28.371 1.00 24.16 770 ALA A C 1
ATOM 6041 O O . ALA A 1 770 ? -19.762 13.847 -29.207 1.00 24.16 770 ALA A O 1
ATOM 6042 N N . SER A 1 771 ? -21.490 13.086 -27.974 1.00 24.03 771 SER A N 1
ATOM 6043 C CA . SER A 1 771 ? -21.813 11.919 -28.786 1.00 24.03 771 SER A CA 1
ATOM 6044 C C . SER A 1 771 ? -22.872 12.340 -29.801 1.00 24.03 771 SER A C 1
ATOM 6046 O O . SER A 1 771 ? -24.018 12.620 -29.455 1.00 24.03 771 SER A O 1
ATOM 6048 N N . THR A 1 772 ? -22.482 12.425 -31.067 1.00 23.20 772 THR A N 1
ATOM 6049 C CA . THR A 1 772 ? -23.426 12.407 -32.181 1.00 23.20 772 THR A CA 1
ATOM 6050 C C . THR A 1 772 ? -23.328 11.033 -32.810 1.00 23.20 772 THR A C 1
ATOM 6052 O O . THR A 1 772 ? -22.398 10.795 -33.571 1.00 23.20 772 THR A O 1
ATOM 6055 N N . ASP A 1 773 ? -24.284 10.162 -32.507 1.00 24.64 773 ASP A N 1
ATOM 6056 C CA . ASP A 1 773 ? -24.657 9.095 -33.425 1.00 24.64 773 ASP A CA 1
ATOM 6057 C C . ASP A 1 773 ? -26.131 9.277 -33.760 1.00 24.64 773 ASP A C 1
ATOM 6059 O O . ASP A 1 773 ? -27.010 9.260 -32.896 1.00 24.64 773 ASP A O 1
ATOM 6063 N N . GLY A 1 774 ? -26.368 9.548 -35.041 1.00 21.41 774 GLY A N 1
ATOM 6064 C CA . GLY A 1 774 ? -27.683 9.546 -35.638 1.00 21.41 774 GLY A CA 1
ATOM 6065 C C . GLY A 1 774 ? -28.036 8.138 -36.090 1.00 21.41 774 GLY A C 1
ATOM 6066 O O . GLY A 1 774 ? -27.257 7.478 -36.766 1.00 21.41 774 GLY A O 1
ATOM 6067 N N . SER A 1 775 ? -29.240 7.701 -35.758 1.00 23.58 775 SER A N 1
ATOM 6068 C CA . SER A 1 775 ? -30.086 6.895 -36.639 1.00 23.58 775 SER A CA 1
ATOM 6069 C C . SER A 1 775 ? -31.480 6.837 -36.019 1.00 23.58 775 SER A C 1
ATOM 6071 O O . SER A 1 775 ? -31.632 6.557 -34.834 1.00 23.58 775 SER A O 1
ATOM 6073 N N . GLY A 1 776 ? -32.499 7.186 -36.802 1.00 23.09 776 GLY A N 1
ATOM 6074 C CA . GLY A 1 776 ? -33.877 7.246 -36.325 1.00 23.09 776 GLY A CA 1
ATOM 6075 C C . GLY A 1 776 ? -34.778 8.006 -37.283 1.00 23.09 776 GLY A C 1
ATOM 6076 O O . GLY A 1 776 ? -35.223 9.107 -36.982 1.00 23.09 776 GLY A O 1
ATOM 6077 N N . ASP A 1 777 ? -34.979 7.423 -38.460 1.00 23.03 777 ASP A N 1
ATOM 6078 C CA . ASP A 1 777 ? -36.019 7.809 -39.406 1.00 23.03 777 ASP A CA 1
ATOM 6079 C C . ASP A 1 777 ? -37.400 7.381 -38.860 1.00 23.03 777 ASP A C 1
ATOM 6081 O O . ASP A 1 777 ? -37.495 6.336 -38.214 1.00 23.03 777 ASP A O 1
ATOM 6085 N N . LEU A 1 778 ? -38.439 8.163 -39.193 1.00 23.75 778 LEU A N 1
ATOM 6086 C CA . LEU A 1 778 ? -39.897 7.909 -39.130 1.00 23.75 778 LEU A CA 1
ATOM 6087 C C . LEU A 1 778 ? -40.772 8.853 -38.262 1.00 23.75 778 LEU A C 1
ATOM 6089 O O . LEU A 1 778 ? -41.071 8.591 -37.103 1.00 23.75 778 LEU A O 1
ATOM 6093 N N . ARG A 1 779 ? -41.307 9.854 -38.986 1.00 23.69 779 ARG A N 1
ATOM 6094 C CA . ARG A 1 779 ? -42.735 10.234 -39.161 1.00 23.69 779 ARG A CA 1
ATOM 6095 C C . ARG A 1 779 ? -43.513 10.949 -38.036 1.00 23.69 779 ARG A C 1
ATOM 6097 O O . ARG A 1 779 ? -43.926 10.348 -37.056 1.00 23.69 779 ARG A O 1
ATOM 6104 N N . ASP A 1 780 ? -43.793 12.226 -38.343 1.00 23.64 780 ASP A N 1
ATOM 6105 C CA . ASP A 1 780 ? -45.081 12.954 -38.313 1.00 23.64 780 ASP A CA 1
ATOM 6106 C C . ASP A 1 780 ? -46.090 12.662 -37.194 1.00 23.64 780 ASP A C 1
ATOM 6108 O O . ASP A 1 780 ? -46.669 11.584 -37.199 1.00 23.64 780 ASP A O 1
ATOM 6112 N N . VAL A 1 781 ? -46.430 13.689 -36.384 1.00 25.48 781 VAL A N 1
ATOM 6113 C CA . VAL A 1 781 ? -47.725 14.424 -36.446 1.00 25.48 781 VAL A CA 1
ATOM 6114 C C . VAL A 1 781 ? -47.589 15.852 -35.838 1.00 25.48 781 VAL A C 1
ATOM 6116 O O . VAL A 1 781 ? -47.099 16.011 -34.725 1.00 25.48 781 VAL A O 1
ATOM 6119 N N . SER A 1 782 ? -48.018 16.863 -36.617 1.00 25.73 782 SER A N 1
ATOM 6120 C CA . SER A 1 782 ? -48.470 18.260 -36.342 1.00 25.73 782 SER A CA 1
ATOM 6121 C C . SER A 1 782 ? -48.072 18.980 -35.033 1.00 25.73 782 SER A C 1
ATOM 6123 O O . SER A 1 782 ? -48.416 18.545 -33.942 1.00 25.73 782 SER A O 1
ATOM 6125 N N . ALA A 1 783 ? -47.360 20.113 -35.058 1.00 24.05 783 ALA A N 1
ATOM 6126 C CA . ALA A 1 783 ? -47.773 21.463 -35.491 1.00 24.05 783 ALA A CA 1
ATOM 6127 C C . ALA A 1 783 ? -48.775 22.171 -34.554 1.00 24.05 783 ALA A C 1
ATOM 6129 O O . ALA A 1 783 ? -49.978 22.052 -34.735 1.00 24.05 783 ALA A O 1
ATOM 6130 N N . GLU A 1 784 ? -48.255 23.027 -33.663 1.00 25.33 784 GLU A N 1
ATOM 6131 C CA . GLU A 1 784 ? -48.890 24.317 -33.371 1.00 25.33 784 GLU A CA 1
ATOM 6132 C C . GLU A 1 784 ? -47.860 25.397 -32.971 1.00 25.33 784 GLU A C 1
ATOM 6134 O O . GLU A 1 784 ? -47.240 25.383 -31.910 1.00 25.33 784 GLU A O 1
ATOM 6139 N N . SER A 1 785 ? -47.731 26.374 -33.875 1.00 27.09 785 SER A N 1
ATOM 6140 C CA . SER A 1 785 ? -47.439 27.800 -33.653 1.00 27.09 785 SER A CA 1
ATOM 6141 C C . SER A 1 785 ? -46.108 28.244 -33.021 1.00 27.09 785 SER A C 1
ATOM 6143 O O . SER A 1 785 ? -45.985 28.532 -31.832 1.00 27.09 785 SER A O 1
ATOM 6145 N N . GLY A 1 786 ? -45.143 28.526 -33.903 1.00 25.11 786 GLY A N 1
ATOM 6146 C CA . GLY A 1 786 ? -44.110 29.526 -33.663 1.00 25.11 786 GLY A CA 1
ATOM 6147 C C . GLY A 1 786 ? -44.653 30.946 -33.844 1.00 25.11 786 GLY A C 1
ATOM 6148 O O . GLY A 1 786 ? -44.946 31.353 -34.961 1.00 25.11 786 GLY A O 1
ATOM 6149 N N . ALA A 1 787 ? -44.727 31.716 -32.756 1.00 28.47 787 ALA A N 1
ATOM 6150 C CA . ALA A 1 787 ? -44.825 33.181 -32.787 1.00 28.47 787 ALA A CA 1
ATOM 6151 C C . ALA A 1 787 ? -44.486 33.818 -31.421 1.00 28.47 787 ALA A C 1
ATOM 6153 O O . ALA A 1 787 ? -45.236 34.633 -30.903 1.00 28.47 787 ALA A O 1
ATOM 6154 N N . ALA A 1 788 ? -43.350 33.466 -30.806 1.00 29.77 788 ALA A N 1
ATOM 6155 C CA . ALA A 1 788 ? -42.822 34.226 -29.655 1.00 29.77 788 ALA A CA 1
ATOM 6156 C C . ALA A 1 788 ? -41.283 34.236 -29.553 1.00 29.77 788 ALA A C 1
ATOM 6158 O O . ALA A 1 788 ? -40.706 34.749 -28.595 1.00 29.77 788 ALA A O 1
ATOM 6159 N N . ILE A 1 789 ? -40.590 33.739 -30.581 1.00 33.12 789 ILE A N 1
ATOM 6160 C CA . ILE A 1 789 ? -39.138 33.872 -30.746 1.00 33.12 789 ILE A CA 1
ATOM 6161 C C . ILE A 1 789 ? -38.893 35.128 -31.583 1.00 33.12 789 ILE A C 1
ATOM 6163 O O . ILE A 1 789 ? -38.601 35.056 -32.771 1.00 33.12 789 ILE A O 1
ATOM 6167 N N . ARG A 1 790 ? -39.123 36.299 -30.979 1.00 31.00 790 ARG A N 1
ATOM 6168 C CA . ARG A 1 790 ? -38.575 37.589 -31.448 1.00 31.00 790 ARG A CA 1
ATOM 6169 C C . ARG A 1 790 ? -38.651 38.738 -30.427 1.00 31.00 790 ARG A C 1
ATOM 6171 O O . ARG A 1 790 ? -38.193 39.830 -30.739 1.00 31.00 790 ARG A O 1
ATOM 6178 N N . SER A 1 791 ? -39.095 38.501 -29.185 1.00 29.59 791 SER A N 1
ATOM 6179 C CA . SER A 1 791 ? -39.078 39.519 -28.110 1.00 29.59 791 SER A CA 1
ATOM 6180 C C . SER A 1 791 ? -38.150 39.217 -26.919 1.00 29.59 791 SER A C 1
ATOM 6182 O O . SER A 1 791 ? -37.970 40.077 -26.065 1.00 29.59 791 SER A O 1
ATOM 6184 N N . ARG A 1 792 ? -37.470 38.059 -26.866 1.00 35.22 792 ARG A N 1
ATOM 6185 C CA . ARG A 1 792 ? -36.564 37.689 -25.748 1.00 35.22 792 ARG A CA 1
ATOM 6186 C C . ARG A 1 792 ? -35.061 37.880 -25.994 1.00 35.22 792 ARG A C 1
ATOM 6188 O O . ARG A 1 792 ? -34.255 37.544 -25.133 1.00 35.22 792 ARG A O 1
ATOM 6195 N N . VAL A 1 793 ? -34.674 38.487 -27.117 1.00 34.69 793 VAL A N 1
ATOM 6196 C CA . VAL A 1 793 ? -33.268 38.851 -27.408 1.00 34.69 793 VAL A CA 1
ATOM 6197 C C . VAL A 1 793 ? -32.976 40.333 -27.111 1.00 34.69 793 VAL A C 1
ATOM 6199 O O . VAL A 1 793 ? -31.827 40.754 -27.146 1.00 34.69 793 VAL A O 1
ATOM 6202 N N . ARG A 1 794 ? -33.979 41.130 -26.704 1.00 31.16 794 ARG A N 1
ATOM 6203 C CA . ARG A 1 794 ? -33.795 42.567 -26.413 1.00 31.16 794 ARG A CA 1
ATOM 6204 C C . ARG A 1 794 ? -33.828 42.975 -24.935 1.00 31.16 794 ARG A C 1
ATOM 6206 O O . ARG A 1 794 ? -33.572 44.133 -24.655 1.00 31.16 794 ARG A O 1
ATOM 6213 N N . SER A 1 795 ? -34.033 42.051 -23.992 1.00 31.48 795 SER A N 1
ATOM 6214 C CA . SER A 1 795 ? -33.954 42.334 -22.541 1.00 31.48 795 SER A CA 1
ATOM 6215 C C . SER A 1 795 ? -32.741 41.700 -21.846 1.00 31.48 795 SER A C 1
ATOM 6217 O O . SER A 1 795 ? -32.657 41.688 -20.622 1.00 31.48 795 SER A O 1
ATOM 6219 N N . ARG A 1 796 ? -31.787 41.152 -22.613 1.00 37.47 796 ARG A N 1
ATOM 6220 C CA . ARG A 1 796 ? -30.589 40.477 -22.075 1.00 37.47 796 ARG A CA 1
ATOM 6221 C C . ARG A 1 796 ? -29.267 41.160 -22.436 1.00 37.47 796 ARG A C 1
ATOM 6223 O O . ARG A 1 796 ? -28.208 40.600 -22.183 1.00 37.47 796 ARG A O 1
ATOM 6230 N N . MET A 1 797 ? -29.335 42.382 -22.969 1.00 32.97 797 MET A N 1
ATOM 6231 C CA . MET A 1 797 ? -28.172 43.241 -23.235 1.00 32.97 797 MET A CA 1
ATOM 6232 C C . MET A 1 797 ? -28.104 44.512 -22.372 1.00 32.97 797 MET A C 1
ATOM 6234 O O . MET A 1 797 ? -27.209 45.324 -22.572 1.00 32.97 797 MET A O 1
ATOM 6238 N N . GLU A 1 798 ? -28.950 44.647 -21.346 1.00 32.69 798 GLU A N 1
ATOM 6239 C CA . GLU A 1 798 ? -28.886 45.777 -20.395 1.00 32.69 798 GLU A CA 1
ATOM 6240 C C . GLU A 1 798 ? -28.565 45.368 -18.943 1.00 32.69 798 GLU A C 1
ATOM 6242 O O . GLU A 1 798 ? -28.464 46.217 -18.068 1.00 32.69 798 GLU A O 1
ATOM 6247 N N . GLY A 1 799 ? -28.290 44.084 -18.677 1.00 37.19 799 GLY A N 1
ATOM 6248 C CA . GLY A 1 799 ? -27.963 43.578 -17.330 1.00 37.19 799 GLY A CA 1
ATOM 6249 C C . GLY A 1 799 ? -26.476 43.342 -17.031 1.00 37.19 799 GLY A C 1
ATOM 6250 O O . GLY A 1 799 ? -26.153 42.870 -15.950 1.00 37.19 799 GLY A O 1
ATOM 6251 N N . VAL A 1 800 ? -25.558 43.626 -17.965 1.00 35.41 800 VAL A N 1
ATOM 6252 C CA . VAL A 1 800 ? -24.107 43.333 -17.805 1.00 35.41 800 VAL A CA 1
ATOM 6253 C C . VAL A 1 800 ? -23.243 44.602 -17.911 1.00 35.41 800 VAL A C 1
ATOM 6255 O O . VAL A 1 800 ? -22.025 44.549 -18.050 1.00 35.41 800 VAL A O 1
ATOM 6258 N N . ARG A 1 801 ? -23.856 45.787 -17.789 1.00 31.25 801 ARG A N 1
ATOM 6259 C CA . ARG A 1 801 ? -23.151 47.082 -17.824 1.00 31.25 801 ARG A CA 1
ATOM 6260 C C . ARG A 1 801 ? -23.247 47.884 -16.521 1.00 31.25 801 ARG A C 1
ATOM 6262 O O . ARG A 1 801 ? -23.056 49.092 -16.535 1.00 31.25 801 ARG A O 1
ATOM 6269 N N . ALA A 1 802 ? -23.488 47.205 -15.399 1.00 31.78 802 ALA A N 1
ATOM 6270 C CA . ALA A 1 802 ? -23.548 47.809 -14.068 1.00 31.78 802 ALA A CA 1
ATOM 6271 C C . ALA A 1 802 ? -22.801 46.969 -13.014 1.00 31.78 802 ALA A C 1
ATOM 6273 O O . ALA A 1 802 ? -23.322 46.711 -11.942 1.00 31.78 802 ALA A O 1
ATOM 6274 N N . GLU A 1 803 ? -21.578 46.521 -13.317 1.00 31.55 803 GLU A N 1
ATOM 6275 C CA . GLU A 1 803 ? -20.650 46.024 -12.276 1.00 31.55 803 GLU A CA 1
ATOM 6276 C C . GLU A 1 803 ? -19.162 46.172 -12.652 1.00 31.55 803 GLU A C 1
ATOM 6278 O O . GLU A 1 803 ? -18.265 45.537 -12.101 1.00 31.55 803 GLU A O 1
ATOM 6283 N N . ARG A 1 804 ? -18.874 47.070 -13.599 1.00 33.94 804 ARG A N 1
ATOM 6284 C CA . ARG A 1 804 ? -17.518 47.518 -13.931 1.00 33.94 804 ARG A CA 1
ATOM 6285 C C . ARG A 1 804 ? -17.497 49.030 -14.056 1.00 33.94 804 ARG A C 1
ATOM 6287 O O . ARG A 1 804 ? -17.311 49.549 -15.142 1.00 33.94 804 ARG A O 1
ATOM 6294 N N . GLU A 1 805 ? -17.716 49.707 -12.938 1.00 30.08 805 GLU A N 1
ATOM 6295 C CA . GLU A 1 805 ? -17.271 51.082 -12.694 1.00 30.08 805 GLU A CA 1
ATOM 6296 C C . GLU A 1 805 ? -17.674 51.474 -11.272 1.00 30.08 805 GLU A C 1
ATOM 6298 O O . GLU A 1 805 ? -18.758 51.992 -11.051 1.00 30.08 805 GLU A O 1
ATOM 6303 N N . HIS A 1 806 ? -16.813 51.195 -10.290 1.00 28.16 806 HIS A N 1
ATOM 6304 C CA . HIS A 1 806 ? -16.549 52.097 -9.165 1.00 28.16 806 HIS A CA 1
ATOM 6305 C C . HIS A 1 806 ? -15.313 51.616 -8.389 1.00 28.16 806 HIS A C 1
ATOM 6307 O O . HIS A 1 806 ? -15.249 50.474 -7.946 1.00 28.16 806 HIS A O 1
ATOM 6313 N N . LYS A 1 807 ? -14.377 52.555 -8.176 1.00 27.23 807 LYS A N 1
ATOM 6314 C CA . LYS A 1 807 ? -13.168 52.517 -7.318 1.00 27.23 807 LYS A CA 1
ATOM 6315 C C . LYS A 1 807 ? -11.813 52.208 -7.992 1.00 27.23 807 LYS A C 1
ATOM 6317 O O . LYS A 1 807 ? -11.130 51.237 -7.693 1.00 27.23 807 LYS A O 1
ATOM 6322 N N . ARG A 1 808 ? -11.350 53.178 -8.787 1.00 27.80 808 ARG A N 1
ATOM 6323 C CA . ARG A 1 808 ? -9.994 53.783 -8.718 1.00 27.80 808 ARG A CA 1
ATOM 6324 C C . ARG A 1 808 ? -10.242 55.250 -8.306 1.00 27.80 808 ARG A C 1
ATOM 6326 O O . ARG A 1 808 ? -11.231 55.790 -8.778 1.00 27.80 808 ARG A O 1
ATOM 6333 N N . ALA A 1 809 ? -9.518 56.003 -7.476 1.00 28.19 809 ALA A N 1
ATOM 6334 C CA . ALA A 1 809 ? -8.255 55.965 -6.718 1.00 28.19 809 ALA A CA 1
ATOM 6335 C C . ALA A 1 809 ? -8.377 57.110 -5.646 1.00 28.19 809 ALA A C 1
ATOM 6337 O O . ALA A 1 809 ? -9.506 57.548 -5.423 1.00 28.19 809 ALA A O 1
ATOM 6338 N N . PRO A 1 810 ? -7.331 57.738 -5.051 1.00 39.97 810 PRO A N 1
ATOM 6339 C CA . PRO A 1 810 ? -5.943 57.346 -4.758 1.00 39.97 810 PRO A CA 1
ATOM 6340 C C . PRO A 1 810 ? -5.591 57.534 -3.253 1.00 39.97 810 PRO A C 1
ATOM 6342 O O . PRO A 1 810 ? -6.233 58.317 -2.560 1.00 39.97 810 PRO A O 1
ATOM 6345 N N . ARG A 1 811 ? -4.512 56.929 -2.726 1.00 27.17 811 ARG A N 1
ATOM 6346 C CA . ARG A 1 811 ? -3.849 57.466 -1.513 1.00 27.17 811 ARG A CA 1
ATOM 6347 C C . ARG A 1 811 ? -2.329 57.297 -1.530 1.00 27.17 811 ARG A C 1
ATOM 6349 O O . ARG A 1 811 ? -1.788 56.294 -1.981 1.00 27.17 811 ARG A O 1
ATOM 6356 N N . ALA A 1 812 ? -1.697 58.372 -1.076 1.00 26.02 812 ALA A N 1
ATOM 6357 C CA . ALA A 1 812 ? -0.309 58.775 -1.214 1.00 26.02 812 ALA A CA 1
ATOM 6358 C C . ALA A 1 812 ? 0.713 57.974 -0.389 1.00 26.02 812 ALA A C 1
ATOM 6360 O O . ALA A 1 812 ? 0.428 57.473 0.696 1.00 26.02 812 ALA A O 1
ATOM 6361 N N . ARG A 1 813 ? 1.958 58.003 -0.883 1.00 29.12 813 ARG A N 1
ATOM 6362 C CA . ARG A 1 813 ? 3.195 57.784 -0.121 1.00 29.12 813 ARG A CA 1
ATOM 6363 C C . ARG A 1 813 ? 3.369 58.864 0.961 1.00 29.12 813 ARG A C 1
ATOM 6365 O O . ARG A 1 813 ? 3.325 60.049 0.641 1.00 29.12 813 ARG A O 1
ATOM 6372 N N . ARG A 1 814 ? 3.710 58.452 2.190 1.00 26.81 814 ARG A N 1
ATOM 6373 C CA . ARG A 1 814 ? 4.539 59.212 3.149 1.00 26.81 814 ARG A CA 1
ATOM 6374 C C . ARG A 1 814 ? 5.420 58.258 3.979 1.00 26.81 814 ARG A C 1
ATOM 6376 O O . ARG A 1 814 ? 4.936 57.434 4.740 1.00 26.81 814 ARG A O 1
ATOM 6383 N N . THR A 1 815 ? 6.716 58.404 3.726 1.00 25.38 815 THR A N 1
ATOM 6384 C CA . THR A 1 815 ? 7.949 58.178 4.510 1.00 25.38 815 THR A CA 1
ATOM 6385 C C . THR A 1 815 ? 7.899 57.816 6.007 1.00 25.38 815 THR A C 1
ATOM 6387 O O . THR A 1 815 ? 7.249 58.507 6.790 1.00 25.38 815 THR A O 1
ATOM 6390 N N . ARG A 1 816 ? 8.831 56.931 6.415 1.00 24.67 816 ARG A N 1
ATOM 6391 C CA . ARG A 1 816 ? 9.753 57.154 7.554 1.00 24.67 816 ARG A CA 1
ATOM 6392 C C . ARG A 1 816 ? 11.197 56.720 7.211 1.00 24.67 816 ARG A C 1
ATOM 6394 O O . ARG A 1 816 ? 11.420 55.588 6.797 1.00 24.67 816 ARG A O 1
ATOM 6401 N N . GLN A 1 817 ? 12.125 57.671 7.376 1.00 25.67 817 GLN A N 1
ATOM 6402 C CA . GLN A 1 817 ? 13.583 57.546 7.618 1.00 25.67 817 GLN A CA 1
ATOM 6403 C C . GLN A 1 817 ? 13.831 56.873 8.995 1.00 25.67 817 GLN A C 1
ATOM 6405 O O . GLN A 1 817 ? 12.873 56.774 9.759 1.00 25.67 817 GLN A O 1
ATOM 6410 N N . GLY A 1 818 ? 15.009 56.426 9.461 1.00 23.55 818 GLY A N 1
ATOM 6411 C CA . GLY A 1 818 ? 16.437 56.413 9.064 1.00 23.55 818 GLY A CA 1
ATOM 6412 C C . GLY A 1 818 ? 17.164 55.377 9.975 1.00 23.55 818 GLY A C 1
ATOM 6413 O O . GLY A 1 818 ? 16.555 54.911 10.933 1.00 23.55 818 GLY A O 1
ATOM 6414 N N . TYR A 1 819 ? 18.369 54.859 9.705 1.00 22.09 819 TYR A N 1
ATOM 6415 C CA . TYR A 1 819 ? 19.671 55.543 9.669 1.00 22.09 819 TYR A CA 1
ATOM 6416 C C . TYR A 1 819 ? 20.677 54.866 8.702 1.00 22.09 819 TYR A C 1
ATOM 6418 O O . TYR A 1 819 ? 20.850 53.652 8.727 1.00 22.09 819 TYR A O 1
ATOM 6426 N N . SER A 1 820 ? 21.264 55.726 7.857 1.00 23.11 820 SER A N 1
ATOM 6427 C CA . SER A 1 820 ? 22.639 55.881 7.313 1.00 23.11 820 SER A CA 1
ATOM 6428 C C . SER A 1 820 ? 23.741 54.819 7.620 1.00 23.11 820 SER A C 1
ATOM 6430 O O . SER A 1 820 ? 23.692 54.159 8.647 1.00 23.11 820 SER A O 1
ATOM 6432 N N . LEU A 1 821 ? 24.781 54.566 6.798 1.00 22.56 821 LEU A N 1
ATOM 6433 C CA . LEU A 1 821 ? 25.601 55.410 5.902 1.00 22.56 821 LEU A CA 1
ATOM 6434 C C . LEU A 1 821 ? 26.215 54.608 4.716 1.00 22.56 821 LEU A C 1
ATOM 6436 O O . LEU A 1 821 ? 26.628 53.464 4.868 1.00 22.56 821 LEU A O 1
ATOM 6440 N N . PHE A 1 822 ? 26.290 55.284 3.562 1.00 20.67 822 PHE A N 1
ATOM 6441 C CA . PHE A 1 822 ? 27.048 55.035 2.308 1.00 20.67 822 PHE A CA 1
ATOM 6442 C C . PHE A 1 822 ? 28.581 55.309 2.480 1.00 20.67 822 PHE A C 1
ATOM 6444 O O . PHE A 1 822 ? 28.948 55.651 3.605 1.00 20.67 822 PHE A O 1
ATOM 6451 N N . PRO A 1 823 ? 29.472 55.331 1.438 1.00 35.38 823 PRO A N 1
ATOM 6452 C CA . PRO A 1 823 ? 29.240 55.153 -0.014 1.00 35.38 823 PRO A CA 1
ATOM 6453 C C . PRO A 1 823 ? 30.200 54.256 -0.839 1.00 35.38 823 PRO A C 1
ATOM 6455 O O . PRO A 1 823 ? 31.290 53.899 -0.411 1.00 35.38 823 PRO A O 1
ATOM 6458 N N . SER A 1 824 ? 29.705 53.980 -2.063 1.00 23.77 824 SER A N 1
ATOM 6459 C CA . SER A 1 824 ? 30.310 53.867 -3.420 1.00 23.77 824 SER A CA 1
ATOM 6460 C C . SER A 1 824 ? 31.838 53.993 -3.592 1.00 23.77 824 SER A C 1
ATOM 6462 O O . SER A 1 824 ? 32.477 54.732 -2.858 1.00 23.77 824 SER A O 1
ATOM 6464 N N . VAL A 1 825 ? 32.458 53.394 -4.619 1.00 23.14 825 VAL A N 1
ATOM 6465 C CA . VAL A 1 825 ? 32.504 53.897 -6.017 1.00 23.14 825 VAL A CA 1
ATOM 6466 C C . VAL A 1 825 ? 32.933 52.770 -6.990 1.00 23.14 825 VAL A C 1
ATOM 6468 O O . VAL A 1 825 ? 33.811 51.977 -6.668 1.00 23.14 825 VAL A O 1
ATOM 6471 N N . ASN A 1 826 ? 32.273 52.734 -8.156 1.00 21.50 826 ASN A N 1
ATOM 6472 C CA . ASN A 1 826 ? 32.542 51.942 -9.378 1.00 21.50 826 ASN A CA 1
ATOM 6473 C C . ASN A 1 826 ? 33.786 52.482 -10.142 1.00 21.50 826 ASN A C 1
ATOM 6475 O O . ASN A 1 826 ? 34.219 53.583 -9.807 1.00 21.50 826 ASN A O 1
ATOM 6479 N N . PRO A 1 827 ? 34.337 51.849 -11.202 1.00 36.56 827 PRO A N 1
ATOM 6480 C CA . PRO A 1 827 ? 33.672 51.031 -12.226 1.00 36.56 827 PRO A CA 1
ATOM 6481 C C . PRO A 1 827 ? 34.021 49.543 -12.219 1.00 36.56 827 PRO A C 1
ATOM 6483 O O . PRO A 1 827 ? 35.158 49.191 -11.835 1.00 36.56 827 PRO A O 1
#